Protein AF-A0A438N9A8-F1 (afdb_monomer_lite)

Sequence (874 aa):
MPNYNYQFINYSHPSEQTNSENRRKVASYIGIHFRNRSKPLYRSTINSTLNAENQHYHHPYFNWTWTRHLQLSGRDHPVQAVVTGPPPQNINLNTTISLPPHPTEISRDRHGLRTDPFYSYPVDYVRASIPRAVDYWIHIYGPTHLIRPNLLSPDQGTSILQSYFQYALHDPVLFEALVAVSQANLSVQSWENTIPNTGVGASTTRLDRDTLYHYGQTVQRLRGHLAKENGYQDDSVLLAIIALIAVNYLSNDMDSLEMHLKGVRRIVALRGGIDKVGWPLILKPYLISIESFWGYISRNADTNTNLNINTTSQTHHENQDPSNPPIRRVDDSLSQHDNDNTTHCPTPLSSKISFLPTGFSRLAVTHQLSPKIINLLYRIVVQQDHINAIFTAGSAGDVNGANLEEIETFQDSIIFGNILSTSESAAIWSDRTRTQCYLAFEGALAKSQARLGIIPQKAADHIIQFCLDIRNVDFDELRRQTELIGYPVLGVVQQLVKHVNDIESGLGEWAHWGATTQDVTDTATVIQLWDTLSLFERSLQEIISRLSKLADTHRTTPMAARSNLQHAVPMSFGFKMARLLASFLRHRQRLKDVETRLTVLEFSGAAGTLATLAPTSQHPDLGLRCQRELAKDLNLKVPDIAWHSERDRIADFGALCAMLTSTCAKFALDVKLMNQTEVGEVSEPWVPHRGSSSTMPQKRNPISCAYISAMASTVRQLSASLFEAMVEDHERSTGPWEIEWIVLPQISTLTHATLKHTADLVGGLEVHSDAMRRNLDLSKGGIVSEAVMMELGKTLGRQYAHGVVYDLCRKSQQENRQLVDLLCEHEEISKQLTRDQLERLCDPANYMGYSEAMVDKVLALANENPEERKKSVV

Radius of gyration: 37.44 Å; chains: 1; bounding box: 110×98×102 Å

Organism: Exophiala mesophila (NCBI:txid212818)

Secondary structure (DSSP, 8-state):
----------TT-HHHHT-HHHHHHHHHHHHHHHTTS-S-S-SSSSSS-------------------------------------------------PPP----S--B-TTSPBPPTTTTS---TT-THHHHHHHHIIIIIHHHHT--TTTS-HHHHHHHHHHHHHHHHH-HHHHHHHHHHHHHHHHHHT--------SS-S------HHHHHHHHHHHHHHHHHHTSTTGGG-HHHHHHHHHHHHHHHHTT-HHHHHHHHHHHHHHHHHTTSGGGSS-TTTHHHHHHHHHHHHHHHHTTSS---------S--------------------------------PPPPHHHHHHTS-HHHHHHHHHS---HHHHHHHHHHHHHHHHHHHHTTS----------------TTT-TTTHHHHS-HHHHHHTSHHHHHHHHHHHHHHHHHHHHHTTSS-HHHHHHHHHHHT-GGGS-HHHHHHHHHHHS-HHHHHHHHHHHHHHHHSTTSGGGTTTT--HHHHHHHHHHHHHHHHHHHHHHHHHHHHHHHHHHHHHTTT-EEEEEETTEEEEEEEHHHHHHHHHHHHHHHHHHHHHHHHHH-B-----TTSS-TTS---SS-TTHHHHHHHHHHHHTT-BPPSS--SS-THHHHHHHHHHHHHHHHHHHHHHHHHHHTSTTT-SEEPPP-TTTT--SS-TT----HHHHHHHHHHHHHHHHHHHHHHTT---TTS-SSHHHHHHHHHHHHHHHHHHHHHHHHHHHHT-EE-HHHHHHHHGGGTTGGGHHHHHHHHHHHHTHHHHHHHHHHHHHHHHHHT--HHHHHHH-HHHHTTS-HHHHHHHT-GGGG-TTHHHHHHHHHHHHHS-TTGGG----

Foldseek 3Di:
DDDDPPPDDDPPDPVVVPDPVVVVVVVVVVVVVPVVPPDDPPPDPPDPDPDDDDDDDDDDDDDDDDDDDDDDDDDDDDDDDDDDDDDDDDDDDDDPDDAPDDPPDQDAPPVRHRDDLCPVPVPPPPDPQLVVLVVQCLPPVLLVPQDDVVQDDPVRSVVRSVVLVVVCSNDPLLVLLSSLLSQLVVLLVVPPDDDPDDDDDDDWDDRDPSSVVSLVSNVVVLVVQVVDDCSLQDLSSLNSLLSNLSSCVSGVVVVVNVVSLVVNLVSQVVLPFLVSHHPCSGRSVSNVVSLVVCVVVCVVPDDDDDDDRDDPDDDDDDDDDDDDDDDDDDDDDDDDDDDDPDDDDPDDLLVLLVLAPPVSSCCVPPPPDDSVVSVVSSCVSVVVVVVVVVVPPPDDDDDDDDDDPDPDDLCRDPVNNVQQFNPQLCVLLDPLLLLLLLLLLQLLLLVLCCVVVNAPPLLSVLSNVCSVDSVLDDVVQLVVVCVVVVASNVSSLVSSLVSSCVVPNPSSVPTCQQFDRLLSNLSSVLVSVLSLLVLVLVLLLLLLVLLLVVLVVFLQLWFFDADPNDGAAIATPSLVSLVLSLLSLVLNVLSVVLNVVSQEGAGQGDQFPSVSQDADPVGNPRSLSSQVSSCVSSVGHYDPTHCQLVLVSVLSSLVSLLSLLVSLLVVLVVQQVCVPPLNVFKAFADDPPAQADPVHRPGRDSVLSVLSNVLSVVSNVLSVLSVVLSPADHRHRDPSVVSCSVRVSSSSRSSSSSSVSSSNRSNRMGGDSVSRQVNLCPLLLLSLLVLQLVVVCVPVNNVVSCVVSVVLSVVCVVVVHRSLVSLCVDPVSVVPDPSVRSVCSSRSSNTNPCSSVSSVVSSVVSPDDPVVVVDDDD

pLDDT: mean 74.21, std 27.24, range [20.69, 98.88]

InterPro domains:
  IPR000362 Fumarate lyase family [PR00149] (511-529)
  IPR000362 Fumarate lyase family [PR00149] (556-574)
  IPR000362 Fumarate lyase family [PR00149] (647-674)
  IPR000362 Fumarate lyase family [PR00149] (692-708)
  IPR008948 L-Aspartase-like [SSF48557] (421-861)
  IPR019468 Adenylosuccinate lyase C-terminal [PF10397] (782-858)
  IPR019468 Adenylosuccinate lyase C-terminal [SM00998] (780-859)
  IPR021858 Fungal transcription factor [PF11951] (154-274)
  IPR022761 Fumarate lyase, N-terminal [PF00206] (423-715)

Structure (mmCIF, N/CA/C/O backbone):
data_AF-A0A438N9A8-F1
#
_entry.id   AF-A0A438N9A8-F1
#
loop_
_atom_site.group_PDB
_atom_site.id
_atom_site.type_symbol
_atom_site.label_atom_id
_atom_site.label_alt_id
_atom_site.label_comp_id
_atom_site.label_asym_id
_atom_site.label_entity_id
_atom_site.label_seq_id
_atom_site.pdbx_PDB_ins_code
_atom_site.Cartn_x
_atom_site.Cartn_y
_atom_site.Cartn_z
_atom_site.occupancy
_atom_site.B_iso_or_equiv
_atom_site.auth_seq_id
_atom_site.auth_comp_id
_atom_site.auth_asym_id
_atom_site.auth_atom_id
_atom_site.pdbx_PDB_model_num
ATOM 1 N N . MET A 1 1 ? 23.124 73.602 11.678 1.00 42.41 1 MET A N 1
ATOM 2 C CA . MET A 1 1 ? 24.309 73.326 10.841 1.00 42.41 1 MET A CA 1
ATOM 3 C C . MET A 1 1 ? 25.571 73.576 11.661 1.00 42.41 1 MET A C 1
ATOM 5 O O . MET A 1 1 ? 25.893 74.736 11.889 1.00 42.41 1 MET A O 1
ATOM 9 N N . PRO A 1 2 ? 26.248 72.518 12.138 1.00 27.06 2 PRO A N 1
ATOM 10 C CA . PRO A 1 2 ? 27.693 72.547 12.344 1.00 27.06 2 PRO A CA 1
ATOM 11 C C . PRO A 1 2 ? 28.404 71.463 11.511 1.00 27.06 2 PRO A C 1
ATOM 13 O O . PRO A 1 2 ? 27.939 70.328 11.410 1.00 27.06 2 PRO A O 1
ATOM 16 N N . ASN A 1 3 ? 29.531 71.851 10.910 1.00 32.56 3 ASN A N 1
ATOM 17 C CA . ASN A 1 3 ? 30.430 71.027 10.101 1.00 32.56 3 ASN A CA 1
ATOM 18 C C . ASN A 1 3 ? 31.006 69.845 10.899 1.00 32.56 3 ASN A C 1
ATOM 20 O O . ASN A 1 3 ? 31.770 70.060 11.839 1.00 32.56 3 ASN A O 1
ATOM 24 N N . TYR A 1 4 ? 30.735 68.614 10.459 1.00 25.81 4 TYR A N 1
ATOM 25 C CA . TYR A 1 4 ? 31.557 67.451 10.795 1.00 25.81 4 TYR A CA 1
ATOM 26 C C . TYR A 1 4 ? 32.388 67.070 9.567 1.00 25.81 4 TYR A C 1
ATOM 28 O O . TYR A 1 4 ? 31.856 66.637 8.548 1.00 25.81 4 TYR A O 1
ATOM 36 N N . ASN A 1 5 ? 33.702 67.269 9.669 1.00 25.05 5 ASN A N 1
ATOM 37 C CA . ASN A 1 5 ? 34.689 66.789 8.706 1.00 25.05 5 ASN A CA 1
ATOM 38 C C . ASN A 1 5 ? 34.686 65.250 8.740 1.00 25.05 5 ASN A C 1
ATOM 40 O O . ASN A 1 5 ? 35.291 64.644 9.625 1.00 25.05 5 ASN A O 1
ATOM 44 N N . TYR A 1 6 ? 33.987 64.608 7.804 1.00 29.20 6 TYR A N 1
ATOM 45 C CA . TYR A 1 6 ? 34.104 63.167 7.599 1.00 29.20 6 TYR A CA 1
ATOM 46 C C . TYR A 1 6 ? 35.343 62.899 6.749 1.00 29.20 6 TYR A C 1
ATOM 48 O O . TYR A 1 6 ? 35.329 63.042 5.529 1.00 29.20 6 TYR A O 1
ATOM 56 N N . GLN A 1 7 ? 36.435 62.525 7.411 1.00 28.36 7 GLN A N 1
ATOM 57 C CA . GLN A 1 7 ? 37.601 61.968 6.740 1.00 28.36 7 GLN A CA 1
ATOM 58 C C . GLN A 1 7 ? 37.202 60.585 6.198 1.00 28.36 7 GLN A C 1
ATOM 60 O O . GLN A 1 7 ? 36.961 59.651 6.963 1.00 28.36 7 GLN A O 1
ATOM 65 N N . PHE A 1 8 ? 37.040 60.488 4.879 1.00 31.42 8 PHE A N 1
ATOM 66 C CA . PHE A 1 8 ? 36.723 59.243 4.182 1.00 31.42 8 PHE A CA 1
ATOM 67 C C . PHE A 1 8 ? 37.902 58.270 4.328 1.00 31.42 8 PHE A C 1
ATOM 69 O O . PHE A 1 8 ? 39.015 58.584 3.911 1.00 31.42 8 PHE A O 1
ATOM 76 N N . ILE A 1 9 ? 37.662 57.098 4.920 1.00 36.47 9 ILE A N 1
ATOM 77 C CA . ILE A 1 9 ? 38.637 56.001 4.987 1.00 36.47 9 ILE A CA 1
ATOM 78 C C . ILE A 1 9 ? 38.472 55.174 3.708 1.00 36.47 9 ILE A C 1
ATOM 80 O O . ILE A 1 9 ? 37.371 54.714 3.400 1.00 36.47 9 ILE A O 1
ATOM 84 N N . ASN A 1 10 ? 39.543 55.024 2.928 1.00 36.03 10 ASN A N 1
ATOM 85 C CA . ASN A 1 10 ? 39.525 54.291 1.663 1.00 36.03 10 ASN A CA 1
ATOM 86 C C . ASN A 1 10 ? 39.776 52.797 1.923 1.00 36.03 10 ASN A C 1
ATOM 88 O O . ASN A 1 10 ? 40.904 52.361 2.140 1.00 36.03 10 ASN A O 1
ATOM 92 N N . TYR A 1 11 ? 38.716 51.991 1.855 1.00 41.44 11 TYR A N 1
ATOM 93 C CA . TYR A 1 11 ? 38.720 50.575 2.252 1.00 41.44 11 TYR A CA 1
ATOM 94 C C . TYR A 1 11 ? 39.450 49.610 1.299 1.00 41.44 11 TYR A C 1
ATOM 96 O O . TYR A 1 11 ? 39.436 48.395 1.515 1.00 41.44 11 TYR A O 1
ATOM 104 N N . SER A 1 12 ? 40.128 50.136 0.283 1.00 34.62 12 SER A N 1
ATOM 105 C CA . SER A 1 12 ? 40.888 49.356 -0.702 1.00 34.62 12 SER A CA 1
ATOM 106 C C . SER A 1 12 ? 42.377 49.239 -0.358 1.00 34.62 12 SER A C 1
ATOM 108 O O . SER A 1 12 ? 43.087 48.476 -1.009 1.00 34.62 12 SER A O 1
ATOM 110 N N . HIS A 1 13 ? 42.875 49.996 0.630 1.00 37.31 13 HIS A N 1
ATOM 111 C CA . HIS A 1 13 ? 44.313 50.106 0.874 1.00 37.31 13 HIS A CA 1
ATOM 112 C C . HIS A 1 13 ? 44.817 49.092 1.930 1.00 37.31 13 HIS A C 1
ATOM 114 O O . HIS A 1 13 ? 44.324 49.091 3.064 1.00 37.31 13 HIS A O 1
ATOM 120 N N . PRO A 1 14 ? 45.821 48.245 1.620 1.00 42.59 14 PRO A N 1
ATOM 121 C CA . PRO A 1 14 ? 46.291 47.176 2.514 1.00 42.59 14 PRO A CA 1
ATOM 122 C C . PRO A 1 14 ? 46.805 47.654 3.882 1.00 42.59 14 PRO A C 1
ATOM 124 O O . PRO A 1 14 ? 46.645 46.957 4.883 1.00 42.59 14 PRO A O 1
ATOM 127 N N . SER A 1 15 ? 47.387 48.856 3.955 1.00 43.50 15 SER A N 1
ATOM 128 C CA . SER A 1 15 ? 47.953 49.402 5.200 1.00 43.50 15 SER A CA 1
ATOM 129 C C . SER A 1 15 ? 46.903 49.849 6.225 1.00 43.50 15 SER A C 1
ATOM 131 O O . SER A 1 15 ? 47.222 49.960 7.406 1.00 43.50 15 SER A O 1
ATOM 133 N N . GLU A 1 16 ? 45.651 50.085 5.818 1.00 48.03 16 GLU A N 1
ATOM 134 C CA . GLU A 1 16 ? 44.584 50.523 6.732 1.00 48.03 16 GLU A CA 1
ATOM 135 C C . GLU A 1 16 ? 43.759 49.353 7.300 1.00 48.03 16 GLU A C 1
ATOM 137 O O . GLU A 1 16 ? 43.103 49.504 8.334 1.00 48.03 16 GLU A O 1
ATOM 142 N N . GLN A 1 17 ? 43.847 48.162 6.691 1.00 43.34 17 GLN A N 1
ATOM 143 C CA . GLN A 1 17 ? 43.191 46.927 7.153 1.00 43.34 17 GLN A CA 1
ATOM 144 C C . GLN A 1 17 ? 43.848 46.335 8.414 1.00 43.34 17 GLN A C 1
ATOM 146 O O . GLN A 1 17 ? 43.200 45.656 9.220 1.00 43.34 17 GLN A O 1
ATOM 151 N N . THR A 1 18 ? 45.131 46.626 8.628 1.00 47.12 18 THR A N 1
ATOM 152 C CA . THR A 1 18 ? 45.902 46.147 9.782 1.00 47.12 18 THR A CA 1
ATOM 153 C C . THR A 1 18 ? 45.787 47.059 11.009 1.00 47.12 18 THR A C 1
ATOM 155 O O . THR A 1 18 ? 46.149 46.625 12.107 1.00 47.12 18 THR A O 1
ATOM 158 N N . ASN A 1 19 ? 45.160 48.237 10.894 1.00 51.56 19 ASN A N 1
ATOM 159 C CA . ASN A 1 19 ? 44.991 49.175 12.005 1.00 51.56 19 ASN A CA 1
ATOM 160 C C . ASN A 1 19 ? 43.894 48.723 13.000 1.00 51.56 19 ASN A C 1
ATOM 162 O O . ASN A 1 19 ? 42.711 48.600 12.666 1.00 51.56 19 ASN A O 1
ATOM 166 N N . SER A 1 20 ? 44.290 48.482 14.254 1.00 49.19 20 SER A N 1
ATOM 167 C CA . SER A 1 20 ? 43.413 47.988 15.327 1.00 49.19 20 SER A CA 1
ATOM 168 C C . SER A 1 20 ? 42.325 48.986 15.741 1.00 49.19 20 SER A C 1
ATOM 170 O O . SER A 1 20 ? 41.244 48.575 16.174 1.00 49.19 20 SER A O 1
ATOM 172 N N . GLU A 1 21 ? 42.565 50.285 15.565 1.00 47.56 21 GLU A N 1
ATOM 173 C CA . GLU A 1 21 ? 41.633 51.350 15.928 1.00 47.56 21 GLU A CA 1
ATOM 174 C C . GLU A 1 21 ? 40.461 51.428 14.938 1.00 47.56 21 GLU A C 1
ATOM 176 O O . GLU A 1 21 ? 39.304 51.574 15.341 1.00 47.56 21 GLU A O 1
ATOM 181 N N . ASN A 1 22 ? 40.732 51.183 13.652 1.00 50.12 22 ASN A N 1
ATOM 182 C CA . ASN A 1 22 ? 39.703 51.067 12.618 1.00 50.12 22 ASN A CA 1
ATOM 183 C C . ASN A 1 22 ? 38.874 49.785 12.789 1.00 50.12 22 ASN A C 1
ATOM 185 O O . ASN A 1 22 ? 37.646 49.835 12.697 1.00 50.12 22 ASN A O 1
ATOM 189 N N . ARG A 1 23 ? 39.504 48.658 13.160 1.00 53.28 23 ARG A N 1
ATOM 190 C CA . ARG A 1 23 ? 38.778 47.422 13.516 1.00 53.28 23 ARG A CA 1
ATOM 191 C C . ARG A 1 23 ? 37.853 47.614 14.725 1.00 53.28 23 ARG A C 1
ATOM 193 O O . ARG A 1 23 ? 36.724 47.126 14.712 1.00 53.28 23 ARG A O 1
ATOM 200 N N . ARG A 1 24 ? 38.279 48.374 15.744 1.00 48.09 24 ARG A N 1
ATOM 201 C CA . ARG A 1 24 ? 37.432 48.728 16.901 1.00 48.09 24 ARG A CA 1
ATOM 202 C C . ARG A 1 24 ? 36.280 49.663 16.537 1.00 48.09 24 ARG A C 1
ATOM 204 O O . ARG A 1 24 ? 35.181 49.465 17.049 1.00 48.09 24 ARG A O 1
ATOM 211 N N . LYS A 1 25 ? 36.490 50.642 15.651 1.00 47.16 25 LYS A N 1
ATOM 212 C CA . LYS A 1 25 ? 35.415 51.532 15.169 1.00 47.16 25 LYS A CA 1
ATOM 213 C C . LYS A 1 25 ? 34.342 50.763 14.388 1.00 47.16 25 LYS A C 1
ATOM 215 O O . LYS A 1 25 ? 33.158 50.987 14.623 1.00 47.16 25 LYS A O 1
ATOM 220 N N . VAL A 1 26 ? 34.734 49.789 13.563 1.00 44.59 26 VAL A N 1
ATOM 221 C CA . VAL A 1 26 ? 33.802 48.893 12.848 1.00 44.59 26 VAL A CA 1
ATOM 222 C C . VAL A 1 26 ? 33.043 47.968 13.815 1.00 44.59 26 VAL A C 1
ATOM 224 O O . VAL A 1 26 ? 31.820 47.870 13.738 1.00 44.59 26 VAL A O 1
ATOM 227 N N . ALA A 1 27 ? 33.726 47.351 14.788 1.00 42.59 27 ALA A N 1
ATOM 228 C CA . ALA A 1 27 ? 33.083 46.519 15.815 1.00 42.59 27 ALA A CA 1
ATOM 229 C C . ALA A 1 27 ? 32.112 47.315 16.715 1.00 42.59 27 ALA A C 1
ATOM 231 O O . ALA A 1 27 ? 31.057 46.809 17.100 1.00 42.59 27 ALA A O 1
ATOM 232 N N . SER A 1 28 ? 32.442 48.576 17.014 1.00 42.81 28 SER A N 1
ATOM 233 C CA . SER A 1 28 ? 31.584 49.519 17.744 1.00 42.81 28 SER A CA 1
ATOM 234 C C . SER A 1 28 ? 30.312 49.862 16.960 1.00 42.81 28 SER A C 1
ATOM 236 O O . SER A 1 28 ? 29.215 49.806 17.515 1.00 42.81 28 SER A O 1
ATOM 238 N N . TYR A 1 29 ? 30.432 50.123 15.654 1.00 39.59 29 TYR A N 1
ATOM 239 C CA . TYR A 1 29 ? 29.292 50.423 14.783 1.00 39.59 29 TYR A CA 1
ATOM 240 C C . TYR A 1 29 ? 28.299 49.246 14.701 1.00 39.59 29 TYR A C 1
ATOM 242 O O . TYR A 1 29 ? 27.090 49.434 14.839 1.00 39.59 29 TYR A O 1
ATOM 250 N N . ILE A 1 30 ? 28.812 48.012 14.607 1.00 39.59 30 ILE A N 1
ATOM 251 C CA . ILE A 1 30 ? 28.014 46.770 14.649 1.00 39.59 30 ILE A CA 1
ATOM 252 C C . ILE A 1 30 ? 27.353 46.571 16.030 1.00 39.59 30 ILE A C 1
ATOM 254 O O . ILE A 1 30 ? 26.200 46.145 16.123 1.00 39.59 30 ILE A O 1
ATOM 258 N N . GLY A 1 31 ? 28.053 46.908 17.119 1.00 35.38 31 GLY A N 1
ATOM 259 C CA . GLY A 1 31 ? 27.541 46.787 18.488 1.00 35.38 31 GLY A CA 1
ATOM 260 C C . GLY A 1 31 ? 26.434 47.787 18.845 1.00 35.38 31 GLY A C 1
ATOM 261 O O . GLY A 1 31 ? 25.503 47.436 19.575 1.00 35.38 31 GLY A O 1
ATOM 262 N N . ILE A 1 32 ? 26.502 49.017 18.326 1.00 34.97 32 ILE A N 1
ATOM 263 C CA . ILE A 1 32 ? 25.514 50.073 18.597 1.00 34.97 32 ILE A CA 1
ATOM 264 C C . ILE A 1 32 ? 24.177 49.770 17.904 1.00 34.97 32 ILE A C 1
ATOM 266 O O . ILE A 1 32 ? 23.126 49.957 18.520 1.00 34.97 32 ILE A O 1
ATOM 270 N N . HIS A 1 33 ? 24.189 49.216 16.687 1.00 31.38 33 HIS A N 1
ATOM 271 C CA . HIS A 1 33 ? 22.950 48.869 15.980 1.00 31.38 33 HIS A CA 1
ATOM 272 C C . HIS A 1 33 ? 22.234 47.617 16.529 1.00 31.38 33 HIS A C 1
ATOM 274 O O . HIS A 1 33 ? 21.010 47.544 16.444 1.00 31.38 33 HIS A O 1
ATOM 280 N N . PHE A 1 34 ? 22.939 46.683 17.185 1.00 39.84 34 PHE A N 1
ATOM 281 C CA . PHE A 1 34 ? 22.332 45.467 17.762 1.00 39.84 34 PHE A CA 1
ATOM 282 C C . PHE A 1 34 ? 21.873 45.591 19.229 1.00 39.84 34 PHE A C 1
ATOM 284 O O . PHE A 1 34 ? 21.022 44.815 19.674 1.00 39.84 34 PHE A O 1
ATOM 291 N N . ARG A 1 35 ? 22.365 46.577 19.997 1.00 34.81 35 ARG A N 1
ATOM 292 C CA . ARG A 1 35 ? 21.916 46.809 21.390 1.00 34.81 35 ARG A CA 1
ATOM 293 C C . ARG A 1 35 ? 20.457 47.265 21.507 1.00 34.81 35 ARG A C 1
ATOM 295 O O . ARG A 1 35 ? 19.870 47.120 22.576 1.00 34.81 35 ARG A O 1
ATOM 302 N N . ASN A 1 36 ? 19.860 47.787 20.434 1.00 33.06 36 ASN A N 1
ATOM 303 C CA . ASN A 1 36 ? 18.518 48.374 20.482 1.00 33.06 36 ASN A CA 1
ATOM 304 C C . ASN A 1 36 ? 17.366 47.420 20.116 1.00 33.06 36 ASN A C 1
ATOM 306 O O . ASN A 1 36 ? 16.215 47.815 20.267 1.00 33.06 36 ASN A O 1
ATOM 310 N N . ARG A 1 37 ? 17.627 46.163 19.718 1.00 34.47 37 ARG A N 1
ATOM 311 C CA . ARG A 1 37 ? 16.568 45.160 19.440 1.00 34.47 37 ARG A CA 1
ATOM 312 C C . ARG A 1 37 ? 16.470 44.017 20.462 1.00 34.47 37 ARG A C 1
ATOM 314 O O . ARG A 1 37 ? 15.593 43.174 20.349 1.00 34.47 37 ARG A O 1
ATOM 321 N N . SER A 1 38 ? 17.320 44.013 21.489 1.00 29.97 38 SER A N 1
ATOM 322 C CA . SER A 1 38 ? 17.369 42.983 22.546 1.00 29.97 38 SER A CA 1
ATOM 323 C C . SER A 1 38 ? 16.859 43.466 23.917 1.00 29.97 38 SER A C 1
ATOM 325 O O . SER A 1 38 ? 17.067 42.800 24.930 1.00 29.97 38 SER A O 1
ATOM 327 N N . LYS A 1 39 ? 16.150 44.605 23.978 1.00 30.08 39 LYS A N 1
ATOM 328 C CA . LYS A 1 39 ? 15.407 44.994 25.190 1.00 30.08 39 LYS A CA 1
ATOM 329 C C . LYS A 1 39 ? 14.064 44.244 25.256 1.00 30.08 39 LYS A C 1
ATOM 331 O O . LYS A 1 39 ? 13.353 44.222 24.254 1.00 30.08 39 LYS A O 1
ATOM 336 N N . PRO A 1 40 ? 13.677 43.673 26.413 1.00 31.86 40 PRO A N 1
ATOM 337 C CA . PRO A 1 40 ? 12.396 42.990 26.565 1.00 31.86 40 PRO A CA 1
ATOM 338 C C . PRO A 1 40 ? 11.231 43.970 26.379 1.00 31.86 40 PRO A C 1
ATOM 340 O O . PRO A 1 40 ? 11.130 44.956 27.110 1.00 31.86 40 PRO A O 1
ATOM 343 N N . LEU A 1 41 ? 10.302 43.665 25.470 1.00 28.89 41 LEU A N 1
ATOM 344 C CA . LEU A 1 41 ? 8.935 44.194 25.510 1.00 28.89 41 LEU A CA 1
ATOM 345 C C . LEU A 1 41 ? 8.196 43.530 26.684 1.00 28.89 41 LEU A C 1
ATOM 347 O O . LEU A 1 41 ? 7.374 42.639 26.506 1.00 28.89 41 LEU A O 1
ATOM 351 N N . TYR A 1 42 ? 8.552 43.915 27.909 1.00 30.52 42 TYR A N 1
ATOM 352 C CA . TYR A 1 42 ? 7.847 43.523 29.130 1.00 30.52 42 TYR A CA 1
ATOM 353 C C . TYR A 1 42 ? 7.827 44.700 30.107 1.00 30.52 42 TYR A C 1
ATOM 355 O O . TYR A 1 42 ? 8.407 44.641 31.188 1.00 30.52 42 TYR A O 1
ATOM 363 N N . ARG A 1 43 ? 7.238 45.827 29.680 1.00 29.62 43 ARG A N 1
ATOM 364 C CA . ARG A 1 43 ? 6.868 46.957 30.554 1.00 29.62 43 ARG A CA 1
ATOM 365 C C . ARG A 1 43 ? 6.008 48.000 29.820 1.00 29.62 43 ARG A C 1
ATOM 367 O O . ARG A 1 43 ? 6.417 49.143 29.689 1.00 29.62 43 ARG A O 1
ATOM 374 N N . SER A 1 44 ? 4.818 47.626 29.340 1.00 29.44 44 SER A N 1
ATOM 375 C CA . SER A 1 44 ? 3.774 48.622 29.012 1.00 29.44 44 SER A CA 1
ATOM 376 C C . SER A 1 44 ? 2.351 48.055 28.861 1.00 29.44 44 SER A C 1
ATOM 378 O O . SER A 1 44 ? 1.618 48.526 28.000 1.00 29.44 44 SER A O 1
ATOM 380 N N . THR A 1 45 ? 1.927 47.080 29.678 1.00 29.33 45 THR A N 1
ATOM 381 C CA . THR A 1 45 ? 0.481 46.756 29.784 1.00 29.33 45 THR A CA 1
ATOM 382 C C . THR A 1 45 ? 0.074 46.143 31.127 1.00 29.33 45 THR A C 1
ATOM 384 O O . THR A 1 45 ? -0.822 45.314 31.203 1.00 29.33 45 THR A O 1
ATOM 387 N N . ILE A 1 46 ? 0.721 46.550 32.221 1.00 27.97 46 ILE A N 1
ATOM 388 C CA . ILE A 1 46 ? 0.197 46.333 33.578 1.00 27.97 46 ILE A CA 1
ATOM 389 C C . ILE A 1 46 ? 0.255 47.690 34.273 1.00 27.97 46 ILE A C 1
ATOM 391 O O . ILE A 1 46 ? 1.234 47.998 34.942 1.00 27.97 46 ILE A O 1
ATOM 395 N N . ASN A 1 47 ? -0.722 48.552 33.973 1.00 28.25 47 ASN A N 1
ATOM 396 C CA . ASN A 1 47 ? -1.130 49.660 34.850 1.00 28.25 47 ASN A CA 1
ATOM 397 C C . ASN A 1 47 ? -2.479 50.303 34.480 1.00 28.25 47 ASN A C 1
ATOM 399 O O . ASN A 1 47 ? -2.784 51.400 34.935 1.00 28.25 47 ASN A O 1
ATOM 403 N N . SER A 1 48 ? -3.337 49.623 33.717 1.00 28.80 48 SER A N 1
ATOM 404 C CA . SER A 1 48 ? -4.687 50.123 33.447 1.00 28.80 48 SER A CA 1
ATOM 405 C C . SER A 1 48 ? -5.707 48.993 33.382 1.00 28.80 48 SER A C 1
ATOM 407 O O . SER A 1 48 ? -6.239 48.729 32.316 1.00 28.80 48 SER A O 1
ATOM 409 N N . THR A 1 49 ? -5.916 48.318 34.515 1.00 26.86 49 THR A N 1
ATOM 410 C CA . THR A 1 49 ? -7.222 47.813 34.994 1.00 26.86 49 THR A CA 1
ATOM 411 C C . THR A 1 49 ? -6.981 47.036 36.288 1.00 26.86 49 THR A C 1
ATOM 413 O O . THR A 1 49 ? -7.075 45.816 36.359 1.00 26.86 49 THR A O 1
ATOM 416 N N . LEU A 1 50 ? -6.636 47.777 37.342 1.00 28.62 50 LEU A N 1
ATOM 417 C CA . LEU A 1 50 ? -7.171 47.473 38.663 1.00 28.62 50 LEU A CA 1
ATOM 418 C C . LEU A 1 50 ? -8.639 47.910 38.615 1.00 28.62 50 LEU A C 1
ATOM 420 O O . LEU A 1 50 ? -8.894 49.111 38.591 1.00 28.62 50 LEU A O 1
ATOM 424 N N . ASN A 1 51 ? -9.557 46.953 38.456 1.00 27.02 51 ASN A N 1
ATOM 425 C CA . ASN A 1 51 ? -10.904 46.909 39.045 1.00 27.02 51 ASN A CA 1
ATOM 426 C C . ASN A 1 51 ? -11.734 45.794 38.382 1.00 27.02 51 ASN A C 1
ATOM 428 O O . ASN A 1 51 ? -11.695 45.644 37.165 1.00 27.02 51 ASN A O 1
ATOM 432 N N . ALA A 1 52 ? -12.519 45.101 39.215 1.00 25.89 52 ALA A N 1
ATOM 433 C CA . ALA A 1 52 ? -13.520 44.063 38.925 1.00 25.89 52 ALA A CA 1
ATOM 434 C C . ALA A 1 52 ? -13.056 42.584 38.967 1.00 25.89 52 ALA A C 1
ATOM 436 O O . ALA A 1 52 ? -12.724 41.965 37.965 1.00 25.89 52 ALA A O 1
ATOM 437 N N . GLU A 1 53 ? -13.058 42.066 40.202 1.00 25.41 53 GLU A N 1
ATOM 438 C CA . GLU A 1 53 ? -13.822 40.891 40.673 1.00 25.41 53 GLU A CA 1
ATOM 439 C C . GLU A 1 53 ? -13.618 39.483 40.065 1.00 25.41 53 GLU A C 1
ATOM 441 O O . GLU A 1 53 ? -13.990 39.185 38.939 1.00 25.41 53 GLU A O 1
ATOM 446 N N . ASN A 1 54 ? -13.124 38.594 40.943 1.00 26.61 54 ASN A N 1
ATOM 447 C CA . ASN A 1 54 ? -13.547 37.208 41.204 1.00 26.61 54 ASN A CA 1
ATOM 448 C C . ASN A 1 54 ? -14.071 36.342 40.042 1.00 26.61 54 ASN A C 1
ATOM 450 O O . ASN A 1 54 ? -15.213 36.498 39.630 1.00 26.61 54 ASN A O 1
ATOM 454 N N . GLN A 1 55 ? -13.356 35.246 39.747 1.00 24.66 55 GLN A N 1
ATOM 455 C CA . GLN A 1 55 ? -13.906 33.886 39.902 1.00 24.66 55 GLN A CA 1
ATOM 456 C C . GLN A 1 55 ? -12.817 32.803 39.784 1.00 24.66 55 GLN A C 1
ATOM 458 O O . GLN A 1 55 ? -11.977 32.811 38.889 1.00 24.66 55 GLN A O 1
ATOM 463 N N . HIS A 1 56 ? -12.831 31.877 40.744 1.00 23.16 56 HIS A N 1
ATOM 464 C CA . HIS A 1 56 ? -11.987 30.687 40.814 1.00 23.16 56 HIS A CA 1
ATOM 465 C C . HIS A 1 56 ? -12.353 29.655 39.743 1.00 23.16 56 HIS A C 1
ATOM 467 O O . HIS A 1 56 ? -13.527 29.334 39.596 1.00 23.16 56 HIS A O 1
ATOM 473 N N . TYR A 1 57 ? -11.345 29.018 39.139 1.00 22.03 57 TYR A N 1
ATOM 474 C CA . TYR A 1 57 ? -11.461 27.640 38.660 1.00 22.03 57 TYR A CA 1
ATOM 475 C C . TYR A 1 57 ? -10.208 26.841 39.033 1.00 22.03 57 TYR A C 1
ATOM 477 O O . TYR A 1 57 ? -9.105 27.092 38.553 1.00 22.03 57 TYR A O 1
ATOM 485 N N . HIS A 1 58 ? -10.415 25.878 39.929 1.00 23.16 58 HIS A N 1
ATOM 486 C CA . HIS A 1 58 ? -9.524 24.761 40.215 1.00 23.16 58 HIS A CA 1
ATOM 487 C C . HIS A 1 58 ? -9.797 23.629 39.213 1.00 23.16 58 HIS A C 1
ATOM 489 O O . HIS A 1 58 ? -10.958 23.306 38.972 1.00 23.16 58 HIS A O 1
ATOM 495 N N . HIS A 1 59 ? -8.753 22.942 38.738 1.00 22.80 59 HIS A N 1
ATOM 496 C CA . HIS A 1 59 ? -8.864 21.524 38.376 1.00 22.80 59 HIS A CA 1
ATOM 497 C C . HIS A 1 59 ? -7.550 20.777 38.698 1.00 22.80 59 HIS A C 1
ATOM 499 O O . HIS A 1 59 ? -6.481 21.365 38.518 1.00 22.80 59 HIS A O 1
ATOM 505 N N . PRO A 1 60 ? -7.591 19.535 39.230 1.00 26.92 60 PRO A N 1
ATOM 506 C CA . PRO A 1 60 ? -6.466 18.882 39.894 1.00 26.92 60 PRO A CA 1
ATOM 507 C C . PRO A 1 60 ? -5.757 17.847 39.001 1.00 26.92 60 PRO A C 1
ATOM 509 O O . PRO A 1 60 ? -6.195 17.571 37.888 1.00 26.92 60 PRO A O 1
ATOM 512 N N . TYR A 1 61 ? -4.709 17.245 39.582 1.00 21.36 61 TYR A N 1
ATOM 513 C CA . TYR A 1 61 ? -3.826 16.166 39.102 1.00 21.36 61 TYR A CA 1
ATOM 514 C C . TYR A 1 61 ? -2.511 16.617 38.450 1.00 21.36 61 TYR A C 1
ATOM 516 O O . TYR A 1 61 ? -2.347 16.568 37.243 1.00 21.36 61 TYR A O 1
ATOM 524 N N . PHE A 1 62 ? -1.541 17.021 39.277 1.00 25.41 62 PHE A N 1
ATOM 525 C CA . PHE A 1 62 ? -0.358 16.200 39.589 1.00 25.41 62 PHE A CA 1
ATOM 526 C C . PHE A 1 62 ? 0.386 16.832 40.779 1.00 25.41 62 PHE A C 1
ATOM 528 O O . PHE A 1 62 ? 1.081 17.836 40.658 1.00 25.41 62 PHE A O 1
ATOM 535 N N . ASN A 1 63 ? 0.189 16.234 41.956 1.00 22.02 63 ASN A N 1
ATOM 536 C CA . ASN A 1 63 ? 0.936 16.507 43.180 1.00 22.02 63 ASN A CA 1
ATOM 537 C C . ASN A 1 63 ? 2.169 15.600 43.204 1.00 22.02 63 ASN A C 1
ATOM 539 O O . ASN A 1 63 ? 2.005 14.401 43.397 1.00 22.02 63 ASN A O 1
ATOM 543 N N . TRP A 1 64 ? 3.372 16.163 43.094 1.00 23.41 64 TRP A N 1
ATOM 544 C CA . TRP A 1 64 ? 4.571 15.611 43.736 1.00 23.41 64 TRP A CA 1
ATOM 545 C C . TRP A 1 64 ? 5.433 16.771 44.236 1.00 23.41 64 TRP A C 1
ATOM 547 O O . TRP A 1 64 ? 6.076 17.486 43.474 1.00 23.41 64 TRP A O 1
ATOM 557 N N . THR A 1 65 ? 5.390 16.979 45.548 1.00 21.00 65 THR A N 1
ATOM 558 C CA . THR A 1 65 ? 6.185 17.955 46.290 1.00 21.00 65 THR A CA 1
ATOM 559 C C . THR A 1 65 ? 7.574 17.401 46.589 1.00 21.00 65 THR A C 1
ATOM 561 O O . THR A 1 65 ? 7.687 16.356 47.226 1.00 21.00 65 THR A O 1
ATOM 564 N N . TRP A 1 66 ? 8.617 18.160 46.254 1.00 21.56 66 TRP A N 1
ATOM 565 C CA . TRP A 1 66 ? 9.865 18.169 47.018 1.00 21.56 66 TRP A CA 1
ATOM 566 C C . TRP A 1 66 ? 10.187 19.611 47.399 1.00 21.56 66 TRP A C 1
ATOM 568 O O . TRP A 1 66 ? 10.500 20.446 46.555 1.00 21.56 66 TRP A O 1
ATOM 578 N N . THR A 1 67 ? 10.090 19.897 48.693 1.00 21.58 67 THR A N 1
ATOM 579 C CA . THR A 1 67 ? 10.454 21.179 49.296 1.00 21.58 67 THR A CA 1
ATOM 580 C C . THR A 1 67 ? 11.728 20.966 50.105 1.00 21.58 67 THR A C 1
ATOM 582 O O . THR A 1 67 ? 11.678 20.239 51.094 1.00 21.58 67 THR A O 1
ATOM 585 N N . ARG A 1 68 ? 12.837 21.642 49.769 1.00 22.23 68 ARG A N 1
ATOM 586 C CA . ARG A 1 68 ? 13.612 22.389 50.779 1.00 22.23 68 ARG A CA 1
ATOM 587 C C . ARG A 1 68 ? 14.714 23.290 50.213 1.00 22.23 68 ARG A C 1
ATOM 589 O O . ARG A 1 68 ? 15.541 22.890 49.408 1.00 22.23 68 ARG A O 1
ATOM 596 N N . HIS A 1 69 ? 14.675 24.500 50.763 1.00 21.86 69 HIS A N 1
ATOM 597 C CA . HIS A 1 69 ? 15.674 25.554 50.918 1.00 21.86 69 HIS A CA 1
ATOM 598 C C . HIS A 1 69 ? 17.151 25.145 51.064 1.00 21.86 69 HIS A C 1
ATOM 600 O O . HIS A 1 69 ? 17.445 24.182 51.762 1.00 21.86 69 HIS A O 1
ATOM 606 N N . LEU A 1 70 ? 18.053 25.992 50.546 1.00 21.58 70 LEU A N 1
ATOM 607 C CA . LEU A 1 70 ? 19.011 26.879 51.261 1.00 21.58 70 LEU A CA 1
ATOM 608 C C . LEU A 1 70 ? 20.173 27.208 50.286 1.00 21.58 70 LEU A C 1
ATOM 610 O O . LEU A 1 70 ? 20.739 26.307 49.688 1.00 21.58 70 LEU A O 1
ATOM 614 N N . GLN A 1 71 ? 20.409 28.462 49.889 1.00 21.73 71 GLN A N 1
ATOM 615 C CA . GLN A 1 71 ? 21.133 29.546 50.581 1.00 21.73 71 GLN A CA 1
ATOM 616 C C . GLN A 1 71 ? 22.648 29.602 50.236 1.00 21.73 71 GLN A C 1
ATOM 618 O O . GLN A 1 71 ? 23.425 28.710 50.540 1.00 21.73 71 GLN A O 1
ATOM 623 N N . LEU A 1 72 ? 22.983 30.711 49.566 1.00 23.83 72 LEU A N 1
ATOM 624 C CA . LEU A 1 72 ? 24.248 31.361 49.171 1.00 23.83 72 LEU A CA 1
ATOM 625 C C . LEU A 1 72 ? 25.585 31.010 49.873 1.00 23.83 72 LEU A C 1
ATOM 627 O O . LEU A 1 72 ? 25.659 30.987 51.098 1.00 23.83 72 LEU A O 1
ATOM 631 N N . SER A 1 73 ? 26.661 30.953 49.066 1.00 23.03 73 SER A N 1
ATOM 632 C CA . SER A 1 73 ? 28.064 31.449 49.244 1.00 23.03 73 SER A CA 1
ATOM 633 C C . SER A 1 73 ? 29.004 30.552 48.401 1.00 23.03 73 SER A C 1
ATOM 635 O O . SER A 1 73 ? 28.771 29.357 48.339 1.00 23.03 73 SER A O 1
ATOM 637 N N . GLY A 1 74 ? 30.023 30.950 47.630 1.00 22.39 74 GLY A N 1
ATOM 638 C CA . GLY A 1 74 ? 30.876 32.133 47.534 1.00 22.39 74 GLY A CA 1
ATOM 639 C C . GLY A 1 74 ? 32.341 31.700 47.743 1.00 22.39 74 GLY A C 1
ATOM 640 O O . GLY A 1 74 ? 32.653 31.350 48.876 1.00 22.39 74 GLY A O 1
ATOM 641 N N . ARG A 1 75 ? 33.205 31.719 46.700 1.00 24.14 75 ARG A N 1
ATOM 642 C CA . ARG A 1 75 ? 34.653 32.099 46.703 1.00 24.14 75 ARG A CA 1
ATOM 643 C C . ARG A 1 75 ? 35.479 31.562 45.513 1.00 24.14 75 ARG A C 1
ATOM 645 O O . ARG A 1 75 ? 35.364 30.404 45.129 1.00 24.14 75 ARG A O 1
ATOM 652 N N . ASP A 1 76 ? 36.341 32.455 45.021 1.00 23.55 76 ASP A N 1
ATOM 653 C CA . ASP A 1 76 ? 37.398 32.337 44.004 1.00 23.55 76 ASP A CA 1
ATOM 654 C C . ASP A 1 76 ? 38.632 31.510 44.437 1.00 23.55 76 ASP A C 1
ATOM 656 O O . ASP A 1 76 ? 38.952 31.480 45.625 1.00 23.55 76 ASP A O 1
ATOM 660 N N . HIS A 1 77 ? 39.381 30.928 43.477 1.00 23.62 77 HIS A N 1
ATOM 661 C CA . HIS A 1 77 ? 40.782 31.306 43.144 1.00 23.62 77 HIS A CA 1
ATOM 662 C C . HIS A 1 77 ? 41.430 30.436 42.016 1.00 23.62 77 HIS A C 1
ATOM 664 O O . HIS A 1 77 ? 41.029 29.288 41.836 1.00 23.62 77 HIS A O 1
ATOM 670 N N . PRO A 1 78 ? 42.433 30.962 41.260 1.00 27.97 78 PRO A N 1
ATOM 671 C CA . PRO A 1 78 ? 42.996 30.390 40.018 1.00 27.97 78 PRO A CA 1
ATOM 672 C C . PRO A 1 78 ? 44.430 29.817 40.163 1.00 27.97 78 PRO A C 1
ATOM 674 O O . PRO A 1 78 ? 45.131 30.172 41.108 1.00 27.97 78 PRO A O 1
ATOM 677 N N . VAL A 1 79 ? 44.925 29.028 39.188 1.00 22.28 79 VAL A N 1
ATOM 678 C CA . VAL A 1 79 ? 46.365 28.668 39.057 1.00 22.28 79 VAL A CA 1
ATOM 679 C C . VAL A 1 79 ? 46.818 28.582 37.580 1.00 22.28 79 VAL A C 1
ATOM 681 O O . VAL A 1 79 ? 46.147 27.968 36.756 1.00 22.28 79 VAL A O 1
ATOM 684 N N . GLN A 1 80 ? 47.972 29.202 37.277 1.00 22.70 80 GLN A N 1
ATOM 685 C CA . GLN A 1 80 ? 48.744 29.218 36.012 1.00 22.70 80 GLN A CA 1
ATOM 686 C C . GLN A 1 80 ? 49.932 28.220 36.023 1.00 22.70 80 GLN A C 1
ATOM 688 O O . GLN A 1 80 ? 50.490 27.982 37.090 1.00 22.70 80 GLN A O 1
ATOM 693 N N . ALA A 1 81 ? 50.405 27.770 34.843 1.00 20.69 81 ALA A N 1
ATOM 694 C CA . ALA A 1 81 ? 51.820 27.440 34.506 1.00 20.69 81 ALA A CA 1
ATOM 695 C C . ALA A 1 81 ? 51.931 27.180 32.972 1.00 20.69 81 ALA A C 1
ATOM 697 O O . ALA A 1 81 ? 51.154 26.382 32.463 1.00 20.69 81 ALA A O 1
ATOM 698 N N . VAL A 1 82 ? 52.597 27.996 32.132 1.00 21.89 82 VAL A N 1
ATOM 699 C CA . VAL A 1 82 ? 54.041 28.178 31.780 1.00 21.89 82 VAL A CA 1
ATOM 700 C C . VAL A 1 82 ? 54.645 27.092 30.851 1.00 21.89 82 VAL A C 1
ATOM 702 O O . VAL A 1 82 ? 54.525 25.900 31.097 1.00 21.89 82 VAL A O 1
ATOM 705 N N . VAL A 1 83 ? 55.288 27.582 29.775 1.00 30.08 83 VAL A N 1
ATOM 706 C CA . VAL A 1 83 ? 55.814 26.967 28.527 1.00 30.08 83 VAL A CA 1
ATOM 707 C C . VAL A 1 83 ? 57.326 26.683 28.604 1.00 30.08 83 VAL A C 1
ATOM 709 O O . VAL A 1 83 ? 58.009 27.527 29.173 1.00 30.08 83 VAL A O 1
ATOM 712 N N . THR A 1 84 ? 57.867 25.655 27.915 1.00 21.94 84 THR A N 1
ATOM 713 C CA . THR A 1 84 ? 59.270 25.624 27.394 1.00 21.94 84 THR A CA 1
ATOM 714 C C . THR A 1 84 ? 59.523 24.569 26.279 1.00 21.94 84 THR A C 1
ATOM 716 O O . THR A 1 84 ? 59.113 23.422 26.422 1.00 21.94 84 THR A O 1
ATOM 719 N N . GLY A 1 85 ? 60.269 24.924 25.205 1.00 22.03 85 GLY A N 1
ATOM 720 C CA . GLY A 1 85 ? 60.954 23.983 24.269 1.00 22.03 85 GLY A CA 1
ATOM 721 C C . GLY A 1 85 ? 61.154 24.460 22.793 1.00 22.03 85 GLY A C 1
ATOM 722 O O . GLY A 1 85 ? 60.162 24.889 22.218 1.00 22.03 85 GLY A O 1
ATOM 723 N N . PRO A 1 86 ? 62.366 24.412 22.163 1.00 24.89 86 PRO A N 1
ATOM 724 C CA . PRO A 1 86 ? 62.762 25.195 20.954 1.00 24.89 86 PRO A CA 1
ATOM 725 C C . PRO A 1 86 ? 62.706 24.461 19.568 1.00 24.89 86 PRO A C 1
ATOM 727 O O . PRO A 1 86 ? 62.529 23.245 19.547 1.00 24.89 86 PRO A O 1
ATOM 730 N N . PRO A 1 87 ? 62.875 25.166 18.408 1.00 34.81 87 PRO A N 1
ATOM 731 C CA . PRO A 1 87 ? 62.695 24.653 17.022 1.00 34.81 87 PRO A CA 1
ATOM 732 C C . PRO A 1 87 ? 64.012 24.129 16.389 1.00 34.81 87 PRO A C 1
ATOM 734 O O . PRO A 1 87 ? 65.068 24.569 16.855 1.00 34.81 87 PRO A O 1
ATOM 737 N N . PRO A 1 88 ? 64.029 23.239 15.349 1.00 29.56 88 PRO A N 1
ATOM 738 C CA . PRO A 1 88 ? 64.204 23.717 13.948 1.00 29.56 88 PRO A CA 1
ATOM 739 C C . PRO A 1 88 ? 63.840 22.773 12.737 1.00 29.56 88 PRO A C 1
ATOM 741 O O . PRO A 1 88 ? 63.910 21.555 12.814 1.00 29.56 88 PRO A O 1
ATOM 744 N N . GLN A 1 89 ? 63.580 23.422 11.583 1.00 22.52 89 GLN A N 1
ATOM 745 C CA . GLN A 1 89 ? 64.088 23.215 10.190 1.00 22.52 89 GLN A CA 1
ATOM 746 C C . GLN A 1 89 ? 63.734 22.023 9.239 1.00 22.52 89 GLN A C 1
ATOM 748 O O . GLN A 1 89 ? 64.153 20.890 9.423 1.00 22.52 89 GLN A O 1
ATOM 753 N N . ASN A 1 90 ? 63.189 22.449 8.076 1.00 22.89 90 ASN A N 1
ATOM 754 C CA . ASN A 1 90 ? 63.450 22.110 6.652 1.00 22.89 90 ASN A CA 1
ATOM 755 C C . ASN A 1 90 ? 62.860 20.874 5.902 1.00 22.89 90 ASN A C 1
ATOM 757 O O . ASN A 1 90 ? 63.375 19.769 5.984 1.00 22.89 90 ASN A O 1
ATOM 761 N N . ILE A 1 91 ? 61.935 21.217 4.975 1.00 24.20 91 ILE A N 1
ATOM 762 C CA . ILE A 1 91 ? 61.813 20.857 3.532 1.00 24.20 91 ILE A CA 1
ATOM 763 C C . ILE A 1 91 ? 61.362 19.426 3.142 1.00 24.20 91 ILE A C 1
ATOM 765 O O . ILE A 1 91 ? 62.146 18.491 3.219 1.00 24.20 91 ILE A O 1
ATOM 769 N N . ASN A 1 92 ? 60.174 19.289 2.517 1.00 22.53 92 ASN A N 1
ATOM 770 C CA . ASN A 1 92 ? 60.053 19.094 1.053 1.00 22.53 92 ASN A CA 1
ATOM 771 C C . ASN A 1 92 ? 58.603 19.136 0.523 1.00 22.53 92 ASN A C 1
ATOM 773 O O . ASN A 1 92 ? 57.671 18.634 1.145 1.00 22.53 92 ASN A O 1
ATOM 777 N N . LEU A 1 93 ? 58.449 19.745 -0.656 1.00 26.59 93 LEU A N 1
ATOM 778 C CA . LEU A 1 93 ? 57.217 19.883 -1.436 1.00 26.59 93 LEU A CA 1
ATOM 779 C C . LEU A 1 93 ? 56.954 18.603 -2.237 1.00 26.59 93 LEU A C 1
ATOM 781 O O . LEU A 1 93 ? 57.651 18.347 -3.210 1.00 26.59 93 LEU A O 1
ATOM 785 N N . ASN A 1 94 ? 55.943 17.835 -1.838 1.00 22.72 94 ASN A N 1
ATOM 786 C CA . ASN A 1 94 ? 55.180 16.913 -2.686 1.00 22.72 94 ASN A CA 1
ATOM 787 C C . ASN A 1 94 ? 53.869 16.617 -1.947 1.00 22.72 94 ASN A C 1
ATOM 789 O O . ASN A 1 94 ? 53.855 15.823 -1.012 1.00 22.72 94 ASN A O 1
ATOM 793 N N . THR A 1 95 ? 52.778 17.303 -2.294 1.00 24.88 95 THR A N 1
ATOM 794 C CA . THR A 1 95 ? 51.473 17.099 -1.643 1.00 24.88 95 THR A CA 1
ATOM 795 C C . THR A 1 95 ? 50.436 16.607 -2.640 1.00 24.88 95 THR A C 1
ATOM 797 O O . THR A 1 95 ? 49.743 17.376 -3.299 1.00 24.88 95 THR A O 1
ATOM 800 N N . THR A 1 96 ? 50.292 15.285 -2.674 1.00 24.42 96 THR A N 1
ATOM 801 C CA . THR A 1 96 ? 48.982 14.631 -2.707 1.00 24.42 96 THR A CA 1
ATOM 802 C C . THR A 1 96 ? 48.128 15.264 -1.604 1.00 24.42 96 THR A C 1
ATOM 804 O O . THR A 1 96 ? 48.581 15.370 -0.462 1.00 24.42 96 THR A O 1
ATOM 807 N N . ILE A 1 97 ? 46.936 15.758 -1.937 1.00 24.95 97 ILE A N 1
ATOM 808 C CA . ILE A 1 97 ? 46.053 16.441 -0.982 1.00 24.95 97 ILE A CA 1
ATOM 809 C C . ILE A 1 97 ? 45.509 15.393 0.000 1.00 24.95 97 ILE A C 1
ATOM 811 O O . ILE A 1 97 ? 44.508 14.733 -0.258 1.00 24.95 97 ILE A O 1
ATOM 815 N N . SER A 1 98 ? 46.217 15.219 1.116 1.00 25.20 98 SER A N 1
ATOM 816 C CA . SER A 1 98 ? 45.739 14.521 2.306 1.00 25.20 98 SER A CA 1
ATOM 817 C C . SER A 1 98 ? 44.709 15.399 3.010 1.00 25.20 98 SER A C 1
ATOM 819 O O . SER A 1 98 ? 44.936 16.598 3.196 1.00 25.20 98 SER A O 1
ATOM 821 N N . LEU A 1 99 ? 43.599 14.799 3.445 1.00 26.84 99 LEU A N 1
ATOM 822 C CA . LEU A 1 99 ? 42.724 15.389 4.461 1.00 26.84 99 LEU A CA 1
ATOM 823 C C . LEU A 1 99 ? 43.588 15.802 5.674 1.00 26.84 99 LEU A C 1
ATOM 825 O O . LEU A 1 99 ? 44.539 15.077 6.002 1.00 26.84 99 LEU A O 1
ATOM 829 N N . PRO A 1 100 ? 43.328 16.957 6.317 1.00 26.58 100 PRO A N 1
ATOM 830 C CA . PRO A 1 100 ? 44.089 17.366 7.492 1.00 26.58 100 PRO A CA 1
ATOM 831 C C . PRO A 1 100 ? 43.926 16.321 8.610 1.00 26.58 100 PRO A C 1
ATOM 833 O O . PRO A 1 100 ? 42.878 15.674 8.690 1.00 26.58 100 PRO A O 1
ATOM 836 N N . PRO A 1 101 ? 44.935 16.140 9.483 1.00 31.81 101 PRO A N 1
ATOM 837 C CA . PRO A 1 101 ? 44.833 15.212 10.597 1.00 31.81 101 PRO A CA 1
ATOM 838 C C . PRO A 1 101 ? 43.788 15.753 11.576 1.00 31.81 101 PRO A C 1
ATOM 840 O O . PRO A 1 101 ? 44.046 16.669 12.354 1.00 31.81 101 PRO A O 1
ATOM 843 N N . HIS A 1 102 ? 42.577 15.210 11.509 1.00 36.12 102 HIS A N 1
ATOM 844 C CA . HIS A 1 102 ? 41.584 15.378 12.560 1.00 36.12 102 HIS A CA 1
ATOM 845 C C . HIS A 1 102 ? 42.034 14.560 13.780 1.00 36.12 102 HIS A C 1
ATOM 847 O O . HIS A 1 102 ? 42.650 13.509 13.601 1.00 36.12 102 HIS A O 1
ATOM 853 N N . PRO A 1 103 ? 41.780 15.018 15.017 1.00 32.88 103 PRO A N 1
ATOM 854 C CA . PRO A 1 103 ? 42.233 14.317 16.210 1.00 32.88 103 PRO A CA 1
ATOM 855 C C . PRO A 1 103 ? 41.547 12.948 16.283 1.00 32.88 103 PRO A C 1
ATOM 857 O O . PRO A 1 103 ? 40.387 12.834 16.663 1.00 32.88 103 PRO A O 1
ATOM 860 N N . THR A 1 104 ? 42.270 11.900 15.897 1.00 36.09 104 THR A N 1
ATOM 861 C CA . THR A 1 104 ? 41.834 10.498 15.971 1.00 36.09 104 THR A CA 1
ATOM 862 C C . THR A 1 104 ? 41.930 9.929 17.388 1.00 36.09 104 THR A C 1
ATOM 864 O O . THR A 1 104 ? 41.543 8.786 17.619 1.00 36.09 104 THR A O 1
ATOM 867 N N . GLU A 1 105 ? 42.407 10.713 18.359 1.00 36.12 105 GLU A N 1
ATOM 868 C CA . GLU A 1 105 ? 42.511 10.307 19.757 1.00 36.12 105 GLU A CA 1
ATOM 869 C C . GLU A 1 105 ? 41.677 11.202 20.676 1.00 36.12 105 GLU A C 1
ATOM 871 O O . GLU A 1 105 ? 41.865 12.414 20.768 1.00 36.12 105 GLU A O 1
ATOM 876 N N . ILE A 1 106 ? 40.764 10.559 21.406 1.00 38.91 106 ILE A N 1
ATOM 877 C CA . ILE A 1 106 ? 40.028 11.149 22.525 1.00 38.91 106 ILE A CA 1
ATOM 878 C C . ILE A 1 106 ? 41.051 11.577 23.586 1.00 38.91 106 ILE A C 1
ATOM 880 O O . ILE A 1 106 ? 41.775 10.726 24.107 1.00 38.91 106 ILE A O 1
ATOM 884 N N . SER A 1 107 ? 41.092 12.873 23.921 1.00 38.12 107 SER A N 1
ATOM 885 C CA . SER A 1 107 ? 41.976 13.429 24.955 1.00 38.12 107 SER A CA 1
ATOM 886 C C . SER A 1 107 ? 41.877 12.620 26.251 1.00 38.12 107 SER A C 1
ATOM 888 O O . SER A 1 107 ? 40.782 12.374 26.771 1.00 38.12 107 SER A O 1
ATOM 890 N N . ARG A 1 108 ? 43.020 12.181 26.777 1.00 41.50 108 ARG A N 1
ATOM 891 C CA . ARG A 1 108 ? 43.108 11.446 28.040 1.00 41.50 108 ARG A CA 1
ATOM 892 C C . ARG A 1 108 ? 43.671 12.369 29.111 1.00 41.50 108 ARG A C 1
ATOM 894 O O . ARG A 1 108 ? 44.546 13.184 28.828 1.00 41.50 108 ARG A O 1
ATOM 901 N N . ASP A 1 109 ? 43.176 12.260 30.336 1.00 43.66 109 ASP A N 1
ATOM 902 C CA . ASP A 1 109 ? 43.775 12.985 31.452 1.00 43.66 109 ASP A CA 1
ATOM 903 C C . ASP A 1 109 ? 45.185 12.444 31.774 1.00 43.66 109 ASP A C 1
ATOM 905 O O . ASP A 1 109 ? 45.645 11.445 31.215 1.00 43.66 109 ASP A O 1
ATOM 909 N N . ARG A 1 110 ? 45.886 13.085 32.716 1.00 32.38 110 ARG A N 1
ATOM 910 C CA . ARG A 1 110 ? 47.234 12.678 33.169 1.00 32.38 110 ARG A CA 1
ATOM 911 C C . ARG A 1 110 ? 47.317 11.246 33.737 1.00 32.38 110 ARG A C 1
ATOM 913 O O . ARG A 1 110 ? 48.406 10.800 34.085 1.00 32.38 110 ARG A O 1
ATOM 920 N N . HIS A 1 111 ? 46.185 10.557 33.878 1.00 35.22 111 HIS A N 1
ATOM 921 C CA . HIS A 1 111 ? 46.065 9.184 34.357 1.00 35.22 111 HIS A CA 1
ATOM 922 C C . HIS A 1 111 ? 45.648 8.206 33.243 1.00 35.22 111 HIS A C 1
ATOM 924 O O . HIS A 1 111 ? 45.418 7.030 33.517 1.00 35.22 111 HIS A O 1
ATOM 930 N N . GLY A 1 112 ? 45.575 8.656 31.984 1.00 34.53 112 GLY A N 1
ATOM 931 C CA . GLY A 1 112 ? 45.267 7.809 30.832 1.00 34.53 112 GLY A CA 1
ATOM 932 C C . GLY A 1 112 ? 43.779 7.477 30.666 1.00 34.53 112 GLY A C 1
ATOM 933 O O . GLY A 1 112 ? 43.439 6.658 29.802 1.00 34.53 112 GLY A O 1
ATOM 934 N N . LEU A 1 113 ? 42.891 8.108 31.446 1.00 34.78 113 LEU A N 1
ATOM 935 C CA . LEU A 1 113 ? 41.439 7.965 31.330 1.00 34.78 113 LEU A CA 1
ATOM 936 C C . LEU A 1 113 ? 40.903 8.923 30.262 1.00 34.78 113 LEU A C 1
ATOM 938 O O . LEU A 1 113 ? 41.273 10.094 30.236 1.00 34.78 113 LEU A O 1
ATOM 942 N N . ARG A 1 114 ? 40.018 8.431 29.383 1.00 39.94 114 ARG A N 1
ATOM 943 C CA . ARG A 1 114 ? 39.319 9.261 28.383 1.00 39.94 114 ARG A CA 1
ATOM 944 C C . ARG A 1 114 ? 38.572 10.389 29.112 1.00 39.94 114 ARG A C 1
ATOM 946 O O . ARG A 1 114 ? 37.784 10.099 30.011 1.00 39.94 114 ARG A O 1
ATOM 953 N N . THR A 1 115 ? 38.820 11.645 28.744 1.00 38.44 115 THR A N 1
ATOM 954 C CA . THR A 1 115 ? 38.065 12.787 29.279 1.00 38.44 115 THR A CA 1
ATOM 955 C C . THR A 1 115 ? 36.601 12.694 28.839 1.00 38.44 115 THR A C 1
ATOM 957 O O . THR A 1 115 ? 36.300 12.277 27.721 1.00 38.44 115 THR A O 1
ATOM 960 N N . ASP A 1 116 ? 35.679 13.006 29.753 1.00 43.62 116 ASP A N 1
ATOM 961 C CA . ASP A 1 116 ? 34.244 13.064 29.466 1.00 43.62 116 ASP A CA 1
ATOM 962 C C . ASP A 1 116 ? 33.999 14.111 28.354 1.00 43.62 116 ASP A C 1
ATOM 964 O O . ASP A 1 116 ? 34.423 15.257 28.511 1.00 43.62 116 ASP A O 1
ATOM 968 N N . PRO A 1 117 ? 33.352 13.766 27.225 1.00 41.12 117 PRO A N 1
ATOM 969 C CA . PRO A 1 117 ? 33.082 14.723 26.150 1.00 41.12 117 PRO A CA 1
ATOM 970 C C . PRO A 1 117 ? 32.147 15.867 26.585 1.00 41.12 117 PRO A C 1
ATOM 972 O O . PRO A 1 117 ? 32.156 16.927 25.966 1.00 41.12 117 PRO A O 1
ATOM 975 N N . PHE A 1 118 ? 31.400 15.707 27.683 1.00 44.38 118 PHE A N 1
ATOM 976 C CA . PHE A 1 118 ? 30.618 16.773 28.317 1.00 44.38 118 PHE A CA 1
ATOM 977 C C . PHE A 1 118 ? 31.413 17.553 29.378 1.00 44.38 118 PHE A C 1
ATOM 979 O O . PHE A 1 118 ? 30.905 18.505 29.962 1.00 44.38 118 PHE A O 1
ATOM 986 N N . TYR A 1 119 ? 32.686 17.228 29.620 1.00 40.22 119 TYR A N 1
ATOM 987 C CA . TYR A 1 119 ? 33.528 17.960 30.574 1.00 40.22 119 TYR A CA 1
ATOM 988 C C . TYR A 1 119 ? 33.783 19.410 30.133 1.00 40.22 119 TYR A C 1
ATOM 990 O O . TYR A 1 119 ? 33.843 20.320 30.958 1.00 40.22 119 TYR A O 1
ATOM 998 N N . SER A 1 120 ? 33.872 19.639 28.819 1.00 39.69 120 SER A N 1
ATOM 999 C CA . SER A 1 120 ? 34.001 20.971 28.208 1.00 39.69 120 SER A CA 1
ATOM 1000 C C . SER A 1 120 ? 32.680 21.758 28.189 1.00 39.69 120 SER A C 1
ATOM 1002 O O . SER A 1 120 ? 32.686 22.962 27.927 1.00 39.69 120 SER A O 1
ATOM 1004 N N . TYR A 1 121 ? 31.558 21.082 28.463 1.00 47.09 121 TYR A N 1
ATOM 1005 C CA . TYR A 1 121 ? 30.192 21.607 28.467 1.00 47.09 121 TYR A CA 1
ATOM 1006 C C . TYR A 1 121 ? 29.405 20.999 29.631 1.00 47.09 121 TYR A C 1
ATOM 1008 O O . TYR A 1 121 ? 28.639 20.056 29.418 1.00 47.09 121 TYR A O 1
ATOM 1016 N N . PRO A 1 122 ? 29.555 21.514 30.865 1.00 45.28 122 PRO A N 1
ATOM 1017 C CA . PRO A 1 122 ? 28.673 21.112 31.948 1.00 45.28 122 PRO A CA 1
ATOM 1018 C C . PRO A 1 122 ? 27.245 21.467 31.530 1.00 45.28 122 PRO A C 1
ATOM 1020 O O . PRO A 1 122 ? 26.859 22.636 31.507 1.00 45.28 122 PRO A O 1
ATOM 1023 N N . VAL A 1 123 ? 26.486 20.456 31.107 1.00 44.81 123 VAL A N 1
ATOM 1024 C CA . VAL A 1 123 ? 25.078 20.597 30.758 1.00 44.81 123 VAL A CA 1
ATOM 1025 C C . VAL A 1 123 ? 24.388 21.015 32.044 1.00 44.81 123 VAL A C 1
ATOM 1027 O O . VAL A 1 123 ? 24.227 20.210 32.959 1.00 44.81 123 VAL A O 1
ATOM 1030 N N . ASP A 1 124 ? 24.044 22.295 32.153 1.00 43.94 124 ASP A N 1
ATOM 1031 C CA . ASP A 1 124 ? 23.262 22.790 33.275 1.00 43.94 124 ASP A CA 1
ATOM 1032 C C . ASP A 1 124 ? 21.908 22.067 33.197 1.00 43.94 124 ASP A C 1
ATOM 1034 O O . ASP A 1 124 ? 21.102 22.315 32.296 1.00 43.94 124 ASP A O 1
ATOM 1038 N N . TYR A 1 125 ? 21.700 21.101 34.099 1.00 40.12 125 TYR A N 1
ATOM 1039 C CA . TYR A 1 125 ? 20.652 20.060 34.106 1.00 40.12 125 TYR A CA 1
ATOM 1040 C C . TYR A 1 125 ? 19.203 20.588 34.160 1.00 40.12 125 TYR A C 1
ATOM 1042 O O . TYR A 1 125 ? 18.255 19.839 34.385 1.00 40.12 125 TYR A O 1
ATOM 1050 N N . VAL A 1 126 ? 19.007 21.888 33.955 1.00 44.44 126 VAL A N 1
ATOM 1051 C CA . VAL A 1 126 ? 17.726 22.581 34.068 1.00 44.44 126 VAL A CA 1
ATOM 1052 C C . VAL A 1 126 ? 16.940 22.568 32.744 1.00 44.44 126 VAL A C 1
ATOM 1054 O O . VAL A 1 126 ? 15.749 22.869 32.757 1.00 44.44 126 VAL A O 1
ATOM 1057 N N . ARG A 1 127 ? 17.536 22.194 31.595 1.00 53.69 127 ARG A N 1
ATOM 1058 C CA . ARG A 1 127 ? 16.830 22.195 30.292 1.00 53.69 127 ARG A CA 1
ATOM 1059 C C . ARG A 1 127 ? 16.773 20.821 29.622 1.00 53.69 127 ARG A C 1
ATOM 1061 O O . ARG A 1 127 ? 17.739 20.353 29.031 1.00 53.69 127 ARG A O 1
ATOM 1068 N N . ALA A 1 128 ? 15.589 20.210 29.651 1.00 57.16 128 ALA A N 1
ATOM 1069 C CA . ALA A 1 128 ? 15.282 18.916 29.029 1.00 57.16 128 ALA A CA 1
ATOM 1070 C C . ALA A 1 128 ? 15.364 18.899 27.481 1.00 57.16 128 ALA A C 1
ATOM 1072 O O . ALA A 1 128 ? 15.189 17.847 26.867 1.00 57.16 128 ALA A O 1
ATOM 1073 N N . SER A 1 129 ? 15.614 20.041 26.834 1.00 63.56 129 SER A N 1
ATOM 1074 C CA . SER A 1 129 ? 15.599 20.201 25.375 1.00 63.56 129 SER A CA 1
ATOM 1075 C C . SER A 1 129 ? 16.883 19.742 24.676 1.00 63.56 129 SER A C 1
ATOM 1077 O O . SER A 1 129 ? 16.815 19.334 23.519 1.00 63.56 129 SER A O 1
ATOM 1079 N N . ILE A 1 130 ? 18.040 19.721 25.347 1.00 70.69 130 ILE A N 1
ATOM 1080 C CA . ILE A 1 130 ? 19.320 19.360 24.704 1.00 70.69 130 ILE A CA 1
ATOM 1081 C C . ILE A 1 130 ? 19.375 17.876 24.291 1.00 70.69 130 ILE A C 1
ATOM 1083 O O . ILE A 1 130 ? 19.644 17.622 23.117 1.00 70.69 130 ILE A O 1
ATOM 1087 N N . PRO A 1 131 ? 19.065 16.886 25.160 1.00 68.25 131 PRO A N 1
ATOM 1088 C CA . PRO A 1 131 ? 19.064 15.479 24.749 1.00 68.25 131 PRO A CA 1
ATOM 1089 C C . PRO A 1 131 ? 18.100 15.211 23.591 1.00 68.25 131 PRO A C 1
ATOM 1091 O O . PRO A 1 131 ? 18.436 14.484 22.665 1.00 68.25 131 PRO A O 1
ATOM 1094 N N . ARG A 1 132 ? 16.934 15.869 23.604 1.00 72.06 132 ARG A N 1
ATOM 1095 C CA . ARG A 1 132 ? 15.935 15.782 22.532 1.00 72.06 132 ARG A CA 1
ATOM 1096 C C . ARG A 1 132 ? 16.425 16.410 21.223 1.00 72.06 132 ARG A C 1
ATOM 1098 O O . ARG A 1 132 ? 16.154 15.860 20.165 1.00 72.06 132 ARG A O 1
ATOM 1105 N N . ALA A 1 133 ? 17.143 17.534 21.282 1.00 78.00 133 ALA A N 1
ATOM 1106 C CA . ALA A 1 133 ? 17.735 18.169 20.102 1.00 78.00 133 ALA A CA 1
ATOM 1107 C C . ALA A 1 133 ? 18.794 17.273 19.455 1.00 78.00 133 ALA A C 1
ATOM 1109 O O . ALA A 1 133 ? 18.827 17.139 18.238 1.00 78.00 133 ALA A O 1
ATOM 1110 N N . VAL A 1 134 ? 19.646 16.659 20.279 1.00 76.00 134 VAL A N 1
ATOM 1111 C CA . VAL A 1 134 ? 20.712 15.760 19.825 1.00 76.00 134 VAL A CA 1
ATOM 1112 C C . VAL A 1 134 ? 20.129 14.481 19.224 1.00 76.00 134 VAL A C 1
ATOM 1114 O O . VAL A 1 134 ? 20.537 14.087 18.136 1.00 76.00 134 VAL A O 1
ATOM 1117 N N . ASP A 1 135 ? 19.142 13.877 19.888 1.00 71.00 135 ASP A N 1
ATOM 1118 C CA . ASP A 1 135 ? 18.423 12.697 19.391 1.00 71.00 135 ASP A CA 1
ATOM 1119 C C . ASP A 1 135 ? 17.757 12.977 18.034 1.00 71.00 135 ASP A C 1
ATOM 1121 O O . ASP A 1 135 ? 17.981 12.266 17.053 1.00 71.00 135 ASP A O 1
ATOM 1125 N N . TYR A 1 136 ? 17.037 14.099 17.942 1.00 79.69 136 TYR A N 1
ATOM 1126 C CA . TYR A 1 136 ? 16.437 14.567 16.696 1.00 79.69 136 TYR A CA 1
ATOM 1127 C C . TYR A 1 136 ? 17.481 14.819 15.601 1.00 79.69 136 TYR A C 1
ATOM 1129 O O . TYR A 1 136 ? 17.253 14.506 14.432 1.00 79.69 136 TYR A O 1
ATOM 1137 N N . TRP A 1 137 ? 18.645 15.363 15.957 1.00 85.19 137 TRP A N 1
ATOM 1138 C CA . TRP A 1 137 ? 19.694 15.623 14.982 1.00 85.19 137 TRP A CA 1
ATOM 1139 C C . TRP A 1 137 ? 20.280 14.339 14.398 1.00 85.19 137 TRP A C 1
ATOM 1141 O O . TRP A 1 137 ? 20.418 14.236 13.182 1.00 85.19 137 TRP A O 1
ATOM 1151 N N . ILE A 1 138 ? 20.585 13.352 15.243 1.00 75.50 138 ILE A N 1
ATOM 1152 C CA . ILE A 1 138 ? 21.193 12.083 14.819 1.00 75.50 138 ILE A CA 1
ATOM 1153 C C . ILE A 1 138 ? 20.231 11.287 13.936 1.00 75.50 138 ILE A C 1
ATOM 1155 O O . ILE A 1 138 ? 20.652 10.709 12.936 1.00 75.50 138 ILE A O 1
ATOM 1159 N N . HIS A 1 139 ? 18.949 11.257 14.300 1.00 69.06 139 HIS A N 1
ATOM 1160 C CA . HIS A 1 139 ? 17.973 10.396 13.639 1.00 69.06 139 HIS A CA 1
ATOM 1161 C C . HIS A 1 139 ? 17.231 11.057 12.479 1.00 69.06 139 HIS A C 1
ATOM 1163 O O . HIS A 1 139 ? 16.748 10.344 11.604 1.00 69.06 139 HIS A O 1
ATOM 1169 N N . ILE A 1 140 ? 17.117 12.389 12.463 1.00 74.50 140 ILE A N 1
ATOM 1170 C CA . ILE A 1 140 ? 16.249 13.098 11.514 1.00 74.50 140 ILE A CA 1
ATOM 1171 C C . ILE A 1 140 ? 17.007 14.218 10.800 1.00 74.50 140 ILE A C 1
ATOM 1173 O O . ILE A 1 140 ? 17.199 14.136 9.587 1.00 74.50 140 ILE A O 1
ATOM 1177 N N . TYR A 1 141 ? 17.474 15.251 11.509 1.00 82.69 141 TYR A N 1
ATOM 1178 C CA . TYR A 1 141 ? 18.025 16.447 10.850 1.00 82.69 141 TYR A CA 1
ATOM 1179 C C . TYR A 1 141 ? 19.315 16.157 10.061 1.00 82.69 141 TYR A C 1
ATOM 1181 O O . TYR A 1 141 ? 19.436 16.538 8.897 1.00 82.69 141 TYR A O 1
AT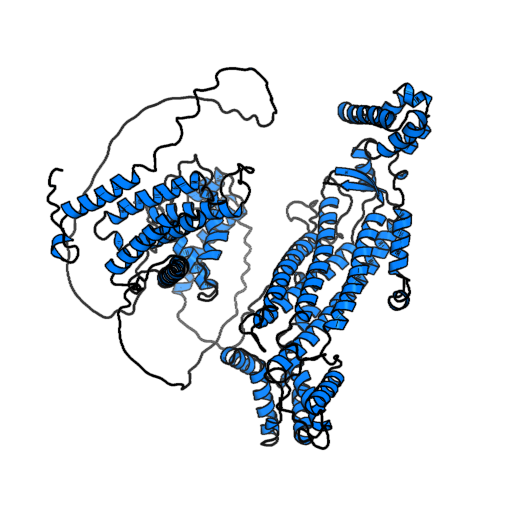OM 1189 N N . GLY A 1 142 ? 20.281 15.475 10.677 1.00 80.38 142 GLY A N 1
ATOM 1190 C CA . GLY A 1 142 ? 21.563 15.121 10.071 1.00 80.38 142 GLY A CA 1
ATOM 1191 C C . GLY A 1 142 ? 21.407 14.226 8.837 1.00 80.38 142 GLY A C 1
ATOM 1192 O O . GLY A 1 142 ? 21.873 14.626 7.770 1.00 80.38 142 GLY A O 1
ATOM 1193 N N . PRO A 1 143 ? 20.707 13.077 8.926 1.00 77.69 143 PRO A N 1
ATOM 1194 C CA . PRO A 1 143 ? 20.435 12.224 7.769 1.00 77.69 143 PRO A CA 1
ATOM 1195 C C . PRO A 1 143 ? 19.692 12.937 6.636 1.00 77.69 143 PRO A C 1
ATOM 1197 O O . PRO A 1 143 ? 20.018 12.728 5.476 1.00 77.69 143 PRO A O 1
ATOM 1200 N N . THR A 1 144 ? 18.735 13.813 6.955 1.00 75.50 144 THR A N 1
ATOM 1201 C CA . THR A 1 144 ? 17.926 14.507 5.937 1.00 75.50 144 THR A CA 1
ATOM 1202 C C . THR A 1 144 ? 18.712 15.589 5.205 1.00 75.50 144 THR A C 1
ATOM 1204 O O . THR A 1 144 ? 18.516 15.802 4.011 1.00 75.50 144 THR A O 1
ATOM 1207 N N . HIS A 1 145 ? 19.570 16.319 5.919 1.00 76.38 145 HIS A N 1
ATOM 1208 C CA . HIS A 1 145 ? 20.217 17.495 5.355 1.00 76.38 145 HIS A CA 1
ATOM 1209 C C . HIS A 1 145 ? 21.659 17.218 4.919 1.00 76.38 145 HIS A C 1
ATOM 1211 O O . HIS A 1 145 ? 22.025 17.637 3.823 1.00 76.38 145 HIS A O 1
ATOM 1217 N N . LEU A 1 146 ? 22.467 16.512 5.722 1.00 71.06 146 LEU A N 1
ATOM 1218 C CA . LEU A 1 146 ? 23.894 16.296 5.438 1.00 71.06 146 LEU A CA 1
ATOM 1219 C C . LEU A 1 146 ? 24.152 15.165 4.441 1.00 71.06 146 LEU A C 1
ATOM 1221 O O . LEU A 1 146 ? 25.107 15.254 3.668 1.00 71.06 146 LEU A O 1
ATOM 1225 N N . ILE A 1 147 ? 23.329 14.113 4.448 1.00 70.06 147 ILE A N 1
ATOM 1226 C CA . ILE A 1 147 ? 23.460 13.020 3.485 1.00 70.06 147 ILE A CA 1
ATOM 1227 C C . ILE A 1 147 ? 22.797 13.476 2.191 1.00 70.06 147 ILE A C 1
ATOM 1229 O O . ILE A 1 147 ? 21.597 13.723 2.145 1.00 70.06 147 ILE A O 1
ATOM 1233 N N . ARG A 1 148 ? 23.598 13.612 1.133 1.00 63.09 148 ARG A N 1
ATOM 1234 C CA . ARG A 1 148 ? 23.116 13.885 -0.221 1.00 63.09 148 ARG A CA 1
ATOM 1235 C C . ARG A 1 148 ? 23.162 12.575 -1.006 1.00 63.09 148 ARG A C 1
ATOM 1237 O O . ARG A 1 148 ? 24.248 12.228 -1.468 1.00 63.09 148 ARG A O 1
ATOM 1244 N N . PRO A 1 149 ? 22.031 11.865 -1.176 1.00 54.00 149 PRO A N 1
ATOM 1245 C CA . PRO A 1 149 ? 22.007 10.551 -1.830 1.00 54.00 149 PRO A CA 1
ATOM 1246 C C . PRO A 1 149 ? 22.580 10.591 -3.251 1.00 54.00 149 PRO A C 1
ATOM 1248 O O . PRO A 1 149 ? 23.194 9.640 -3.710 1.00 54.00 149 PRO A O 1
ATOM 1251 N N . ASN A 1 150 ? 22.454 11.745 -3.912 1.00 49.09 150 ASN A N 1
ATOM 1252 C CA . ASN A 1 150 ? 22.935 11.977 -5.274 1.00 49.09 150 ASN A CA 1
ATOM 1253 C C . ASN A 1 150 ? 24.458 12.207 -5.362 1.00 49.09 150 ASN A C 1
ATOM 1255 O O . ASN A 1 150 ? 24.988 12.343 -6.458 1.00 49.09 150 ASN A O 1
ATOM 1259 N N . LEU A 1 151 ? 25.156 12.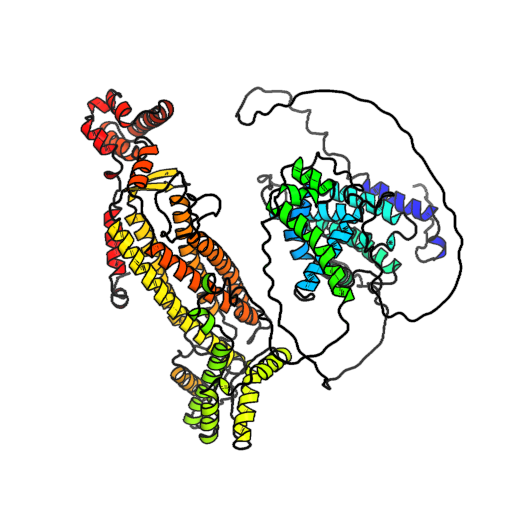343 -4.229 1.00 50.38 151 LEU A N 1
ATOM 1260 C CA . LEU A 1 151 ? 26.592 12.659 -4.173 1.00 50.38 151 LEU A CA 1
ATOM 1261 C C . LEU A 1 151 ? 27.394 11.701 -3.284 1.00 50.38 151 LEU A C 1
ATOM 1263 O O . LEU A 1 151 ? 28.620 11.698 -3.365 1.00 50.38 151 LEU A O 1
ATOM 1267 N N . LEU A 1 152 ? 26.734 10.936 -2.411 1.00 60.16 152 LEU A N 1
ATOM 1268 C CA . LEU A 1 152 ? 27.366 10.091 -1.403 1.00 60.16 152 LEU A CA 1
ATOM 1269 C C . LEU A 1 152 ? 26.702 8.715 -1.387 1.00 60.16 152 LEU A C 1
ATOM 1271 O O . LEU A 1 152 ? 25.479 8.621 -1.291 1.00 60.16 152 LEU A O 1
ATOM 1275 N N . SER A 1 153 ? 27.513 7.656 -1.401 1.00 59.22 153 SER A N 1
ATOM 1276 C CA . SER A 1 153 ? 27.034 6.301 -1.095 1.00 59.22 153 SER A CA 1
ATOM 1277 C C . SER A 1 153 ? 26.523 6.202 0.358 1.00 59.22 153 SER A C 1
ATOM 1279 O O . SER A 1 153 ? 26.920 7.019 1.199 1.00 59.22 153 SER A O 1
ATOM 1281 N N . PRO A 1 154 ? 25.678 5.209 0.701 1.00 53.84 154 PRO A N 1
ATOM 1282 C CA . PRO A 1 154 ? 25.149 5.038 2.061 1.00 53.84 154 PRO A CA 1
ATOM 1283 C C . PRO A 1 154 ? 26.228 4.976 3.158 1.00 53.84 154 PRO A C 1
ATOM 1285 O O . PRO A 1 154 ? 26.080 5.597 4.218 1.00 53.84 154 PRO A O 1
ATOM 1288 N N . ASP A 1 155 ? 27.353 4.312 2.884 1.00 59.09 155 ASP A N 1
ATOM 1289 C CA . ASP A 1 155 ? 28.476 4.196 3.822 1.00 59.09 155 ASP A CA 1
ATOM 1290 C C . ASP A 1 155 ? 29.228 5.520 3.986 1.00 59.09 155 ASP A C 1
ATOM 1292 O O . ASP A 1 155 ? 29.558 5.928 5.103 1.00 59.09 155 ASP A O 1
ATOM 1296 N N . GLN A 1 156 ? 29.430 6.256 2.888 1.00 60.12 156 GLN A N 1
ATOM 1297 C CA . GLN A 1 156 ? 30.030 7.591 2.925 1.00 60.12 156 GLN A CA 1
ATOM 1298 C C . GLN A 1 156 ? 29.135 8.591 3.662 1.00 60.12 156 GLN A C 1
ATOM 1300 O O . GLN A 1 156 ? 29.636 9.389 4.453 1.00 60.12 156 GLN A O 1
ATOM 1305 N N . GLY A 1 157 ? 27.817 8.527 3.453 1.00 64.50 157 GLY A N 1
ATOM 1306 C CA . GLY A 1 157 ? 26.838 9.343 4.170 1.00 64.50 157 GLY A CA 1
ATOM 1307 C C . GLY A 1 157 ? 26.864 9.080 5.675 1.00 64.50 157 GLY A C 1
ATOM 1308 O O . GLY A 1 157 ? 26.923 10.019 6.472 1.00 64.50 157 GLY A O 1
ATOM 1309 N N . THR A 1 158 ? 26.910 7.805 6.066 1.00 66.62 158 THR A N 1
ATOM 1310 C CA . THR A 1 158 ? 26.997 7.390 7.474 1.00 66.62 158 THR A CA 1
ATOM 1311 C C . THR A 1 158 ? 28.319 7.825 8.109 1.00 66.62 158 THR A C 1
ATOM 1313 O O . THR A 1 158 ? 28.318 8.391 9.205 1.00 66.62 158 THR A O 1
ATOM 1316 N N . SER A 1 159 ? 29.444 7.643 7.412 1.00 69.06 159 SER A N 1
ATOM 1317 C CA . SER A 1 159 ? 30.760 8.092 7.878 1.00 69.06 159 SER A CA 1
ATOM 1318 C C . SER A 1 159 ? 30.819 9.613 8.043 1.00 69.06 159 SER A C 1
ATOM 1320 O O . SER A 1 159 ? 31.325 10.099 9.051 1.00 69.06 159 SER A O 1
ATOM 1322 N N . ILE A 1 160 ? 30.276 10.378 7.091 1.00 73.19 160 ILE A N 1
ATOM 1323 C CA . ILE A 1 160 ? 30.235 11.845 7.150 1.00 73.19 160 ILE A CA 1
ATOM 1324 C C . ILE A 1 160 ? 29.393 12.327 8.331 1.00 73.19 160 ILE A C 1
ATOM 1326 O O . ILE A 1 160 ? 29.818 13.227 9.059 1.00 73.19 160 ILE A O 1
ATOM 1330 N N . LEU A 1 161 ? 28.226 11.717 8.548 1.00 71.88 161 LEU A N 1
ATOM 1331 C CA . LEU A 1 161 ? 27.353 12.044 9.671 1.00 71.88 161 LEU A CA 1
ATOM 1332 C C . LEU A 1 161 ? 28.064 11.809 11.013 1.00 71.88 161 LEU A C 1
ATOM 1334 O O . LEU A 1 161 ? 28.024 12.671 11.895 1.00 71.88 161 LEU A O 1
ATOM 1338 N N . GLN A 1 162 ? 28.763 10.676 11.149 1.00 70.12 162 GLN A N 1
ATOM 1339 C CA . GLN A 1 162 ? 29.542 10.339 12.343 1.00 70.12 162 GLN A CA 1
ATOM 1340 C C . GLN A 1 162 ? 30.689 11.326 12.575 1.00 70.12 162 GLN A C 1
ATOM 1342 O O . GLN A 1 162 ? 30.828 11.850 13.682 1.00 70.12 162 GLN A O 1
ATOM 1347 N N . SER A 1 163 ? 31.480 11.627 11.542 1.00 76.12 163 SER A N 1
ATOM 1348 C CA . SER A 1 163 ? 32.587 12.579 11.645 1.00 76.12 163 SER A CA 1
ATOM 1349 C C . SER A 1 163 ? 32.096 13.987 11.981 1.00 76.12 163 SER A C 1
ATOM 1351 O O . SER A 1 163 ? 32.696 14.653 12.823 1.00 76.12 163 SER A O 1
ATOM 1353 N N . TYR A 1 164 ? 31.002 14.451 11.365 1.00 83.19 164 TYR A N 1
ATOM 1354 C CA . TYR A 1 164 ? 30.436 15.774 11.641 1.00 83.19 164 TYR A CA 1
ATOM 1355 C C . TYR A 1 164 ? 29.986 15.879 13.095 1.00 83.19 164 TYR A C 1
ATOM 1357 O O . TYR A 1 164 ? 30.302 16.853 13.777 1.00 83.19 164 TYR A O 1
ATOM 1365 N N . PHE A 1 165 ? 29.258 14.873 13.585 1.00 78.88 165 PHE A N 1
ATOM 1366 C CA . PHE A 1 165 ? 28.766 14.875 14.957 1.00 78.88 165 PHE A CA 1
ATOM 1367 C C . PHE A 1 165 ? 29.911 14.849 15.969 1.00 78.88 165 PHE A C 1
ATOM 1369 O O . PHE A 1 165 ? 29.911 15.616 16.929 1.00 78.88 165 PHE A O 1
ATOM 1376 N N . GLN A 1 166 ? 30.928 14.016 15.726 1.00 74.38 166 GLN A N 1
ATOM 1377 C CA . GLN A 1 166 ? 32.134 13.994 16.549 1.00 74.38 166 GLN A CA 1
ATOM 1378 C C . GLN A 1 166 ? 32.841 15.349 16.536 1.00 74.38 166 GLN A C 1
ATOM 1380 O O . GLN A 1 166 ? 33.226 15.835 17.596 1.00 74.38 166 GLN A O 1
ATOM 1385 N N . TYR A 1 167 ? 32.964 15.994 15.377 1.00 78.88 167 TYR A N 1
ATOM 1386 C CA . TYR A 1 167 ? 33.562 17.322 15.277 1.00 78.88 167 TYR A CA 1
ATOM 1387 C C . TYR A 1 167 ? 32.752 18.378 16.045 1.00 78.88 167 TYR A C 1
ATOM 1389 O O . TYR A 1 167 ? 33.324 19.154 16.809 1.00 78.88 167 TYR A O 1
ATOM 1397 N N . ALA A 1 168 ? 31.421 18.340 15.943 1.00 80.44 168 ALA A N 1
ATOM 1398 C CA . ALA A 1 168 ? 30.530 19.210 16.704 1.00 80.44 168 ALA A CA 1
ATOM 1399 C C . ALA A 1 168 ? 30.679 19.023 18.220 1.00 80.44 168 ALA A C 1
ATOM 1401 O O . ALA A 1 168 ? 30.688 20.010 18.939 1.00 80.44 168 ALA A O 1
ATOM 1402 N N . LEU A 1 169 ? 30.865 17.796 18.718 1.00 71.88 169 LEU A N 1
ATOM 1403 C CA . LEU A 1 169 ? 31.084 17.547 20.151 1.00 71.88 169 LEU A CA 1
ATOM 1404 C C . LEU A 1 169 ? 32.385 18.163 20.690 1.00 71.88 169 LEU A C 1
ATOM 1406 O O . LEU A 1 169 ? 32.472 18.454 21.882 1.00 71.88 169 LEU A O 1
ATOM 1410 N N . HIS A 1 170 ? 33.390 18.362 19.834 1.00 73.44 170 HIS A N 1
ATOM 1411 C CA . HIS A 1 170 ? 34.681 18.931 20.228 1.00 73.44 170 HIS A CA 1
ATOM 1412 C C . HIS A 1 170 ? 34.751 20.454 20.028 1.00 73.44 170 HIS A C 1
ATOM 1414 O O . HIS A 1 170 ? 35.625 21.091 20.619 1.00 73.44 170 HIS A O 1
ATOM 1420 N N . ASP A 1 171 ? 33.835 21.049 19.251 1.00 80.06 171 ASP A N 1
ATOM 1421 C CA . ASP A 1 171 ? 33.760 22.497 19.045 1.00 80.06 171 ASP A CA 1
ATOM 1422 C C . ASP A 1 171 ? 32.512 23.128 19.715 1.00 80.06 171 ASP A C 1
ATOM 1424 O O . ASP A 1 171 ? 31.375 22.904 19.290 1.00 80.06 171 ASP A O 1
ATOM 1428 N N . PRO A 1 172 ? 32.710 24.001 20.723 1.00 77.56 172 PRO A N 1
ATOM 1429 C CA . PRO A 1 172 ? 31.640 24.698 21.438 1.00 77.56 172 PRO A CA 1
ATOM 1430 C C . PRO A 1 172 ? 30.643 25.447 20.554 1.00 77.56 172 PRO A C 1
ATOM 1432 O O . PRO A 1 172 ? 29.450 25.534 20.842 1.00 77.56 172 PRO A O 1
ATOM 1435 N N . VAL A 1 173 ? 31.154 26.081 19.505 1.00 84.25 173 VAL A N 1
ATOM 1436 C CA . VAL A 1 173 ? 30.377 26.963 18.645 1.00 84.25 173 VAL A CA 1
ATOM 1437 C C . VAL A 1 173 ? 29.465 26.129 17.758 1.00 84.25 173 VAL A C 1
ATOM 1439 O O . VAL A 1 173 ? 28.279 26.438 17.625 1.00 84.25 173 VAL A O 1
ATOM 1442 N N . LEU A 1 174 ? 30.019 25.057 17.197 1.00 86.69 174 LEU A N 1
ATOM 1443 C CA . LEU A 1 174 ? 29.321 24.134 16.322 1.00 86.69 174 LEU A CA 1
ATOM 1444 C C . LEU A 1 174 ? 28.264 23.321 17.076 1.00 86.69 174 LEU A C 1
ATOM 1446 O O . LEU A 1 174 ? 27.154 23.173 16.568 1.00 86.69 174 LEU A O 1
ATOM 1450 N N . PHE A 1 175 ? 28.551 22.871 18.302 1.00 85.25 175 PHE A N 1
ATOM 1451 C CA . PHE A 1 175 ? 27.566 22.163 19.125 1.00 85.25 175 PHE A CA 1
ATOM 1452 C C . PHE A 1 175 ? 26.327 23.018 19.424 1.00 85.25 175 PHE A C 1
ATOM 1454 O O . PHE A 1 175 ? 25.194 22.575 19.240 1.00 85.25 175 PHE A O 1
ATOM 1461 N N . GLU A 1 176 ? 26.525 24.274 19.835 1.00 85.00 176 GLU A N 1
ATOM 1462 C CA . GLU A 1 176 ? 25.424 25.208 20.113 1.00 85.00 176 GLU A CA 1
ATOM 1463 C C . GLU A 1 176 ? 24.597 25.486 18.851 1.00 85.00 176 GLU A C 1
ATOM 1465 O O . GLU A 1 176 ? 23.367 25.533 18.899 1.00 85.00 176 GLU A O 1
ATOM 1470 N N . ALA A 1 177 ? 25.268 25.614 17.700 1.00 89.25 177 ALA A N 1
ATOM 1471 C CA . ALA A 1 177 ? 24.608 25.823 16.415 1.00 89.25 177 ALA A CA 1
ATOM 1472 C C . ALA A 1 177 ? 23.760 24.608 15.999 1.00 89.25 177 ALA A C 1
ATOM 1474 O O . ALA A 1 177 ? 22.641 24.770 15.509 1.00 89.25 177 ALA A O 1
ATOM 1475 N N . LEU A 1 178 ? 24.272 23.396 16.241 1.00 91.94 178 LEU A N 1
ATOM 1476 C CA . LEU A 1 178 ? 23.583 22.130 15.995 1.00 91.94 178 LEU A CA 1
ATOM 1477 C C . LEU A 1 178 ? 22.310 22.024 16.839 1.00 91.94 178 LEU A C 1
ATOM 1479 O O . LEU A 1 178 ? 21.239 21.717 16.311 1.00 91.94 178 LEU A O 1
ATOM 1483 N N . VAL A 1 179 ? 22.396 22.324 18.136 1.00 87.81 179 VAL A N 1
ATOM 1484 C CA . VAL A 1 179 ? 21.227 22.311 19.026 1.00 87.81 179 VAL A CA 1
ATOM 1485 C C . VAL A 1 179 ? 20.199 23.353 18.580 1.00 87.81 179 VAL A C 1
ATOM 1487 O O . VAL A 1 179 ? 19.015 23.028 18.486 1.00 87.81 179 VAL A O 1
ATOM 1490 N N . ALA A 1 180 ? 20.639 24.571 18.244 1.00 88.19 180 ALA A N 1
ATOM 1491 C CA . ALA A 1 180 ? 19.757 25.642 17.785 1.00 88.19 180 ALA A CA 1
ATOM 1492 C C . ALA A 1 180 ? 18.982 25.258 16.515 1.00 88.19 180 ALA A C 1
ATOM 1494 O O . ALA A 1 180 ? 17.766 25.429 16.466 1.00 88.19 180 ALA A O 1
ATOM 1495 N N . VAL A 1 181 ? 19.657 24.706 15.500 1.00 91.94 181 VAL A N 1
ATOM 1496 C CA . VAL A 1 181 ? 19.001 24.341 14.235 1.00 91.94 181 VAL A CA 1
ATOM 1497 C C . VAL A 1 181 ? 18.079 23.132 14.375 1.00 91.94 181 VAL A C 1
ATOM 1499 O O . VAL A 1 181 ? 17.002 23.105 13.783 1.00 91.94 181 VAL A O 1
ATOM 1502 N N . SER A 1 182 ? 18.449 22.177 15.228 1.00 90.25 182 SER A N 1
ATOM 1503 C CA . SER A 1 182 ? 17.629 20.997 15.514 1.00 90.25 182 SER A CA 1
ATOM 1504 C C . SER A 1 182 ? 16.345 21.377 16.240 1.00 90.25 182 SER A C 1
ATOM 1506 O O . SER A 1 182 ? 15.273 20.916 15.861 1.00 90.25 182 SER A O 1
ATOM 1508 N N . GLN A 1 183 ? 16.435 22.263 17.239 1.00 86.25 183 GLN A N 1
ATOM 1509 C CA . GLN A 1 183 ? 15.264 22.784 17.945 1.00 86.25 183 GLN A CA 1
ATOM 1510 C C . GLN A 1 183 ? 14.393 23.653 17.035 1.00 86.25 183 GLN A C 1
ATOM 1512 O O . GLN A 1 183 ? 13.182 23.456 17.004 1.00 86.25 183 GLN A O 1
ATOM 1517 N N . ALA A 1 184 ? 14.987 24.527 16.215 1.00 85.50 184 ALA A N 1
ATOM 1518 C CA . ALA A 1 184 ? 14.236 25.334 15.254 1.00 85.50 184 ALA A CA 1
ATOM 1519 C C . ALA A 1 184 ? 13.425 24.454 14.290 1.00 85.50 184 ALA A C 1
ATOM 1521 O O . ALA A 1 184 ? 12.236 24.685 14.079 1.00 85.50 184 ALA A O 1
ATOM 1522 N N . ASN A 1 185 ? 14.058 23.422 13.729 1.00 86.38 185 ASN A N 1
ATOM 1523 C CA . ASN A 1 185 ? 13.424 22.521 12.773 1.00 86.38 185 ASN A CA 1
ATOM 1524 C C . ASN A 1 185 ? 12.342 21.652 13.436 1.00 86.38 185 ASN A C 1
ATOM 1526 O O . ASN A 1 185 ? 11.234 21.552 12.915 1.00 86.38 185 ASN A O 1
ATOM 1530 N N . LEU A 1 186 ? 12.617 21.115 14.627 1.00 80.81 186 LEU A N 1
ATOM 1531 C CA . LEU A 1 186 ? 11.648 20.362 15.425 1.00 80.81 186 LEU A CA 1
ATOM 1532 C C . LEU A 1 186 ? 10.427 21.216 15.819 1.00 80.81 186 LEU A C 1
ATOM 1534 O O . LEU A 1 186 ? 9.290 20.742 15.771 1.00 80.81 186 LEU A O 1
ATOM 1538 N N . SER A 1 187 ? 10.638 22.483 16.177 1.00 75.06 187 SER A N 1
ATOM 1539 C CA . SER A 1 187 ? 9.569 23.439 16.492 1.00 75.06 187 SER A CA 1
ATOM 1540 C C . SER A 1 187 ? 8.709 23.771 15.266 1.00 75.06 187 SER A C 1
ATOM 1542 O O . SER A 1 187 ? 7.493 23.890 15.393 1.00 75.06 187 SER A O 1
ATOM 1544 N N . VAL A 1 188 ? 9.304 23.861 14.071 1.00 70.88 188 VAL A N 1
ATOM 1545 C CA . VAL A 1 188 ? 8.555 24.032 12.812 1.00 70.88 188 VAL A CA 1
ATOM 1546 C C . VAL A 1 188 ? 7.733 22.783 12.480 1.00 70.88 188 VAL A C 1
ATOM 1548 O O . VAL A 1 188 ? 6.562 22.910 12.132 1.00 70.88 188 VAL A O 1
ATOM 1551 N N . GLN A 1 189 ? 8.308 21.585 12.624 1.00 67.25 189 GLN A N 1
ATOM 1552 C CA . GLN A 1 189 ? 7.627 20.326 12.294 1.00 67.25 189 GLN A CA 1
ATOM 1553 C C . GLN A 1 189 ? 6.520 19.933 13.280 1.00 67.25 189 GLN A C 1
ATOM 1555 O O . GLN A 1 189 ? 5.613 19.190 12.918 1.00 67.25 189 GLN A O 1
ATOM 1560 N N . SER A 1 190 ? 6.579 20.410 14.525 1.00 62.09 190 SER A N 1
ATOM 1561 C CA . SER A 1 190 ? 5.625 20.015 15.568 1.00 62.09 190 SER A CA 1
ATOM 1562 C C . SER A 1 190 ? 4.288 20.764 15.545 1.00 62.09 190 SER A C 1
ATOM 1564 O O . SER A 1 190 ? 3.424 20.382 16.319 1.00 62.09 190 SER A O 1
ATOM 1566 N N . TRP A 1 191 ? 4.094 21.780 14.686 1.00 53.19 191 TRP A N 1
ATOM 1567 C CA . TRP A 1 191 ? 2.808 22.432 14.324 1.00 53.19 191 TRP A CA 1
ATOM 1568 C C . TRP A 1 191 ? 1.712 22.595 15.416 1.00 53.19 191 TRP A C 1
ATOM 1570 O O . TRP A 1 191 ? 0.535 22.716 15.097 1.00 53.19 191 TRP A O 1
ATOM 1580 N N . GLU A 1 192 ? 2.070 22.693 16.701 1.00 40.12 192 GLU A N 1
ATOM 1581 C CA . GLU A 1 192 ? 1.112 22.815 17.820 1.00 40.12 192 GLU A CA 1
ATOM 1582 C C . GLU A 1 192 ? 1.101 24.198 18.503 1.00 40.12 192 GLU A C 1
ATOM 1584 O O . GLU A 1 192 ? 0.348 24.410 19.446 1.00 40.12 192 GLU A O 1
ATOM 1589 N N . ASN A 1 193 ? 1.867 25.187 18.023 1.00 39.06 193 ASN A N 1
ATOM 1590 C CA . ASN A 1 193 ? 1.937 26.522 18.647 1.00 39.06 193 ASN A CA 1
ATOM 1591 C C . ASN A 1 193 ? 1.535 27.684 17.721 1.00 39.06 193 ASN A C 1
ATOM 1593 O O . ASN A 1 193 ? 2.171 28.740 17.719 1.00 39.06 193 ASN A O 1
ATOM 1597 N N . THR A 1 194 ? 0.449 27.540 16.957 1.00 37.94 194 THR A N 1
ATOM 1598 C CA . THR A 1 194 ? -0.255 28.710 16.403 1.00 37.94 194 THR A CA 1
ATOM 1599 C C . THR A 1 194 ? -1.355 29.134 17.374 1.00 37.94 194 THR A C 1
ATOM 1601 O O . THR A 1 194 ? -2.380 28.475 17.523 1.00 37.94 194 THR A O 1
ATOM 1604 N N . ILE A 1 195 ? -1.122 30.250 18.065 1.00 37.56 195 ILE A N 1
ATOM 1605 C CA . ILE A 1 195 ? -2.148 30.977 18.821 1.00 37.56 195 ILE A CA 1
ATOM 1606 C C . ILE A 1 195 ? -3.332 31.267 17.873 1.00 37.56 195 ILE A C 1
ATOM 1608 O O . ILE A 1 195 ? -3.088 31.627 16.716 1.00 37.56 195 ILE A O 1
ATOM 1612 N N . PRO A 1 196 ? -4.600 31.146 18.315 1.00 33.94 196 PRO A N 1
ATOM 1613 C CA . PRO A 1 196 ? -5.747 31.439 17.467 1.00 33.94 196 PRO A CA 1
ATOM 1614 C C . PRO A 1 196 ? -5.729 32.902 17.016 1.00 33.94 196 PRO A C 1
ATOM 1616 O O . PRO A 1 196 ? -5.581 33.803 17.837 1.00 33.94 196 PRO A O 1
ATOM 1619 N N . ASN A 1 197 ? -5.906 33.102 15.709 1.00 40.19 197 ASN A N 1
ATOM 1620 C CA . ASN A 1 197 ? -6.370 34.314 15.029 1.00 40.19 197 ASN A CA 1
ATOM 1621 C C . ASN A 1 197 ? -6.551 35.568 15.912 1.00 40.19 197 ASN A C 1
ATOM 1623 O O . ASN A 1 197 ? -7.642 35.859 16.399 1.00 40.19 197 ASN A O 1
ATOM 1627 N N . THR A 1 198 ? -5.506 36.392 16.001 1.00 33.59 198 THR A N 1
ATOM 1628 C CA . THR A 1 198 ? -5.641 37.820 16.317 1.00 33.59 198 THR A CA 1
ATOM 1629 C C . THR A 1 198 ? -5.223 38.647 15.105 1.00 33.59 198 THR A C 1
ATOM 1631 O O . THR A 1 198 ? -4.143 39.219 15.094 1.00 33.59 198 THR A O 1
ATOM 1634 N N . GLY A 1 199 ? -6.062 38.650 14.064 1.00 35.22 199 GLY A N 1
ATOM 1635 C CA . GLY A 1 199 ? -6.333 39.785 13.162 1.00 35.22 199 GLY A CA 1
ATOM 1636 C C . GLY A 1 199 ? -5.205 40.676 12.614 1.00 35.22 199 GLY A C 1
ATOM 1637 O O . GLY A 1 199 ? -5.513 41.780 12.178 1.00 35.22 199 GLY A O 1
ATOM 1638 N N . VAL A 1 200 ? -3.936 40.265 12.606 1.00 30.53 200 VAL A N 1
ATOM 1639 C CA . VAL A 1 200 ? -2.822 41.045 12.048 1.00 30.53 200 VAL A CA 1
ATOM 1640 C C . VAL A 1 200 ? -1.853 40.091 11.349 1.00 30.53 200 VAL A C 1
ATOM 1642 O O . VAL A 1 200 ? -1.227 39.274 12.010 1.00 30.53 200 VAL A O 1
ATOM 1645 N N . GLY A 1 201 ? -1.767 40.197 10.018 1.00 30.02 201 GLY A N 1
ATOM 1646 C CA . GLY A 1 201 ? -0.689 39.707 9.143 1.00 30.02 201 GLY A CA 1
ATOM 1647 C C . GLY A 1 201 ? -0.061 38.341 9.454 1.00 30.02 201 GLY A C 1
ATOM 1648 O O . GLY A 1 201 ? 0.816 38.225 10.304 1.00 30.02 201 GLY A O 1
ATOM 1649 N N . ALA A 1 202 ? -0.407 37.323 8.665 1.00 40.16 202 ALA A N 1
ATOM 1650 C CA . ALA A 1 202 ? 0.353 36.080 8.584 1.00 40.16 202 ALA A CA 1
ATOM 1651 C C . ALA A 1 202 ? 1.784 36.355 8.079 1.00 40.16 202 ALA A C 1
ATOM 1653 O O . ALA A 1 202 ? 1.978 36.551 6.886 1.00 40.16 202 ALA A O 1
ATOM 1654 N N . SER A 1 203 ? 2.772 36.419 8.978 1.00 39.75 203 SER A N 1
ATOM 1655 C CA . SER A 1 203 ? 4.209 36.329 8.662 1.00 39.75 203 SER A CA 1
ATOM 1656 C C . SER A 1 203 ? 5.037 36.499 9.942 1.00 39.75 203 SER A C 1
ATOM 1658 O O . SER A 1 203 ? 5.382 37.621 10.304 1.00 39.75 203 SER A O 1
ATOM 1660 N N . THR A 1 204 ? 5.329 35.405 10.652 1.00 44.62 204 THR A N 1
ATOM 1661 C CA . THR A 1 204 ? 6.579 35.149 11.412 1.00 44.62 204 THR A CA 1
ATOM 1662 C C . THR A 1 204 ? 6.396 33.892 12.266 1.00 44.62 204 THR A C 1
ATOM 1664 O O . THR A 1 204 ? 5.656 33.894 13.249 1.00 44.62 204 THR A O 1
ATOM 1667 N N . THR A 1 205 ? 7.083 32.803 11.917 1.00 54.19 205 THR A N 1
ATOM 1668 C CA . THR A 1 205 ? 7.195 31.639 12.805 1.00 54.19 205 THR A CA 1
ATOM 1669 C C . THR A 1 205 ? 8.044 32.049 14.002 1.00 54.19 205 THR A C 1
ATOM 1671 O O . THR A 1 205 ? 9.239 32.316 13.873 1.00 54.19 205 THR A O 1
ATOM 1674 N N . ARG A 1 206 ? 7.430 32.173 15.179 1.00 57.88 206 ARG A N 1
ATOM 1675 C CA . ARG A 1 206 ? 8.136 32.632 16.377 1.00 57.88 206 ARG A CA 1
ATOM 1676 C C . ARG A 1 206 ? 8.976 31.484 16.940 1.00 57.88 206 ARG A C 1
ATOM 1678 O O . ARG A 1 206 ? 8.416 30.523 17.457 1.00 57.88 206 ARG A O 1
ATOM 1685 N N . LEU A 1 207 ? 10.304 31.596 16.841 1.00 70.62 207 LEU A N 1
ATOM 1686 C CA . LEU A 1 207 ? 11.238 30.632 17.434 1.00 70.62 207 LEU A CA 1
ATOM 1687 C C . LEU A 1 207 ? 10.994 30.501 18.942 1.00 70.62 207 LEU A C 1
ATOM 1689 O O . LEU A 1 207 ? 10.767 31.499 19.637 1.00 70.62 207 LEU A O 1
ATOM 1693 N N . ASP A 1 208 ? 11.055 29.272 19.450 1.00 73.94 208 ASP A N 1
ATOM 1694 C CA . ASP A 1 208 ? 10.912 29.003 20.874 1.00 73.94 208 ASP A CA 1
ATOM 1695 C C . ASP A 1 208 ? 12.112 29.544 21.678 1.0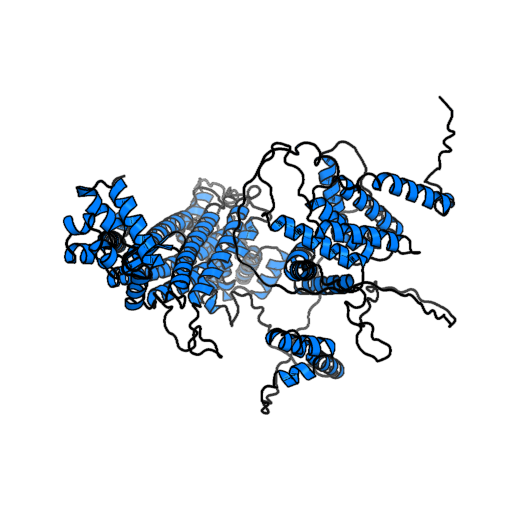0 73.94 208 ASP A C 1
ATOM 1697 O O . ASP A 1 208 ? 13.170 29.913 21.154 1.00 73.94 208 ASP A O 1
ATOM 1701 N N . ARG A 1 209 ? 11.929 29.621 22.999 1.00 73.19 209 ARG A N 1
ATOM 1702 C CA . ARG A 1 209 ? 12.906 30.217 23.917 1.00 73.19 209 ARG A CA 1
ATOM 1703 C C . ARG A 1 209 ? 14.245 29.472 23.932 1.00 73.19 209 ARG A C 1
ATOM 1705 O O . ARG A 1 209 ? 15.272 30.114 24.168 1.00 73.19 209 ARG A O 1
ATOM 1712 N N . ASP A 1 210 ? 14.243 28.160 23.727 1.00 75.25 210 ASP A N 1
ATOM 1713 C CA . ASP A 1 210 ? 15.462 27.356 23.749 1.00 75.25 210 ASP A CA 1
ATOM 1714 C C . ASP A 1 210 ? 16.231 27.520 22.441 1.00 75.25 210 ASP A C 1
ATOM 1716 O O . ASP A 1 210 ? 17.434 27.785 22.486 1.00 75.25 210 ASP A O 1
ATOM 1720 N N . THR A 1 211 ? 15.535 27.531 21.302 1.00 81.81 211 THR A N 1
ATOM 1721 C CA . THR A 1 211 ? 16.134 27.883 20.008 1.00 81.81 211 THR A CA 1
ATOM 1722 C C . THR A 1 211 ? 16.819 29.252 20.056 1.00 81.81 211 THR A C 1
ATOM 1724 O O . THR A 1 211 ? 17.992 29.372 19.702 1.00 81.81 211 THR A O 1
ATOM 1727 N N . LEU A 1 212 ? 16.135 30.290 20.555 1.00 75.62 212 LEU A N 1
ATOM 1728 C CA . LEU A 1 212 ? 16.703 31.644 20.653 1.00 75.62 212 LEU A CA 1
ATOM 1729 C C . LEU A 1 212 ? 17.901 31.727 21.610 1.00 75.62 212 LEU A C 1
ATOM 1731 O O . LEU A 1 212 ? 18.827 32.509 21.382 1.00 75.62 212 LEU A O 1
ATOM 1735 N N . TYR A 1 213 ? 17.892 30.935 22.685 1.00 80.00 213 TYR A N 1
ATOM 1736 C CA . TYR A 1 213 ? 19.004 30.873 23.628 1.00 80.00 213 TYR A CA 1
ATOM 1737 C C . TYR A 1 213 ? 20.255 30.287 22.969 1.00 80.00 213 TYR A C 1
ATOM 1739 O O . TYR A 1 213 ? 21.305 30.932 22.999 1.00 80.00 213 TYR A O 1
ATOM 1747 N N . HIS A 1 214 ? 20.132 29.116 22.340 1.00 83.31 214 HIS A N 1
ATOM 1748 C CA . HIS A 1 214 ? 21.251 28.448 21.677 1.00 83.31 214 HIS A CA 1
ATOM 1749 C C . HIS A 1 214 ? 21.749 29.256 20.471 1.00 83.31 214 HIS A C 1
ATOM 1751 O O . HIS A 1 214 ? 22.950 29.474 20.349 1.00 83.31 214 HIS A O 1
ATOM 1757 N N . TYR A 1 215 ? 20.850 29.856 19.681 1.00 84.19 215 TYR A N 1
ATOM 1758 C CA . TYR A 1 215 ? 21.210 30.811 18.624 1.00 84.19 215 TYR A CA 1
ATOM 1759 C C . TYR A 1 215 ? 22.065 31.975 19.163 1.00 84.19 215 TYR A C 1
ATOM 1761 O O . TYR A 1 215 ? 23.114 32.314 18.607 1.00 84.19 215 TYR A O 1
ATOM 1769 N N . GLY A 1 216 ? 21.652 32.582 20.282 1.00 74.31 216 GLY A N 1
ATOM 1770 C CA . GLY A 1 216 ? 22.398 33.661 20.934 1.00 74.31 216 GLY A CA 1
ATOM 1771 C C . GLY A 1 216 ? 23.771 33.221 21.454 1.00 74.31 216 GLY A C 1
ATOM 1772 O O . GLY A 1 216 ? 24.749 33.957 21.288 1.00 74.31 216 GLY A O 1
ATOM 1773 N N . GLN A 1 217 ? 23.863 32.017 22.033 1.00 81.56 217 GLN A N 1
ATOM 1774 C CA . GLN A 1 217 ? 25.131 31.425 22.473 1.00 81.56 217 GLN A CA 1
ATOM 1775 C C . GLN A 1 217 ? 26.073 31.174 21.293 1.00 81.56 217 GLN A C 1
ATOM 1777 O O . GLN A 1 217 ? 27.241 31.561 21.362 1.00 81.56 217 GLN A O 1
ATOM 1782 N N . THR A 1 218 ? 25.576 30.624 20.182 1.00 83.50 218 THR A N 1
ATOM 1783 C CA . THR A 1 218 ? 26.362 30.435 18.956 1.00 83.50 218 THR A CA 1
ATOM 1784 C C . THR A 1 218 ? 26.940 31.758 18.465 1.00 83.50 218 THR A C 1
ATOM 1786 O O . THR A 1 218 ? 28.146 31.855 18.252 1.00 83.50 218 THR A O 1
ATOM 1789 N N . VAL A 1 219 ? 26.129 32.819 18.353 1.00 81.38 219 VAL A N 1
ATOM 1790 C CA . VAL A 1 219 ? 26.604 34.143 17.904 1.00 81.38 219 VAL A CA 1
ATOM 1791 C C . VAL A 1 219 ? 27.642 34.733 18.864 1.00 81.38 219 VAL A C 1
ATOM 1793 O O . VAL A 1 219 ? 28.648 35.299 18.426 1.00 81.38 219 VAL A O 1
ATOM 1796 N N . GLN A 1 220 ? 27.432 34.608 20.177 1.00 80.69 220 GLN A N 1
ATOM 1797 C CA . GLN A 1 220 ? 28.385 35.084 21.181 1.00 80.69 220 GLN A CA 1
ATOM 1798 C C . GLN A 1 220 ? 29.731 34.356 21.069 1.00 80.69 220 GLN A C 1
ATOM 1800 O O . GLN A 1 220 ? 30.785 34.999 21.091 1.00 80.69 220 GLN A O 1
ATOM 1805 N N . ARG A 1 221 ? 29.705 33.029 20.921 1.00 83.44 221 ARG A N 1
ATOM 1806 C CA . ARG A 1 221 ? 30.912 32.202 20.832 1.00 83.44 221 ARG A CA 1
ATOM 1807 C C . ARG A 1 221 ? 31.620 32.360 19.488 1.00 83.44 221 ARG A C 1
ATOM 1809 O O . ARG A 1 221 ? 32.842 32.473 19.490 1.00 83.44 221 ARG A O 1
ATOM 1816 N N . LEU A 1 222 ? 30.886 32.506 18.380 1.00 83.81 222 LEU A N 1
ATOM 1817 C CA . LEU A 1 222 ? 31.435 32.856 17.062 1.00 83.81 222 LEU A CA 1
ATOM 1818 C C . LEU A 1 222 ? 32.264 34.141 17.121 1.00 83.81 222 LEU A C 1
ATOM 1820 O O . LEU A 1 222 ? 33.366 34.189 16.583 1.00 83.81 222 LEU A O 1
ATOM 1824 N N . ARG A 1 223 ? 31.777 35.177 17.817 1.00 80.38 223 ARG A N 1
ATOM 1825 C CA . ARG A 1 223 ? 32.529 36.432 18.000 1.00 80.38 223 ARG A CA 1
ATOM 1826 C C . ARG A 1 223 ? 33.832 36.214 18.760 1.00 80.38 223 ARG A C 1
ATOM 1828 O O . ARG A 1 223 ? 34.853 36.776 18.377 1.00 80.38 223 ARG A O 1
ATOM 1835 N N . GLY A 1 224 ? 33.797 35.410 19.821 1.00 78.94 224 GLY A N 1
ATOM 1836 C CA . GLY A 1 224 ? 34.996 35.043 20.574 1.00 78.94 224 GLY A CA 1
ATOM 1837 C C . GLY A 1 224 ? 35.984 34.229 19.737 1.00 78.94 224 GLY A C 1
ATOM 1838 O O . GLY A 1 224 ? 37.185 34.465 19.814 1.00 78.94 224 GLY A O 1
ATOM 1839 N N . HIS A 1 225 ? 35.478 33.318 18.904 1.00 79.31 225 HIS A N 1
ATOM 1840 C CA . HIS A 1 225 ? 36.284 32.487 18.015 1.00 79.31 225 HIS A CA 1
ATOM 1841 C C . HIS A 1 225 ? 36.967 33.338 16.930 1.00 79.31 225 HIS A C 1
ATOM 1843 O O . HIS A 1 225 ? 38.184 33.289 16.782 1.00 79.31 225 HIS A O 1
ATOM 1849 N N . LEU A 1 226 ? 36.214 34.207 16.251 1.00 81.62 226 LEU A N 1
ATOM 1850 C CA . LEU A 1 226 ? 36.720 35.113 15.213 1.00 81.62 226 LEU A CA 1
ATOM 1851 C C . LEU A 1 226 ? 37.649 36.218 15.744 1.00 81.62 226 LEU A C 1
ATOM 1853 O O . LEU A 1 226 ? 38.386 36.818 14.965 1.00 81.62 226 LEU A O 1
ATOM 1857 N N . ALA A 1 227 ? 37.621 36.506 17.048 1.00 79.94 227 ALA A N 1
ATOM 1858 C CA . ALA A 1 227 ? 38.531 37.462 17.678 1.00 79.94 227 ALA A CA 1
ATOM 1859 C C . ALA A 1 227 ? 39.949 36.902 17.899 1.00 79.94 227 ALA A C 1
ATOM 1861 O O . ALA A 1 227 ? 40.865 37.681 18.170 1.00 79.94 227 ALA A O 1
ATOM 1862 N N . LYS A 1 228 ? 40.140 35.577 17.799 1.00 81.94 228 LYS A N 1
ATOM 1863 C CA . LYS A 1 228 ? 41.457 34.932 17.896 1.00 81.94 228 LYS A CA 1
ATOM 1864 C C . LYS A 1 228 ? 42.257 35.137 16.609 1.00 81.94 228 LYS A C 1
ATOM 1866 O O . LYS A 1 228 ? 41.696 35.187 15.513 1.00 81.94 228 LYS A O 1
ATOM 1871 N N . GLU A 1 229 ? 43.579 35.209 16.736 1.00 71.00 229 GLU A N 1
ATOM 1872 C CA . GLU A 1 229 ? 44.483 35.245 15.585 1.00 71.00 229 GLU A CA 1
ATOM 1873 C C . GLU A 1 229 ? 44.287 33.973 14.741 1.00 71.00 229 GLU A C 1
ATOM 1875 O O . GLU A 1 229 ? 44.309 32.866 15.271 1.00 71.00 229 GLU A O 1
ATOM 1880 N N . ASN A 1 230 ? 43.994 34.138 13.447 1.00 76.81 230 ASN A N 1
ATOM 1881 C CA . ASN A 1 230 ? 43.608 33.068 12.512 1.00 76.81 230 ASN A CA 1
ATOM 1882 C C . ASN A 1 230 ? 42.328 32.276 12.846 1.00 76.81 230 ASN A C 1
ATOM 1884 O O . ASN A 1 230 ? 42.043 31.291 12.173 1.00 76.81 230 ASN A O 1
ATOM 1888 N N . GLY A 1 231 ? 41.483 32.732 13.779 1.00 76.06 231 GLY A N 1
ATOM 1889 C CA . GLY A 1 231 ? 40.232 32.038 14.127 1.00 76.06 231 GLY A CA 1
ATOM 1890 C C . GLY A 1 231 ? 39.236 31.892 12.965 1.00 76.06 231 GLY A C 1
ATOM 1891 O O . GLY A 1 231 ? 38.365 31.034 12.993 1.00 76.06 231 GLY A O 1
ATOM 1892 N N . TYR A 1 232 ? 39.376 32.688 11.902 1.00 81.06 232 TYR A N 1
ATOM 1893 C CA . TYR A 1 232 ? 38.582 32.543 10.679 1.00 81.06 232 TYR A CA 1
ATOM 1894 C C . TYR A 1 232 ? 38.962 31.310 9.843 1.00 81.06 232 TYR A C 1
ATOM 1896 O O . TYR A 1 232 ? 38.225 30.996 8.909 1.00 81.06 232 TYR A O 1
ATOM 1904 N N . GLN A 1 233 ? 40.085 30.636 10.123 1.00 83.12 233 GLN A N 1
ATOM 1905 C CA . GLN A 1 233 ? 40.543 29.445 9.396 1.00 83.12 233 GLN A CA 1
ATOM 1906 C C . GLN A 1 233 ? 39.892 28.142 9.890 1.00 83.12 233 GLN A C 1
ATOM 1908 O O . GLN A 1 233 ? 39.926 27.159 9.159 1.00 83.12 233 GLN A O 1
ATOM 1913 N N . ASP A 1 234 ? 39.248 28.135 11.062 1.00 85.25 234 ASP A N 1
ATOM 1914 C CA . ASP A 1 234 ? 38.600 26.941 11.626 1.00 85.25 234 ASP A CA 1
ATOM 1915 C C . ASP A 1 234 ? 37.264 26.624 10.929 1.00 85.25 234 ASP A C 1
ATOM 1917 O O . ASP A 1 234 ? 36.379 27.480 10.827 1.00 85.25 234 ASP A O 1
ATOM 1921 N N . ASP A 1 235 ? 37.101 25.413 10.395 1.00 86.19 235 ASP A N 1
ATOM 1922 C CA . ASP A 1 235 ? 35.897 24.993 9.663 1.00 86.19 235 ASP A CA 1
ATOM 1923 C C . ASP A 1 235 ? 34.628 25.021 10.524 1.00 86.19 235 ASP A C 1
ATOM 1925 O O . ASP A 1 235 ? 33.537 25.244 9.987 1.00 86.19 235 ASP A O 1
ATOM 1929 N N . SER A 1 236 ? 34.759 24.893 11.850 1.00 86.62 236 SER A N 1
ATOM 1930 C CA . SER A 1 236 ? 33.636 24.988 12.788 1.00 86.62 236 SER A CA 1
ATOM 1931 C C . SER A 1 236 ? 32.899 26.324 12.675 1.00 86.62 236 SER A C 1
ATOM 1933 O O . SER A 1 236 ? 31.675 26.372 12.795 1.00 86.62 236 SER A O 1
ATOM 1935 N N . VAL A 1 237 ? 33.615 27.401 12.333 1.00 87.75 237 VAL A N 1
ATOM 1936 C CA . VAL A 1 237 ? 33.045 28.735 12.112 1.00 87.75 237 VAL A CA 1
ATOM 1937 C C . VAL A 1 237 ? 32.113 28.744 10.901 1.00 87.75 237 VAL A C 1
ATOM 1939 O O . VAL A 1 237 ? 31.003 29.264 10.993 1.00 87.75 237 VAL A O 1
ATOM 1942 N N . LEU A 1 238 ? 32.529 28.166 9.768 1.00 88.94 238 LEU A N 1
ATOM 1943 C CA . LEU A 1 238 ? 31.697 28.122 8.560 1.00 88.94 238 LEU A CA 1
ATOM 1944 C C . LEU A 1 238 ? 30.480 27.214 8.761 1.00 88.94 238 LEU A C 1
ATOM 1946 O O . LEU A 1 238 ? 29.365 27.602 8.413 1.00 88.94 238 LEU A O 1
ATOM 1950 N N . LEU A 1 239 ? 30.676 26.047 9.377 1.00 90.50 239 LEU A N 1
ATOM 1951 C CA . LEU A 1 239 ? 29.597 25.107 9.678 1.00 90.50 239 LEU A CA 1
ATOM 1952 C C . LEU A 1 239 ? 28.566 25.696 10.652 1.00 90.50 239 LEU A C 1
ATOM 1954 O O . LEU A 1 239 ? 27.362 25.560 10.429 1.00 90.50 239 LEU A O 1
ATOM 1958 N N . ALA A 1 240 ? 29.016 26.411 11.685 1.00 90.81 240 ALA A N 1
ATOM 1959 C CA . ALA A 1 240 ? 28.127 27.076 12.630 1.00 90.81 240 ALA A CA 1
ATOM 1960 C C . ALA A 1 240 ? 27.334 28.216 11.971 1.00 90.81 240 ALA A C 1
ATOM 1962 O O . ALA A 1 240 ? 26.138 28.352 12.224 1.00 90.81 240 ALA A O 1
ATOM 1963 N N . ILE A 1 241 ? 27.953 29.014 11.092 1.00 89.06 241 ILE A N 1
ATOM 1964 C CA . ILE A 1 241 ? 27.237 30.078 10.372 1.00 89.06 241 ILE A CA 1
ATOM 1965 C C . ILE A 1 241 ? 26.207 29.488 9.393 1.00 89.06 241 ILE A C 1
ATOM 1967 O O . ILE A 1 241 ? 25.105 30.023 9.287 1.00 89.06 241 ILE A O 1
ATOM 1971 N N . ILE A 1 242 ? 26.503 28.360 8.735 1.00 90.75 242 ILE A N 1
ATOM 1972 C CA . ILE A 1 242 ? 25.532 27.641 7.887 1.00 90.75 242 ILE A CA 1
ATOM 1973 C C . ILE A 1 242 ? 24.321 27.171 8.704 1.00 90.75 242 ILE A C 1
ATOM 1975 O O . ILE A 1 242 ? 23.181 27.351 8.272 1.00 90.75 242 ILE A O 1
ATOM 1979 N N . ALA A 1 243 ? 24.539 26.629 9.903 1.00 91.69 243 ALA A N 1
ATOM 1980 C CA . ALA A 1 243 ? 23.442 26.261 10.796 1.00 91.69 243 ALA A CA 1
ATOM 1981 C C . ALA A 1 243 ? 22.602 27.486 11.216 1.00 91.69 243 ALA A C 1
ATOM 1983 O O . ALA A 1 243 ? 21.375 27.409 11.227 1.00 91.69 243 ALA A O 1
ATOM 1984 N N . LEU A 1 244 ? 23.226 28.645 11.473 1.00 90.62 244 LEU A N 1
ATOM 1985 C CA . LEU A 1 244 ? 22.495 29.891 11.750 1.00 90.62 244 LEU A CA 1
ATOM 1986 C C . LEU A 1 244 ? 21.690 30.388 10.542 1.00 90.62 244 LEU A C 1
ATOM 1988 O O . LEU A 1 244 ? 20.564 30.843 10.722 1.00 90.62 244 LEU A O 1
ATOM 1992 N N . ILE A 1 245 ? 22.227 30.278 9.322 1.00 88.12 245 ILE A N 1
ATOM 1993 C CA . ILE A 1 245 ? 21.502 30.581 8.075 1.00 88.12 245 ILE A CA 1
ATOM 1994 C C . ILE A 1 245 ? 20.229 29.733 7.980 1.00 88.12 245 ILE A C 1
ATOM 1996 O O . ILE A 1 245 ? 19.161 30.279 7.707 1.00 88.12 245 ILE A O 1
ATOM 2000 N N . ALA A 1 246 ? 20.315 28.434 8.281 1.00 88.81 246 ALA A N 1
ATOM 2001 C CA . ALA A 1 246 ? 19.152 27.549 8.305 1.00 88.81 246 ALA A CA 1
ATOM 2002 C C . ALA A 1 246 ? 18.123 27.961 9.376 1.00 88.81 246 ALA A C 1
ATOM 2004 O O . ALA A 1 246 ? 16.931 28.000 9.081 1.00 88.81 246 ALA A O 1
ATOM 2005 N N . VAL A 1 247 ? 18.556 28.348 10.584 1.00 86.44 247 VAL A N 1
ATOM 2006 C CA . VAL A 1 247 ? 17.639 28.870 11.620 1.00 86.44 247 VAL A CA 1
ATOM 2007 C C . VAL A 1 247 ? 16.925 30.140 11.152 1.00 86.44 247 VAL A C 1
ATOM 2009 O O . VAL A 1 247 ? 15.710 30.235 11.302 1.00 86.44 247 VAL A O 1
ATOM 2012 N N . ASN A 1 248 ? 17.651 31.090 10.553 1.00 85.62 248 ASN A N 1
ATOM 2013 C CA . ASN A 1 248 ? 17.065 32.345 10.067 1.00 85.62 248 ASN A CA 1
ATOM 2014 C C . ASN A 1 248 ? 16.058 32.106 8.941 1.00 85.62 248 ASN A C 1
ATOM 2016 O O . ASN A 1 248 ? 15.028 32.773 8.883 1.00 85.62 248 ASN A O 1
ATOM 2020 N N . TYR A 1 249 ? 16.335 31.136 8.068 1.00 83.19 249 TYR A N 1
ATOM 2021 C CA . TYR A 1 249 ? 15.394 30.725 7.035 1.00 83.19 249 TYR A CA 1
ATOM 2022 C C . TYR A 1 249 ? 14.109 30.152 7.649 1.00 83.19 249 TYR A C 1
ATOM 2024 O O . TYR A 1 249 ? 13.014 30.602 7.318 1.00 83.19 249 TYR A O 1
ATOM 2032 N N . LEU A 1 250 ? 14.234 29.234 8.615 1.00 80.75 250 LEU A N 1
ATOM 2033 C CA . LEU A 1 250 ? 13.094 28.632 9.320 1.00 80.75 250 LEU A CA 1
ATOM 2034 C C . LEU A 1 250 ? 12.257 29.663 10.101 1.00 80.75 250 LEU A C 1
ATOM 2036 O O . LEU A 1 250 ? 11.050 29.481 10.266 1.00 80.75 250 LEU A O 1
ATOM 2040 N N . SER A 1 251 ? 12.871 30.754 10.565 1.00 75.19 251 SER A N 1
ATOM 2041 C CA . SER A 1 251 ? 12.185 31.854 11.254 1.00 75.19 251 SER A CA 1
ATOM 2042 C C . SER A 1 251 ? 11.717 32.989 10.342 1.00 75.19 251 SER A C 1
ATOM 2044 O O . SER A 1 251 ? 11.149 33.960 10.843 1.00 75.19 251 SER A O 1
ATOM 2046 N N . ASN A 1 252 ? 11.958 32.896 9.030 1.00 73.56 252 ASN A N 1
ATOM 2047 C CA . ASN A 1 252 ? 11.708 33.960 8.055 1.00 73.56 252 ASN A CA 1
ATOM 2048 C C . ASN A 1 252 ? 12.436 35.294 8.374 1.00 73.56 252 ASN A C 1
ATOM 2050 O O . ASN A 1 252 ? 11.902 36.374 8.128 1.00 73.56 252 ASN A O 1
ATOM 2054 N N . ASP A 1 253 ? 13.648 35.238 8.944 1.00 76.88 253 ASP A N 1
ATOM 2055 C CA . ASP A 1 253 ? 14.512 36.404 9.214 1.00 76.88 253 ASP A CA 1
ATOM 2056 C C . ASP A 1 253 ? 15.547 36.582 8.089 1.00 76.88 253 ASP A C 1
ATOM 2058 O O . ASP A 1 253 ? 16.724 36.222 8.202 1.00 76.88 253 ASP A O 1
ATOM 2062 N N . MET A 1 254 ? 15.076 37.115 6.962 1.00 76.62 254 MET A N 1
ATOM 2063 C CA . MET A 1 254 ? 15.874 37.252 5.740 1.00 76.62 254 MET A CA 1
ATOM 2064 C C . MET A 1 254 ? 17.014 38.274 5.870 1.00 76.62 254 MET A C 1
ATOM 2066 O O . MET A 1 254 ? 18.075 38.071 5.279 1.00 76.62 254 MET A O 1
ATOM 2070 N N . ASP A 1 255 ? 16.842 39.311 6.697 1.00 75.31 255 ASP A N 1
ATOM 2071 C CA . ASP A 1 255 ? 17.875 40.320 6.971 1.00 75.31 255 ASP A CA 1
ATOM 2072 C C . ASP A 1 255 ? 19.085 39.686 7.677 1.00 75.31 255 ASP A C 1
ATOM 2074 O O . ASP A 1 255 ? 20.241 39.885 7.282 1.00 75.31 255 ASP A O 1
ATOM 2078 N N . SER A 1 256 ? 18.833 38.887 8.723 1.00 79.00 256 SER A N 1
ATOM 2079 C CA . SER A 1 256 ? 19.893 38.163 9.430 1.00 79.00 256 SER A CA 1
ATOM 2080 C C . SER A 1 256 ? 20.552 37.126 8.522 1.00 79.00 256 SER A C 1
ATOM 2082 O O . SER A 1 256 ? 21.778 36.984 8.545 1.00 79.00 256 SER A O 1
ATOM 2084 N N . LEU A 1 257 ? 19.769 36.430 7.691 1.00 84.38 257 LEU A N 1
ATOM 2085 C CA . LEU A 1 257 ? 20.282 35.460 6.725 1.00 84.38 257 LEU A CA 1
ATOM 2086 C C . LEU A 1 257 ? 21.278 36.104 5.749 1.00 84.38 257 LEU A C 1
ATOM 2088 O O . LEU A 1 257 ? 22.398 35.604 5.607 1.00 84.38 257 LEU A O 1
ATOM 2092 N N . GLU A 1 258 ? 20.916 37.237 5.139 1.00 83.19 258 GLU A N 1
ATOM 2093 C CA . GLU A 1 258 ? 21.802 37.988 4.240 1.00 83.19 258 GLU A CA 1
ATOM 2094 C C . GLU A 1 258 ? 23.108 38.385 4.939 1.00 83.19 258 GLU A C 1
ATOM 2096 O O . GLU A 1 258 ? 24.203 38.297 4.373 1.00 83.19 258 GLU A O 1
ATOM 2101 N N . MET A 1 259 ? 23.002 38.830 6.193 1.00 77.69 259 MET A N 1
ATOM 2102 C CA . MET A 1 259 ? 24.146 39.282 6.976 1.00 77.69 259 MET A CA 1
ATOM 2103 C C . MET A 1 259 ? 25.132 38.139 7.259 1.00 77.69 259 MET A C 1
ATOM 2105 O O . MET A 1 259 ? 26.346 38.324 7.120 1.00 77.69 259 MET A O 1
ATOM 2109 N N . HIS A 1 260 ? 24.628 36.949 7.595 1.00 84.25 260 HIS A N 1
ATOM 2110 C CA . HIS A 1 260 ? 25.454 35.751 7.767 1.00 84.25 260 HIS A CA 1
ATOM 2111 C C . HIS A 1 260 ? 26.090 35.302 6.450 1.00 84.25 260 HIS A C 1
ATOM 2113 O O . HIS A 1 260 ? 27.279 34.978 6.437 1.00 84.25 260 HIS A O 1
ATOM 2119 N N . LEU A 1 261 ? 25.363 35.377 5.330 1.00 82.44 261 LEU A N 1
ATOM 2120 C CA . LEU A 1 261 ? 25.901 35.058 4.004 1.00 82.44 261 LEU A CA 1
ATOM 2121 C C . LEU A 1 261 ? 27.052 35.996 3.602 1.00 82.44 261 LEU A C 1
ATOM 2123 O O . LEU A 1 261 ? 28.103 35.544 3.145 1.00 82.44 261 LEU A O 1
ATOM 2127 N N . LYS A 1 262 ? 26.919 37.305 3.853 1.00 81.75 262 LYS A N 1
ATOM 2128 C CA . LYS A 1 262 ? 28.017 38.277 3.669 1.00 81.75 262 LYS A CA 1
ATOM 2129 C C . LYS A 1 262 ? 29.243 37.922 4.522 1.00 81.75 262 LYS A C 1
ATOM 2131 O O . LYS A 1 262 ? 30.376 38.046 4.052 1.00 81.75 262 LYS A O 1
ATOM 2136 N N . GLY A 1 263 ? 29.028 37.456 5.754 1.00 79.19 263 GLY A N 1
ATOM 2137 C CA . GLY A 1 263 ? 30.088 36.970 6.642 1.00 79.19 263 GLY A CA 1
ATOM 2138 C C . GLY A 1 263 ? 30.817 35.748 6.079 1.00 79.19 263 GLY A C 1
ATOM 2139 O O . GLY A 1 263 ? 32.048 35.740 6.017 1.00 79.19 263 GLY A O 1
ATOM 2140 N N . VAL A 1 264 ? 30.065 34.759 5.594 1.00 86.62 264 VAL A N 1
ATOM 2141 C CA . VAL A 1 264 ? 30.593 33.558 4.931 1.00 86.62 264 VAL A CA 1
ATOM 2142 C C . VAL A 1 264 ? 31.454 33.922 3.722 1.00 86.62 264 VAL A C 1
ATOM 2144 O O . VAL A 1 264 ? 32.609 33.502 3.661 1.00 86.62 264 VAL A O 1
ATOM 2147 N N . ARG A 1 265 ? 30.956 34.773 2.812 1.00 84.06 265 ARG A N 1
ATOM 2148 C CA . ARG A 1 265 ? 31.716 35.253 1.640 1.00 84.06 265 ARG A CA 1
ATOM 2149 C C . ARG A 1 265 ? 33.063 35.850 2.040 1.00 84.06 265 ARG A C 1
ATOM 2151 O O . ARG A 1 265 ? 34.086 35.571 1.416 1.00 84.06 265 ARG A O 1
ATOM 2158 N N . ARG A 1 266 ? 33.085 36.652 3.111 1.00 80.62 266 ARG A N 1
ATOM 2159 C CA . ARG A 1 266 ? 34.316 37.277 3.606 1.00 80.62 266 ARG A CA 1
ATOM 2160 C C . ARG A 1 266 ? 35.295 36.256 4.184 1.00 80.62 266 ARG A C 1
ATOM 2162 O O . ARG A 1 266 ? 36.488 36.376 3.921 1.00 80.62 266 ARG A O 1
ATOM 2169 N N . ILE A 1 267 ? 34.816 35.269 4.939 1.00 84.94 267 ILE A N 1
ATOM 2170 C CA . ILE A 1 267 ? 35.662 34.209 5.510 1.00 84.94 267 ILE A CA 1
ATOM 2171 C C . ILE A 1 267 ? 36.253 33.336 4.399 1.00 84.94 267 ILE A C 1
ATOM 2173 O O . ILE A 1 267 ? 37.457 33.097 4.398 1.00 84.94 267 ILE A O 1
ATOM 2177 N N . VAL A 1 268 ? 35.447 32.932 3.413 1.00 83.94 268 VAL A N 1
ATOM 2178 C CA . VAL A 1 268 ? 35.911 32.158 2.249 1.00 83.94 268 VAL A CA 1
ATOM 2179 C C . VAL A 1 268 ? 36.970 32.933 1.458 1.00 83.94 268 VAL A C 1
ATOM 2181 O O . VAL A 1 268 ? 38.003 32.374 1.095 1.00 83.94 268 VAL A O 1
ATOM 2184 N N . ALA A 1 269 ? 36.777 34.241 1.258 1.00 82.25 269 ALA A N 1
ATOM 2185 C CA . ALA A 1 269 ? 37.775 35.093 0.614 1.00 82.25 269 ALA A CA 1
ATOM 2186 C C . ALA A 1 269 ? 39.086 35.183 1.419 1.00 82.25 269 ALA A C 1
ATOM 2188 O O . ALA A 1 269 ? 40.164 35.092 0.837 1.00 82.25 269 ALA A O 1
ATOM 2189 N N . LEU A 1 270 ? 39.012 35.311 2.751 1.00 80.44 270 LEU A N 1
ATOM 2190 C CA . LEU A 1 270 ? 40.191 35.329 3.630 1.00 80.44 270 LEU A CA 1
ATOM 2191 C C . LEU A 1 270 ? 40.959 33.998 3.634 1.00 80.44 270 LEU A C 1
ATOM 2193 O O . LEU A 1 270 ? 42.159 33.995 3.887 1.00 80.44 270 LEU A O 1
ATOM 2197 N N . ARG A 1 271 ? 40.288 32.881 3.332 1.00 84.75 271 ARG A N 1
ATOM 2198 C CA . ARG A 1 271 ? 40.915 31.559 3.166 1.00 84.75 271 ARG A CA 1
ATOM 2199 C C . ARG A 1 271 ? 41.508 31.325 1.775 1.00 84.75 271 ARG A C 1
ATOM 2201 O O . ARG A 1 271 ? 42.155 30.307 1.562 1.00 84.75 271 ARG A O 1
ATOM 2208 N N . GLY A 1 272 ? 41.319 32.257 0.839 1.00 79.81 272 GLY A N 1
ATOM 2209 C CA . GLY A 1 272 ? 41.846 32.153 -0.522 1.00 79.81 272 GLY A CA 1
ATOM 2210 C C . GLY A 1 272 ? 40.910 31.477 -1.528 1.00 79.81 272 GLY A C 1
ATOM 2211 O O . GLY A 1 272 ? 41.385 31.050 -2.575 1.00 79.81 272 GLY A O 1
ATOM 2212 N N . GLY A 1 273 ? 39.604 31.394 -1.244 1.00 78.94 273 GLY A N 1
ATOM 2213 C CA . GLY A 1 273 ? 38.585 30.900 -2.180 1.00 78.94 273 GLY A CA 1
ATOM 2214 C C . GLY A 1 273 ? 37.852 29.644 -1.704 1.00 78.94 273 GLY A C 1
ATOM 2215 O O . GLY A 1 273 ? 38.218 29.023 -0.706 1.00 78.94 273 GLY A O 1
ATOM 2216 N N . ILE A 1 274 ? 36.788 29.267 -2.422 1.00 79.88 274 ILE A N 1
ATOM 2217 C CA . ILE A 1 274 ? 35.918 28.137 -2.042 1.00 79.88 274 ILE A CA 1
ATOM 2218 C C . ILE A 1 274 ? 36.631 26.783 -2.107 1.00 79.88 274 ILE A C 1
ATOM 2220 O O . ILE A 1 274 ? 36.270 25.870 -1.379 1.00 79.88 274 ILE A O 1
ATOM 2224 N N . ASP A 1 275 ? 37.685 26.659 -2.913 1.00 79.56 275 ASP A N 1
ATOM 2225 C CA . ASP A 1 275 ? 38.499 25.439 -3.003 1.00 79.56 275 ASP A CA 1
ATOM 2226 C C . ASP A 1 275 ? 39.475 25.274 -1.826 1.00 79.56 275 ASP A C 1
ATOM 2228 O O . ASP A 1 275 ? 40.180 24.272 -1.734 1.00 79.56 275 ASP A O 1
ATOM 2232 N N . LYS A 1 276 ? 39.537 26.266 -0.927 1.00 79.31 276 LYS A N 1
ATOM 2233 C CA . LYS A 1 276 ? 40.401 26.282 0.262 1.00 79.31 276 LYS A CA 1
ATOM 2234 C C . LYS A 1 276 ? 39.632 26.083 1.573 1.00 79.31 276 LYS A C 1
ATOM 2236 O O . LYS A 1 276 ? 40.206 26.258 2.646 1.00 79.31 276 LYS A O 1
ATOM 2241 N N . VAL A 1 277 ? 38.344 25.740 1.511 1.00 81.62 277 VAL A N 1
ATOM 2242 C CA . VAL A 1 277 ? 37.558 25.342 2.693 1.00 81.62 277 VAL A CA 1
ATOM 2243 C C . VAL A 1 277 ? 37.737 23.844 2.954 1.00 81.62 277 VAL A C 1
ATOM 2245 O O . VAL A 1 277 ? 37.883 23.076 2.001 1.00 81.62 277 VAL A O 1
ATOM 2248 N N . GLY A 1 278 ? 37.743 23.412 4.219 1.00 78.50 278 GLY A N 1
ATOM 2249 C CA . GLY A 1 278 ? 37.753 21.981 4.526 1.00 78.50 278 GLY A CA 1
ATOM 2250 C C . GLY A 1 278 ? 36.392 21.335 4.273 1.00 78.50 278 GLY A C 1
ATOM 2251 O O . GLY A 1 278 ? 35.484 21.964 3.732 1.00 78.50 278 GLY A O 1
ATOM 2252 N N . TRP A 1 279 ? 36.241 20.057 4.627 1.00 81.81 279 TRP A N 1
ATOM 2253 C CA . TRP A 1 279 ? 35.015 19.280 4.381 1.00 81.81 279 TRP A CA 1
ATOM 2254 C C . TRP A 1 279 ? 34.474 19.428 2.943 1.00 81.81 279 TRP A C 1
ATOM 2256 O O . TRP A 1 279 ? 33.336 19.869 2.759 1.00 81.81 279 TRP A O 1
ATOM 2266 N N . PRO A 1 280 ? 35.250 19.071 1.901 1.00 74.06 280 PRO A N 1
ATOM 2267 C CA . PRO A 1 280 ? 34.904 19.370 0.507 1.00 74.06 280 PRO A CA 1
ATOM 2268 C C . PRO A 1 280 ? 33.583 18.737 0.045 1.00 74.06 280 PRO A C 1
ATOM 2270 O O . PRO A 1 280 ? 32.940 19.273 -0.851 1.00 74.06 280 PRO A O 1
ATOM 2273 N N . LEU A 1 281 ? 33.147 17.646 0.682 1.00 71.44 281 LEU A N 1
ATOM 2274 C CA . LEU A 1 281 ? 31.868 16.977 0.410 1.00 71.44 281 LEU A CA 1
ATOM 2275 C C . LEU A 1 281 ? 30.664 17.634 1.112 1.00 71.44 281 LEU A C 1
ATOM 2277 O O . LEU A 1 281 ? 29.525 17.329 0.777 1.00 71.44 281 LEU A O 1
ATOM 2281 N N . ILE A 1 282 ? 30.900 18.549 2.060 1.00 76.69 282 ILE A N 1
ATOM 2282 C CA . ILE A 1 282 ? 29.853 19.260 2.807 1.00 76.69 282 ILE A CA 1
ATOM 2283 C C . ILE A 1 282 ? 29.928 20.759 2.519 1.00 76.69 282 ILE A C 1
ATOM 2285 O O . ILE A 1 282 ? 29.035 21.313 1.887 1.00 76.69 282 ILE A O 1
ATOM 2289 N N . LEU A 1 283 ? 30.997 21.436 2.944 1.00 82.31 283 LEU A N 1
ATOM 2290 C CA . LEU A 1 283 ? 31.076 22.896 2.924 1.00 82.31 283 LEU A CA 1
ATOM 2291 C C . LEU A 1 283 ? 30.965 23.460 1.505 1.00 82.31 283 LEU A C 1
ATOM 2293 O O . LEU A 1 283 ? 30.133 24.329 1.267 1.00 82.31 283 LEU A O 1
ATOM 2297 N N . LYS A 1 284 ? 31.732 22.946 0.539 1.00 80.88 284 LYS A N 1
ATOM 2298 C CA . LYS A 1 284 ? 31.711 23.468 -0.838 1.00 80.88 284 LYS A CA 1
ATOM 2299 C C . LYS A 1 284 ? 30.324 23.327 -1.506 1.00 80.88 284 LYS A C 1
ATOM 2301 O O . LYS A 1 284 ? 29.795 24.354 -1.938 1.00 80.88 284 LYS A O 1
ATOM 2306 N N . PRO A 1 285 ? 29.674 22.145 -1.536 1.00 77.44 285 PRO A N 1
ATOM 2307 C CA . PRO A 1 285 ? 28.318 22.003 -2.071 1.00 77.44 285 PRO A CA 1
ATOM 2308 C C . PRO A 1 285 ? 27.280 22.875 -1.359 1.00 77.44 285 PRO A C 1
ATOM 2310 O O . PRO A 1 285 ? 26.421 23.469 -2.012 1.00 77.44 285 PRO A O 1
ATOM 2313 N N . TYR A 1 286 ? 27.351 22.984 -0.029 1.00 79.19 286 TYR A N 1
ATOM 2314 C CA . TYR A 1 286 ? 26.406 23.793 0.742 1.00 79.19 286 TYR A CA 1
ATOM 2315 C C . TYR A 1 286 ? 26.558 25.286 0.487 1.00 79.19 286 TYR A C 1
ATOM 2317 O O . TYR A 1 286 ? 25.555 25.971 0.310 1.00 79.19 286 TYR A O 1
ATOM 2325 N N . LEU A 1 287 ? 27.789 25.786 0.421 1.00 81.62 287 LEU A N 1
ATOM 2326 C CA . LEU A 1 287 ? 28.064 27.187 0.123 1.00 81.62 287 LEU A CA 1
ATOM 2327 C C . LEU A 1 287 ? 27.553 27.566 -1.273 1.00 81.62 287 LEU A C 1
ATOM 2329 O O . LEU A 1 287 ? 26.873 28.577 -1.410 1.00 81.62 287 LEU A O 1
ATOM 2333 N N . ILE A 1 288 ? 27.779 26.715 -2.281 1.00 75.56 288 ILE A N 1
ATOM 2334 C CA . ILE A 1 288 ? 27.229 26.909 -3.635 1.00 75.56 288 ILE A CA 1
ATOM 2335 C C . ILE A 1 288 ? 25.694 26.885 -3.616 1.00 75.56 288 ILE A C 1
ATOM 2337 O O . ILE A 1 288 ? 25.053 27.722 -4.254 1.00 75.56 288 ILE A O 1
ATOM 2341 N N . SER A 1 289 ? 25.099 25.952 -2.864 1.00 72.25 289 SER A N 1
ATOM 2342 C CA . SER A 1 289 ? 23.639 25.811 -2.762 1.00 72.25 289 SER A CA 1
ATOM 2343 C C . SER A 1 289 ? 23.000 27.047 -2.119 1.00 72.25 289 SER A C 1
ATOM 2345 O O . SER A 1 289 ? 22.033 27.580 -2.651 1.00 72.25 289 SER A O 1
ATOM 2347 N N . ILE A 1 290 ? 23.558 27.535 -1.005 1.00 75.88 290 ILE A N 1
ATOM 2348 C CA . ILE A 1 290 ? 23.057 28.712 -0.279 1.00 75.88 290 ILE A CA 1
ATOM 2349 C C . ILE A 1 290 ? 23.206 29.980 -1.128 1.00 75.88 290 ILE A C 1
ATOM 2351 O O . ILE A 1 290 ? 22.304 30.813 -1.142 1.00 75.88 290 ILE A O 1
ATOM 2355 N N . GLU A 1 291 ? 24.306 30.123 -1.864 1.00 74.75 291 GLU A N 1
ATOM 2356 C CA . GLU A 1 291 ? 24.522 31.253 -2.777 1.00 74.75 291 GLU A CA 1
ATOM 2357 C C . GLU A 1 291 ? 23.546 31.246 -3.954 1.00 74.75 291 GLU A C 1
ATOM 2359 O O . GLU A 1 291 ? 22.965 32.279 -4.285 1.00 74.75 291 GLU A O 1
ATOM 2364 N N . SER A 1 292 ? 23.316 30.074 -4.550 1.00 69.38 292 SER A N 1
ATOM 2365 C CA . SER A 1 292 ? 22.347 29.908 -5.639 1.00 69.38 292 SER A CA 1
ATOM 2366 C C . SER A 1 292 ? 20.925 30.195 -5.156 1.00 69.38 292 SER A C 1
ATOM 2368 O O . SER A 1 292 ? 20.173 30.910 -5.815 1.00 69.38 292 SER A O 1
ATOM 2370 N N . PHE A 1 293 ? 20.582 29.699 -3.967 1.00 71.00 293 PHE A N 1
ATOM 2371 C CA . PHE A 1 293 ? 19.303 29.941 -3.310 1.00 71.00 293 PHE A CA 1
ATOM 2372 C C . PHE A 1 293 ? 19.088 31.422 -2.976 1.00 71.00 293 PHE A C 1
ATOM 2374 O O . PHE A 1 293 ? 18.033 31.978 -3.276 1.00 71.00 293 PHE A O 1
ATOM 2381 N N . TRP A 1 294 ? 20.099 32.089 -2.415 1.00 75.62 294 TRP A N 1
ATOM 2382 C CA . TRP A 1 294 ? 20.037 33.524 -2.158 1.00 75.62 294 TRP A CA 1
ATOM 2383 C C . TRP A 1 294 ? 19.881 34.313 -3.454 1.00 75.62 294 TRP A C 1
ATOM 2385 O O . TRP A 1 294 ? 19.014 35.173 -3.526 1.00 75.62 294 TRP A O 1
ATOM 2395 N N . GLY A 1 295 ? 20.657 33.984 -4.492 1.00 64.19 295 GLY A N 1
ATOM 2396 C CA . GLY A 1 295 ? 20.544 34.612 -5.808 1.00 64.19 295 GLY A CA 1
ATOM 2397 C C . GLY A 1 295 ? 19.163 34.430 -6.442 1.00 64.19 295 GLY A C 1
ATOM 2398 O O . GLY A 1 295 ? 18.660 35.353 -7.079 1.00 64.19 295 GLY A O 1
ATOM 2399 N N . TYR A 1 296 ? 18.527 33.274 -6.242 1.00 65.19 296 TYR A N 1
ATOM 2400 C CA . TYR A 1 296 ? 17.153 33.025 -6.675 1.00 65.19 296 TYR A CA 1
ATOM 2401 C C . TYR A 1 296 ? 16.151 33.921 -5.934 1.00 65.19 296 TYR A C 1
ATOM 2403 O O . TYR A 1 296 ? 15.343 34.594 -6.569 1.00 65.19 296 TYR A O 1
ATOM 2411 N N . ILE A 1 297 ? 16.238 33.996 -4.603 1.00 62.03 297 ILE A N 1
ATOM 2412 C CA . ILE A 1 297 ? 15.299 34.788 -3.796 1.00 62.03 297 ILE A CA 1
ATOM 2413 C C . ILE A 1 297 ? 15.523 36.293 -3.974 1.00 62.03 297 ILE A C 1
ATOM 2415 O O . ILE A 1 297 ? 14.560 37.053 -4.063 1.00 62.03 297 ILE A O 1
ATOM 2419 N N . SER A 1 298 ? 16.777 36.736 -4.069 1.00 62.66 298 SER A N 1
ATOM 2420 C CA . SER A 1 298 ? 17.114 38.150 -4.211 1.00 62.66 298 SER A CA 1
ATOM 2421 C C . SER A 1 298 ? 16.817 38.695 -5.608 1.00 62.66 298 SER A C 1
ATOM 2423 O O . SER A 1 298 ? 16.652 39.895 -5.744 1.00 62.66 298 SER A O 1
ATOM 2425 N N . ARG A 1 299 ? 16.714 37.860 -6.655 1.00 51.62 299 ARG A N 1
ATOM 2426 C CA . ARG A 1 299 ? 16.326 38.308 -8.011 1.00 51.62 299 ARG A CA 1
ATOM 2427 C C . ARG A 1 299 ? 14.871 38.778 -8.116 1.00 51.62 299 ARG A C 1
ATOM 2429 O O . ARG A 1 299 ? 14.558 39.506 -9.050 1.00 51.62 299 ARG A O 1
ATOM 2436 N N . ASN A 1 300 ? 14.018 38.423 -7.155 1.00 45.44 300 ASN A N 1
ATOM 2437 C CA . ASN A 1 300 ? 12.650 38.941 -7.050 1.00 45.44 300 ASN A CA 1
ATOM 2438 C C . ASN A 1 300 ? 12.562 40.285 -6.293 1.00 45.44 300 ASN A C 1
ATOM 2440 O O . ASN A 1 300 ? 11.466 40.815 -6.123 1.00 45.44 300 ASN A O 1
ATOM 2444 N N . ALA A 1 301 ? 13.693 40.849 -5.853 1.00 43.41 301 ALA A N 1
ATOM 2445 C CA . ALA A 1 301 ? 13.794 42.182 -5.268 1.00 43.41 301 ALA A CA 1
ATOM 2446 C C . ALA A 1 301 ? 14.863 42.983 -6.033 1.00 43.41 301 ALA A C 1
ATOM 2448 O O . ALA A 1 301 ? 16.035 42.624 -6.031 1.00 43.41 301 ALA A O 1
ATOM 2449 N N . ASP A 1 302 ? 14.462 44.047 -6.727 1.00 36.56 302 ASP A N 1
ATOM 2450 C CA . ASP A 1 302 ? 15.323 44.863 -7.593 1.00 36.56 302 ASP A CA 1
ATOM 2451 C C . ASP A 1 302 ? 16.727 45.145 -7.015 1.00 36.56 302 ASP A C 1
ATOM 2453 O O . ASP A 1 302 ? 16.869 45.866 -6.029 1.00 36.56 302 ASP A O 1
ATOM 2457 N N . THR A 1 303 ? 17.781 44.605 -7.646 1.00 31.16 303 THR A N 1
ATOM 2458 C CA . THR A 1 303 ? 19.020 45.303 -8.066 1.00 31.16 303 THR A CA 1
ATOM 2459 C C . THR A 1 303 ? 20.087 44.321 -8.577 1.00 31.16 303 THR A C 1
ATOM 2461 O O . THR A 1 303 ? 20.462 43.346 -7.929 1.00 31.16 303 THR A O 1
ATOM 2464 N N . ASN A 1 304 ? 20.634 44.634 -9.756 1.00 37.72 304 ASN A N 1
ATOM 2465 C CA . ASN A 1 304 ? 21.822 44.020 -10.354 1.00 37.72 304 ASN A CA 1
ATOM 2466 C C . ASN A 1 304 ? 23.014 44.030 -9.373 1.00 37.72 304 ASN A C 1
ATOM 2468 O O . ASN A 1 304 ? 23.627 45.074 -9.153 1.00 37.72 304 ASN A O 1
ATOM 2472 N N . THR A 1 305 ? 23.399 42.870 -8.838 1.00 32.50 305 THR A N 1
ATOM 2473 C CA . THR A 1 305 ? 24.726 42.663 -8.239 1.00 32.50 305 THR A CA 1
ATOM 2474 C C . THR A 1 305 ? 25.346 41.387 -8.800 1.00 32.50 305 THR A C 1
ATOM 2476 O O . THR A 1 305 ? 24.810 40.291 -8.662 1.00 32.50 305 THR A O 1
ATOM 2479 N N . ASN A 1 306 ? 26.474 41.558 -9.494 1.00 33.03 306 ASN A N 1
ATOM 2480 C CA . ASN A 1 306 ? 27.256 40.477 -10.084 1.00 33.03 306 ASN A CA 1
ATOM 2481 C C . ASN A 1 306 ? 27.646 39.439 -9.021 1.00 33.03 306 ASN A C 1
ATOM 2483 O O . ASN A 1 306 ? 28.224 39.776 -7.986 1.00 33.03 306 ASN A O 1
ATOM 2487 N N . LEU A 1 307 ? 27.342 38.176 -9.322 1.00 35.50 307 LEU A N 1
ATOM 2488 C CA . LEU A 1 307 ? 27.803 36.987 -8.610 1.00 35.50 307 LEU A CA 1
ATOM 2489 C C . LEU A 1 307 ? 29.337 36.953 -8.627 1.00 35.50 307 LEU A C 1
ATOM 2491 O O . LEU A 1 307 ? 29.923 37.020 -9.702 1.00 35.50 307 LEU A O 1
ATOM 2495 N N . ASN A 1 308 ? 29.989 36.839 -7.468 1.00 37.84 308 ASN A N 1
ATOM 2496 C CA . ASN A 1 308 ? 31.398 36.443 -7.413 1.00 37.84 308 ASN A CA 1
ATOM 2497 C C . ASN A 1 308 ? 31.764 35.862 -6.041 1.00 37.84 308 ASN A C 1
ATOM 2499 O O . ASN A 1 308 ? 32.062 36.587 -5.091 1.00 37.84 308 ASN A O 1
ATOM 2503 N N . ILE A 1 309 ? 31.809 34.532 -5.964 1.00 40.62 309 ILE A N 1
ATOM 2504 C CA . ILE A 1 309 ? 32.820 33.857 -5.151 1.00 40.62 309 ILE A CA 1
ATOM 2505 C C . ILE A 1 309 ? 33.948 33.538 -6.130 1.00 40.62 309 ILE A C 1
ATOM 2507 O O . ILE A 1 309 ? 33.760 32.723 -7.026 1.00 40.62 309 ILE A O 1
ATOM 2511 N N . ASN A 1 310 ? 35.089 34.219 -6.003 1.00 33.03 310 ASN A N 1
ATOM 2512 C CA . ASN A 1 310 ? 36.230 34.017 -6.897 1.00 33.03 310 ASN A CA 1
ATOM 2513 C C . ASN A 1 310 ? 36.675 32.545 -6.868 1.00 33.03 310 ASN A C 1
ATOM 2515 O O . ASN A 1 310 ? 37.167 32.062 -5.845 1.00 33.03 310 ASN A O 1
ATOM 2519 N N . THR A 1 311 ? 36.533 31.854 -7.997 1.00 34.28 311 THR A N 1
ATOM 2520 C CA . THR A 1 311 ? 37.199 30.582 -8.284 1.00 34.28 311 THR A CA 1
ATOM 2521 C C . THR A 1 311 ? 38.617 30.870 -8.766 1.00 34.28 311 THR A C 1
ATOM 2523 O O . THR A 1 311 ? 38.831 31.678 -9.672 1.00 34.28 311 THR A O 1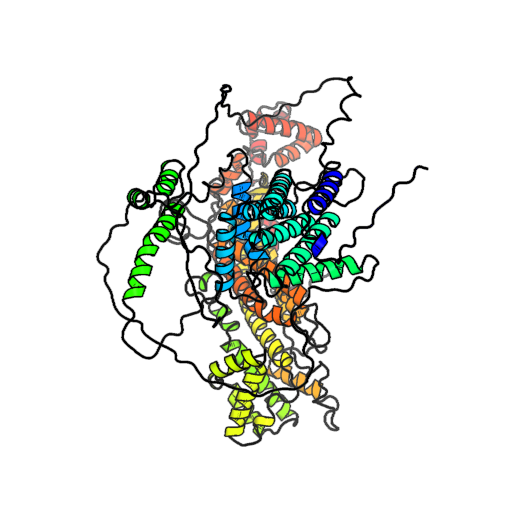
ATOM 2526 N N . THR A 1 312 ? 39.621 30.227 -8.174 1.00 31.45 312 THR A N 1
ATOM 2527 C CA . THR A 1 312 ? 41.008 30.319 -8.648 1.00 31.45 312 THR A CA 1
ATOM 2528 C C . THR A 1 312 ? 41.210 29.423 -9.864 1.00 31.45 312 THR A C 1
ATOM 2530 O O . THR A 1 312 ? 41.718 28.317 -9.724 1.00 31.45 312 THR A O 1
ATOM 2533 N N . SER A 1 313 ? 40.782 29.881 -11.043 1.00 28.41 313 SER A N 1
ATOM 2534 C CA . SER A 1 313 ? 41.450 29.682 -12.346 1.00 28.41 313 SER A CA 1
ATOM 2535 C C . SER A 1 313 ? 40.532 30.094 -13.504 1.00 28.41 313 SER A C 1
ATOM 2537 O O . SER A 1 313 ? 39.438 29.571 -13.681 1.00 28.41 313 SER A O 1
ATOM 2539 N N . GLN A 1 314 ? 41.009 31.048 -14.306 1.00 29.11 314 GLN A N 1
ATOM 2540 C CA . GLN A 1 314 ? 40.605 31.219 -15.699 1.00 29.11 314 GLN A CA 1
ATOM 2541 C C . GLN A 1 314 ? 41.448 30.266 -16.553 1.00 29.11 314 GLN A C 1
ATOM 2543 O O . GLN A 1 314 ? 42.673 30.270 -16.436 1.00 29.11 314 GLN A O 1
ATOM 2548 N N . THR A 1 315 ? 40.821 29.496 -17.439 1.00 24.03 315 THR A N 1
ATOM 2549 C CA . THR A 1 315 ? 41.407 29.081 -18.725 1.00 24.03 315 THR A CA 1
ATOM 2550 C C . THR A 1 315 ? 40.284 28.707 -19.699 1.00 24.03 315 THR A C 1
ATOM 2552 O O . THR A 1 315 ? 39.245 28.191 -19.304 1.00 24.03 315 THR A O 1
ATOM 2555 N N . HIS A 1 316 ? 40.484 29.102 -20.955 1.00 24.84 316 HIS A N 1
ATOM 2556 C CA . HIS A 1 316 ? 39.550 29.113 -22.083 1.00 24.84 316 HIS A CA 1
ATOM 2557 C C . HIS A 1 316 ? 39.476 27.773 -22.845 1.00 24.84 316 HIS A C 1
ATOM 2559 O O . HIS A 1 316 ? 40.519 27.147 -22.979 1.00 24.84 316 HIS A O 1
ATOM 2565 N N . HIS A 1 317 ? 38.296 27.502 -23.446 1.00 25.75 317 HIS A N 1
ATOM 2566 C CA . HIS A 1 317 ? 37.967 26.642 -24.622 1.00 25.75 317 HIS A CA 1
ATOM 2567 C C . HIS A 1 317 ? 38.387 25.143 -24.545 1.00 25.75 317 HIS A C 1
ATOM 2569 O O . HIS A 1 317 ? 39.358 24.811 -23.893 1.00 25.75 317 HIS A O 1
ATOM 2575 N N . GLU A 1 318 ? 37.693 24.129 -25.087 1.00 22.86 318 GLU A N 1
ATOM 2576 C CA . GLU A 1 318 ? 37.121 23.929 -26.430 1.00 22.86 318 GLU A CA 1
ATOM 2577 C C . GLU A 1 318 ? 36.327 22.582 -26.482 1.00 22.86 318 GLU A C 1
ATOM 2579 O O . GLU A 1 318 ? 36.318 21.824 -25.515 1.00 22.86 318 GLU A O 1
ATOM 2584 N N . ASN A 1 319 ? 35.645 22.307 -27.601 1.00 28.19 319 ASN A N 1
ATOM 2585 C CA . ASN A 1 319 ? 34.739 21.172 -27.880 1.00 28.19 319 ASN A CA 1
ATOM 2586 C C . ASN A 1 319 ? 35.400 19.769 -28.054 1.00 28.19 319 ASN A C 1
ATOM 2588 O O . ASN A 1 319 ? 36.566 19.687 -28.414 1.00 28.19 319 ASN A O 1
ATOM 2592 N N . GLN A 1 320 ? 34.539 18.725 -28.000 1.00 24.41 320 GLN A N 1
ATOM 2593 C CA . GLN A 1 320 ? 34.598 17.355 -28.596 1.00 24.41 320 GLN A CA 1
ATOM 2594 C C . GLN A 1 320 ? 35.267 16.168 -27.846 1.00 24.41 320 GLN A C 1
ATOM 2596 O O . GLN A 1 320 ? 36.484 16.071 -27.791 1.00 24.41 320 GLN A O 1
ATOM 2601 N N . ASP A 1 321 ? 34.408 15.256 -27.341 1.00 23.53 321 ASP A N 1
ATOM 2602 C CA . ASP A 1 321 ? 34.165 13.821 -27.698 1.00 23.53 321 ASP A CA 1
ATOM 2603 C C . ASP A 1 321 ? 35.341 12.787 -27.839 1.00 23.53 321 ASP A C 1
ATOM 2605 O O . ASP A 1 321 ? 36.506 13.150 -27.730 1.00 23.53 321 ASP A O 1
ATOM 2609 N N . PRO A 1 322 ? 35.105 11.461 -28.013 1.00 45.66 322 PRO A N 1
ATOM 2610 C CA . PRO A 1 322 ? 35.186 10.432 -26.970 1.00 45.66 322 PRO A CA 1
ATOM 2611 C C . PRO A 1 322 ? 36.164 9.279 -27.319 1.00 45.66 322 PRO A C 1
ATOM 2613 O O . PRO A 1 322 ? 36.156 8.727 -28.419 1.00 45.66 322 PRO A O 1
ATOM 2616 N N . SER A 1 323 ? 36.965 8.795 -26.367 1.00 21.86 323 SER A N 1
ATOM 2617 C CA . SER A 1 323 ? 37.690 7.524 -26.549 1.00 21.86 323 SER A CA 1
ATOM 2618 C C . SER A 1 323 ? 37.958 6.807 -25.224 1.00 21.86 323 SER A C 1
ATOM 2620 O O . SER A 1 323 ? 38.945 7.054 -24.535 1.00 21.86 323 SER A O 1
ATOM 2622 N N . ASN A 1 324 ? 37.014 5.922 -24.903 1.00 23.95 324 ASN A N 1
ATOM 2623 C CA . ASN A 1 324 ? 37.124 4.593 -24.279 1.00 23.95 324 ASN A CA 1
ATOM 2624 C C . ASN A 1 324 ? 38.526 3.902 -24.391 1.00 23.95 324 ASN A C 1
ATOM 2626 O O . ASN A 1 324 ? 39.264 4.209 -25.325 1.00 23.95 324 ASN A O 1
ATOM 2630 N N . PRO A 1 325 ? 38.808 2.754 -23.726 1.00 33.59 325 PRO A N 1
ATOM 2631 C CA . PRO A 1 325 ? 38.552 2.312 -22.346 1.00 33.59 325 PRO A CA 1
ATOM 2632 C C . PRO A 1 325 ? 39.812 1.568 -21.749 1.00 33.59 325 PRO A C 1
ATOM 2634 O O . PRO A 1 325 ? 40.903 2.118 -21.843 1.00 33.59 325 PRO A O 1
ATOM 2637 N N . PRO A 1 326 ? 39.763 0.359 -21.130 1.00 44.88 326 PRO A N 1
ATOM 2638 C CA . PRO A 1 326 ? 39.787 0.137 -19.669 1.00 44.88 326 PRO A CA 1
ATOM 2639 C C . PRO A 1 326 ? 40.749 -0.998 -19.220 1.00 44.88 326 PRO A C 1
ATOM 2641 O O . PRO A 1 326 ? 41.005 -1.900 -20.004 1.00 44.88 326 PRO A O 1
ATOM 2644 N N . ILE A 1 327 ? 41.174 -1.121 -17.951 1.00 21.59 327 ILE A N 1
ATOM 2645 C CA . ILE A 1 327 ? 41.683 -2.427 -17.444 1.00 21.59 327 ILE A CA 1
ATOM 2646 C C . ILE A 1 327 ? 41.352 -2.661 -15.952 1.00 21.59 327 ILE A C 1
ATOM 2648 O O . ILE A 1 327 ? 41.999 -2.106 -15.073 1.00 21.59 327 ILE A O 1
ATOM 2652 N N . ARG A 1 328 ? 40.335 -3.520 -15.737 1.00 21.55 328 ARG A N 1
ATOM 2653 C CA . ARG A 1 328 ? 40.259 -4.758 -14.905 1.00 21.55 328 ARG A CA 1
ATOM 2654 C C . ARG A 1 328 ? 40.876 -4.752 -13.490 1.00 21.55 328 ARG A C 1
ATOM 2656 O O . ARG A 1 328 ? 42.065 -4.519 -13.336 1.00 21.55 328 ARG A O 1
ATOM 2663 N N . ARG A 1 329 ? 40.088 -4.985 -12.425 1.00 30.16 329 ARG A N 1
ATOM 2664 C CA . ARG A 1 329 ? 39.582 -6.279 -11.869 1.00 30.16 329 ARG A CA 1
ATOM 2665 C C . ARG A 1 329 ? 40.663 -7.324 -11.566 1.00 30.16 329 ARG A C 1
ATOM 2667 O O . ARG A 1 329 ? 41.257 -7.837 -12.509 1.00 30.16 329 ARG A O 1
ATOM 2674 N N . VAL A 1 330 ? 40.735 -7.745 -10.298 1.00 21.00 330 VAL A N 1
ATOM 2675 C CA . VAL A 1 330 ? 40.804 -9.163 -9.896 1.00 21.00 330 VAL A CA 1
ATOM 2676 C C . VAL A 1 330 ? 39.948 -9.345 -8.631 1.00 21.00 330 VAL A C 1
ATOM 2678 O O . VAL A 1 330 ? 40.126 -8.610 -7.662 1.00 21.00 330 VAL A O 1
ATOM 2681 N N . ASP A 1 331 ? 39.003 -10.281 -8.733 1.00 25.52 331 ASP A N 1
ATOM 2682 C CA . ASP A 1 331 ? 38.113 -10.836 -7.703 1.00 25.52 331 ASP A CA 1
ATOM 2683 C C . ASP A 1 331 ? 38.824 -11.924 -6.859 1.00 25.52 331 ASP A C 1
ATOM 2685 O O . ASP A 1 331 ? 39.790 -12.514 -7.340 1.00 25.52 331 ASP A O 1
ATOM 2689 N N . ASP A 1 332 ? 38.245 -12.220 -5.681 1.00 27.28 332 ASP A N 1
ATOM 2690 C CA . ASP A 1 332 ? 38.112 -13.518 -4.970 1.00 27.28 332 ASP A CA 1
ATOM 2691 C C . ASP A 1 332 ? 39.376 -14.343 -4.611 1.00 27.28 332 ASP A C 1
ATOM 2693 O O . ASP A 1 332 ? 40.240 -14.575 -5.442 1.00 27.28 332 ASP A O 1
ATOM 2697 N N . SER A 1 333 ? 39.550 -14.950 -3.425 1.00 23.78 333 SER A N 1
ATOM 2698 C CA . SER A 1 333 ? 38.617 -15.509 -2.426 1.00 23.78 333 SER A CA 1
ATOM 2699 C C . SER A 1 333 ? 39.336 -15.790 -1.081 1.00 23.78 333 SER A C 1
ATOM 2701 O O . SER A 1 333 ? 40.560 -15.732 -1.008 1.00 23.78 333 SER A O 1
ATOM 2703 N N . LEU A 1 334 ? 38.635 -16.061 0.029 1.00 21.95 334 LEU A N 1
ATOM 2704 C CA . LEU A 1 334 ? 38.353 -17.429 0.501 1.00 21.95 334 LEU A CA 1
ATOM 2705 C C . LEU A 1 334 ? 37.374 -17.439 1.682 1.00 21.95 334 LEU A C 1
ATOM 2707 O O . LEU A 1 334 ? 37.614 -16.792 2.700 1.00 21.95 334 LEU A O 1
ATOM 2711 N N . SER A 1 335 ? 36.374 -18.317 1.612 1.00 28.92 335 SER A N 1
ATOM 2712 C CA . SER A 1 335 ? 35.765 -18.945 2.788 1.00 28.92 335 SER A CA 1
ATOM 2713 C C . SER A 1 335 ? 36.325 -20.364 2.954 1.00 28.92 335 SER A C 1
ATOM 2715 O O . SER A 1 335 ? 36.234 -21.132 1.999 1.00 28.92 335 SER A O 1
ATOM 2717 N N . GLN A 1 336 ? 36.831 -20.732 4.140 1.00 27.22 336 GLN A N 1
ATOM 2718 C CA . GLN A 1 336 ? 36.364 -21.875 4.959 1.00 27.22 336 GLN A CA 1
ATOM 2719 C C . GLN A 1 336 ? 37.350 -22.278 6.080 1.00 27.22 336 GLN A C 1
ATOM 2721 O O . GLN A 1 336 ? 38.561 -22.232 5.900 1.00 27.22 336 GLN A O 1
ATOM 2726 N N . HIS A 1 337 ? 36.748 -22.772 7.175 1.00 23.94 337 HIS A N 1
ATOM 2727 C CA . HIS A 1 337 ? 37.297 -23.329 8.429 1.00 23.94 337 HIS A CA 1
ATOM 2728 C C . HIS A 1 337 ? 37.778 -22.275 9.450 1.00 23.94 337 HIS A C 1
ATOM 2730 O O . HIS A 1 337 ? 38.588 -21.421 9.136 1.00 23.94 337 HIS A O 1
ATOM 2736 N N . ASP A 1 338 ? 37.213 -22.182 10.661 1.00 22.58 338 ASP A N 1
ATOM 2737 C CA . ASP A 1 338 ? 37.016 -23.272 11.622 1.00 22.58 338 ASP A CA 1
ATOM 2738 C C . ASP A 1 338 ? 35.671 -23.279 12.376 1.00 22.58 338 ASP A C 1
ATOM 2740 O O . ASP A 1 338 ? 35.117 -22.256 12.781 1.00 22.58 338 ASP A O 1
ATOM 2744 N N . ASN A 1 339 ? 35.205 -24.505 12.629 1.00 28.50 339 ASN A N 1
ATOM 2745 C CA . ASN A 1 339 ? 34.392 -24.852 13.787 1.00 28.50 339 ASN A CA 1
ATOM 2746 C C . ASN A 1 339 ? 35.259 -24.717 15.045 1.00 28.50 339 ASN A C 1
ATOM 2748 O O . ASN A 1 339 ? 36.250 -25.429 15.148 1.00 28.50 339 ASN A O 1
ATOM 2752 N N . ASP A 1 340 ? 34.820 -23.944 16.039 1.00 22.50 340 ASP A N 1
ATOM 2753 C CA . ASP A 1 340 ? 35.013 -24.348 17.435 1.00 22.50 340 ASP A CA 1
ATOM 2754 C C . ASP A 1 340 ? 33.973 -23.692 18.353 1.00 22.50 340 ASP A C 1
ATOM 2756 O O . ASP A 1 340 ? 34.098 -22.565 18.829 1.00 22.50 340 ASP A O 1
ATOM 2760 N N . ASN A 1 341 ? 32.901 -24.443 18.607 1.00 25.17 341 ASN A N 1
ATOM 2761 C CA . ASN A 1 341 ? 31.995 -24.213 19.722 1.00 25.17 341 ASN A CA 1
ATOM 2762 C C . ASN A 1 341 ? 32.589 -24.951 20.932 1.00 25.17 341 ASN A C 1
ATOM 2764 O O . ASN A 1 341 ? 32.214 -26.085 21.232 1.00 25.17 341 ASN A O 1
ATOM 2768 N N . THR A 1 342 ? 33.513 -24.305 21.645 1.00 24.14 342 THR A N 1
ATOM 2769 C CA . THR A 1 342 ? 33.686 -24.589 23.071 1.00 24.14 342 THR A CA 1
ATOM 2770 C C . THR A 1 342 ? 32.647 -23.780 23.844 1.00 24.14 342 THR A C 1
ATOM 2772 O O . THR A 1 342 ? 32.493 -22.570 23.701 1.00 24.14 342 THR A O 1
ATOM 2775 N N . THR A 1 343 ? 31.868 -24.501 24.640 1.00 38.28 343 THR A N 1
ATOM 2776 C CA . THR A 1 343 ? 30.870 -24.022 25.598 1.00 38.28 343 THR A CA 1
ATOM 2777 C C . THR A 1 343 ? 31.280 -22.740 26.334 1.00 38.28 343 THR A C 1
ATOM 2779 O O . THR A 1 343 ? 32.130 -22.799 27.221 1.00 38.28 343 THR A O 1
ATOM 2782 N N . HIS A 1 344 ? 30.589 -21.620 26.095 1.00 27.67 344 HIS A N 1
ATOM 2783 C CA . HIS A 1 344 ? 30.598 -20.493 27.031 1.00 27.67 344 HIS A CA 1
ATOM 2784 C C . HIS A 1 344 ? 29.183 -20.020 27.385 1.00 27.67 344 HIS A C 1
ATOM 2786 O O . HIS A 1 344 ? 28.416 -19.509 26.574 1.00 27.67 344 HIS A O 1
ATOM 2792 N N . CYS A 1 345 ? 28.857 -20.220 28.662 1.00 26.38 345 CYS A N 1
ATOM 2793 C CA . CYS A 1 345 ? 27.698 -19.687 29.366 1.00 26.38 345 CYS A CA 1
ATOM 2794 C C . CYS A 1 345 ? 27.575 -18.159 29.143 1.00 26.38 345 CYS A C 1
ATOM 2796 O O . CYS A 1 345 ? 28.600 -17.471 29.185 1.00 26.38 345 CYS A O 1
ATOM 2798 N N . PRO A 1 346 ? 26.371 -17.588 28.924 1.00 41.28 346 PRO A N 1
ATOM 2799 C CA . PRO A 1 346 ? 26.226 -16.158 28.662 1.00 41.28 346 PRO A CA 1
ATOM 2800 C C . PRO A 1 346 ? 26.687 -15.329 29.867 1.00 41.28 346 PRO A C 1
ATOM 2802 O O . PRO A 1 346 ? 26.183 -15.484 30.979 1.00 41.28 346 PRO A O 1
ATOM 2805 N N . THR A 1 347 ? 27.633 -14.415 29.636 1.00 47.16 347 THR A N 1
ATOM 2806 C CA . THR A 1 347 ? 28.213 -13.560 30.677 1.00 47.16 347 THR A CA 1
ATOM 2807 C C . THR A 1 347 ? 27.116 -12.722 31.355 1.00 47.16 347 THR A C 1
ATOM 2809 O O . THR A 1 347 ? 26.397 -11.992 30.654 1.00 47.16 347 THR A O 1
ATOM 2812 N N . PRO A 1 348 ? 26.972 -12.784 32.694 1.00 53.78 348 PRO A N 1
ATOM 2813 C CA . PRO A 1 348 ? 25.956 -12.035 33.433 1.00 53.78 348 PRO A CA 1
ATOM 2814 C C . PRO A 1 348 ? 26.029 -10.523 33.176 1.00 53.78 348 PRO A C 1
ATOM 2816 O O . PRO A 1 348 ? 27.106 -9.964 32.964 1.00 53.78 348 PRO A O 1
ATOM 2819 N N . LEU A 1 349 ? 24.882 -9.830 33.225 1.00 51.28 349 LEU A N 1
ATOM 2820 C CA . LEU A 1 349 ? 24.796 -8.381 32.974 1.00 51.28 349 LEU A CA 1
ATOM 2821 C C . LEU A 1 349 ? 25.706 -7.571 33.919 1.00 51.28 349 LEU A C 1
ATOM 2823 O O . LEU A 1 349 ? 26.304 -6.587 33.496 1.00 51.28 349 LEU A O 1
ATOM 2827 N N . SER A 1 350 ? 25.875 -8.026 35.163 1.00 51.38 350 SER A N 1
ATOM 2828 C CA . SER A 1 350 ? 26.801 -7.449 36.146 1.00 51.38 350 SER A CA 1
ATOM 2829 C C . SER A 1 350 ? 28.265 -7.512 35.697 1.00 51.38 350 SER A C 1
ATOM 2831 O O . SER A 1 350 ? 28.992 -6.535 35.857 1.00 51.38 350 SER A O 1
ATOM 2833 N N . SER A 1 351 ? 28.683 -8.611 35.063 1.00 57.56 351 SER A N 1
ATOM 2834 C CA . SER A 1 351 ? 30.026 -8.754 34.493 1.00 57.56 351 SER A CA 1
ATOM 2835 C C . SER A 1 351 ? 30.226 -7.828 33.290 1.00 57.56 351 SER A C 1
ATOM 2837 O O . SER A 1 351 ? 31.269 -7.196 33.164 1.00 57.56 351 SER A O 1
ATOM 2839 N N . LYS A 1 352 ? 29.210 -7.662 32.433 1.00 65.56 352 LYS A N 1
ATOM 2840 C CA . LYS A 1 352 ? 29.272 -6.727 31.293 1.00 65.56 352 LYS A CA 1
ATOM 2841 C C . LYS A 1 352 ? 29.410 -5.276 31.746 1.00 65.56 352 LYS A C 1
ATOM 2843 O O . LYS A 1 352 ? 30.192 -4.539 31.162 1.00 65.56 352 LYS A O 1
ATOM 2848 N N . ILE A 1 353 ? 28.714 -4.893 32.818 1.00 62.16 353 ILE A N 1
ATOM 2849 C CA . ILE A 1 353 ? 28.822 -3.565 33.438 1.00 62.16 353 ILE A CA 1
ATOM 2850 C C . ILE A 1 353 ? 30.233 -3.319 33.993 1.00 62.16 353 ILE A C 1
ATOM 2852 O O . ILE A 1 353 ? 30.739 -2.210 33.858 1.00 62.16 353 ILE A O 1
ATOM 2856 N N . SER A 1 354 ? 30.898 -4.335 34.561 1.00 55.88 354 SER A N 1
ATOM 2857 C CA . SER A 1 354 ? 32.277 -4.189 35.059 1.00 55.88 354 SER A CA 1
ATOM 2858 C C . SER A 1 354 ? 33.337 -4.024 33.963 1.00 55.88 354 SER A C 1
ATOM 2860 O O . SER A 1 354 ? 34.396 -3.476 34.244 1.00 55.88 354 SER A O 1
ATOM 2862 N N . PHE A 1 355 ? 33.051 -4.447 32.725 1.00 55.34 355 PHE A N 1
ATOM 2863 C CA . PHE A 1 355 ? 33.909 -4.197 31.557 1.00 55.34 355 PHE A CA 1
ATOM 2864 C C . PHE A 1 355 ? 33.657 -2.826 30.907 1.00 55.34 355 PHE A C 1
ATOM 2866 O O . PHE A 1 355 ? 34.415 -2.412 30.032 1.00 55.34 355 PHE A O 1
ATOM 2873 N N . LEU A 1 356 ? 32.604 -2.109 31.316 1.00 54.16 356 LEU A N 1
ATOM 2874 C CA . LEU A 1 356 ? 32.367 -0.746 30.857 1.00 54.16 356 LEU A CA 1
ATOM 2875 C C . LEU A 1 356 ? 33.286 0.228 31.613 1.00 54.16 356 LEU A C 1
ATOM 2877 O O . LEU A 1 356 ? 33.443 0.099 32.830 1.00 54.16 356 LEU A O 1
ATOM 2881 N N . PRO A 1 357 ? 33.834 1.259 30.945 1.00 49.72 357 PRO A N 1
ATOM 2882 C CA . PRO A 1 357 ? 34.587 2.315 31.616 1.00 49.72 357 PRO A CA 1
ATOM 2883 C C . PRO A 1 357 ? 33.786 2.946 32.765 1.00 49.72 357 PRO A C 1
ATOM 2885 O O . PRO A 1 357 ? 32.557 3.037 32.695 1.00 49.72 357 PRO A O 1
ATOM 2888 N N . THR A 1 358 ? 34.472 3.431 33.804 1.00 45.91 358 THR A N 1
ATOM 2889 C CA . THR A 1 358 ? 33.886 3.823 35.103 1.00 45.91 358 THR A CA 1
ATOM 2890 C C . THR A 1 358 ? 32.660 4.743 34.997 1.00 45.91 358 THR A C 1
ATOM 2892 O O . THR A 1 358 ? 31.719 4.590 35.771 1.00 45.91 358 THR A O 1
ATOM 2895 N N . GLY A 1 359 ? 32.613 5.656 34.018 1.00 48.00 359 GLY A N 1
ATOM 2896 C CA . GLY A 1 359 ? 31.454 6.529 33.767 1.00 48.00 359 GLY A CA 1
ATOM 2897 C C . GLY A 1 359 ? 30.217 5.799 33.222 1.00 48.00 359 GLY A C 1
ATOM 2898 O O . GLY A 1 359 ? 29.114 5.991 33.730 1.00 48.00 359 GLY A O 1
ATOM 2899 N N . PHE A 1 360 ? 30.395 4.904 32.247 1.00 46.88 360 PHE A N 1
ATOM 2900 C CA . PHE A 1 360 ? 29.314 4.089 31.677 1.00 46.88 360 PHE A CA 1
ATOM 2901 C C . PHE A 1 360 ? 28.833 3.013 32.654 1.00 46.88 360 PHE A C 1
ATOM 2903 O O . PHE A 1 360 ? 27.636 2.746 32.737 1.00 46.88 360 PHE A O 1
ATOM 2910 N N . SER A 1 361 ? 29.751 2.456 33.449 1.00 47.75 361 SER A N 1
ATOM 2911 C CA . SER A 1 361 ? 29.438 1.579 34.579 1.00 47.75 361 SER A CA 1
ATOM 2912 C C . SER A 1 361 ? 28.580 2.304 35.628 1.00 47.75 361 SER A C 1
ATOM 2914 O O . SER A 1 361 ? 27.530 1.803 36.030 1.00 47.75 361 SER A O 1
ATOM 2916 N N . ARG A 1 362 ? 28.935 3.546 35.991 1.00 46.19 362 ARG A N 1
ATOM 2917 C CA . ARG A 1 362 ? 28.155 4.368 36.930 1.00 46.19 362 ARG A CA 1
ATOM 2918 C C . ARG A 1 362 ? 26.784 4.748 36.361 1.00 46.19 362 ARG A C 1
ATOM 2920 O O . ARG A 1 362 ? 25.795 4.648 37.077 1.00 46.19 362 ARG A O 1
ATOM 2927 N N . LEU A 1 363 ? 26.669 5.097 35.080 1.00 46.47 363 LEU A N 1
ATOM 2928 C CA . LEU A 1 363 ? 25.369 5.313 34.425 1.00 46.47 363 LEU A CA 1
ATOM 2929 C C . LEU A 1 363 ? 24.499 4.044 34.422 1.00 46.47 363 LEU A C 1
ATOM 2931 O O . LEU A 1 363 ? 23.310 4.113 34.736 1.00 46.47 363 LEU A O 1
ATOM 2935 N N . ALA A 1 364 ? 25.092 2.882 34.142 1.00 54.84 364 ALA A N 1
ATOM 2936 C CA . ALA A 1 364 ? 24.392 1.601 34.145 1.00 54.84 364 ALA A CA 1
ATOM 2937 C C . ALA A 1 364 ? 23.892 1.190 35.542 1.00 54.84 364 ALA A C 1
ATOM 2939 O O . ALA A 1 364 ? 22.777 0.687 35.657 1.00 54.84 364 ALA A O 1
ATOM 2940 N N . VAL A 1 365 ? 24.680 1.435 36.598 1.00 45.50 365 VAL A N 1
ATOM 2941 C CA . VAL A 1 365 ? 24.350 1.051 37.986 1.00 45.50 365 VAL A CA 1
ATOM 2942 C C . VAL A 1 365 ? 23.443 2.070 38.687 1.00 45.50 365 VAL A C 1
ATOM 2944 O O . VAL A 1 365 ? 22.560 1.674 39.442 1.00 45.50 365 VAL A O 1
ATOM 2947 N N . THR A 1 366 ? 23.627 3.374 38.446 1.00 39.56 366 THR A N 1
ATOM 2948 C CA . THR A 1 366 ? 22.960 4.442 39.224 1.00 39.56 366 THR A CA 1
ATOM 2949 C C . THR A 1 366 ? 21.722 5.034 38.538 1.00 39.56 366 THR A C 1
ATOM 2951 O O . THR A 1 366 ? 20.885 5.622 39.217 1.00 39.56 366 THR A O 1
ATOM 2954 N N . HIS A 1 367 ? 21.574 4.876 37.214 1.00 45.53 367 HIS A N 1
ATOM 2955 C CA . HIS A 1 367 ? 20.541 5.570 36.426 1.00 45.53 367 HIS A CA 1
ATOM 2956 C C . HIS A 1 367 ? 19.741 4.652 35.478 1.00 45.53 367 HIS A C 1
ATOM 2958 O O . HIS A 1 367 ? 19.135 5.128 34.524 1.00 45.53 367 HIS A O 1
ATOM 2964 N N . GLN A 1 368 ? 19.710 3.342 35.766 1.00 46.03 368 GLN A N 1
ATOM 2965 C CA . GLN A 1 368 ? 18.876 2.320 35.106 1.00 46.03 368 GLN A CA 1
ATOM 2966 C C . GLN A 1 368 ? 18.926 2.335 33.566 1.00 46.03 368 GLN A C 1
ATOM 2968 O O . GLN A 1 368 ? 17.894 2.303 32.891 1.00 46.03 368 GLN A O 1
ATOM 2973 N N . LEU A 1 369 ? 20.131 2.335 32.987 1.00 47.41 369 LEU A N 1
ATOM 2974 C CA . LEU A 1 369 ? 20.270 2.083 31.551 1.00 47.41 369 LEU A CA 1
ATOM 2975 C C . LEU A 1 369 ? 19.649 0.731 31.182 1.00 47.41 369 LEU A C 1
ATOM 2977 O O . LEU A 1 369 ? 19.832 -0.272 31.877 1.00 47.41 369 LEU A O 1
ATOM 2981 N N . SER A 1 370 ? 18.934 0.688 30.056 1.00 45.81 370 SER A N 1
ATOM 2982 C CA . SER A 1 370 ? 18.292 -0.553 29.625 1.00 45.81 370 SER A CA 1
ATOM 2983 C C . SER A 1 370 ? 19.339 -1.638 29.302 1.00 45.81 370 SER A C 1
ATOM 2985 O O . SER A 1 370 ? 20.410 -1.328 28.765 1.00 45.81 370 SER A O 1
ATOM 2987 N N . PRO A 1 371 ? 19.040 -2.934 29.528 1.00 49.12 371 PRO A N 1
ATOM 2988 C CA . PRO A 1 371 ? 19.964 -4.029 29.214 1.00 49.12 371 PRO A CA 1
ATOM 2989 C C . PRO A 1 371 ? 20.420 -4.065 27.746 1.00 49.12 371 PRO A C 1
ATOM 2991 O O . PRO A 1 371 ? 21.490 -4.591 27.445 1.00 49.12 371 PRO A O 1
ATOM 2994 N N . LYS A 1 372 ? 19.637 -3.497 26.818 1.00 44.59 372 LYS A N 1
ATOM 2995 C CA . LYS A 1 372 ? 20.011 -3.366 25.401 1.00 44.59 372 LYS A CA 1
ATOM 2996 C C . LYS A 1 372 ? 21.139 -2.352 25.196 1.00 44.59 372 LYS A C 1
ATOM 2998 O O . LYS A 1 372 ? 22.078 -2.648 24.468 1.00 44.59 372 LYS A O 1
ATOM 3003 N N . ILE A 1 373 ? 21.085 -1.214 25.890 1.00 45.78 373 ILE A N 1
ATOM 3004 C CA . ILE A 1 373 ? 22.135 -0.185 25.855 1.00 45.78 373 ILE A CA 1
ATOM 3005 C C . ILE A 1 373 ? 23.415 -0.708 26.511 1.00 45.78 373 ILE A C 1
ATOM 3007 O O . ILE A 1 373 ? 24.492 -0.555 25.948 1.00 45.78 373 ILE A O 1
ATOM 3011 N N . ILE A 1 374 ? 23.307 -1.412 27.643 1.00 58.62 374 ILE A N 1
ATOM 3012 C CA . ILE A 1 374 ? 24.466 -2.027 28.314 1.00 58.62 374 ILE A CA 1
ATOM 3013 C C . ILE A 1 374 ? 25.139 -3.071 27.404 1.00 58.62 374 ILE A C 1
ATOM 3015 O O . ILE A 1 374 ? 26.363 -3.109 27.319 1.00 58.62 374 ILE A O 1
ATOM 3019 N N . ASN A 1 375 ? 24.362 -3.884 26.674 1.00 51.41 375 ASN A N 1
ATOM 3020 C CA . ASN A 1 375 ? 24.909 -4.851 25.713 1.00 51.41 375 ASN A CA 1
ATOM 3021 C C . ASN A 1 375 ? 25.550 -4.184 24.488 1.00 51.41 375 ASN A C 1
ATOM 3023 O O . ASN A 1 375 ? 26.566 -4.677 24.005 1.00 51.41 375 ASN A O 1
ATOM 3027 N N . LEU A 1 376 ? 24.976 -3.088 23.989 1.00 47.19 376 LEU A N 1
ATOM 3028 C CA . LEU A 1 376 ? 25.528 -2.335 22.864 1.00 47.19 376 LEU A CA 1
ATOM 3029 C C . LEU A 1 376 ? 26.848 -1.657 23.253 1.00 47.19 376 LEU A C 1
ATOM 3031 O O . LEU A 1 376 ? 27.847 -1.837 22.568 1.00 47.19 376 LEU A O 1
ATOM 3035 N N . LEU A 1 377 ? 26.878 -0.968 24.398 1.00 49.69 377 LEU A N 1
ATOM 3036 C CA . LEU A 1 377 ? 28.090 -0.350 24.940 1.00 49.69 377 LEU A CA 1
ATOM 3037 C C . LEU A 1 377 ? 29.183 -1.394 25.201 1.00 49.69 377 LEU A C 1
ATOM 3039 O O . LEU A 1 377 ? 30.338 -1.165 24.866 1.00 49.69 377 LEU A O 1
ATOM 3043 N N . TYR A 1 378 ? 28.818 -2.563 25.736 1.00 57.69 378 TYR A N 1
ATOM 3044 C CA . TYR A 1 378 ? 29.758 -3.663 25.953 1.00 57.69 378 TYR A CA 1
ATOM 3045 C C . TYR A 1 378 ? 30.336 -4.196 24.632 1.00 57.69 378 TYR A C 1
ATOM 3047 O O . TYR A 1 378 ? 31.545 -4.374 24.533 1.00 57.69 378 TYR A O 1
ATOM 3055 N N . ARG A 1 379 ? 29.509 -4.395 23.594 1.00 51.44 379 ARG A N 1
ATOM 3056 C CA . ARG A 1 379 ? 29.978 -4.832 22.264 1.00 51.44 379 ARG A CA 1
ATOM 3057 C C . ARG A 1 379 ? 30.917 -3.816 21.622 1.00 51.44 379 ARG A C 1
ATOM 3059 O O . ARG A 1 379 ? 31.951 -4.214 21.109 1.00 51.44 379 ARG A O 1
ATOM 3066 N N . ILE A 1 380 ? 30.593 -2.529 21.718 1.00 49.16 380 ILE A N 1
ATOM 3067 C CA . ILE A 1 380 ? 31.412 -1.434 21.181 1.00 49.16 380 ILE A CA 1
ATOM 3068 C C . ILE A 1 380 ? 32.777 -1.365 21.878 1.00 49.16 380 ILE A C 1
ATOM 3070 O O . ILE A 1 380 ? 33.793 -1.156 21.223 1.00 49.16 380 ILE A O 1
ATOM 3074 N N . VAL A 1 381 ? 32.812 -1.558 23.200 1.00 52.72 381 VAL A N 1
ATOM 3075 C CA . VAL A 1 381 ? 34.057 -1.510 23.981 1.00 52.72 381 VAL A CA 1
ATOM 3076 C C . VAL A 1 381 ? 34.919 -2.755 23.746 1.00 52.72 381 VAL A C 1
ATOM 3078 O O . VAL A 1 381 ? 36.131 -2.627 23.627 1.00 52.72 381 VAL A O 1
ATOM 3081 N N . VAL A 1 382 ? 34.316 -3.943 23.635 1.00 50.97 382 VAL A N 1
ATOM 3082 C CA . VAL A 1 382 ? 35.049 -5.216 23.489 1.00 50.97 382 VAL A CA 1
ATOM 3083 C C . VAL A 1 382 ? 35.457 -5.512 22.037 1.00 50.97 382 VAL A C 1
ATOM 3085 O O . VAL A 1 382 ? 36.528 -6.070 21.812 1.00 50.97 382 VAL A O 1
ATOM 3088 N N . GLN A 1 383 ? 34.677 -5.108 21.024 1.00 45.44 383 GLN A N 1
ATOM 3089 C CA . GLN A 1 383 ? 35.060 -5.291 19.609 1.00 45.44 383 GLN A CA 1
ATOM 3090 C C . GLN A 1 383 ? 36.250 -4.419 19.180 1.00 45.44 383 GLN A C 1
ATOM 3092 O O . GLN A 1 383 ? 36.869 -4.705 18.158 1.00 45.44 383 GLN A O 1
ATOM 3097 N N . GLN A 1 384 ? 36.620 -3.403 19.967 1.00 39.41 384 GLN A N 1
ATOM 3098 C CA . GLN A 1 384 ? 37.778 -2.553 19.687 1.00 39.41 384 GLN A CA 1
ATOM 3099 C C . GLN A 1 384 ? 39.118 -3.310 19.848 1.00 39.41 384 GLN A C 1
ATOM 3101 O O . GLN A 1 384 ? 40.083 -2.977 19.162 1.00 39.41 384 GLN A O 1
ATOM 3106 N N . ASP A 1 385 ? 39.161 -4.377 20.659 1.00 36.88 385 ASP A N 1
ATOM 3107 C CA . ASP A 1 385 ? 40.357 -5.221 20.832 1.00 36.88 385 ASP A CA 1
ATOM 3108 C C . ASP A 1 385 ? 40.484 -6.314 19.753 1.00 36.88 385 ASP A C 1
ATOM 3110 O O . ASP A 1 385 ? 41.593 -6.683 19.372 1.00 36.88 385 ASP A O 1
ATOM 3114 N N . HIS A 1 386 ? 39.364 -6.802 19.202 1.00 33.38 386 HIS A N 1
ATOM 3115 C CA . HIS A 1 386 ? 39.375 -7.805 18.126 1.00 33.38 386 HIS A CA 1
ATOM 3116 C C . HIS A 1 386 ? 39.814 -7.222 16.778 1.00 33.38 386 HIS A C 1
ATOM 3118 O O . HIS A 1 386 ? 40.508 -7.886 16.015 1.00 33.38 386 HIS A O 1
ATOM 3124 N N . ILE A 1 387 ? 39.476 -5.959 16.509 1.00 33.34 387 ILE A N 1
ATOM 3125 C CA . ILE A 1 387 ? 39.854 -5.282 15.263 1.00 33.34 387 ILE A CA 1
ATOM 3126 C C . ILE A 1 387 ? 41.372 -5.038 15.208 1.00 33.34 387 ILE A C 1
ATOM 3128 O O . ILE A 1 387 ? 41.978 -5.226 14.159 1.00 33.34 387 ILE A O 1
ATOM 3132 N N . ASN A 1 388 ? 42.026 -4.737 16.335 1.00 32.91 388 ASN A N 1
ATOM 3133 C CA . ASN A 1 388 ? 43.478 -4.512 16.370 1.00 32.91 388 ASN A CA 1
ATOM 3134 C C . ASN A 1 388 ? 44.318 -5.793 16.195 1.00 32.91 388 ASN A C 1
ATOM 3136 O O . ASN A 1 388 ? 45.469 -5.701 15.775 1.00 32.91 388 ASN A O 1
ATOM 3140 N N . ALA A 1 389 ? 43.761 -6.975 16.480 1.00 31.58 389 ALA A N 1
ATOM 3141 C CA . ALA A 1 389 ? 44.443 -8.260 16.286 1.00 31.58 389 ALA A CA 1
ATOM 3142 C C . ALA A 1 389 ? 44.368 -8.775 14.834 1.00 31.58 389 ALA A C 1
ATOM 3144 O O . ALA A 1 389 ? 45.225 -9.543 14.407 1.00 31.58 389 ALA A O 1
ATOM 3145 N N . ILE A 1 390 ? 43.372 -8.329 14.061 1.00 31.86 390 ILE A N 1
ATOM 3146 C CA . ILE A 1 390 ? 43.192 -8.708 12.649 1.00 31.86 390 ILE A CA 1
ATOM 3147 C C . ILE A 1 390 ? 44.196 -7.967 11.745 1.00 31.86 390 ILE A C 1
ATOM 3149 O O . ILE A 1 390 ? 44.660 -8.518 10.748 1.00 31.86 390 ILE A O 1
ATOM 3153 N N . PHE A 1 391 ? 44.626 -6.758 12.125 1.00 29.59 391 PHE A N 1
ATOM 3154 C CA . PHE A 1 391 ? 45.572 -5.955 11.337 1.00 29.59 391 PHE A CA 1
ATOM 3155 C C . PHE A 1 391 ? 47.039 -6.420 11.399 1.00 29.59 391 PHE A C 1
ATOM 3157 O O . PHE A 1 391 ? 47.853 -5.942 10.612 1.00 29.59 391 PHE A O 1
ATOM 3164 N N . THR A 1 392 ? 47.400 -7.354 12.283 1.00 30.64 392 THR A N 1
ATOM 3165 C CA . THR A 1 392 ? 48.780 -7.862 12.413 1.00 30.64 392 THR A CA 1
ATOM 3166 C C . THR A 1 392 ? 49.035 -9.207 11.726 1.00 30.64 392 THR A C 1
ATOM 3168 O O . THR A 1 392 ? 50.195 -9.600 11.627 1.00 30.64 392 THR A O 1
ATOM 3171 N N . ALA A 1 393 ? 48.008 -9.899 11.216 1.00 28.94 393 ALA A N 1
ATOM 3172 C CA . ALA A 1 393 ? 48.138 -11.261 10.670 1.00 28.94 393 ALA A CA 1
ATOM 3173 C C . ALA A 1 393 ? 47.958 -11.382 9.139 1.00 28.94 393 ALA A C 1
ATOM 3175 O O . ALA A 1 393 ? 48.094 -12.472 8.588 1.00 28.94 393 ALA A O 1
ATOM 3176 N N . GLY A 1 394 ? 47.680 -10.284 8.430 1.00 26.78 394 GLY A N 1
ATOM 3177 C CA . GLY A 1 394 ? 47.473 -10.272 6.977 1.00 26.78 394 GLY A CA 1
ATOM 3178 C C . GLY A 1 394 ? 48.770 -10.227 6.163 1.00 26.78 394 GLY A C 1
ATOM 3179 O O . GLY A 1 394 ? 49.022 -9.248 5.467 1.00 26.78 394 GLY A O 1
ATOM 3180 N N . SER A 1 395 ? 49.604 -11.265 6.244 1.00 27.91 395 SER A N 1
ATOM 3181 C CA . SER A 1 395 ? 50.756 -11.446 5.350 1.00 27.91 395 SER A CA 1
ATOM 3182 C C . SER A 1 395 ? 50.989 -12.917 4.992 1.00 27.91 395 SER A C 1
ATOM 3184 O O . SER A 1 395 ? 51.968 -13.506 5.437 1.00 27.91 395 SER A O 1
ATOM 3186 N N . ALA A 1 396 ? 50.091 -13.497 4.180 1.00 29.89 396 ALA A N 1
ATOM 3187 C CA . ALA A 1 396 ? 50.374 -14.488 3.121 1.00 29.89 396 ALA A CA 1
ATOM 3188 C C . ALA A 1 396 ? 49.099 -15.245 2.680 1.00 29.89 396 ALA A C 1
ATOM 3190 O O . ALA A 1 396 ? 48.428 -15.828 3.525 1.00 29.89 396 ALA A O 1
ATOM 3191 N N . GLY A 1 397 ? 48.864 -15.345 1.362 1.00 26.83 397 GLY A N 1
ATOM 3192 C CA . GLY A 1 397 ? 48.217 -16.516 0.738 1.00 26.83 397 GLY A CA 1
ATOM 3193 C C . GLY A 1 397 ? 46.949 -16.279 -0.099 1.00 26.83 397 GLY A C 1
ATOM 3194 O O . GLY A 1 397 ? 45.891 -16.022 0.460 1.00 26.83 397 GLY A O 1
ATOM 3195 N N . ASP A 1 398 ? 47.078 -16.458 -1.422 1.00 35.16 398 ASP A N 1
ATOM 3196 C CA . ASP A 1 398 ? 46.027 -16.619 -2.455 1.00 35.16 398 ASP A CA 1
ATOM 3197 C C . ASP A 1 398 ? 45.079 -17.806 -2.212 1.00 35.16 398 ASP A C 1
ATOM 3199 O O . ASP A 1 398 ? 45.602 -18.847 -1.822 1.00 35.16 398 ASP A O 1
ATOM 3203 N N . VAL A 1 399 ? 43.795 -17.729 -2.637 1.00 27.62 399 VAL A N 1
ATOM 3204 C CA . VAL A 1 399 ? 43.064 -18.778 -3.416 1.00 27.62 399 VAL A CA 1
ATOM 3205 C C . VAL A 1 399 ? 41.913 -18.140 -4.247 1.00 27.62 399 VAL A C 1
ATOM 3207 O O . VAL A 1 399 ? 41.496 -17.020 -3.978 1.00 27.62 399 VAL A O 1
ATOM 3210 N N . ASN A 1 400 ? 41.420 -18.867 -5.262 1.00 30.06 400 ASN A N 1
ATOM 3211 C CA . ASN A 1 400 ? 40.395 -18.564 -6.279 1.00 30.06 400 ASN A CA 1
ATOM 3212 C C . ASN A 1 400 ? 38.931 -18.897 -5.876 1.00 30.06 400 ASN A C 1
ATOM 3214 O O . ASN A 1 400 ? 38.704 -19.960 -5.307 1.00 30.06 400 ASN A O 1
ATOM 3218 N N . GLY A 1 401 ? 37.961 -18.118 -6.389 1.00 37.19 401 GLY A N 1
ATOM 3219 C CA . GLY A 1 401 ? 36.657 -18.587 -6.910 1.00 37.19 401 GLY A CA 1
ATOM 3220 C C . GLY A 1 401 ? 35.519 -18.949 -5.933 1.00 37.19 401 GLY A C 1
ATOM 3221 O O . GLY A 1 401 ? 35.602 -19.950 -5.230 1.00 37.19 401 GLY A O 1
ATOM 3222 N N . ALA A 1 402 ? 34.393 -18.229 -6.078 1.00 32.41 402 ALA A N 1
ATOM 3223 C CA . ALA A 1 402 ? 33.043 -18.440 -5.517 1.00 32.41 402 ALA A CA 1
ATOM 3224 C C . ALA A 1 402 ? 32.727 -17.732 -4.184 1.00 32.41 402 ALA A C 1
ATOM 3226 O O . ALA A 1 402 ? 32.964 -18.275 -3.109 1.00 32.41 402 ALA A O 1
ATOM 3227 N N . ASN A 1 403 ? 32.116 -16.543 -4.275 1.00 29.67 403 ASN A N 1
ATOM 3228 C CA . ASN A 1 403 ? 30.850 -16.153 -3.627 1.00 29.67 403 ASN A CA 1
ATOM 3229 C C . ASN A 1 403 ? 30.620 -14.652 -3.869 1.00 29.67 403 ASN A C 1
ATOM 3231 O O . ASN A 1 403 ? 31.210 -13.819 -3.191 1.00 29.67 403 ASN A O 1
ATOM 3235 N N . LEU A 1 404 ? 29.743 -14.298 -4.813 1.00 34.25 404 LEU A N 1
ATOM 3236 C CA . LEU A 1 404 ? 29.182 -12.945 -4.840 1.00 34.25 404 LEU A CA 1
ATOM 3237 C C . LEU A 1 404 ? 28.262 -12.820 -3.619 1.00 34.25 404 LEU A C 1
ATOM 3239 O O . LEU A 1 404 ? 27.222 -13.473 -3.566 1.00 34.25 404 LEU A O 1
ATOM 3243 N N . GLU A 1 405 ? 28.693 -12.045 -2.626 1.00 38.06 405 GLU A N 1
ATOM 3244 C CA . GLU A 1 405 ? 27.934 -11.729 -1.416 1.00 38.06 405 GLU A CA 1
ATOM 3245 C C . GLU A 1 405 ? 26.537 -11.184 -1.778 1.00 38.06 405 GLU A C 1
ATOM 3247 O O . GLU A 1 405 ? 26.402 -10.250 -2.570 1.00 38.06 405 GLU A O 1
ATOM 3252 N N . GLU A 1 406 ? 25.487 -11.798 -1.222 1.00 40.72 406 GLU A N 1
ATOM 3253 C CA . GLU A 1 406 ? 24.084 -11.430 -1.442 1.00 40.72 406 GLU A CA 1
ATOM 3254 C C . GLU A 1 406 ? 23.812 -10.013 -0.916 1.00 40.72 406 GLU A C 1
ATOM 3256 O O . GLU A 1 406 ? 23.751 -9.766 0.290 1.00 40.72 406 GLU A O 1
ATOM 3261 N N . ILE A 1 407 ? 23.629 -9.058 -1.828 1.00 40.16 407 ILE A N 1
ATOM 3262 C CA . ILE A 1 407 ? 23.146 -7.720 -1.483 1.00 40.16 407 ILE A CA 1
ATOM 3263 C C . ILE A 1 407 ? 21.629 -7.820 -1.276 1.00 40.16 407 ILE A C 1
ATOM 3265 O O . ILE A 1 407 ? 20.851 -7.765 -2.225 1.00 40.16 407 ILE A O 1
ATOM 3269 N N . GLU A 1 408 ? 21.205 -8.002 -0.026 1.00 50.53 408 GLU A N 1
ATOM 3270 C CA . GLU A 1 408 ? 19.790 -8.127 0.331 1.00 50.53 408 GLU A CA 1
ATOM 3271 C C . GLU A 1 408 ? 19.102 -6.750 0.419 1.00 50.53 408 GLU A C 1
ATOM 3273 O O . GLU A 1 408 ? 19.295 -5.995 1.378 1.00 50.53 408 GLU A O 1
ATOM 3278 N N . THR A 1 409 ? 18.214 -6.426 -0.527 1.00 63.50 409 THR A N 1
ATOM 3279 C CA . THR A 1 409 ? 17.114 -5.492 -0.225 1.00 63.50 409 THR A CA 1
ATOM 3280 C C . THR A 1 409 ? 16.099 -6.195 0.685 1.00 63.50 409 THR A C 1
ATOM 3282 O O . THR A 1 409 ? 16.089 -7.419 0.793 1.00 63.50 409 THR A O 1
ATOM 3285 N N . PHE A 1 410 ? 15.187 -5.473 1.346 1.00 66.56 410 PHE A N 1
ATOM 3286 C CA . PHE A 1 410 ? 14.177 -6.140 2.187 1.00 66.56 410 PHE A CA 1
ATOM 3287 C C . PHE A 1 410 ? 13.265 -7.104 1.397 1.00 66.56 410 PHE A C 1
ATOM 3289 O O . PHE A 1 410 ? 12.672 -7.997 2.002 1.00 66.56 410 PHE A O 1
ATOM 3296 N N . GLN A 1 411 ? 13.129 -6.912 0.078 1.00 65.31 411 GLN A N 1
ATOM 3297 C CA . GLN A 1 411 ? 12.343 -7.784 -0.802 1.00 65.31 411 GLN A CA 1
ATOM 3298 C C . GLN A 1 411 ? 13.083 -9.086 -1.119 1.00 65.31 411 GLN A C 1
ATOM 3300 O O . GLN A 1 411 ? 12.432 -10.128 -1.207 1.00 65.31 411 GLN A O 1
ATOM 3305 N N . ASP A 1 412 ? 14.413 -9.008 -1.205 1.00 70.38 412 ASP A N 1
ATOM 3306 C CA . ASP A 1 412 ? 15.323 -10.117 -1.512 1.00 70.38 412 ASP A CA 1
ATOM 3307 C C . ASP A 1 412 ? 15.942 -10.739 -0.253 1.00 70.38 412 ASP A C 1
ATOM 3309 O O . ASP A 1 412 ? 16.707 -11.694 -0.333 1.00 70.38 412 ASP A O 1
ATOM 3313 N N . SER A 1 413 ? 15.604 -10.209 0.926 1.00 80.06 413 SER A N 1
ATOM 3314 C CA . SER A 1 413 ? 16.167 -10.680 2.182 1.00 80.06 413 SER A CA 1
ATOM 3315 C C . SER A 1 413 ? 15.758 -12.117 2.469 1.00 80.06 413 SER A C 1
ATOM 3317 O O . SER A 1 413 ? 14.566 -12.432 2.524 1.00 80.06 413 SER A O 1
ATOM 3319 N N . ILE A 1 414 ? 16.726 -12.976 2.786 1.00 79.19 414 ILE A N 1
ATOM 3320 C CA . ILE A 1 414 ? 16.453 -14.364 3.181 1.00 79.19 414 ILE A CA 1
ATOM 3321 C C . ILE A 1 414 ? 15.642 -14.409 4.484 1.00 79.19 414 ILE A C 1
ATOM 3323 O O . ILE A 1 414 ? 14.834 -15.314 4.709 1.00 79.19 414 ILE A O 1
ATOM 3327 N N . ILE A 1 415 ? 15.820 -13.402 5.343 1.00 82.75 415 ILE A N 1
ATOM 3328 C CA . ILE A 1 415 ? 15.170 -13.318 6.652 1.00 82.75 415 ILE A CA 1
ATOM 3329 C C . ILE A 1 415 ? 13.763 -12.721 6.534 1.00 82.75 415 ILE A C 1
ATOM 3331 O O . ILE A 1 415 ? 12.814 -13.250 7.119 1.00 82.75 415 ILE A O 1
ATOM 3335 N N . PHE A 1 416 ? 13.619 -11.603 5.815 1.00 83.31 416 PHE A N 1
ATOM 3336 C CA . PHE A 1 416 ? 12.370 -10.830 5.780 1.00 83.31 416 PHE A CA 1
ATOM 3337 C C . PHE A 1 416 ? 11.541 -11.013 4.509 1.00 83.31 416 PHE A C 1
ATOM 3339 O O . PHE A 1 416 ? 10.358 -10.664 4.525 1.00 83.31 416 PHE A O 1
ATOM 3346 N N . GLY A 1 417 ? 12.113 -11.582 3.447 1.00 76.31 417 GLY A N 1
ATOM 3347 C CA . GLY A 1 417 ? 11.492 -11.700 2.129 1.00 76.31 417 GLY A CA 1
ATOM 3348 C C . GLY A 1 417 ? 10.121 -12.357 2.209 1.00 76.31 417 GLY A C 1
ATOM 3349 O O . GLY A 1 417 ? 9.130 -11.737 1.870 1.00 76.31 417 GLY A O 1
ATOM 3350 N N . ASN A 1 418 ? 9.994 -13.528 2.835 1.00 80.81 418 ASN A N 1
ATOM 3351 C CA . ASN A 1 418 ? 8.697 -14.219 2.955 1.00 80.81 418 ASN A CA 1
ATOM 3352 C C . ASN A 1 418 ? 7.689 -13.560 3.923 1.00 80.81 418 ASN A C 1
ATOM 3354 O O . ASN A 1 418 ? 6.579 -14.062 4.102 1.00 80.81 418 ASN A O 1
ATOM 3358 N N . ILE A 1 419 ? 8.073 -12.467 4.588 1.00 88.62 419 ILE A N 1
ATOM 3359 C CA . ILE A 1 419 ? 7.188 -11.669 5.443 1.00 88.62 419 ILE A CA 1
ATOM 3360 C C . ILE A 1 419 ? 6.705 -10.422 4.698 1.00 88.62 419 ILE A C 1
ATOM 3362 O O . ILE A 1 419 ? 5.527 -10.080 4.807 1.00 88.62 419 ILE A O 1
ATOM 3366 N N . LEU A 1 420 ? 7.605 -9.737 3.985 1.00 90.88 420 LEU A N 1
ATOM 3367 C CA . LEU A 1 420 ? 7.354 -8.457 3.304 1.00 90.88 420 LEU A CA 1
ATOM 3368 C C . LEU A 1 420 ? 7.105 -8.611 1.793 1.00 90.88 420 LEU A C 1
ATOM 3370 O O . LEU A 1 420 ? 6.716 -7.660 1.115 1.00 90.88 420 LEU A O 1
ATOM 3374 N N . SER A 1 421 ? 7.307 -9.812 1.271 1.00 89.81 421 SER A N 1
ATOM 3375 C CA . SER A 1 421 ? 7.047 -10.249 -0.092 1.00 89.81 421 SER A CA 1
ATOM 3376 C C . SER A 1 421 ? 6.586 -11.719 -0.069 1.00 89.81 421 SER A C 1
ATOM 3378 O O . SER A 1 421 ? 6.360 -12.326 0.980 1.00 89.81 421 SER A O 1
ATOM 3380 N N . THR A 1 422 ? 6.372 -12.286 -1.250 1.00 89.25 422 THR A N 1
ATOM 3381 C CA . THR A 1 422 ? 6.115 -13.716 -1.458 1.00 89.25 422 THR A CA 1
ATOM 3382 C C . THR A 1 422 ? 6.968 -14.176 -2.630 1.00 89.25 422 THR A C 1
ATOM 3384 O O . THR A 1 422 ? 7.258 -13.361 -3.508 1.00 89.25 422 THR A O 1
ATOM 3387 N N . SER A 1 423 ? 7.300 -15.465 -2.704 1.00 88.31 423 SER A N 1
ATOM 3388 C CA . SER A 1 423 ? 8.034 -16.016 -3.852 1.00 88.31 423 SER A CA 1
ATOM 3389 C C . SER A 1 423 ? 7.331 -15.733 -5.185 1.00 88.31 423 SER A C 1
ATOM 3391 O O . SER A 1 423 ? 7.987 -15.356 -6.148 1.00 88.31 423 SER A O 1
ATOM 3393 N N . GLU A 1 424 ? 5.998 -15.829 -5.227 1.00 90.38 424 GLU A N 1
ATOM 3394 C CA . GLU A 1 424 ? 5.193 -15.528 -6.419 1.00 90.38 424 GLU A CA 1
ATOM 3395 C C . GLU A 1 424 ? 5.336 -14.060 -6.851 1.00 90.38 424 GLU A C 1
ATOM 3397 O O . GLU A 1 424 ? 5.635 -13.780 -8.008 1.00 90.38 424 GLU A O 1
ATOM 3402 N N . SER A 1 425 ? 5.169 -13.108 -5.924 1.00 91.56 425 SER A N 1
ATOM 3403 C CA . SER A 1 425 ? 5.299 -11.682 -6.252 1.00 91.56 425 SER A CA 1
ATOM 3404 C C . SER A 1 425 ? 6.741 -11.283 -6.573 1.00 91.56 425 SER A C 1
ATOM 3406 O O . SER A 1 425 ? 6.956 -10.469 -7.460 1.00 91.56 425 SER A O 1
ATOM 3408 N N . ALA A 1 426 ? 7.727 -11.841 -5.867 1.00 90.06 426 ALA A N 1
ATOM 3409 C CA . ALA A 1 426 ? 9.138 -11.567 -6.129 1.00 90.06 426 ALA A CA 1
ATOM 3410 C C . ALA A 1 426 ? 9.559 -12.108 -7.505 1.00 90.06 426 ALA A C 1
ATOM 3412 O O . ALA A 1 426 ? 10.252 -11.424 -8.251 1.00 90.06 426 ALA A O 1
ATOM 3413 N N . ALA A 1 427 ? 9.067 -13.291 -7.891 1.00 89.62 427 ALA A N 1
ATOM 3414 C CA . ALA A 1 427 ? 9.327 -13.863 -9.208 1.00 89.62 427 ALA A CA 1
ATOM 3415 C C . ALA A 1 427 ? 8.805 -12.970 -10.344 1.00 89.62 427 ALA A C 1
ATOM 3417 O O . ALA A 1 427 ? 9.534 -12.760 -11.315 1.00 89.62 427 ALA A O 1
ATOM 3418 N N . ILE A 1 428 ? 7.595 -12.403 -10.216 1.00 92.75 428 ILE A N 1
ATOM 3419 C CA . ILE A 1 428 ? 7.027 -11.475 -11.213 1.00 92.75 428 ILE A CA 1
ATOM 3420 C C . ILE A 1 428 ? 7.950 -10.273 -11.431 1.00 92.75 428 ILE A C 1
ATOM 3422 O O . ILE A 1 428 ? 8.229 -9.920 -12.573 1.00 92.75 428 ILE A O 1
ATOM 3426 N N . TRP A 1 429 ? 8.451 -9.671 -10.351 1.00 92.38 429 TRP A N 1
ATOM 3427 C CA . TRP A 1 429 ? 9.244 -8.437 -10.397 1.00 92.38 429 TRP A CA 1
ATOM 3428 C C . TRP A 1 429 ? 10.760 -8.658 -10.492 1.00 92.38 429 TRP A C 1
ATOM 3430 O O . TRP A 1 429 ? 11.519 -7.700 -10.389 1.00 92.38 429 TRP A O 1
ATOM 3440 N N . SER A 1 430 ? 11.204 -9.894 -10.727 1.00 91.31 430 SER A N 1
ATOM 3441 C CA . SER A 1 430 ? 12.621 -10.216 -10.915 1.00 91.31 430 SER A CA 1
ATOM 3442 C C . SER A 1 430 ? 13.159 -9.733 -12.266 1.00 91.31 430 SER A C 1
ATOM 3444 O O . SER A 1 430 ? 12.431 -9.697 -13.265 1.00 91.31 430 SER A O 1
ATOM 3446 N N . ASP A 1 431 ? 14.467 -9.470 -12.335 1.00 93.06 431 ASP A N 1
ATOM 3447 C CA . ASP A 1 431 ? 15.153 -9.098 -13.582 1.00 93.06 431 ASP A CA 1
ATOM 3448 C C . ASP A 1 431 ? 14.972 -10.142 -14.687 1.00 93.06 431 ASP A C 1
ATOM 3450 O O . ASP A 1 431 ? 14.840 -9.800 -15.864 1.00 93.06 431 ASP A O 1
ATOM 3454 N N . ARG A 1 432 ? 14.917 -11.428 -14.315 1.00 94.12 432 ARG A N 1
ATOM 3455 C CA . ARG A 1 432 ? 14.685 -12.531 -15.256 1.00 94.12 432 ARG A CA 1
ATOM 3456 C C . ARG A 1 432 ? 13.313 -12.433 -15.908 1.00 94.12 432 ARG A C 1
ATOM 3458 O O . ARG A 1 432 ? 13.227 -12.509 -17.130 1.00 94.12 432 ARG A O 1
ATOM 3465 N N . THR A 1 433 ? 12.261 -12.238 -15.117 1.00 93.69 433 THR A N 1
ATOM 3466 C CA . THR A 1 433 ? 10.896 -12.114 -15.644 1.00 93.69 433 THR A CA 1
ATOM 3467 C C . THR A 1 433 ? 10.727 -10.829 -16.443 1.00 93.69 433 THR A C 1
ATOM 3469 O O . THR A 1 433 ? 10.170 -10.870 -17.538 1.00 93.69 433 THR A O 1
ATOM 3472 N N . ARG A 1 434 ? 11.270 -9.703 -15.964 1.00 95.50 434 ARG A N 1
ATOM 3473 C CA . ARG A 1 434 ? 11.250 -8.433 -16.702 1.00 95.50 434 ARG A CA 1
ATOM 3474 C C . ARG A 1 434 ? 11.924 -8.556 -18.066 1.00 95.50 434 ARG A C 1
ATOM 3476 O O . ARG A 1 434 ? 11.331 -8.207 -19.082 1.00 95.50 434 ARG A O 1
ATOM 3483 N N . THR A 1 435 ? 13.124 -9.127 -18.102 1.00 97.62 435 THR A N 1
ATOM 3484 C CA . THR A 1 435 ? 13.861 -9.349 -19.353 1.00 97.62 435 THR A CA 1
ATOM 3485 C C . THR A 1 435 ? 13.130 -10.342 -20.260 1.00 97.62 435 THR A C 1
ATOM 3487 O O . THR A 1 435 ? 13.063 -10.132 -21.466 1.00 97.62 435 THR A O 1
ATOM 3490 N N . GLN A 1 436 ? 12.496 -11.382 -19.708 1.00 97.25 436 GLN A N 1
ATOM 3491 C CA . GLN A 1 436 ? 11.660 -12.293 -20.494 1.00 97.25 436 GLN A CA 1
ATOM 3492 C C . GLN A 1 436 ? 10.430 -11.590 -21.093 1.00 97.25 436 GLN A C 1
ATOM 3494 O O . GLN A 1 436 ? 10.025 -11.934 -22.203 1.00 97.25 436 GLN A O 1
ATOM 3499 N N . CYS A 1 437 ? 9.860 -10.591 -20.414 1.00 97.19 437 CYS A N 1
ATOM 3500 C CA . CYS A 1 437 ? 8.796 -9.758 -20.977 1.00 97.19 437 CYS A CA 1
ATOM 3501 C C . CYS A 1 437 ? 9.311 -8.886 -22.135 1.00 97.19 437 CYS A C 1
ATOM 3503 O O . CYS A 1 437 ? 8.618 -8.761 -23.142 1.00 97.19 437 CYS A O 1
ATOM 3505 N N . TYR A 1 438 ? 10.541 -8.358 -22.049 1.00 98.44 438 TYR A N 1
ATOM 3506 C CA . TYR A 1 438 ? 11.178 -7.663 -23.179 1.00 98.44 438 TYR A CA 1
ATOM 3507 C C . TYR A 1 438 ? 11.330 -8.593 -24.386 1.00 98.44 438 TYR A C 1
ATOM 3509 O O . TYR A 1 438 ? 10.936 -8.245 -25.496 1.00 98.44 438 TYR A O 1
ATOM 3517 N N . LEU A 1 439 ? 11.821 -9.816 -24.166 1.00 98.38 439 LEU A N 1
ATOM 3518 C CA . LEU A 1 439 ? 11.934 -10.822 -25.224 1.00 98.38 439 LEU A CA 1
ATOM 3519 C C . LEU A 1 439 ? 10.566 -11.200 -25.810 1.00 98.38 439 LEU A C 1
ATOM 3521 O O . LEU A 1 439 ? 10.439 -11.337 -27.026 1.00 98.38 439 LEU A O 1
ATOM 3525 N N . ALA A 1 440 ? 9.533 -11.340 -24.973 1.00 97.88 440 ALA A N 1
ATOM 3526 C CA . ALA A 1 440 ? 8.177 -11.633 -25.429 1.00 97.88 440 ALA A CA 1
ATOM 3527 C C . ALA A 1 440 ? 7.641 -10.530 -26.355 1.00 97.88 440 ALA A C 1
ATOM 3529 O O . ALA A 1 440 ? 7.073 -10.846 -27.402 1.00 97.88 440 ALA A O 1
ATOM 3530 N N . PHE A 1 441 ? 7.878 -9.259 -26.013 1.00 98.69 441 PHE A N 1
ATOM 3531 C CA . PHE A 1 441 ? 7.560 -8.126 -26.878 1.00 98.69 441 PHE A CA 1
ATOM 3532 C C . PHE A 1 441 ? 8.311 -8.206 -28.213 1.00 98.69 441 PHE A C 1
ATOM 3534 O O . PHE A 1 441 ? 7.672 -8.183 -29.261 1.00 98.69 441 PHE A O 1
ATOM 3541 N N . GLU A 1 442 ? 9.638 -8.370 -28.196 1.00 98.75 442 GLU A N 1
ATOM 3542 C CA . GLU A 1 442 ? 10.457 -8.422 -29.420 1.00 98.75 442 GLU A CA 1
ATOM 3543 C C . GLU A 1 442 ? 10.055 -9.577 -30.346 1.00 98.75 442 GLU A C 1
ATOM 3545 O O . GLU A 1 442 ? 9.898 -9.405 -31.557 1.00 98.75 442 GLU A O 1
ATOM 3550 N N . GLY A 1 443 ? 9.817 -10.761 -29.775 1.00 98.50 443 GLY A N 1
ATOM 3551 C CA . GLY A 1 443 ? 9.365 -11.926 -30.531 1.00 98.50 443 GLY A CA 1
ATOM 3552 C C . GLY A 1 443 ? 7.977 -11.712 -31.140 1.00 98.50 443 GLY A C 1
ATOM 3553 O O . GLY A 1 443 ? 7.752 -12.042 -32.307 1.00 98.50 443 GLY A O 1
ATOM 3554 N N . ALA A 1 444 ? 7.045 -11.124 -30.385 1.00 98.50 444 ALA A N 1
ATOM 3555 C CA . ALA A 1 444 ? 5.705 -10.806 -30.874 1.00 98.50 444 ALA A CA 1
ATOM 3556 C C . ALA A 1 444 ? 5.716 -9.692 -31.936 1.00 98.50 444 ALA A C 1
ATOM 3558 O O . ALA A 1 444 ? 4.959 -9.767 -32.911 1.00 98.50 444 ALA A O 1
ATOM 3559 N N . LEU A 1 445 ? 6.597 -8.697 -31.797 1.00 98.75 445 LEU A N 1
ATOM 3560 C CA . LEU A 1 445 ? 6.789 -7.627 -32.772 1.00 98.75 445 LEU A CA 1
ATOM 3561 C C . LEU A 1 445 ? 7.306 -8.201 -34.091 1.00 98.75 445 LEU A C 1
ATOM 3563 O O . LEU A 1 445 ? 6.669 -8.002 -35.125 1.00 98.75 445 LEU A O 1
ATOM 3567 N N . ALA A 1 446 ? 8.380 -8.995 -34.052 1.00 98.69 446 ALA A N 1
ATOM 3568 C CA . ALA A 1 446 ? 8.936 -9.643 -35.237 1.00 98.69 446 ALA A CA 1
ATOM 3569 C C . ALA A 1 446 ? 7.900 -10.542 -35.935 1.00 98.69 446 ALA A C 1
ATOM 3571 O O . ALA A 1 446 ? 7.728 -10.490 -37.156 1.00 98.69 446 ALA A O 1
ATOM 3572 N N . LYS A 1 447 ? 7.135 -11.316 -35.154 1.00 98.44 447 LYS A N 1
ATOM 3573 C CA . LYS A 1 447 ? 6.041 -12.156 -35.660 1.00 98.44 447 LYS A CA 1
ATOM 3574 C C . LYS A 1 447 ? 4.951 -11.335 -36.352 1.00 98.44 447 LYS A C 1
ATOM 3576 O O . LYS A 1 447 ? 4.500 -11.707 -37.437 1.00 98.44 447 LYS A O 1
ATOM 3581 N N . SER A 1 448 ? 4.525 -10.232 -35.742 1.00 97.56 448 SER A N 1
ATOM 3582 C CA . SER A 1 448 ? 3.496 -9.338 -36.289 1.00 97.56 448 SER A CA 1
ATOM 3583 C C . SER A 1 448 ? 3.974 -8.652 -37.568 1.00 97.56 448 SER A C 1
ATOM 3585 O O . SER A 1 448 ? 3.256 -8.611 -38.568 1.00 97.56 448 SER A O 1
ATOM 3587 N N . GLN A 1 449 ? 5.217 -8.179 -37.572 1.00 98.00 449 GLN A N 1
ATOM 3588 C CA . GLN A 1 449 ? 5.827 -7.501 -38.708 1.00 98.00 449 GLN A CA 1
ATOM 3589 C C . GLN A 1 449 ? 6.060 -8.431 -39.899 1.00 98.00 449 GLN A C 1
ATOM 3591 O O . GLN A 1 449 ? 5.800 -8.028 -41.033 1.00 98.00 449 GLN A O 1
ATOM 3596 N N . ALA A 1 450 ? 6.463 -9.683 -39.669 1.00 98.12 450 ALA A N 1
ATOM 3597 C CA . ALA A 1 450 ? 6.609 -10.674 -40.734 1.00 98.12 450 ALA A CA 1
ATOM 3598 C C . ALA A 1 450 ? 5.275 -10.999 -41.418 1.00 98.12 450 ALA A C 1
ATOM 3600 O O . ALA A 1 450 ? 5.204 -11.024 -42.647 1.00 98.12 450 ALA A O 1
ATOM 3601 N N . ARG A 1 451 ? 4.184 -11.155 -40.648 1.00 96.00 451 ARG A N 1
ATOM 3602 C CA . ARG A 1 451 ? 2.833 -11.353 -41.217 1.00 96.00 451 ARG A CA 1
ATOM 3603 C C . ARG A 1 451 ? 2.390 -10.200 -42.112 1.00 96.00 451 ARG A C 1
ATOM 3605 O O . ARG A 1 451 ? 1.633 -10.419 -43.054 1.00 96.00 451 ARG A O 1
ATOM 3612 N N . LEU A 1 452 ? 2.822 -8.984 -41.789 1.00 95.81 452 LEU A N 1
ATOM 3613 C CA . LEU A 1 452 ? 2.511 -7.769 -42.541 1.00 95.81 452 LEU A CA 1
ATOM 3614 C C . LEU A 1 452 ? 3.531 -7.476 -43.652 1.00 95.81 452 LEU A C 1
ATOM 3616 O O . LEU A 1 452 ? 3.395 -6.470 -44.343 1.00 95.81 452 LEU A O 1
ATOM 3620 N N . GLY A 1 453 ? 4.546 -8.331 -43.826 1.00 95.50 453 GLY A N 1
ATOM 3621 C CA . GLY A 1 453 ? 5.604 -8.150 -44.818 1.00 95.50 453 GLY A CA 1
ATOM 3622 C C . GLY A 1 453 ? 6.534 -6.962 -44.545 1.00 95.50 453 GLY A C 1
ATOM 3623 O O . GLY A 1 453 ? 7.199 -6.505 -45.469 1.00 95.50 453 GLY A O 1
ATOM 3624 N N . ILE A 1 454 ? 6.572 -6.450 -43.308 1.00 96.38 454 ILE A N 1
ATOM 3625 C CA . ILE A 1 454 ? 7.446 -5.337 -42.893 1.00 96.38 454 ILE A CA 1
ATOM 3626 C C . ILE A 1 454 ? 8.898 -5.813 -42.796 1.00 96.38 454 ILE A C 1
ATOM 3628 O O . ILE A 1 454 ? 9.803 -5.112 -43.241 1.00 96.38 454 ILE A O 1
ATOM 3632 N N . ILE A 1 455 ? 9.107 -7.012 -42.244 1.00 97.62 455 ILE A N 1
ATOM 3633 C CA . ILE A 1 455 ? 10.423 -7.651 -42.138 1.00 97.62 455 ILE A CA 1
ATOM 3634 C C . ILE A 1 455 ? 10.411 -9.024 -42.833 1.00 97.62 455 ILE A C 1
ATOM 3636 O O . ILE A 1 455 ? 9.348 -9.648 -42.935 1.00 97.62 455 ILE A O 1
ATOM 3640 N N . PRO A 1 456 ? 11.561 -9.540 -43.305 1.00 98.19 456 PRO A N 1
ATOM 3641 C CA . PRO A 1 456 ? 11.638 -10.868 -43.909 1.00 98.19 456 PRO A CA 1
ATOM 3642 C C . PRO A 1 456 ? 11.257 -11.979 -42.918 1.00 98.19 456 PRO A C 1
ATOM 3644 O O . PRO A 1 456 ? 11.765 -12.007 -41.797 1.00 98.19 456 PRO A O 1
ATOM 3647 N N . GLN A 1 457 ? 10.452 -12.957 -43.357 1.00 98.31 457 GLN A N 1
ATOM 3648 C CA . GLN A 1 457 ? 10.019 -14.089 -42.515 1.00 98.31 457 GLN A CA 1
ATOM 3649 C C . GLN A 1 457 ? 11.200 -14.818 -41.859 1.00 98.31 457 GLN A C 1
ATOM 3651 O O . GLN A 1 457 ? 11.161 -15.117 -40.673 1.00 98.31 457 GLN A O 1
ATOM 3656 N N . LYS A 1 458 ? 12.286 -15.030 -42.610 1.00 98.19 458 LYS A N 1
ATOM 3657 C CA . LYS A 1 458 ? 13.493 -15.694 -42.107 1.00 98.19 458 LYS A CA 1
ATOM 3658 C C . LYS A 1 458 ? 14.147 -14.939 -40.942 1.00 98.19 458 LYS A C 1
ATOM 3660 O O . LYS A 1 458 ? 14.586 -15.569 -39.988 1.00 98.19 458 LYS A O 1
ATOM 3665 N N . ALA A 1 459 ? 14.204 -13.605 -41.008 1.00 98.31 459 ALA A N 1
ATOM 3666 C CA . ALA A 1 459 ? 14.731 -12.795 -39.910 1.00 98.31 459 ALA A CA 1
ATOM 3667 C C . ALA A 1 459 ? 13.833 -12.929 -38.671 1.00 98.31 459 ALA A C 1
ATOM 3669 O O . ALA A 1 459 ? 14.325 -13.184 -37.574 1.00 98.31 459 ALA A O 1
ATOM 3670 N N . ALA A 1 460 ? 12.513 -12.855 -38.868 1.00 98.62 460 ALA A N 1
ATOM 3671 C CA . ALA A 1 460 ? 11.544 -13.023 -37.793 1.00 98.62 460 ALA A CA 1
ATOM 3672 C C . ALA A 1 460 ? 11.639 -14.394 -37.114 1.00 98.62 460 ALA A C 1
ATOM 3674 O O . ALA A 1 460 ? 11.620 -14.451 -35.891 1.00 98.62 460 ALA A O 1
ATOM 3675 N N . ASP A 1 461 ? 11.796 -15.482 -37.872 1.00 98.50 461 ASP A N 1
ATOM 3676 C CA . ASP A 1 461 ? 11.910 -16.836 -37.318 1.00 98.50 461 ASP A CA 1
ATOM 3677 C C . ASP A 1 461 ? 13.115 -16.963 -36.366 1.00 98.50 461 ASP A C 1
ATOM 3679 O O . ASP A 1 461 ? 12.990 -17.522 -35.275 1.00 98.50 461 ASP A O 1
ATOM 3683 N N . HIS A 1 462 ? 14.269 -16.393 -36.734 1.00 98.31 462 HIS A N 1
ATOM 3684 C CA . HIS A 1 462 ? 15.462 -16.400 -35.881 1.00 98.31 462 HIS A CA 1
ATOM 3685 C C . HIS A 1 462 ? 15.336 -15.469 -34.666 1.00 98.31 462 HIS A C 1
ATOM 3687 O O . HIS A 1 462 ? 15.764 -15.847 -33.575 1.00 98.31 462 HIS A O 1
ATOM 3693 N N . ILE A 1 463 ? 14.710 -14.296 -34.823 1.00 98.62 463 ILE A N 1
ATOM 3694 C CA . ILE A 1 463 ? 14.424 -13.386 -33.701 1.00 98.62 463 ILE A CA 1
ATOM 3695 C C . ILE A 1 463 ? 13.487 -14.058 -32.692 1.00 98.62 463 ILE A C 1
ATOM 3697 O O . ILE A 1 463 ? 13.784 -14.103 -31.500 1.00 98.62 463 ILE A O 1
ATOM 3701 N N . ILE A 1 464 ? 12.387 -14.646 -33.171 1.00 98.50 464 ILE A N 1
ATOM 3702 C CA . ILE A 1 464 ? 11.429 -15.376 -32.335 1.00 98.50 464 ILE A CA 1
ATOM 3703 C C . ILE A 1 464 ? 12.146 -16.495 -31.582 1.00 98.50 464 ILE A C 1
ATOM 3705 O O . ILE A 1 464 ? 11.963 -16.615 -30.374 1.00 98.50 464 ILE A O 1
ATOM 3709 N N . GLN A 1 465 ? 12.991 -17.275 -32.262 1.00 98.00 465 GLN A N 1
ATOM 3710 C CA . GLN A 1 465 ? 13.718 -18.378 -31.638 1.00 98.00 465 GLN A CA 1
ATOM 3711 C C . GLN A 1 465 ? 14.628 -17.918 -30.489 1.00 98.00 465 GLN A C 1
ATOM 3713 O O . GLN A 1 465 ? 14.685 -18.597 -29.463 1.00 98.00 465 GLN A O 1
ATOM 3718 N N . PHE A 1 466 ? 15.308 -16.775 -30.626 1.00 97.88 466 PHE A N 1
ATOM 3719 C CA . PHE A 1 466 ? 16.100 -16.191 -29.538 1.00 97.88 466 PHE A CA 1
ATOM 3720 C C . PHE A 1 466 ? 15.215 -15.789 -28.350 1.00 97.88 466 PHE A C 1
ATOM 3722 O O . PHE A 1 466 ? 15.538 -16.088 -27.200 1.00 97.88 466 PHE A O 1
ATOM 3729 N N . CYS A 1 467 ? 14.072 -15.160 -28.626 1.00 97.75 467 CYS A N 1
ATOM 3730 C CA . CYS A 1 467 ? 13.170 -14.630 -27.608 1.00 97.75 467 CYS A CA 1
ATOM 3731 C C . CYS A 1 467 ? 12.443 -15.691 -26.757 1.00 97.75 467 CYS A C 1
ATOM 3733 O O . CYS A 1 467 ? 11.883 -15.356 -25.710 1.00 97.75 467 CYS A O 1
ATOM 3735 N N . LEU A 1 468 ? 12.442 -16.962 -27.174 1.00 94.75 468 LEU A N 1
ATOM 3736 C CA . LEU A 1 468 ? 11.784 -18.056 -26.447 1.00 94.75 468 LEU A CA 1
ATOM 3737 C C . LEU A 1 468 ? 12.493 -18.464 -25.148 1.00 94.75 468 LEU A C 1
ATOM 3739 O O . LEU A 1 468 ? 11.876 -19.134 -24.320 1.00 94.75 468 LEU A O 1
ATOM 3743 N N . ASP A 1 469 ? 13.770 -18.117 -24.973 1.00 91.81 469 ASP A N 1
ATOM 3744 C CA . ASP A 1 469 ? 14.568 -18.593 -23.844 1.00 91.81 469 ASP A CA 1
ATOM 3745 C C . ASP A 1 469 ? 15.451 -17.495 -23.252 1.00 91.81 469 ASP A C 1
ATOM 3747 O O . ASP A 1 469 ? 16.438 -17.063 -23.847 1.00 91.81 469 ASP A O 1
ATOM 3751 N N . ILE A 1 470 ? 15.138 -17.105 -22.016 1.00 93.44 470 ILE A N 1
ATOM 3752 C CA . ILE A 1 470 ? 15.900 -16.119 -21.249 1.00 93.44 470 ILE A CA 1
ATOM 3753 C C . ILE A 1 470 ? 17.386 -16.466 -21.079 1.00 93.44 470 ILE A C 1
ATOM 3755 O O . ILE A 1 470 ? 18.202 -15.578 -20.848 1.00 93.44 470 ILE A O 1
ATOM 3759 N N . ARG A 1 471 ? 17.767 -17.747 -21.189 1.00 95.38 471 ARG A N 1
ATOM 3760 C CA . ARG A 1 471 ? 19.171 -18.187 -21.096 1.00 95.38 471 ARG A CA 1
ATOM 3761 C C . ARG A 1 471 ? 20.024 -17.708 -22.268 1.00 95.38 471 ARG A C 1
ATOM 3763 O O . ARG A 1 471 ? 21.245 -17.764 -22.170 1.00 95.38 471 ARG A O 1
ATOM 3770 N N . ASN A 1 472 ? 19.398 -17.232 -23.343 1.00 95.00 472 ASN A N 1
ATOM 3771 C CA . ASN A 1 472 ? 20.099 -16.623 -24.466 1.00 95.00 472 ASN A CA 1
ATOM 3772 C C . ASN A 1 472 ? 20.642 -15.221 -24.138 1.00 95.00 472 ASN A C 1
ATOM 3774 O O . ASN A 1 472 ? 21.471 -14.708 -24.887 1.00 95.00 472 ASN A O 1
ATOM 3778 N N . VAL A 1 473 ? 20.194 -14.609 -23.035 1.00 97.31 473 VAL A N 1
ATOM 3779 C CA . VAL A 1 473 ? 20.657 -13.296 -22.576 1.00 97.31 473 VAL A CA 1
ATOM 3780 C C . VAL A 1 473 ? 21.765 -13.457 -21.535 1.00 97.31 473 VAL A C 1
ATOM 3782 O O . VAL A 1 473 ? 21.587 -14.100 -20.499 1.00 97.31 473 VAL A O 1
ATOM 3785 N N . ASP A 1 474 ? 22.902 -12.817 -21.791 1.00 97.56 474 ASP A N 1
ATOM 3786 C CA . ASP A 1 474 ? 23.987 -12.619 -20.837 1.00 97.56 474 ASP A CA 1
ATOM 3787 C C . ASP A 1 474 ? 23.634 -11.449 -19.903 1.00 97.56 474 ASP A C 1
ATOM 3789 O O . ASP A 1 474 ? 23.636 -10.277 -20.299 1.00 97.56 474 ASP A O 1
ATOM 3793 N N . PHE A 1 475 ? 23.314 -11.778 -18.649 1.00 96.31 475 PHE A N 1
ATOM 3794 C CA . PHE A 1 475 ? 22.928 -10.804 -17.625 1.00 96.31 475 PHE A CA 1
ATOM 3795 C C . PHE A 1 475 ? 24.102 -9.953 -17.121 1.00 96.31 475 PHE A C 1
ATOM 3797 O O . PHE A 1 475 ? 23.883 -8.818 -16.699 1.00 96.31 475 PHE A O 1
ATOM 3804 N N . ASP A 1 476 ? 25.340 -10.450 -17.184 1.00 96.50 476 ASP A N 1
ATOM 3805 C CA . ASP A 1 476 ? 26.512 -9.672 -16.779 1.00 96.50 476 ASP A CA 1
ATOM 3806 C C . ASP A 1 476 ? 26.851 -8.605 -17.824 1.00 96.50 476 ASP A C 1
ATOM 3808 O O . ASP A 1 476 ? 27.216 -7.479 -17.469 1.00 96.50 476 ASP A O 1
ATOM 3812 N N . GLU A 1 477 ? 26.721 -8.942 -19.110 1.00 96.00 477 GLU A N 1
ATOM 3813 C CA . GLU A 1 477 ? 26.769 -7.962 -20.198 1.00 96.00 477 GLU A CA 1
ATOM 3814 C C . GLU A 1 477 ? 25.596 -6.985 -20.102 1.00 96.00 477 GLU A C 1
ATOM 3816 O O . GLU A 1 477 ? 25.817 -5.776 -20.141 1.00 96.00 477 GLU A O 1
ATOM 3821 N N . LEU A 1 478 ? 24.370 -7.483 -19.903 1.00 96.25 478 LEU A N 1
ATOM 3822 C CA . LEU A 1 478 ? 23.179 -6.639 -19.798 1.00 96.25 478 LEU A CA 1
ATOM 3823 C C . LEU A 1 478 ? 23.297 -5.620 -18.659 1.00 96.25 478 LEU A C 1
ATOM 3825 O O . LEU A 1 478 ? 23.003 -4.445 -18.876 1.00 96.25 478 LEU A O 1
ATOM 3829 N N . ARG A 1 479 ? 23.774 -6.029 -17.475 1.00 94.69 479 ARG A N 1
ATOM 3830 C CA . ARG A 1 479 ? 24.018 -5.120 -16.343 1.00 94.69 479 ARG A CA 1
ATOM 3831 C C . ARG A 1 479 ? 24.980 -3.997 -16.732 1.00 94.69 479 ARG A C 1
ATOM 3833 O O . ARG A 1 479 ? 24.638 -2.829 -16.581 1.00 94.69 479 ARG A O 1
ATOM 3840 N N . ARG A 1 480 ? 26.149 -4.340 -17.289 1.00 95.94 480 ARG A N 1
ATOM 3841 C CA . ARG A 1 480 ? 27.165 -3.350 -17.698 1.00 95.94 480 ARG A CA 1
ATOM 3842 C C . ARG A 1 480 ? 26.643 -2.381 -18.758 1.00 95.94 480 ARG A C 1
ATOM 3844 O O . ARG A 1 480 ? 26.920 -1.189 -18.680 1.00 95.94 480 ARG A O 1
ATOM 3851 N N . GLN A 1 481 ? 25.899 -2.883 -19.742 1.00 95.19 481 GLN A N 1
ATOM 3852 C CA . GLN A 1 481 ? 25.289 -2.038 -20.769 1.00 95.19 481 GLN A CA 1
ATOM 3853 C C . GLN A 1 481 ? 24.215 -1.128 -20.176 1.00 95.19 481 GLN A C 1
ATOM 3855 O O . GLN A 1 481 ? 24.166 0.049 -20.510 1.00 95.19 481 GLN A O 1
ATOM 3860 N N . THR A 1 482 ? 23.398 -1.641 -19.257 1.00 94.00 482 THR A N 1
ATOM 3861 C CA . THR A 1 482 ? 22.361 -0.851 -18.583 1.00 94.00 482 THR A CA 1
ATOM 3862 C C . THR A 1 482 ? 22.972 0.308 -17.797 1.00 94.00 482 THR A C 1
ATOM 3864 O O . THR A 1 482 ? 22.498 1.430 -17.928 1.00 94.00 482 THR A O 1
ATOM 3867 N N . GLU A 1 483 ? 24.053 0.075 -17.047 1.00 93.12 483 GLU A N 1
ATOM 3868 C CA . GLU A 1 483 ? 24.777 1.130 -16.314 1.00 93.12 483 GLU A CA 1
ATOM 3869 C C . GLU A 1 483 ? 25.352 2.209 -17.244 1.00 93.12 483 GLU A C 1
ATOM 3871 O O . GLU A 1 483 ? 25.363 3.388 -16.896 1.00 93.12 483 GLU A O 1
ATOM 3876 N N . LEU A 1 484 ? 25.820 1.815 -18.431 1.00 93.38 484 LEU A N 1
ATOM 3877 C CA . LEU A 1 484 ? 26.390 2.731 -19.418 1.00 93.38 484 LEU A CA 1
ATOM 3878 C C . LEU A 1 484 ? 25.318 3.538 -20.170 1.00 93.38 484 LEU A C 1
ATOM 3880 O O . LEU A 1 484 ? 25.499 4.729 -20.408 1.00 93.38 484 LEU A O 1
ATOM 3884 N N . ILE A 1 485 ? 24.238 2.876 -20.592 1.00 92.38 485 ILE A N 1
ATOM 3885 C CA . ILE A 1 485 ? 23.197 3.426 -21.476 1.00 92.38 485 ILE A CA 1
ATOM 3886 C C . ILE A 1 485 ? 22.115 4.164 -20.676 1.00 92.38 485 ILE A C 1
ATOM 3888 O O . ILE A 1 485 ? 21.483 5.080 -21.195 1.00 92.38 485 ILE A O 1
ATOM 3892 N N . GLY A 1 486 ? 21.874 3.743 -19.433 1.00 89.81 486 GLY A N 1
ATOM 3893 C CA . GLY A 1 486 ? 20.764 4.190 -18.589 1.00 89.81 486 GLY A CA 1
ATOM 3894 C C . GLY A 1 486 ? 19.486 3.355 -18.737 1.00 89.81 486 GLY A C 1
ATOM 3895 O O . GLY A 1 486 ? 18.581 3.489 -17.920 1.00 89.81 486 GLY A O 1
ATOM 3896 N N . TYR A 1 487 ? 19.414 2.460 -19.733 1.00 91.25 487 TYR A N 1
ATOM 3897 C CA . TYR A 1 487 ? 18.230 1.641 -20.021 1.00 91.25 487 TYR A CA 1
ATOM 3898 C C . TYR A 1 487 ? 18.614 0.206 -20.424 1.00 91.25 487 TYR A C 1
ATOM 3900 O O . TYR A 1 487 ? 19.567 0.024 -21.187 1.00 91.25 487 TYR A O 1
ATOM 3908 N N . PRO A 1 488 ? 17.853 -0.825 -20.002 1.00 92.12 488 PRO A N 1
ATOM 3909 C CA . PRO A 1 488 ? 18.205 -2.221 -20.278 1.00 92.12 488 PRO A CA 1
ATOM 3910 C C . PRO A 1 488 ? 17.842 -2.693 -21.695 1.00 92.12 488 PRO A C 1
ATOM 3912 O O . PRO A 1 488 ? 18.451 -3.630 -22.207 1.00 92.12 488 PRO A O 1
ATOM 3915 N N . VAL A 1 489 ? 16.869 -2.056 -22.358 1.00 97.00 489 VAL A N 1
ATOM 3916 C CA . VAL A 1 489 ? 16.312 -2.546 -23.635 1.00 97.00 489 VAL A CA 1
ATOM 3917 C C . VAL A 1 489 ? 17.367 -2.605 -24.737 1.00 97.00 489 VAL A C 1
ATOM 3919 O O . VAL A 1 489 ? 17.484 -3.624 -25.412 1.00 97.00 489 VAL A O 1
ATOM 3922 N N . LEU A 1 490 ? 18.188 -1.561 -24.891 1.00 96.50 490 LEU A N 1
ATOM 3923 C CA . LEU A 1 490 ? 19.218 -1.541 -25.933 1.00 96.50 490 LEU A CA 1
ATOM 3924 C C . LEU A 1 490 ? 20.253 -2.660 -25.736 1.00 96.50 490 LEU A C 1
ATOM 3926 O O . LEU A 1 490 ? 20.662 -3.285 -26.712 1.00 96.50 490 LEU A O 1
ATOM 3930 N N . GLY A 1 491 ? 20.624 -2.966 -24.488 1.00 96.81 491 GLY A N 1
ATOM 3931 C CA . GLY A 1 491 ? 21.508 -4.091 -24.180 1.00 96.81 491 GLY A CA 1
ATOM 3932 C C . GLY A 1 491 ? 20.912 -5.438 -24.604 1.00 96.81 491 GLY A C 1
ATOM 3933 O O . GLY A 1 491 ? 21.616 -6.264 -25.181 1.00 96.81 491 GLY A O 1
ATOM 3934 N N . VAL A 1 492 ? 19.606 -5.646 -24.393 1.00 97.75 492 VAL A N 1
ATOM 3935 C CA . VAL A 1 492 ? 18.893 -6.848 -24.868 1.00 97.75 492 VAL A CA 1
ATOM 3936 C C . VAL A 1 492 ? 18.870 -6.908 -26.396 1.00 97.75 492 VAL A C 1
ATOM 3938 O O . VAL A 1 492 ? 19.214 -7.939 -26.973 1.00 97.75 492 VAL A O 1
ATOM 3941 N N . VAL A 1 493 ? 18.521 -5.802 -27.061 1.00 98.12 493 VAL A N 1
ATOM 3942 C CA . VAL A 1 493 ? 18.449 -5.728 -28.530 1.00 98.12 493 VAL A CA 1
ATOM 3943 C C . VAL A 1 493 ? 19.816 -5.991 -29.163 1.00 98.12 493 VAL A C 1
ATOM 3945 O O . VAL A 1 493 ? 19.907 -6.767 -30.107 1.00 98.12 493 VAL A O 1
ATOM 3948 N N . GLN A 1 494 ? 20.903 -5.429 -28.627 1.00 97.81 494 GLN A N 1
ATOM 3949 C CA . GLN A 1 494 ? 22.257 -5.679 -29.137 1.00 97.81 494 GLN A CA 1
ATOM 3950 C C . GLN A 1 494 ? 22.659 -7.155 -29.037 1.00 97.81 494 GLN A C 1
ATOM 3952 O O . GLN A 1 494 ? 23.270 -7.691 -29.965 1.00 97.81 494 GLN A O 1
ATOM 3957 N N . GLN A 1 495 ? 22.305 -7.827 -27.938 1.00 98.12 495 GLN A N 1
ATOM 3958 C CA . GLN A 1 495 ? 22.562 -9.260 -27.784 1.00 98.12 495 GLN A CA 1
ATOM 3959 C C . GLN A 1 495 ? 21.736 -10.096 -28.770 1.00 98.12 495 GLN A C 1
ATOM 3961 O O . GLN A 1 495 ? 22.285 -11.002 -29.399 1.00 98.12 495 GLN A O 1
ATOM 3966 N N . LEU A 1 496 ? 20.460 -9.750 -28.964 1.00 98.12 496 LEU A N 1
ATOM 3967 C CA . LEU A 1 496 ? 19.580 -10.365 -29.959 1.00 98.12 496 LEU A CA 1
ATOM 3968 C C . LEU A 1 496 ? 20.137 -10.204 -31.385 1.00 98.12 496 LEU A C 1
ATOM 3970 O O . LEU A 1 496 ? 20.301 -11.194 -32.097 1.00 98.12 496 LEU A O 1
ATOM 3974 N N . VAL A 1 497 ? 20.485 -8.976 -31.788 1.00 98.38 497 VAL A N 1
ATOM 3975 C CA . VAL A 1 497 ? 21.061 -8.663 -33.110 1.00 98.38 497 VAL A CA 1
ATOM 3976 C C . VAL A 1 497 ? 22.330 -9.474 -33.343 1.00 98.38 497 VAL A C 1
ATOM 3978 O O . VAL A 1 497 ? 22.463 -10.128 -34.377 1.00 98.38 497 VAL A O 1
ATOM 3981 N N . LYS A 1 498 ? 23.252 -9.467 -32.371 1.00 97.88 498 LYS A N 1
ATOM 3982 C CA . LYS A 1 498 ? 24.507 -10.221 -32.445 1.00 97.88 498 LYS A CA 1
ATOM 3983 C C . LYS A 1 498 ? 24.245 -11.713 -32.640 1.00 97.88 498 LYS A C 1
ATOM 3985 O O . LYS A 1 498 ? 24.780 -12.297 -33.574 1.00 97.88 498 LYS A O 1
ATOM 3990 N N . HIS A 1 499 ? 23.389 -12.306 -31.809 1.00 97.06 499 HIS A N 1
ATOM 3991 C CA . HIS A 1 499 ? 23.091 -13.734 -31.877 1.00 97.06 499 HIS A CA 1
ATOM 3992 C C . HIS A 1 499 ? 22.482 -14.138 -33.226 1.00 97.06 499 HIS A C 1
ATOM 3994 O O . HIS A 1 499 ? 22.869 -15.148 -33.808 1.00 97.06 499 HIS A O 1
ATOM 4000 N N . VAL A 1 500 ? 21.544 -13.346 -33.749 1.00 97.69 500 VAL A N 1
ATOM 4001 C CA . VAL A 1 500 ? 20.908 -13.632 -35.042 1.00 97.69 500 VAL A CA 1
ATOM 4002 C C . VAL A 1 500 ? 21.898 -13.441 -36.201 1.00 97.69 500 VAL A C 1
ATOM 4004 O O . VAL A 1 500 ? 21.917 -14.252 -37.127 1.00 97.69 500 VAL A O 1
ATOM 4007 N N . ASN A 1 501 ? 22.766 -12.428 -36.138 1.00 97.88 501 ASN A N 1
ATOM 4008 C CA . ASN A 1 501 ? 23.807 -12.200 -37.143 1.00 97.88 501 ASN A CA 1
ATOM 4009 C C . ASN A 1 501 ? 24.910 -13.276 -37.138 1.00 97.88 501 ASN A C 1
ATOM 4011 O O . ASN A 1 501 ? 25.480 -13.545 -38.196 1.00 97.88 501 ASN A O 1
ATOM 4015 N N . ASP A 1 502 ? 25.186 -13.909 -35.993 1.00 97.06 502 ASP A N 1
ATOM 4016 C CA . ASP A 1 502 ? 26.112 -15.048 -35.894 1.00 97.06 502 ASP A CA 1
ATOM 4017 C C . ASP A 1 502 ? 25.578 -16.294 -36.635 1.00 97.06 502 ASP A C 1
ATOM 4019 O O . ASP A 1 502 ? 26.361 -17.144 -37.063 1.00 97.06 502 ASP A O 1
ATOM 4023 N N . ILE A 1 503 ? 24.254 -16.399 -36.828 1.00 95.19 503 ILE A N 1
ATOM 4024 C CA . ILE A 1 503 ? 23.623 -17.441 -37.654 1.00 95.19 503 ILE A CA 1
ATOM 4025 C C . ILE A 1 503 ? 23.730 -17.075 -39.139 1.00 95.19 503 ILE A C 1
ATOM 4027 O O . ILE A 1 503 ? 24.201 -17.875 -39.948 1.00 95.19 503 ILE A O 1
ATOM 4031 N N . GLU A 1 504 ? 23.288 -15.869 -39.503 1.00 95.44 504 GLU A N 1
ATOM 4032 C CA . GLU A 1 504 ? 23.423 -15.324 -40.854 1.00 95.44 504 GLU A CA 1
ATOM 4033 C C . GLU A 1 504 ? 23.496 -13.796 -40.815 1.00 95.44 504 GLU A C 1
ATOM 4035 O O . GLU A 1 504 ? 22.588 -13.113 -40.335 1.00 95.44 504 GLU A O 1
ATOM 4040 N N . SER A 1 505 ? 24.586 -13.261 -41.364 1.00 96.38 505 SER A N 1
ATOM 4041 C CA . SER A 1 505 ? 24.876 -11.830 -41.338 1.00 96.38 505 SER A CA 1
ATOM 4042 C C . SER A 1 505 ? 23.768 -11.007 -42.003 1.00 96.38 505 SER A C 1
ATOM 4044 O O . SER A 1 505 ? 23.351 -11.293 -43.126 1.00 96.38 505 SER A O 1
ATOM 4046 N N . GLY A 1 506 ? 23.313 -9.963 -41.310 1.00 95.06 506 GLY A N 1
ATOM 4047 C CA . GLY A 1 506 ? 22.294 -9.028 -41.781 1.00 95.06 506 GLY A CA 1
ATOM 4048 C C . GLY A 1 506 ? 20.865 -9.388 -41.365 1.00 95.06 506 GLY A C 1
ATOM 4049 O O . GLY A 1 506 ? 19.976 -8.550 -41.499 1.00 95.06 506 GLY A O 1
ATOM 4050 N N . LEU A 1 507 ? 20.612 -10.597 -40.843 1.00 96.25 507 LEU A N 1
ATOM 4051 C CA . LEU A 1 507 ? 19.277 -10.962 -40.353 1.00 96.25 507 LEU A CA 1
ATOM 4052 C C . LEU A 1 507 ? 18.931 -10.284 -39.021 1.00 96.25 507 LEU A C 1
ATOM 4054 O O . LEU A 1 507 ? 17.761 -9.990 -38.784 1.00 96.25 507 LEU A O 1
ATOM 4058 N N . GLY A 1 508 ? 19.926 -10.016 -38.172 1.00 96.06 508 GLY A N 1
ATOM 4059 C CA . GLY A 1 508 ? 19.729 -9.365 -36.876 1.00 96.06 508 GLY A CA 1
ATOM 4060 C C . GLY A 1 508 ? 19.285 -7.908 -36.996 1.00 96.06 508 GLY A C 1
ATOM 4061 O O . GLY A 1 508 ? 18.576 -7.423 -36.125 1.00 96.06 508 GLY A O 1
ATOM 4062 N N . GLU A 1 509 ? 19.610 -7.239 -38.106 1.00 96.62 509 GLU A N 1
ATOM 4063 C CA . GLU A 1 509 ? 19.300 -5.819 -38.361 1.00 96.62 509 GLU A CA 1
ATOM 4064 C C . GLU A 1 509 ? 17.790 -5.504 -38.412 1.00 96.62 509 GLU A C 1
ATOM 4066 O O . GLU A 1 509 ? 17.396 -4.341 -38.436 1.00 96.62 509 GLU A O 1
ATOM 4071 N N . TRP A 1 510 ? 16.938 -6.534 -38.434 1.00 97.88 510 TRP A N 1
ATOM 4072 C CA . TRP A 1 510 ? 15.477 -6.415 -38.409 1.00 97.88 510 TRP A CA 1
ATOM 4073 C C . TRP A 1 510 ? 14.870 -6.477 -36.997 1.00 97.88 510 TRP A C 1
ATOM 4075 O O . TRP A 1 510 ? 13.658 -6.320 -36.852 1.00 97.88 510 TRP A O 1
ATOM 4085 N N . ALA A 1 511 ? 15.673 -6.729 -35.959 1.00 97.38 511 ALA A N 1
ATOM 4086 C CA . ALA A 1 511 ? 15.211 -6.714 -34.572 1.00 97.38 511 ALA A CA 1
ATOM 4087 C C . ALA A 1 511 ? 14.800 -5.298 -34.132 1.00 97.38 511 ALA A C 1
ATOM 4089 O O . ALA A 1 511 ? 15.372 -4.313 -34.597 1.00 97.38 511 ALA A O 1
ATOM 4090 N N . HIS A 1 512 ? 13.822 -5.192 -33.221 1.00 98.06 512 HIS A N 1
ATOM 4091 C CA . HIS A 1 512 ? 13.348 -3.914 -32.671 1.00 98.06 512 HIS A CA 1
ATOM 4092 C C . HIS A 1 512 ? 12.850 -2.897 -33.725 1.00 98.06 512 HIS A C 1
ATOM 4094 O O . HIS A 1 512 ? 12.804 -1.688 -33.485 1.00 98.06 512 HIS A O 1
ATOM 4100 N N . TRP A 1 513 ? 12.480 -3.356 -34.928 1.00 97.62 513 TRP A N 1
ATOM 4101 C CA . TRP A 1 513 ? 12.186 -2.467 -36.050 1.00 97.62 513 TRP A CA 1
ATOM 4102 C C . TRP A 1 513 ? 11.002 -1.537 -35.755 1.00 97.62 513 TRP A C 1
ATOM 4104 O O . TRP A 1 513 ? 9.872 -1.974 -35.551 1.00 97.62 513 TRP A O 1
ATOM 4114 N N . GLY A 1 514 ? 11.248 -0.227 -35.767 1.00 95.44 514 GLY A N 1
ATOM 4115 C CA . GLY A 1 514 ? 10.219 0.801 -35.591 1.00 95.44 514 GLY A CA 1
ATOM 4116 C C . GLY A 1 514 ? 9.692 0.987 -34.162 1.00 95.44 514 GLY A C 1
ATOM 4117 O O . GLY A 1 514 ? 8.889 1.898 -33.961 1.00 95.44 514 GLY A O 1
ATOM 4118 N N . ALA A 1 515 ? 10.155 0.190 -33.196 1.00 97.88 515 ALA A N 1
ATOM 4119 C CA . ALA A 1 515 ? 9.871 0.371 -31.776 1.00 97.88 515 ALA A CA 1
ATOM 4120 C C . ALA A 1 515 ? 10.830 1.388 -31.134 1.00 97.88 515 ALA A C 1
ATOM 4122 O O . ALA A 1 515 ? 11.820 1.822 -31.728 1.00 97.88 515 ALA A O 1
ATOM 4123 N N . THR A 1 516 ? 10.520 1.787 -29.904 1.00 97.81 516 THR A N 1
ATOM 4124 C CA . THR A 1 516 ? 11.424 2.543 -29.033 1.00 97.81 516 THR A CA 1
ATOM 4125 C C . THR A 1 516 ? 11.563 1.866 -27.669 1.00 97.81 516 THR A C 1
ATOM 4127 O O . THR A 1 516 ? 10.724 1.053 -27.292 1.00 97.81 516 THR A O 1
ATOM 4130 N N . THR A 1 517 ? 12.597 2.223 -26.897 1.00 97.12 517 THR A N 1
ATOM 4131 C CA . THR A 1 517 ? 12.862 1.694 -25.544 1.00 97.12 517 THR A CA 1
ATOM 4132 C C . THR A 1 517 ? 11.605 1.630 -24.676 1.00 97.12 517 THR A C 1
ATOM 4134 O O . THR A 1 517 ? 11.345 0.617 -24.035 1.00 97.12 517 THR A O 1
ATOM 4137 N N . GLN A 1 518 ? 10.811 2.701 -24.674 1.00 97.38 518 GLN A N 1
ATOM 4138 C CA . GLN A 1 518 ? 9.631 2.805 -23.824 1.00 97.38 518 GLN A CA 1
ATOM 4139 C C . GLN A 1 518 ? 8.486 1.873 -24.246 1.00 97.38 518 GLN A C 1
ATOM 4141 O O . GLN A 1 518 ? 7.819 1.341 -23.367 1.00 97.38 518 GLN A O 1
ATOM 4146 N N . ASP A 1 519 ? 8.330 1.573 -25.545 1.00 98.56 519 ASP A N 1
ATOM 4147 C CA . ASP A 1 519 ? 7.338 0.592 -26.023 1.00 98.56 519 ASP A CA 1
ATOM 4148 C C . ASP A 1 519 ? 7.542 -0.771 -25.345 1.00 98.56 519 ASP A C 1
ATOM 4150 O O . ASP A 1 519 ? 6.604 -1.402 -24.851 1.00 98.56 519 ASP A O 1
ATOM 4154 N N . VAL A 1 520 ? 8.805 -1.194 -25.262 1.00 98.38 520 VAL A N 1
ATOM 4155 C CA . VAL A 1 520 ? 9.205 -2.468 -24.658 1.00 98.38 520 VAL A CA 1
ATOM 4156 C C . VAL A 1 520 ? 9.048 -2.421 -23.139 1.00 98.38 520 VAL A C 1
ATOM 4158 O O . VAL A 1 520 ? 8.463 -3.331 -22.547 1.00 98.38 520 VAL A O 1
ATOM 4161 N N . THR A 1 521 ? 9.562 -1.366 -22.500 1.00 97.56 521 THR A N 1
ATOM 4162 C CA . THR A 1 521 ? 9.562 -1.226 -21.037 1.00 97.56 521 THR A CA 1
ATOM 4163 C C . THR A 1 521 ? 8.150 -1.126 -20.465 1.00 97.56 521 THR A C 1
ATOM 4165 O O . THR A 1 521 ? 7.832 -1.822 -19.495 1.00 97.56 521 THR A O 1
ATOM 4168 N N . ASP A 1 522 ? 7.286 -0.304 -21.061 1.00 98.25 522 ASP A N 1
ATOM 4169 C CA . ASP A 1 522 ? 5.927 -0.093 -20.562 1.00 98.25 522 ASP A CA 1
ATOM 4170 C C . ASP A 1 522 ? 5.042 -1.310 -20.843 1.00 98.25 522 ASP A C 1
ATOM 4172 O O . ASP A 1 522 ? 4.317 -1.755 -19.952 1.00 98.25 522 ASP A O 1
ATOM 4176 N N . THR A 1 523 ? 5.174 -1.947 -22.013 1.00 98.56 523 THR A N 1
ATOM 4177 C CA . THR A 1 523 ? 4.455 -3.200 -22.291 1.00 98.56 523 THR A CA 1
ATOM 4178 C C . THR A 1 523 ? 4.864 -4.317 -21.329 1.00 98.56 523 THR A C 1
ATOM 4180 O O . THR A 1 523 ? 4.006 -5.027 -20.799 1.00 98.56 523 THR A O 1
ATOM 4183 N N . ALA A 1 524 ? 6.159 -4.464 -21.039 1.00 97.94 524 ALA A N 1
ATOM 4184 C CA . ALA A 1 524 ? 6.626 -5.424 -20.042 1.00 97.94 524 ALA A CA 1
ATOM 4185 C C . ALA A 1 524 ? 6.099 -5.106 -18.637 1.00 97.94 524 ALA A C 1
ATOM 4187 O O . ALA A 1 524 ? 5.681 -6.012 -17.915 1.00 97.94 524 ALA A O 1
ATOM 4188 N N . THR A 1 525 ? 6.062 -3.825 -18.267 1.00 98.25 525 THR A N 1
ATOM 4189 C CA . THR A 1 525 ? 5.498 -3.375 -16.990 1.00 98.25 525 THR A CA 1
ATOM 4190 C C . THR A 1 525 ? 4.009 -3.707 -16.894 1.00 98.25 525 THR A C 1
ATOM 4192 O O . THR A 1 525 ? 3.574 -4.238 -15.873 1.00 98.25 525 THR A O 1
ATOM 4195 N N . VAL A 1 526 ? 3.227 -3.495 -17.958 1.00 98.44 526 VAL A N 1
ATOM 4196 C CA . VAL A 1 526 ? 1.805 -3.875 -18.012 1.00 98.44 526 VAL A CA 1
ATOM 4197 C C . VAL A 1 526 ? 1.614 -5.381 -17.829 1.00 98.44 526 VAL A C 1
ATOM 4199 O O . VAL A 1 526 ? 0.738 -5.784 -17.065 1.00 98.44 526 VAL A O 1
ATOM 4202 N N . ILE A 1 527 ? 2.444 -6.218 -18.459 1.00 97.38 527 ILE A N 1
ATOM 4203 C CA . ILE A 1 527 ? 2.393 -7.680 -18.283 1.00 97.38 527 ILE A CA 1
ATOM 4204 C C . ILE A 1 527 ? 2.667 -8.056 -16.815 1.00 97.38 527 ILE A C 1
ATOM 4206 O O . ILE A 1 527 ? 1.872 -8.770 -16.204 1.00 97.38 527 ILE A O 1
ATOM 4210 N N . GLN A 1 528 ? 3.728 -7.509 -16.207 1.00 97.75 528 GLN A N 1
ATOM 4211 C CA . GLN A 1 528 ? 4.050 -7.749 -14.791 1.00 97.75 528 GLN A CA 1
ATOM 4212 C C . GLN A 1 528 ? 2.928 -7.277 -13.849 1.00 97.75 528 GLN A C 1
ATOM 4214 O O . GLN A 1 528 ? 2.603 -7.937 -12.854 1.00 97.75 528 GLN A O 1
ATOM 4219 N N . LEU A 1 529 ? 2.307 -6.135 -14.152 1.00 98.25 529 LEU A N 1
ATOM 4220 C CA . LEU A 1 529 ? 1.180 -5.616 -13.383 1.00 98.25 529 LEU A CA 1
ATOM 4221 C C . LEU A 1 529 ? -0.071 -6.481 -13.549 1.00 98.25 529 LEU A C 1
ATOM 4223 O O . LEU A 1 529 ? -0.800 -6.674 -12.577 1.00 98.25 529 LEU A O 1
ATOM 4227 N N . TRP A 1 530 ? -0.312 -7.046 -14.729 1.00 96.94 530 TRP A N 1
ATOM 4228 C CA . TRP A 1 530 ? -1.438 -7.947 -14.956 1.00 96.94 530 TRP A CA 1
ATOM 4229 C C . TRP A 1 530 ? -1.305 -9.252 -14.158 1.00 96.94 530 TRP A C 1
ATOM 4231 O O . TRP A 1 530 ? -2.248 -9.656 -13.465 1.00 96.94 530 TRP A O 1
ATOM 4241 N N . ASP A 1 531 ? -0.111 -9.847 -14.139 1.00 94.94 531 ASP A N 1
ATOM 4242 C CA . ASP A 1 531 ? 0.192 -10.995 -13.276 1.00 94.94 531 ASP A CA 1
ATOM 4243 C C . ASP A 1 531 ? 0.031 -10.629 -11.791 1.00 94.94 531 ASP A C 1
ATOM 4245 O O . ASP A 1 531 ? -0.547 -11.381 -10.999 1.00 94.94 531 ASP A O 1
ATOM 4249 N N . THR A 1 532 ? 0.463 -9.425 -11.407 1.00 97.75 532 THR A N 1
ATOM 4250 C CA . THR A 1 532 ? 0.306 -8.903 -10.042 1.00 97.75 532 THR A CA 1
ATOM 4251 C C . THR A 1 532 ? -1.169 -8.742 -9.654 1.00 97.75 532 THR A C 1
ATOM 4253 O O . THR A 1 532 ? -1.571 -9.158 -8.563 1.00 97.75 532 THR A O 1
ATOM 4256 N N . LEU A 1 533 ? -2.010 -8.192 -10.536 1.00 97.81 533 LEU A N 1
ATOM 4257 C CA . LEU A 1 533 ? -3.454 -8.071 -10.307 1.00 97.81 533 LEU A CA 1
ATOM 4258 C C . LEU A 1 533 ? -4.114 -9.446 -10.143 1.00 97.81 533 LEU A C 1
ATOM 4260 O O . LEU A 1 533 ? -4.989 -9.600 -9.289 1.00 97.81 533 LEU A O 1
ATOM 4264 N N . SER A 1 534 ? -3.638 -10.460 -10.866 1.00 95.94 534 SER A N 1
ATOM 4265 C CA . SER A 1 534 ? -4.090 -11.847 -10.700 1.00 95.94 534 SER A CA 1
ATOM 4266 C C . SER A 1 534 ? -3.745 -12.407 -9.310 1.00 95.94 534 SER A C 1
ATOM 4268 O O . SER A 1 534 ? -4.558 -13.102 -8.690 1.00 95.94 534 SER A O 1
ATOM 4270 N N . LEU A 1 535 ? -2.573 -12.071 -8.747 1.00 96.00 535 LEU A N 1
ATOM 4271 C CA . LEU A 1 535 ? -2.234 -12.402 -7.352 1.00 96.00 535 LEU A CA 1
ATOM 4272 C C . LEU A 1 535 ? -3.174 -11.714 -6.351 1.00 96.00 535 LEU A C 1
ATOM 4274 O O . LEU A 1 535 ? -3.635 -12.334 -5.382 1.00 96.00 535 LEU A O 1
ATOM 4278 N N . PHE A 1 536 ? -3.474 -10.434 -6.585 1.00 98.38 536 PHE A N 1
ATOM 4279 C CA . PHE A 1 536 ? -4.379 -9.667 -5.732 1.00 98.38 536 PHE A CA 1
ATOM 4280 C C . PHE A 1 536 ? -5.798 -10.226 -5.779 1.00 98.38 536 PHE A C 1
ATOM 4282 O O . PHE A 1 536 ? -6.421 -10.363 -4.727 1.00 98.38 536 PHE A O 1
ATOM 4289 N N . GLU A 1 537 ? -6.296 -10.600 -6.958 1.00 97.62 537 GLU A N 1
ATOM 4290 C CA . GLU A 1 537 ? -7.621 -11.197 -7.122 1.00 97.62 537 GLU A CA 1
ATOM 4291 C C . GLU A 1 537 ? -7.757 -12.500 -6.327 1.00 97.62 537 GLU A C 1
ATOM 4293 O O . GLU A 1 537 ? -8.715 -12.650 -5.564 1.00 97.62 537 GLU A O 1
ATOM 4298 N N . ARG A 1 538 ? -6.774 -13.409 -6.422 1.00 97.06 538 ARG A N 1
ATOM 4299 C CA . ARG A 1 538 ? -6.774 -14.658 -5.637 1.00 97.06 538 ARG A CA 1
ATOM 4300 C C . ARG A 1 538 ? -6.812 -14.381 -4.133 1.00 97.06 538 ARG A C 1
ATOM 4302 O O . ARG A 1 538 ? -7.620 -14.972 -3.416 1.00 97.06 538 ARG A O 1
ATOM 4309 N N . SER A 1 539 ? -5.986 -13.449 -3.662 1.00 98.00 539 SER A N 1
ATOM 4310 C CA . SER A 1 539 ? -5.930 -13.086 -2.240 1.00 98.00 539 SER A CA 1
ATOM 4311 C C . SER A 1 539 ? -7.218 -12.401 -1.762 1.00 98.00 539 SER A C 1
ATOM 4313 O O . SER A 1 539 ? -7.706 -12.674 -0.666 1.00 98.00 539 SER A O 1
ATOM 4315 N N . LEU A 1 540 ? -7.822 -11.547 -2.592 1.00 97.38 540 LEU A N 1
ATOM 4316 C CA . LEU A 1 540 ? -9.113 -10.920 -2.309 1.00 97.38 540 LEU A CA 1
ATOM 4317 C C . LEU A 1 540 ? -10.238 -11.943 -2.217 1.00 97.38 540 LEU A C 1
ATOM 4319 O O . LEU A 1 540 ? -11.049 -11.864 -1.296 1.00 97.38 540 LEU A O 1
ATOM 4323 N N . GLN A 1 541 ? -10.286 -12.903 -3.140 1.00 97.25 541 GLN A N 1
ATOM 4324 C CA . GLN A 1 541 ? -11.288 -13.962 -3.121 1.00 97.25 541 GLN A CA 1
ATOM 4325 C C . GLN A 1 541 ? -11.182 -14.801 -1.841 1.00 97.25 541 GLN A C 1
ATOM 4327 O O . GLN A 1 541 ? -12.199 -15.125 -1.222 1.00 97.25 541 GLN A O 1
ATOM 4332 N N . GLU A 1 542 ? -9.960 -15.089 -1.395 1.00 97.88 542 GLU A N 1
ATOM 4333 C CA . GLU A 1 542 ? -9.710 -15.779 -0.134 1.00 97.88 542 GLU A CA 1
ATOM 4334 C C . GLU A 1 542 ? -10.205 -14.971 1.080 1.00 97.88 542 GLU A C 1
ATOM 4336 O O . GLU A 1 542 ? -10.946 -15.502 1.914 1.00 97.88 542 GLU A O 1
ATOM 4341 N N . ILE A 1 543 ? -9.871 -13.677 1.157 1.00 98.56 543 ILE A N 1
ATOM 4342 C CA . ILE A 1 543 ? -10.349 -12.775 2.220 1.00 98.56 543 ILE A CA 1
ATOM 4343 C C . ILE A 1 543 ? -11.880 -12.704 2.228 1.00 98.56 543 ILE A C 1
ATOM 4345 O O . ILE A 1 543 ? -12.493 -12.832 3.287 1.00 98.56 543 ILE A O 1
ATOM 4349 N N . ILE A 1 544 ? -12.507 -12.515 1.063 1.00 98.44 544 ILE A N 1
ATOM 4350 C CA . ILE A 1 544 ? -13.966 -12.422 0.905 1.00 98.44 544 ILE A CA 1
ATOM 4351 C C . ILE A 1 544 ? -14.636 -13.703 1.403 1.00 98.44 544 ILE A C 1
ATOM 4353 O O . ILE A 1 544 ? -15.583 -13.629 2.187 1.00 98.44 544 ILE A O 1
ATOM 4357 N N . SER A 1 545 ? -14.129 -14.869 1.002 1.00 97.94 545 SER A N 1
ATOM 4358 C CA . SER A 1 545 ? -14.658 -16.163 1.437 1.00 97.94 545 SER A CA 1
ATOM 4359 C C . SER A 1 545 ? -14.559 -16.334 2.958 1.00 97.94 545 SER A C 1
ATOM 4361 O O . SER A 1 545 ? -15.549 -16.640 3.629 1.00 97.94 545 SER A O 1
ATOM 4363 N N . ARG A 1 546 ? -13.379 -16.065 3.537 1.00 98.19 546 ARG A N 1
ATOM 4364 C CA . ARG A 1 546 ? -13.140 -16.205 4.983 1.00 98.19 546 ARG A CA 1
ATOM 4365 C C . ARG A 1 546 ? -13.965 -15.200 5.800 1.00 98.19 546 ARG A C 1
ATOM 4367 O O . ARG A 1 546 ? -14.556 -15.583 6.807 1.00 98.19 546 ARG A O 1
ATOM 4374 N N . LEU A 1 547 ? -14.085 -13.949 5.345 1.00 98.44 547 LEU A N 1
ATOM 4375 C CA . LEU A 1 547 ? -14.931 -12.936 5.988 1.00 98.44 547 LEU A CA 1
ATOM 4376 C C . LEU A 1 547 ? -16.418 -13.274 5.902 1.00 98.44 547 LEU A C 1
ATOM 4378 O O . LEU A 1 547 ? -17.134 -13.027 6.868 1.00 98.44 547 LEU A O 1
ATOM 4382 N N . SER A 1 548 ? -16.879 -13.838 4.783 1.00 98.50 548 SER A N 1
ATOM 4383 C CA . SER A 1 548 ? -18.272 -14.281 4.635 1.00 98.50 548 SER A CA 1
ATOM 4384 C C . SER A 1 548 ? -18.601 -15.357 5.663 1.00 98.50 548 SER A C 1
ATOM 4386 O O . SER A 1 548 ? -19.569 -15.221 6.407 1.00 98.50 548 SER A O 1
ATOM 4388 N N . LYS A 1 549 ? -17.727 -16.363 5.803 1.00 98.25 549 LYS A N 1
ATOM 4389 C CA . LYS A 1 549 ? -17.877 -17.402 6.830 1.00 98.25 549 LYS A CA 1
ATOM 4390 C C . LYS A 1 549 ? -17.868 -16.825 8.248 1.00 98.25 549 LYS A C 1
ATOM 4392 O O . LYS A 1 549 ? -18.690 -17.223 9.070 1.00 98.25 549 LYS A O 1
ATOM 4397 N N . LEU A 1 550 ? -16.958 -15.896 8.548 1.00 98.00 550 LEU A N 1
ATOM 4398 C CA . LEU A 1 550 ? -16.842 -15.297 9.881 1.00 98.00 550 LEU A CA 1
ATOM 4399 C C . LEU A 1 550 ? -18.054 -14.416 10.227 1.00 98.00 550 LEU A C 1
ATOM 4401 O O . LEU A 1 550 ? -18.551 -14.465 11.352 1.00 98.00 550 LEU A O 1
ATOM 4405 N N . ALA A 1 551 ? -18.546 -13.641 9.256 1.00 98.56 551 ALA A N 1
ATOM 4406 C CA . ALA A 1 551 ? -19.745 -12.823 9.403 1.00 98.56 551 ALA A CA 1
ATOM 4407 C C . ALA A 1 551 ? -20.994 -13.678 9.647 1.00 98.56 551 ALA A C 1
ATOM 4409 O O . ALA A 1 551 ? -21.798 -13.327 10.507 1.00 98.56 551 ALA A O 1
ATOM 4410 N N . ASP A 1 552 ? -21.122 -14.800 8.937 1.00 98.50 552 ASP A N 1
ATOM 4411 C CA . ASP A 1 552 ? -22.229 -15.743 9.101 1.00 98.50 552 ASP A CA 1
ATOM 4412 C C . ASP A 1 552 ? -22.164 -16.490 10.444 1.00 98.50 552 ASP A C 1
ATOM 4414 O O . ASP A 1 552 ? -23.129 -16.497 11.204 1.00 98.50 552 ASP A O 1
ATOM 4418 N N . THR A 1 553 ? -20.989 -17.019 10.804 1.00 98.56 553 THR A N 1
ATOM 4419 C CA . THR A 1 553 ? -20.774 -17.761 12.064 1.00 98.56 553 THR A CA 1
ATOM 4420 C C . THR A 1 553 ? -21.116 -16.915 13.293 1.00 98.56 553 THR A C 1
ATOM 4422 O O . THR A 1 553 ? -21.698 -17.411 14.253 1.00 98.56 553 THR A O 1
ATOM 4425 N N . HIS A 1 554 ? -20.779 -15.623 13.262 1.00 98.38 554 HIS A N 1
ATOM 4426 C CA . HIS A 1 554 ? -21.004 -14.695 14.373 1.00 98.38 554 HIS A CA 1
ATOM 4427 C C . HIS A 1 554 ? -22.126 -13.689 14.112 1.00 98.38 554 HIS A C 1
ATOM 4429 O O . HIS A 1 554 ? -22.164 -12.620 14.734 1.00 98.38 554 HIS A O 1
ATOM 4435 N N . ARG A 1 555 ? -23.053 -14.027 13.209 1.00 98.12 555 ARG A N 1
ATOM 4436 C CA . ARG A 1 555 ? -24.185 -13.195 12.776 1.00 98.12 555 ARG A CA 1
ATOM 4437 C C . ARG A 1 555 ? -24.904 -12.505 13.933 1.00 98.12 555 ARG A C 1
ATOM 4439 O O . ARG A 1 555 ? -25.208 -11.316 13.838 1.00 98.12 555 ARG A O 1
ATOM 4446 N N . THR A 1 556 ? -25.114 -13.232 15.027 1.00 97.69 556 THR A N 1
ATOM 4447 C CA . THR A 1 556 ? -25.873 -12.796 16.206 1.00 97.69 556 THR A CA 1
ATOM 4448 C C . THR A 1 556 ? -25.028 -12.677 17.476 1.00 97.69 556 THR A C 1
ATOM 4450 O O . THR A 1 556 ? -25.575 -12.377 18.530 1.00 97.69 556 THR A O 1
ATOM 4453 N N . THR A 1 557 ? -23.703 -12.874 17.419 1.00 98.50 557 THR A N 1
ATOM 4454 C CA . THR A 1 557 ? -22.835 -12.770 18.608 1.00 98.50 557 THR A CA 1
ATOM 4455 C C . THR A 1 557 ? -22.791 -11.319 19.105 1.00 98.50 557 THR A C 1
ATOM 4457 O O . THR A 1 557 ? -22.225 -10.484 18.397 1.00 98.50 557 THR A O 1
ATOM 4460 N N . PRO A 1 558 ? -23.353 -10.985 20.282 1.00 98.06 558 PRO A N 1
ATOM 4461 C CA . PRO A 1 558 ? -23.460 -9.602 20.735 1.00 98.06 558 PRO A CA 1
ATOM 4462 C C . PRO A 1 558 ? -22.106 -9.061 21.207 1.00 98.06 558 PRO A C 1
ATOM 4464 O O . PRO A 1 558 ? -21.349 -9.748 21.889 1.00 98.06 558 PRO A O 1
ATOM 4467 N N . MET A 1 559 ? -21.817 -7.803 20.881 1.00 98.31 559 MET A N 1
ATOM 4468 C CA . MET A 1 559 ? -20.640 -7.067 21.336 1.00 98.31 559 MET A CA 1
ATOM 4469 C C . MET A 1 559 ? -20.932 -5.569 21.486 1.00 98.31 559 MET A C 1
ATOM 4471 O O . MET A 1 559 ? -21.881 -5.039 20.905 1.00 98.31 559 MET A O 1
ATOM 4475 N N . ALA A 1 560 ? -20.081 -4.850 22.216 1.00 98.31 560 ALA A N 1
ATOM 4476 C CA . ALA A 1 560 ? -20.185 -3.397 22.314 1.00 98.31 560 ALA A CA 1
ATOM 4477 C C . ALA A 1 560 ? -19.713 -2.715 21.015 1.00 98.31 560 ALA A C 1
ATOM 4479 O O . ALA A 1 560 ? -18.576 -2.909 20.568 1.00 98.31 560 ALA A O 1
ATOM 4480 N N . ALA A 1 561 ? -20.548 -1.859 20.418 1.00 97.88 561 ALA A N 1
ATOM 4481 C CA . ALA A 1 561 ? -20.074 -0.902 19.425 1.00 97.88 561 ALA A CA 1
ATOM 4482 C C . ALA A 1 561 ? -19.237 0.178 20.121 1.00 97.88 561 ALA A C 1
ATOM 4484 O O . ALA A 1 561 ? -19.553 0.605 21.234 1.00 97.88 561 ALA A O 1
ATOM 4485 N N . ARG A 1 562 ? -18.177 0.637 19.447 1.00 98.00 562 ARG A N 1
ATOM 4486 C CA . ARG A 1 562 ? -17.276 1.670 19.967 1.00 98.00 562 ARG A CA 1
ATOM 4487 C C . ARG A 1 562 ? -17.256 2.888 19.052 1.00 98.00 562 ARG A C 1
ATOM 4489 O O . ARG A 1 562 ? -16.924 2.752 17.874 1.00 98.00 562 ARG A O 1
ATOM 4496 N N . SER A 1 563 ? -17.568 4.061 19.596 1.00 96.62 563 SER A N 1
ATOM 4497 C CA . SER A 1 563 ? -17.438 5.366 18.935 1.00 96.62 563 SER A CA 1
ATOM 4498 C C . SER A 1 563 ? -16.520 6.254 19.765 1.00 96.62 563 SER A C 1
ATOM 4500 O O . SER A 1 563 ? -16.712 6.350 20.973 1.00 96.62 563 SER A O 1
ATOM 4502 N N . ASN A 1 564 ? -15.508 6.873 19.149 1.00 96.31 564 ASN A N 1
ATOM 4503 C CA . ASN A 1 564 ? -14.449 7.598 19.874 1.00 96.31 564 ASN A CA 1
ATOM 4504 C C . ASN A 1 564 ? -13.808 6.749 20.992 1.00 96.31 564 ASN A C 1
ATOM 4506 O O . ASN A 1 564 ? -13.524 7.238 22.081 1.00 96.31 564 ASN A O 1
ATOM 4510 N N . LEU A 1 565 ? -13.636 5.447 20.724 1.00 96.50 565 LEU A N 1
ATOM 4511 C CA . LEU A 1 565 ? -13.150 4.433 21.671 1.00 96.50 565 LEU A CA 1
ATOM 4512 C C . LEU A 1 565 ? -14.025 4.225 22.929 1.00 96.50 565 LEU A C 1
ATOM 4514 O O . LEU A 1 565 ? -13.627 3.477 23.815 1.00 96.50 565 LEU A O 1
ATOM 4518 N N . GLN A 1 566 ? -15.224 4.811 22.992 1.00 97.06 566 GLN A N 1
ATOM 4519 C CA . GLN A 1 566 ? -16.198 4.619 24.073 1.00 97.06 566 GLN A CA 1
ATOM 4520 C C . GLN A 1 566 ? -17.308 3.655 23.654 1.00 97.06 566 GLN A C 1
ATOM 4522 O O . GLN A 1 566 ? -17.663 3.604 22.475 1.00 97.06 566 GLN A O 1
ATOM 4527 N N . HIS A 1 567 ? -17.879 2.912 24.606 1.00 97.50 567 HIS A N 1
ATOM 4528 C CA . HIS A 1 567 ? -19.080 2.110 24.355 1.00 97.50 567 HIS A CA 1
ATOM 4529 C C . HIS A 1 567 ? -20.243 3.012 23.931 1.00 97.50 567 HIS A C 1
ATOM 4531 O O . HIS A 1 567 ? -20.502 4.027 24.572 1.00 97.50 567 HIS A O 1
ATOM 4537 N N . ALA A 1 568 ? -20.918 2.631 22.847 1.00 96.56 568 ALA A N 1
ATOM 4538 C CA . ALA A 1 568 ? -22.058 3.357 22.297 1.00 96.56 568 ALA A CA 1
ATOM 4539 C C . ALA A 1 568 ? -23.355 2.568 22.515 1.00 96.56 568 ALA A C 1
ATOM 4541 O O . ALA A 1 568 ? -24.058 2.800 23.490 1.00 96.56 568 ALA A O 1
ATOM 4542 N N . VAL A 1 569 ? -23.622 1.595 21.642 1.00 97.44 569 VAL A N 1
ATOM 4543 C CA . VAL A 1 569 ? -24.777 0.685 21.691 1.00 97.44 569 VAL A CA 1
ATOM 4544 C C . VAL A 1 569 ? -24.324 -0.750 21.395 1.00 97.44 569 VAL A C 1
ATOM 4546 O O . VAL A 1 569 ? -23.212 -0.945 20.887 1.00 97.44 569 VAL A O 1
ATOM 4549 N N . PRO A 1 570 ? -25.133 -1.778 21.685 1.00 98.06 570 PRO A N 1
ATOM 4550 C CA . PRO A 1 570 ? -24.840 -3.143 21.265 1.00 98.06 570 PRO A CA 1
ATOM 4551 C C . PRO A 1 570 ? -24.902 -3.306 19.738 1.00 98.06 570 PRO A C 1
ATOM 4553 O O . PRO A 1 570 ? -25.682 -2.661 19.042 1.00 98.06 570 PRO A O 1
ATOM 4556 N N . MET A 1 571 ? -24.077 -4.200 19.202 1.00 98.06 571 MET A N 1
ATOM 4557 C CA . MET A 1 571 ? -24.110 -4.658 17.809 1.00 98.06 571 MET A CA 1
ATOM 4558 C C . MET A 1 571 ? -23.670 -6.123 17.749 1.00 98.06 571 MET A C 1
ATOM 4560 O O . MET A 1 571 ? -23.090 -6.613 18.714 1.00 98.06 571 MET A O 1
ATOM 4564 N N . SER A 1 572 ? -23.860 -6.822 16.627 1.00 98.44 572 SER A N 1
ATOM 4565 C CA . SER A 1 572 ? -23.268 -8.161 16.483 1.00 98.44 572 SER A CA 1
ATOM 4566 C C . SER A 1 572 ? -21.836 -8.126 15.933 1.00 98.44 572 SER A C 1
ATOM 4568 O O . SER A 1 572 ? -21.480 -7.267 15.118 1.00 98.44 572 SER A O 1
ATOM 4570 N N . PHE A 1 573 ? -20.989 -9.079 16.328 1.00 98.69 573 PHE A N 1
ATOM 4571 C CA . PHE A 1 573 ? -19.657 -9.240 15.735 1.00 98.69 573 PHE A CA 1
ATOM 4572 C C . PHE A 1 573 ? -19.750 -9.562 14.238 1.00 98.69 573 PHE A C 1
ATOM 4574 O O . PHE A 1 573 ? -19.000 -8.999 13.437 1.00 98.69 573 PHE A O 1
ATOM 4581 N N . GLY A 1 574 ? -20.745 -10.358 13.837 1.00 98.62 574 GLY A N 1
ATOM 4582 C CA . GLY A 1 574 ? -21.069 -10.618 12.438 1.00 98.62 574 GLY A CA 1
ATOM 4583 C C . GLY A 1 574 ? -21.314 -9.334 11.648 1.00 98.62 574 GLY A C 1
ATOM 4584 O O . GLY A 1 574 ? -20.746 -9.166 10.571 1.00 98.62 574 GLY A O 1
ATOM 4585 N N . PHE A 1 575 ? -22.038 -8.357 12.211 1.00 98.69 575 PHE A N 1
ATOM 4586 C CA . PHE A 1 575 ? -22.227 -7.045 11.581 1.00 98.69 575 PHE A CA 1
ATOM 4587 C C . PHE A 1 575 ? -20.905 -6.283 11.398 1.00 98.69 575 PHE A C 1
ATOM 4589 O O . PHE A 1 575 ? -20.692 -5.642 10.364 1.00 98.69 575 PHE A O 1
ATOM 4596 N N . LYS A 1 576 ? -19.963 -6.382 12.351 1.00 98.62 576 LYS A N 1
ATOM 4597 C CA . LYS A 1 576 ? -18.615 -5.802 12.186 1.00 98.62 576 LYS A CA 1
ATOM 4598 C C . LYS A 1 576 ? -17.895 -6.415 10.986 1.00 98.62 576 LYS A C 1
ATOM 4600 O O . LYS A 1 576 ? -17.297 -5.677 10.200 1.00 98.62 576 LYS A O 1
ATOM 4605 N N . MET A 1 577 ? -17.962 -7.738 10.850 1.00 98.69 577 MET A N 1
ATOM 4606 C CA . MET A 1 577 ? -17.307 -8.469 9.765 1.00 98.69 577 MET A CA 1
ATOM 4607 C C . MET A 1 577 ? -17.997 -8.226 8.420 1.00 98.69 577 MET A C 1
ATOM 4609 O O . MET A 1 577 ? -17.313 -7.967 7.434 1.00 98.69 577 MET A O 1
ATOM 4613 N N . ALA A 1 578 ? -19.330 -8.166 8.375 1.00 98.69 578 ALA A N 1
ATOM 4614 C CA . ALA A 1 578 ? -20.092 -7.832 7.172 1.00 98.69 578 ALA A CA 1
ATOM 4615 C C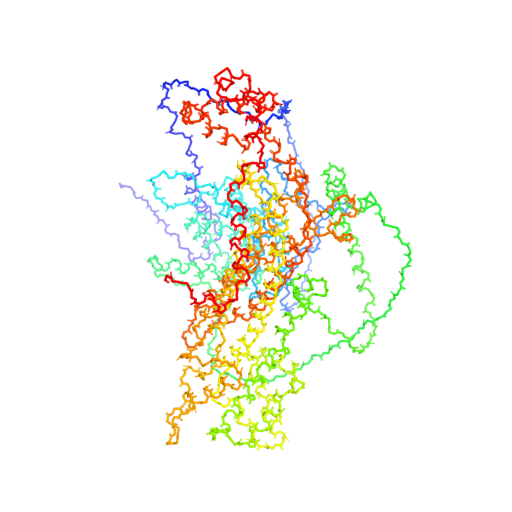 . ALA A 1 578 ? -19.760 -6.425 6.640 1.00 98.69 578 ALA A C 1
ATOM 4617 O O . ALA A 1 578 ? -19.591 -6.229 5.437 1.00 98.69 578 ALA A O 1
ATOM 4618 N N . ARG A 1 579 ? -19.564 -5.431 7.518 1.00 98.50 579 ARG A N 1
ATOM 4619 C CA . ARG A 1 579 ? -19.091 -4.092 7.107 1.00 98.50 579 ARG A CA 1
ATOM 4620 C C . ARG A 1 579 ? -17.720 -4.135 6.423 1.00 98.50 579 ARG A C 1
ATOM 4622 O O . ARG A 1 579 ? -17.477 -3.385 5.472 1.00 98.50 579 ARG A O 1
ATOM 4629 N N . LEU A 1 580 ? -16.820 -4.990 6.910 1.00 98.50 580 LEU A N 1
ATOM 4630 C CA . LEU A 1 580 ? -15.502 -5.186 6.311 1.00 98.50 580 LEU A CA 1
ATOM 4631 C C . LEU A 1 580 ? -15.605 -5.945 4.980 1.00 98.50 580 LEU A C 1
ATOM 4633 O O . LEU A 1 580 ? -15.053 -5.483 3.983 1.00 98.50 580 LEU A O 1
ATOM 4637 N N . LEU A 1 581 ? -16.385 -7.027 4.938 1.00 98.69 581 LEU A N 1
ATOM 4638 C CA . LEU A 1 581 ? -16.691 -7.801 3.733 1.00 98.69 581 LEU A CA 1
ATOM 4639 C C . LEU A 1 581 ? -17.220 -6.904 2.610 1.00 98.69 581 LEU A C 1
ATOM 4641 O O . LEU A 1 581 ? -16.687 -6.921 1.505 1.00 98.69 581 LEU A O 1
ATOM 4645 N N . ALA A 1 582 ? -18.190 -6.035 2.904 1.00 98.31 582 ALA A N 1
ATOM 4646 C CA . ALA A 1 582 ? -18.728 -5.090 1.928 1.00 98.31 582 ALA A CA 1
ATOM 4647 C C . ALA A 1 582 ? -17.650 -4.163 1.331 1.00 98.31 582 ALA A C 1
ATOM 4649 O O . ALA A 1 582 ? -17.751 -3.763 0.171 1.00 98.31 582 ALA A O 1
ATOM 4650 N N . SER A 1 583 ? -16.612 -3.816 2.101 1.00 98.19 583 SER A N 1
ATOM 4651 C CA . SER A 1 583 ? -15.476 -3.030 1.599 1.00 98.19 583 SER A CA 1
ATOM 4652 C C . SER A 1 583 ? -14.613 -3.830 0.627 1.00 98.19 583 SER A C 1
ATOM 4654 O O . SER A 1 583 ? -14.287 -3.315 -0.441 1.00 98.19 583 SER A O 1
ATOM 4656 N N . PHE A 1 584 ? -14.323 -5.094 0.938 1.00 98.38 584 PHE A N 1
ATOM 4657 C CA . PHE A 1 584 ? -13.587 -5.981 0.035 1.00 98.38 584 PHE A CA 1
ATOM 4658 C C . PHE A 1 584 ? -14.369 -6.330 -1.238 1.00 98.38 584 PHE A C 1
ATOM 4660 O O . PHE A 1 584 ? -13.774 -6.372 -2.310 1.00 98.38 584 PHE A O 1
ATOM 4667 N N . LEU A 1 585 ? -15.699 -6.460 -1.173 1.00 97.56 585 LEU A N 1
ATOM 4668 C CA . LEU A 1 585 ? -16.535 -6.614 -2.372 1.00 97.56 585 LEU A CA 1
ATOM 4669 C C . LEU A 1 585 ? -16.428 -5.401 -3.312 1.00 97.56 585 LEU A C 1
ATOM 4671 O O . LEU A 1 585 ? -16.376 -5.571 -4.528 1.00 97.56 585 LEU A O 1
ATOM 4675 N N . ARG A 1 586 ? -16.350 -4.175 -2.770 1.00 97.94 586 ARG A N 1
ATOM 4676 C CA . ARG A 1 586 ? -16.091 -2.971 -3.583 1.00 97.94 586 ARG A CA 1
ATOM 4677 C C . ARG A 1 586 ? -14.674 -2.955 -4.151 1.00 97.94 586 ARG A C 1
ATOM 4679 O O . ARG A 1 586 ? -14.483 -2.496 -5.268 1.00 97.94 586 ARG A O 1
ATOM 4686 N N . HIS A 1 587 ? -13.686 -3.459 -3.414 1.00 98.12 587 HIS A N 1
ATOM 4687 C CA . HIS A 1 587 ? -12.317 -3.576 -3.927 1.00 98.12 587 HIS A CA 1
ATOM 4688 C C . HIS A 1 587 ? -12.183 -4.597 -5.048 1.00 98.12 587 HIS A C 1
ATOM 4690 O O . HIS A 1 587 ? -11.466 -4.326 -6.000 1.00 98.12 587 HIS A O 1
ATOM 4696 N N . ARG A 1 588 ? -12.918 -5.714 -4.990 1.00 96.69 588 ARG A N 1
ATOM 4697 C CA . ARG A 1 588 ? -13.004 -6.669 -6.104 1.00 96.69 588 ARG A CA 1
ATOM 4698 C C . ARG A 1 588 ? -13.493 -5.991 -7.387 1.00 96.69 588 ARG A C 1
ATOM 4700 O O . ARG A 1 588 ? -12.918 -6.224 -8.442 1.00 96.69 588 ARG A O 1
ATOM 4707 N N . GLN A 1 589 ? -14.493 -5.110 -7.286 1.00 95.88 589 GLN A N 1
ATOM 4708 C CA . GLN A 1 589 ? -14.941 -4.308 -8.429 1.00 95.88 589 GLN A CA 1
ATOM 4709 C C . GLN A 1 589 ? -13.845 -3.351 -8.916 1.00 95.88 589 GLN A C 1
ATOM 4711 O O . GLN A 1 589 ? -13.506 -3.374 -10.091 1.00 95.88 589 GLN A O 1
ATOM 4716 N N . ARG A 1 590 ? -13.235 -2.572 -8.010 1.00 97.62 590 ARG A N 1
ATOM 4717 C CA . ARG A 1 590 ? -12.153 -1.634 -8.368 1.00 97.62 590 ARG A CA 1
ATOM 4718 C C . ARG A 1 590 ? -10.977 -2.323 -9.051 1.00 97.62 590 ARG A C 1
ATOM 4720 O O . ARG A 1 590 ? -10.417 -1.761 -9.981 1.00 97.62 590 ARG A O 1
ATOM 4727 N N . LEU A 1 591 ? -10.614 -3.523 -8.595 1.00 97.56 591 LEU A N 1
ATOM 4728 C CA . LEU A 1 591 ? -9.568 -4.326 -9.219 1.00 97.56 591 LEU A CA 1
ATOM 4729 C C . LEU A 1 591 ? -9.919 -4.622 -10.676 1.00 97.56 591 LEU A C 1
ATOM 4731 O O . LEU A 1 591 ? -9.090 -4.372 -11.541 1.00 97.56 591 LEU A O 1
ATOM 4735 N N . LYS A 1 592 ? -11.147 -5.075 -10.959 1.00 95.69 592 LYS A N 1
ATOM 4736 C CA . LYS A 1 592 ? -11.601 -5.331 -12.335 1.00 95.69 592 LYS A CA 1
ATOM 4737 C C . LYS A 1 592 ? -11.668 -4.071 -13.187 1.00 95.69 592 LYS A C 1
ATOM 4739 O O . LYS A 1 592 ? -11.323 -4.117 -14.368 1.00 95.69 592 LYS A O 1
ATOM 4744 N N . ASP A 1 593 ? -12.053 -2.947 -12.595 1.00 96.06 593 ASP A N 1
ATOM 4745 C CA . ASP A 1 593 ? -12.065 -1.662 -13.288 1.00 96.06 593 ASP A CA 1
ATOM 4746 C C . ASP A 1 593 ? -10.636 -1.240 -13.690 1.00 96.06 593 ASP A C 1
ATOM 4748 O O . ASP A 1 593 ? -10.414 -0.855 -14.838 1.00 96.06 593 ASP A O 1
ATOM 4752 N N . VAL A 1 594 ? -9.665 -1.356 -12.774 1.00 97.75 594 VAL A N 1
ATOM 4753 C CA . VAL A 1 594 ? -8.243 -1.056 -13.032 1.00 97.75 594 VAL A CA 1
ATOM 4754 C C . VAL A 1 594 ? -7.641 -2.040 -14.029 1.00 97.75 594 VAL A C 1
ATOM 4756 O O . VAL A 1 594 ? -7.053 -1.601 -15.009 1.00 97.75 594 VAL A O 1
ATOM 4759 N N . GLU A 1 595 ? -7.846 -3.348 -13.850 1.00 95.81 595 GLU A N 1
ATOM 4760 C CA . GLU A 1 595 ? -7.396 -4.387 -14.789 1.00 95.81 595 GLU A CA 1
ATOM 4761 C C . GLU A 1 595 ? -7.873 -4.075 -16.212 1.00 95.81 595 GLU A C 1
ATOM 4763 O O . GLU A 1 595 ? -7.105 -4.148 -17.170 1.00 95.81 595 GLU A O 1
ATOM 4768 N N . THR A 1 596 ? -9.129 -3.641 -16.352 1.00 93.75 596 THR A N 1
ATOM 4769 C CA . THR A 1 596 ? -9.719 -3.299 -17.648 1.00 93.75 596 THR A CA 1
ATOM 4770 C C . THR A 1 596 ? -9.012 -2.123 -18.326 1.00 93.75 596 THR A C 1
ATOM 4772 O O . THR A 1 596 ? -8.882 -2.156 -19.550 1.00 93.75 596 THR A O 1
ATOM 4775 N N . ARG A 1 597 ? -8.577 -1.102 -17.580 1.00 95.56 597 ARG A N 1
ATOM 4776 C CA . ARG A 1 597 ? -7.909 0.090 -18.137 1.00 95.56 597 ARG A CA 1
ATOM 4777 C C . ARG A 1 597 ? -6.402 -0.088 -18.321 1.00 95.56 597 ARG A C 1
ATOM 4779 O O . ARG A 1 597 ? -5.855 0.478 -19.259 1.00 95.56 597 ARG A O 1
ATOM 4786 N N . LEU A 1 598 ? -5.766 -0.864 -17.444 1.00 96.00 598 LEU A N 1
ATOM 4787 C CA . LEU A 1 598 ? -4.316 -1.050 -17.378 1.00 96.00 598 LEU A CA 1
ATOM 4788 C C . LEU A 1 598 ? -3.773 -1.999 -18.455 1.00 96.00 598 LEU A C 1
ATOM 4790 O O . LEU A 1 598 ? -2.651 -1.824 -18.907 1.00 96.00 598 LEU A O 1
ATOM 4794 N N . THR A 1 599 ? -4.555 -3.002 -18.865 1.00 96.56 599 THR A N 1
ATOM 4795 C CA . THR A 1 599 ? -4.121 -4.087 -19.770 1.00 96.56 599 THR A CA 1
ATOM 4796 C C . THR A 1 599 ? -4.105 -3.677 -21.251 1.00 96.56 599 THR A C 1
ATOM 4798 O O . THR A 1 599 ? -4.753 -4.298 -22.098 1.00 96.56 599 THR A O 1
ATOM 4801 N N . VAL A 1 600 ? -3.373 -2.607 -21.571 1.00 97.50 600 VAL A N 1
ATOM 4802 C CA . VAL A 1 600 ? -3.175 -2.067 -22.927 1.00 97.50 600 VAL A CA 1
ATOM 4803 C C . VAL A 1 600 ? -1.710 -2.195 -23.364 1.00 97.50 600 VAL A C 1
ATOM 4805 O O . VAL A 1 600 ? -0.804 -2.152 -22.541 1.00 97.50 600 VAL A O 1
ATOM 4808 N N . LEU A 1 601 ? -1.479 -2.372 -24.663 1.00 98.56 601 LEU A N 1
ATOM 4809 C CA . LEU A 1 601 ? -0.149 -2.358 -25.277 1.00 98.56 601 LEU A CA 1
ATOM 4810 C C . LEU A 1 601 ? 0.442 -0.936 -25.272 1.00 98.56 601 LEU A C 1
ATOM 4812 O O . LEU A 1 601 ? -0.296 0.019 -25.521 1.00 98.56 601 LEU A O 1
ATOM 4816 N N . GLU A 1 602 ? 1.762 -0.803 -25.108 1.00 98.25 602 GLU A N 1
ATOM 4817 C CA . GLU A 1 602 ? 2.504 0.384 -25.559 1.00 98.25 602 GLU A CA 1
ATOM 4818 C C . GLU A 1 602 ? 3.329 0.024 -26.800 1.00 98.25 602 GLU A C 1
ATOM 4820 O O . GLU A 1 602 ? 4.214 -0.829 -26.768 1.00 98.25 602 GLU A O 1
ATOM 4825 N N . PHE A 1 603 ? 2.985 0.633 -27.930 1.00 98.31 603 PHE A N 1
ATOM 4826 C CA . PHE A 1 603 ? 3.734 0.508 -29.175 1.00 98.31 603 PHE A CA 1
ATOM 4827 C C . PHE A 1 603 ? 3.387 1.689 -30.062 1.00 98.31 603 PHE A C 1
ATOM 4829 O O . PHE A 1 603 ? 2.420 1.639 -30.834 1.00 98.31 603 PHE A O 1
ATOM 4836 N N . SER A 1 604 ? 4.168 2.752 -29.921 1.00 96.06 604 SER A N 1
ATOM 4837 C CA . SER A 1 604 ? 3.898 4.024 -30.583 1.00 96.06 604 SER A CA 1
ATOM 4838 C C . SER A 1 604 ? 5.146 4.639 -31.234 1.00 96.06 604 SER A C 1
ATOM 4840 O O . SER A 1 604 ? 5.050 5.644 -31.947 1.00 96.06 604 SER A O 1
ATOM 4842 N N . GLY A 1 605 ? 6.314 4.003 -31.089 1.00 95.88 605 GLY A N 1
ATOM 4843 C CA . GLY A 1 605 ? 7.565 4.430 -31.709 1.00 95.88 605 GLY A CA 1
ATOM 4844 C C . GLY A 1 605 ? 8.153 5.681 -31.052 1.00 95.88 605 GLY A C 1
ATOM 4845 O O . GLY A 1 605 ? 7.671 6.154 -30.034 1.00 95.88 605 GLY A O 1
ATOM 4846 N N . ALA A 1 606 ? 9.213 6.244 -31.634 1.00 95.44 606 ALA A N 1
ATOM 4847 C CA . ALA A 1 606 ? 10.098 7.204 -30.957 1.00 95.44 606 ALA A CA 1
ATOM 4848 C C . ALA A 1 606 ? 9.432 8.399 -30.235 1.00 95.44 606 ALA A C 1
ATOM 4850 O O . ALA A 1 606 ? 9.971 8.844 -29.230 1.00 95.44 606 ALA A O 1
ATOM 4851 N N . ALA A 1 607 ? 8.311 8.914 -30.749 1.00 95.94 607 ALA A N 1
ATOM 4852 C CA . ALA A 1 607 ? 7.583 10.057 -30.183 1.00 95.94 607 ALA A CA 1
ATOM 4853 C C . ALA A 1 607 ? 6.057 9.872 -30.283 1.00 95.94 607 ALA A C 1
ATOM 4855 O O . ALA A 1 607 ? 5.327 10.810 -30.588 1.00 95.94 607 ALA A O 1
ATOM 4856 N N . GLY A 1 608 ? 5.574 8.631 -30.180 1.00 96.12 608 GLY A N 1
ATOM 4857 C CA . GLY A 1 608 ? 4.133 8.360 -30.182 1.00 96.12 608 GLY A CA 1
ATOM 4858 C C . GLY A 1 608 ? 3.426 8.395 -31.550 1.00 96.12 608 GLY A C 1
ATOM 4859 O O . GLY A 1 608 ? 2.200 8.342 -31.611 1.00 96.12 608 GLY A O 1
ATOM 4860 N N . THR A 1 609 ? 4.162 8.504 -32.664 1.00 96.00 609 THR A N 1
ATOM 4861 C CA . THR A 1 609 ? 3.588 8.738 -34.010 1.00 96.00 609 THR A CA 1
ATOM 4862 C C . THR A 1 609 ? 3.662 7.551 -34.970 1.00 96.00 609 THR A C 1
ATOM 4864 O O . THR A 1 609 ? 3.091 7.620 -36.059 1.00 96.00 609 THR A O 1
ATOM 4867 N N . LEU A 1 610 ? 4.393 6.485 -34.622 1.00 96.19 610 LEU A N 1
ATOM 4868 C CA . LEU A 1 610 ? 4.681 5.340 -35.501 1.00 96.19 610 LEU A CA 1
ATOM 4869 C C . LEU A 1 610 ? 5.238 5.730 -36.889 1.00 96.19 610 LEU A C 1
ATOM 4871 O O . LEU A 1 610 ? 5.059 5.001 -37.865 1.00 96.19 610 LEU A O 1
ATOM 4875 N N . ALA A 1 611 ? 5.941 6.864 -36.993 1.00 95.50 611 ALA A N 1
ATOM 4876 C CA . ALA A 1 611 ? 6.392 7.431 -38.271 1.00 95.50 611 ALA A CA 1
ATOM 4877 C C . ALA A 1 611 ? 7.297 6.497 -39.101 1.00 95.50 611 ALA A C 1
ATOM 4879 O O . ALA A 1 611 ? 7.327 6.581 -40.328 1.00 95.50 611 ALA A O 1
ATOM 4880 N N . THR A 1 612 ? 8.021 5.592 -38.443 1.00 93.19 612 THR A N 1
ATOM 4881 C CA . THR A 1 612 ? 8.892 4.583 -39.067 1.00 93.19 612 THR A CA 1
ATOM 4882 C C . THR A 1 612 ? 8.112 3.490 -39.806 1.00 93.19 612 THR A C 1
ATOM 4884 O O . THR A 1 612 ? 8.665 2.838 -40.690 1.00 93.19 612 THR A O 1
ATOM 4887 N N . LEU A 1 613 ? 6.822 3.315 -39.500 1.00 94.81 613 LEU A N 1
ATOM 4888 C CA . LEU A 1 613 ? 5.908 2.370 -40.148 1.00 94.81 613 LEU A CA 1
ATOM 4889 C C . LEU A 1 613 ? 4.905 3.112 -41.039 1.00 94.81 613 LEU A C 1
ATOM 4891 O O . LEU A 1 613 ? 3.687 3.069 -40.832 1.00 94.81 613 LEU A O 1
ATOM 4895 N N . ALA A 1 614 ? 5.446 3.812 -42.035 1.00 90.62 614 ALA A N 1
ATOM 4896 C CA . ALA A 1 614 ? 4.678 4.657 -42.938 1.00 90.62 614 ALA A CA 1
ATOM 4897 C C . ALA A 1 614 ? 3.620 3.871 -43.750 1.00 90.62 614 ALA A C 1
ATOM 4899 O O . ALA A 1 614 ? 3.819 2.694 -44.072 1.00 90.62 614 ALA A O 1
ATOM 4900 N N . PRO A 1 615 ? 2.507 4.523 -44.137 1.00 91.56 615 PRO A N 1
ATOM 4901 C CA . PRO A 1 615 ? 1.513 3.948 -45.037 1.00 91.56 615 PRO A CA 1
ATOM 4902 C C . PRO A 1 615 ? 2.122 3.401 -46.333 1.00 91.56 615 PRO A C 1
ATOM 4904 O O . PRO A 1 615 ? 2.981 4.029 -46.951 1.00 91.56 615 PRO A O 1
ATOM 4907 N N . THR A 1 616 ? 1.608 2.266 -46.800 1.00 89.19 616 THR A N 1
ATOM 4908 C CA . THR A 1 616 ? 1.917 1.711 -48.126 1.00 89.19 616 THR A CA 1
ATOM 4909 C C . THR A 1 616 ? 0.651 1.630 -48.970 1.00 89.19 616 THR A C 1
ATOM 4911 O O . THR A 1 616 ? -0.464 1.673 -48.449 1.00 89.19 616 THR A O 1
ATOM 4914 N N . SER A 1 617 ? 0.791 1.448 -50.286 1.00 88.62 617 SER A N 1
ATOM 4915 C CA . SER A 1 617 ? -0.369 1.259 -51.170 1.00 88.62 617 SER A CA 1
ATOM 4916 C C . SER A 1 617 ? -1.222 0.038 -50.794 1.00 88.62 617 SER A C 1
ATOM 4918 O O . SER A 1 617 ? -2.418 0.030 -51.064 1.00 88.62 617 SER A O 1
ATOM 4920 N N . GLN A 1 618 ? -0.621 -0.987 -50.177 1.00 86.31 618 GLN A N 1
ATOM 4921 C CA . GLN A 1 618 ? -1.324 -2.191 -49.717 1.00 86.31 618 GLN A CA 1
ATOM 4922 C C . GLN A 1 618 ? -1.907 -2.022 -48.303 1.00 86.31 618 GLN A C 1
ATOM 4924 O O . GLN A 1 618 ? -2.933 -2.625 -47.976 1.00 86.31 618 GLN A O 1
ATOM 4929 N N . HIS A 1 619 ? -1.272 -1.197 -47.466 1.00 88.44 619 HIS A N 1
ATOM 4930 C CA . HIS A 1 619 ? -1.617 -0.982 -46.061 1.00 88.44 619 HIS A CA 1
ATOM 4931 C C . HIS A 1 619 ? -1.563 0.519 -45.717 1.00 88.44 619 HIS A C 1
ATOM 4933 O O . HIS A 1 619 ? -0.514 1.008 -45.288 1.00 88.44 619 HIS A O 1
ATOM 4939 N N . PRO A 1 620 ? -2.672 1.265 -45.895 1.00 91.75 620 PRO A N 1
ATOM 4940 C CA . PRO A 1 620 ? -2.708 2.712 -45.656 1.00 91.75 620 PRO A CA 1
ATOM 4941 C C . PRO A 1 620 ? -2.568 3.097 -44.172 1.00 91.75 620 PRO A C 1
ATOM 4943 O O . PRO A 1 620 ? -2.316 4.253 -43.858 1.00 91.75 620 PRO A O 1
ATOM 4946 N N . ASP A 1 621 ? -2.710 2.132 -43.266 1.00 94.38 621 ASP A N 1
ATOM 4947 C CA . ASP A 1 621 ? -2.628 2.262 -41.811 1.00 94.38 621 ASP A CA 1
ATOM 4948 C C . ASP A 1 621 ? -1.594 1.287 -41.209 1.00 94.38 621 ASP A C 1
ATOM 4950 O O . ASP A 1 621 ? -1.791 0.774 -40.107 1.00 94.38 621 ASP A O 1
ATOM 4954 N N . LEU A 1 622 ? -0.509 0.997 -41.944 1.00 95.94 622 LEU A N 1
ATOM 4955 C CA . LEU A 1 622 ? 0.458 -0.067 -41.632 1.00 95.94 622 LEU A CA 1
ATOM 4956 C C . LEU A 1 622 ? 0.927 -0.077 -40.167 1.00 95.94 622 LEU A C 1
ATOM 4958 O O . LEU A 1 622 ? 0.847 -1.126 -39.528 1.00 95.94 622 LEU A O 1
ATOM 4962 N N . GLY A 1 623 ? 1.346 1.068 -39.616 1.00 96.06 623 GLY A N 1
ATOM 4963 C CA . GLY A 1 623 ? 1.740 1.185 -38.206 1.00 96.06 623 GLY A CA 1
ATOM 4964 C C . GLY A 1 623 ? 0.627 0.788 -37.227 1.00 96.06 623 GLY A C 1
ATOM 4965 O O . GLY A 1 623 ? 0.828 -0.086 -36.385 1.00 96.06 623 GLY A O 1
ATOM 4966 N N . LEU A 1 624 ? -0.582 1.338 -37.386 1.00 97.00 624 LEU A N 1
ATOM 4967 C CA . LEU A 1 624 ? -1.742 1.018 -36.536 1.00 97.00 624 LEU A CA 1
ATOM 4968 C C . LEU A 1 624 ? -2.222 -0.429 -36.709 1.00 97.00 624 LEU A C 1
ATOM 4970 O O . LEU A 1 624 ? -2.802 -1.030 -35.802 1.00 97.00 624 LEU A O 1
ATOM 4974 N N . ARG A 1 625 ? -2.026 -1.010 -37.894 1.00 97.00 625 ARG A N 1
ATOM 4975 C CA . ARG A 1 625 ? -2.306 -2.425 -38.142 1.00 97.00 625 ARG A CA 1
ATOM 4976 C C . ARG A 1 625 ? -1.277 -3.323 -37.457 1.00 97.00 625 ARG A C 1
ATOM 4978 O O . ARG A 1 625 ? -1.672 -4.329 -36.874 1.00 97.00 625 ARG A O 1
ATOM 4985 N N . CYS A 1 626 ? -0.001 -2.940 -37.470 1.00 97.88 626 CYS A N 1
ATOM 4986 C CA . CYS A 1 626 ? 1.054 -3.612 -36.714 1.00 97.88 626 CYS A CA 1
ATOM 4987 C C . CYS A 1 626 ? 0.774 -3.567 -35.207 1.00 97.88 626 CYS A C 1
ATOM 4989 O O . CYS A 1 626 ? 0.836 -4.606 -34.558 1.00 97.88 626 CYS A O 1
ATOM 4991 N N . GLN A 1 627 ? 0.360 -2.412 -34.675 1.00 98.25 627 GLN A N 1
ATOM 4992 C CA . GLN A 1 627 ? -0.040 -2.261 -33.270 1.00 98.25 627 GLN A CA 1
ATOM 4993 C C . GLN A 1 627 ? -1.178 -3.222 -32.882 1.00 98.25 627 GLN A C 1
ATOM 4995 O O . GLN A 1 627 ? -1.109 -3.880 -31.847 1.00 98.25 627 GLN A O 1
ATOM 5000 N N . ARG A 1 628 ? -2.198 -3.377 -33.738 1.00 98.06 628 ARG A N 1
ATOM 5001 C CA . ARG A 1 628 ? -3.301 -4.333 -33.521 1.00 98.06 628 ARG A CA 1
ATOM 5002 C C . ARG A 1 628 ? -2.856 -5.794 -33.517 1.00 98.06 628 ARG A C 1
ATOM 5004 O O . ARG A 1 628 ? -3.318 -6.561 -32.675 1.00 98.06 628 ARG A O 1
ATOM 5011 N N . GLU A 1 629 ? -1.999 -6.187 -34.456 1.00 98.06 629 GLU A N 1
ATOM 5012 C CA . GLU A 1 629 ? -1.475 -7.558 -34.515 1.00 98.06 629 GLU A CA 1
ATOM 5013 C C . GLU A 1 629 ? -0.571 -7.867 -33.316 1.00 98.06 629 GLU A C 1
ATOM 5015 O O . GLU A 1 629 ? -0.707 -8.938 -32.722 1.00 98.06 629 GLU A O 1
ATOM 5020 N N . LEU A 1 630 ? 0.262 -6.908 -32.900 1.00 98.38 630 LEU A N 1
ATOM 5021 C CA . LEU A 1 630 ? 1.117 -7.037 -31.722 1.00 98.38 630 LEU A CA 1
ATOM 5022 C C . LEU A 1 630 ? 0.294 -7.161 -30.435 1.00 98.38 630 LEU A C 1
ATOM 5024 O O . LEU A 1 630 ? 0.527 -8.072 -29.642 1.00 98.38 630 LEU A O 1
ATOM 5028 N N . ALA A 1 631 ? -0.713 -6.301 -30.252 1.00 97.62 631 ALA A N 1
ATOM 5029 C CA . ALA A 1 631 ? -1.598 -6.349 -29.088 1.00 97.62 631 ALA A CA 1
ATOM 5030 C C . ALA A 1 631 ? -2.302 -7.710 -28.995 1.00 97.62 631 ALA A C 1
ATOM 5032 O O . ALA A 1 631 ? -2.329 -8.337 -27.939 1.00 97.62 631 ALA A O 1
ATOM 5033 N N . LYS A 1 632 ? -2.791 -8.223 -30.131 1.00 96.56 632 LYS A N 1
ATOM 5034 C CA . LYS A 1 632 ? -3.396 -9.555 -30.223 1.00 96.56 632 LYS A CA 1
ATOM 5035 C C . LYS A 1 632 ? -2.415 -10.673 -29.862 1.00 96.56 632 LYS A C 1
ATOM 5037 O O . LYS A 1 632 ? -2.808 -11.604 -29.165 1.00 96.56 632 LYS A O 1
ATOM 5042 N N . ASP A 1 633 ? -1.172 -10.602 -30.332 1.00 94.69 633 ASP A N 1
ATOM 5043 C CA . ASP A 1 633 ? -0.148 -11.615 -30.050 1.00 94.69 633 ASP A CA 1
ATOM 5044 C C . ASP A 1 633 ? 0.275 -11.644 -28.577 1.00 94.69 633 ASP A C 1
ATOM 5046 O O . ASP A 1 633 ? 0.561 -12.722 -28.056 1.00 94.69 633 ASP A O 1
ATOM 5050 N N . LEU A 1 634 ? 0.267 -10.488 -27.909 1.00 93.88 634 LEU A N 1
ATOM 5051 C CA . LEU A 1 634 ? 0.556 -10.351 -26.478 1.00 93.88 634 LEU A CA 1
ATOM 5052 C C . LEU A 1 634 ? -0.688 -10.481 -25.586 1.00 93.88 634 LEU A C 1
ATOM 5054 O O . LEU A 1 634 ? -0.574 -10.415 -24.366 1.00 93.88 634 LEU A O 1
ATOM 5058 N N . ASN A 1 635 ? -1.871 -10.687 -26.175 1.00 95.94 635 ASN A N 1
ATOM 5059 C CA . ASN A 1 635 ? -3.156 -10.721 -25.474 1.00 95.94 635 ASN A CA 1
ATOM 5060 C C . ASN A 1 635 ? -3.440 -9.449 -24.645 1.00 95.94 635 ASN A C 1
ATOM 5062 O O . ASN A 1 635 ? -4.017 -9.508 -23.560 1.00 95.94 635 ASN A O 1
ATOM 5066 N N . LEU A 1 636 ? -3.036 -8.295 -25.176 1.00 96.44 636 LEU A N 1
ATOM 5067 C CA . LEU A 1 636 ? -3.289 -6.969 -24.622 1.00 96.44 636 LEU A CA 1
ATOM 5068 C C . LEU A 1 636 ? -4.317 -6.222 -25.472 1.00 96.44 636 LEU A C 1
ATOM 5070 O O . LEU A 1 636 ? -4.563 -6.539 -26.640 1.00 96.44 636 LEU A O 1
ATOM 5074 N N . LYS A 1 637 ? -4.932 -5.197 -24.887 1.00 97.62 637 LYS A N 1
ATOM 5075 C CA . LYS A 1 637 ? -5.815 -4.293 -25.626 1.00 97.62 637 LYS A CA 1
ATOM 5076 C C . LYS A 1 637 ? -4.999 -3.307 -26.450 1.00 97.62 637 LYS A C 1
ATOM 5078 O O . LYS A 1 637 ? -3.874 -2.954 -26.111 1.00 97.62 637 LYS A O 1
ATOM 5083 N N . VAL A 1 638 ? -5.607 -2.839 -27.529 1.00 97.88 638 VAL A N 1
ATOM 5084 C CA . VAL A 1 638 ? -5.059 -1.755 -28.345 1.00 97.88 638 VAL A CA 1
ATOM 5085 C C . VAL A 1 638 ? -5.323 -0.442 -27.603 1.00 97.88 638 VAL A C 1
ATOM 5087 O O . VAL A 1 638 ? -6.465 -0.248 -27.174 1.00 97.88 638 VAL A O 1
ATOM 5090 N N . PRO A 1 639 ? -4.318 0.426 -27.407 1.00 96.56 639 PRO A N 1
ATOM 5091 C CA . PRO A 1 639 ? -4.537 1.723 -26.779 1.00 96.56 639 PRO A CA 1
ATOM 5092 C C . PRO A 1 639 ? -5.305 2.667 -27.721 1.00 96.56 639 PRO A C 1
ATOM 5094 O O . PRO A 1 639 ? -5.292 2.489 -28.939 1.00 96.56 639 PRO A O 1
ATOM 5097 N N . ASP A 1 640 ? -5.967 3.683 -27.163 1.00 95.44 640 ASP A N 1
ATOM 5098 C CA . ASP A 1 640 ? -6.668 4.703 -27.963 1.00 95.44 640 ASP A CA 1
ATOM 5099 C C . ASP A 1 640 ? -5.680 5.582 -28.754 1.00 95.44 640 ASP A C 1
ATOM 5101 O O . ASP A 1 640 ? -5.955 5.993 -29.882 1.00 95.44 640 ASP A O 1
ATOM 5105 N N . ILE A 1 641 ? -4.528 5.865 -28.141 1.00 94.94 641 ILE A N 1
ATOM 5106 C CA . ILE A 1 641 ? -3.397 6.638 -28.662 1.00 94.94 641 ILE A CA 1
ATOM 5107 C C . ILE A 1 641 ? -2.138 6.275 -27.850 1.00 94.94 641 ILE A C 1
ATOM 5109 O O . ILE A 1 641 ? -2.245 5.550 -26.858 1.00 94.94 641 ILE A O 1
ATOM 5113 N N . ALA A 1 642 ? -0.962 6.747 -28.270 1.00 95.56 642 ALA A N 1
ATOM 5114 C CA . ALA A 1 642 ? 0.269 6.657 -27.484 1.00 95.56 642 ALA A CA 1
ATOM 5115 C C . ALA A 1 642 ? 0.061 7.190 -26.061 1.00 95.56 642 ALA A C 1
ATOM 5117 O O . ALA A 1 642 ? -0.632 8.191 -25.890 1.00 95.56 642 ALA A O 1
ATOM 5118 N N . TRP A 1 643 ? 0.648 6.525 -25.067 1.00 97.50 643 TRP A N 1
ATOM 5119 C CA . TRP A 1 643 ? 0.523 6.912 -23.661 1.00 97.50 643 TRP A CA 1
ATOM 5120 C C . TRP A 1 643 ? 1.884 6.916 -22.952 1.00 97.50 643 TRP A C 1
ATOM 5122 O O . TRP A 1 643 ? 1.977 6.670 -21.749 1.00 97.50 643 TRP A O 1
ATOM 5132 N N . HIS A 1 644 ? 2.953 7.233 -23.699 1.00 97.69 644 HIS A N 1
ATOM 5133 C CA . HIS A 1 644 ? 4.311 7.361 -23.162 1.00 97.69 644 HIS A CA 1
ATOM 5134 C C . HIS A 1 644 ? 4.349 8.300 -21.953 1.00 97.69 644 HIS A C 1
ATOM 5136 O O . HIS A 1 644 ? 4.896 7.899 -20.931 1.00 97.69 644 HIS A O 1
ATOM 5142 N N . SER A 1 645 ? 3.699 9.467 -22.022 1.00 96.69 645 SER A N 1
ATOM 5143 C CA . SER A 1 645 ? 3.653 10.442 -20.922 1.00 96.69 645 SER A CA 1
ATOM 5144 C C . SER A 1 645 ? 2.302 10.547 -20.204 1.00 96.69 645 SER A C 1
ATOM 5146 O O . SER A 1 645 ? 2.199 11.150 -19.134 1.00 96.69 645 SER A O 1
ATOM 5148 N N . GLU A 1 646 ? 1.259 9.885 -20.704 1.00 97.19 646 GLU A N 1
ATOM 5149 C CA . GLU A 1 646 ? -0.033 9.744 -20.028 1.00 97.19 646 GLU A CA 1
ATOM 5150 C C . GLU A 1 646 ? -0.029 8.564 -19.036 1.00 97.19 646 GLU A C 1
ATOM 5152 O O . GLU A 1 646 ? -0.502 7.459 -19.316 1.00 97.19 646 GLU A O 1
ATOM 5157 N N . ARG A 1 647 ? 0.501 8.807 -17.829 1.00 97.62 647 ARG A N 1
ATOM 5158 C CA . ARG A 1 647 ? 0.719 7.770 -16.795 1.00 97.62 647 ARG A CA 1
ATOM 5159 C C . ARG A 1 647 ? -0.477 7.500 -15.872 1.00 97.62 647 ARG A C 1
ATOM 5161 O O . ARG A 1 647 ? -0.334 6.873 -14.819 1.00 97.62 647 ARG A O 1
ATOM 5168 N N . ASP A 1 648 ? -1.682 7.943 -16.233 1.00 97.75 648 ASP A N 1
ATOM 5169 C CA . ASP A 1 648 ? -2.882 7.818 -15.389 1.00 97.75 648 ASP A CA 1
ATOM 5170 C C . ASP A 1 648 ? -3.223 6.356 -15.059 1.00 97.75 648 ASP A C 1
ATOM 5172 O O . ASP A 1 648 ? -3.601 6.048 -13.929 1.00 97.75 648 ASP A O 1
ATOM 5176 N N . ARG A 1 649 ? -2.995 5.429 -15.999 1.00 97.75 649 ARG A N 1
ATOM 5177 C CA . ARG A 1 649 ? -3.202 3.984 -15.791 1.00 97.75 649 ARG A CA 1
ATOM 5178 C C . ARG A 1 649 ? -2.297 3.409 -14.695 1.00 97.75 649 ARG A C 1
ATOM 5180 O O . ARG A 1 649 ? -2.740 2.562 -13.915 1.00 97.75 649 ARG A O 1
ATOM 5187 N N . ILE A 1 650 ? -1.050 3.876 -14.616 1.00 98.31 650 ILE A N 1
ATOM 5188 C CA . ILE A 1 650 ? -0.075 3.445 -13.605 1.00 98.31 650 ILE A CA 1
ATOM 5189 C C . ILE A 1 650 ? -0.427 4.048 -12.238 1.00 98.31 650 ILE A C 1
ATOM 5191 O O . ILE A 1 650 ? -0.438 3.341 -11.224 1.00 98.31 650 ILE A O 1
ATOM 5195 N N . ALA A 1 651 ? -0.810 5.326 -12.201 1.00 98.19 651 ALA A N 1
ATOM 5196 C CA . ALA A 1 651 ? -1.286 5.971 -10.979 1.00 98.19 651 ALA A CA 1
ATOM 5197 C C . ALA A 1 651 ? -2.576 5.323 -10.435 1.00 98.19 651 ALA A C 1
ATOM 5199 O O . ALA A 1 651 ? -2.698 5.109 -9.224 1.00 98.19 651 ALA A O 1
ATOM 5200 N N . ASP A 1 652 ? -3.502 4.916 -11.311 1.00 98.06 652 ASP A N 1
ATOM 5201 C CA . ASP A 1 652 ? -4.720 4.168 -10.967 1.00 98.06 652 ASP A CA 1
ATOM 5202 C C . ASP A 1 652 ? -4.399 2.848 -10.235 1.00 98.06 652 ASP A C 1
ATOM 5204 O O . ASP A 1 652 ? -5.049 2.499 -9.239 1.00 98.06 652 ASP A O 1
ATOM 5208 N N . PHE A 1 653 ? -3.364 2.125 -10.681 1.00 98.75 653 PHE A N 1
ATOM 5209 C CA . PHE A 1 653 ? -2.867 0.927 -9.997 1.00 98.75 653 PHE A CA 1
ATOM 5210 C C . PHE A 1 653 ? -2.324 1.251 -8.594 1.00 98.75 653 PHE A C 1
ATOM 5212 O O . PHE A 1 653 ? -2.656 0.561 -7.621 1.00 98.75 653 PHE A O 1
ATOM 5219 N N . GLY A 1 654 ? -1.549 2.331 -8.459 1.00 98.62 654 GLY A N 1
ATOM 5220 C CA . GLY A 1 654 ? -1.083 2.836 -7.165 1.00 98.62 654 GLY A CA 1
ATOM 5221 C C . GLY A 1 654 ? -2.235 3.161 -6.211 1.00 98.62 654 GLY A C 1
ATOM 5222 O O . GLY A 1 654 ? -2.255 2.718 -5.058 1.00 98.62 654 GLY A O 1
ATOM 5223 N N . ALA A 1 655 ? -3.254 3.865 -6.706 1.00 98.62 655 ALA A N 1
ATOM 5224 C CA . ALA A 1 655 ? -4.447 4.213 -5.941 1.00 98.62 655 ALA A CA 1
ATOM 5225 C C . ALA A 1 655 ? -5.202 2.966 -5.444 1.00 98.62 655 ALA A C 1
ATOM 5227 O O . ALA A 1 655 ? -5.619 2.909 -4.280 1.00 98.62 655 ALA A O 1
ATOM 5228 N N . LEU A 1 656 ? -5.344 1.937 -6.290 1.00 98.69 656 LEU A N 1
ATOM 5229 C CA . LEU A 1 656 ? -5.916 0.645 -5.901 1.00 98.69 656 LEU A CA 1
ATOM 5230 C C . LEU A 1 656 ? -5.129 0.001 -4.751 1.00 98.69 656 LEU A C 1
ATOM 5232 O O . LEU A 1 656 ? -5.729 -0.386 -3.743 1.00 98.69 656 LEU A O 1
ATOM 5236 N N . CYS A 1 657 ? -3.802 -0.073 -4.869 1.00 98.88 657 CYS A N 1
ATOM 5237 C CA . CYS A 1 657 ? -2.924 -0.651 -3.849 1.00 98.88 657 CYS A CA 1
ATOM 5238 C C . CYS A 1 657 ? -3.027 0.096 -2.509 1.00 98.88 657 CYS A C 1
ATOM 5240 O O . CYS A 1 657 ? -3.196 -0.520 -1.447 1.00 98.88 657 CYS A O 1
ATOM 5242 N N . ALA A 1 658 ? -3.018 1.430 -2.544 1.00 98.75 658 ALA A N 1
ATOM 5243 C CA . ALA A 1 658 ? -3.201 2.269 -1.364 1.00 98.75 658 ALA A CA 1
ATOM 5244 C C . ALA A 1 658 ? -4.562 2.023 -0.684 1.00 98.75 658 ALA A C 1
ATOM 5246 O O . ALA A 1 658 ? -4.632 1.884 0.542 1.00 98.75 658 ALA A O 1
ATOM 5247 N N . MET A 1 659 ? -5.652 1.914 -1.451 1.00 98.62 659 MET A N 1
ATOM 5248 C CA . MET A 1 659 ? -6.996 1.649 -0.917 1.00 98.62 659 MET A CA 1
ATOM 5249 C C . MET A 1 659 ? -7.135 0.247 -0.304 1.00 98.62 659 MET A C 1
ATOM 5251 O O . MET A 1 659 ? -7.721 0.096 0.780 1.00 98.62 659 MET A O 1
ATOM 5255 N N . LEU A 1 660 ? -6.601 -0.772 -0.984 1.00 98.69 660 LEU A N 1
ATOM 5256 C CA . LEU A 1 660 ? -6.595 -2.162 -0.528 1.00 98.69 660 LEU A CA 1
ATOM 5257 C C . LEU A 1 660 ? -5.885 -2.284 0.819 1.00 98.69 660 LEU A C 1
ATOM 5259 O O . LEU A 1 660 ? -6.488 -2.679 1.821 1.00 98.69 660 LEU A O 1
ATOM 5263 N N . THR A 1 661 ? -4.623 -1.862 0.862 1.00 98.81 661 THR A N 1
ATOM 5264 C CA . THR A 1 661 ? -3.783 -1.981 2.056 1.00 98.81 661 THR A CA 1
ATOM 5265 C C . THR A 1 661 ? -4.306 -1.142 3.222 1.00 98.81 661 THR A C 1
ATOM 5267 O O . THR A 1 661 ? -4.253 -1.581 4.370 1.00 98.81 661 THR A O 1
ATOM 5270 N N . SER A 1 662 ? -4.918 0.017 2.960 1.00 98.69 662 SER A N 1
ATOM 5271 C CA . SER A 1 662 ? -5.578 0.825 3.999 1.00 98.69 662 SER A CA 1
ATOM 5272 C C . SER A 1 662 ? -6.758 0.108 4.651 1.00 98.69 662 SER A C 1
ATOM 5274 O O . SER A 1 662 ? -6.958 0.206 5.862 1.00 98.69 662 SER A O 1
ATOM 5276 N N . THR A 1 663 ? -7.527 -0.653 3.871 1.00 98.81 663 THR A N 1
ATOM 5277 C CA . THR A 1 663 ? -8.648 -1.444 4.399 1.00 98.81 663 THR A CA 1
ATOM 5278 C C . THR A 1 663 ? -8.146 -2.592 5.273 1.00 98.81 663 THR A C 1
ATOM 5280 O O . THR A 1 663 ? -8.697 -2.826 6.352 1.00 98.81 663 THR A O 1
ATOM 5283 N N . CYS A 1 664 ? -7.049 -3.240 4.870 1.00 98.88 664 CYS A N 1
ATOM 5284 C CA . CYS A 1 664 ? -6.349 -4.228 5.690 1.00 98.88 664 CYS A CA 1
ATOM 5285 C C . CYS A 1 664 ? -5.822 -3.615 6.997 1.00 98.88 664 CYS A C 1
ATOM 5287 O O . CYS A 1 664 ? -6.054 -4.162 8.073 1.00 98.88 664 CYS A O 1
ATOM 5289 N N . ALA A 1 665 ? -5.185 -2.440 6.937 1.00 98.75 665 ALA A N 1
ATOM 5290 C CA . ALA A 1 665 ? -4.668 -1.735 8.111 1.00 98.75 665 ALA A CA 1
ATOM 5291 C C . ALA A 1 665 ? -5.771 -1.315 9.088 1.00 98.75 665 ALA A C 1
ATOM 5293 O O . ALA A 1 665 ? -5.593 -1.432 10.301 1.00 98.75 665 ALA A O 1
ATOM 5294 N N . LYS A 1 666 ? -6.929 -0.881 8.576 1.00 98.62 666 LYS A N 1
ATOM 5295 C CA . LYS A 1 666 ? -8.116 -0.614 9.395 1.00 98.62 666 LYS A CA 1
ATOM 5296 C C . LYS A 1 666 ? -8.530 -1.870 10.158 1.00 98.62 666 LYS A C 1
ATOM 5298 O O . LYS A 1 666 ? -8.757 -1.800 11.362 1.00 98.62 666 LYS A O 1
ATOM 5303 N N . PHE A 1 667 ? -8.629 -3.015 9.482 1.00 98.69 667 PHE A N 1
ATOM 5304 C CA . PHE A 1 667 ? -8.980 -4.273 10.143 1.00 98.69 667 PHE A CA 1
ATOM 5305 C C . PHE A 1 667 ? -7.926 -4.701 11.173 1.00 98.69 667 PHE A C 1
ATOM 5307 O O . PHE A 1 667 ? -8.278 -5.021 12.304 1.00 98.69 667 PHE A O 1
ATOM 5314 N N . ALA A 1 668 ? -6.641 -4.616 10.828 1.00 98.62 668 ALA A N 1
ATOM 5315 C CA . ALA A 1 668 ? -5.546 -4.881 11.755 1.00 98.62 668 ALA A CA 1
ATOM 5316 C C . ALA A 1 668 ? -5.592 -3.965 12.990 1.00 98.62 668 ALA A C 1
ATOM 5318 O O . ALA A 1 668 ? -5.284 -4.401 14.096 1.00 98.62 668 ALA A O 1
ATOM 5319 N N . LEU A 1 669 ? -5.985 -2.696 12.838 1.00 98.69 669 LEU A N 1
ATOM 5320 C CA . LEU A 1 669 ? -6.184 -1.787 13.966 1.00 98.69 669 LEU A CA 1
ATOM 5321 C C . LEU A 1 669 ? -7.346 -2.226 14.861 1.00 98.69 669 LEU A C 1
ATOM 5323 O O . LEU A 1 669 ? -7.162 -2.298 16.075 1.00 98.69 669 LEU A O 1
ATOM 5327 N N . ASP A 1 670 ? -8.495 -2.573 14.279 1.00 98.62 670 ASP A N 1
ATOM 5328 C CA . ASP A 1 670 ? -9.631 -3.103 15.039 1.00 98.62 670 ASP A CA 1
ATOM 5329 C C . ASP A 1 670 ? -9.231 -4.360 15.830 1.00 98.62 670 ASP A C 1
ATOM 5331 O O . ASP A 1 670 ? -9.553 -4.466 17.011 1.00 98.62 670 ASP A O 1
ATOM 5335 N N . VAL A 1 671 ? -8.498 -5.291 15.208 1.00 98.56 671 VAL A N 1
ATOM 5336 C CA . VAL A 1 671 ? -8.012 -6.514 15.868 1.00 98.56 671 VAL A CA 1
ATOM 5337 C C . VAL A 1 671 ? -7.032 -6.184 16.990 1.00 98.56 671 VAL A C 1
ATOM 5339 O O . VAL A 1 671 ? -7.177 -6.725 18.081 1.00 98.56 671 VAL A O 1
ATOM 5342 N N . LYS A 1 672 ? -6.077 -5.265 16.783 1.00 98.25 672 LYS A N 1
ATOM 5343 C CA . LYS A 1 672 ? -5.152 -4.828 17.847 1.00 98.25 672 LYS A CA 1
ATOM 5344 C C . LYS A 1 672 ? -5.897 -4.299 19.071 1.00 98.25 672 LYS A C 1
ATOM 5346 O O . LYS A 1 672 ? -5.505 -4.629 20.183 1.00 98.25 672 LYS A O 1
ATOM 5351 N N . LEU A 1 673 ? -6.954 -3.511 18.865 1.00 98.62 673 LEU A N 1
ATOM 5352 C CA . LEU A 1 673 ? -7.777 -2.965 19.948 1.00 98.62 673 LEU A CA 1
ATOM 5353 C C . LEU A 1 673 ? -8.610 -4.056 20.636 1.00 98.62 673 LEU A C 1
ATOM 5355 O O . LEU A 1 673 ? -8.650 -4.131 21.859 1.00 98.62 673 LEU A O 1
ATOM 5359 N N . MET A 1 674 ? -9.236 -4.946 19.866 1.00 98.56 674 MET A N 1
ATOM 5360 C CA . MET A 1 674 ? -10.027 -6.052 20.419 1.00 98.56 674 MET A CA 1
ATOM 5361 C C . MET A 1 674 ? -9.164 -7.121 21.116 1.00 98.56 674 MET A C 1
ATOM 5363 O O . MET A 1 674 ? -9.665 -7.811 21.998 1.00 98.56 674 MET A O 1
ATOM 5367 N N . ASN A 1 675 ? -7.878 -7.229 20.764 1.00 97.38 675 ASN A N 1
ATOM 5368 C CA . ASN A 1 675 ? -6.896 -8.136 21.371 1.00 97.38 675 ASN A CA 1
ATOM 5369 C C . ASN A 1 675 ? -6.135 -7.514 22.563 1.00 97.38 675 ASN A C 1
ATOM 5371 O O . ASN A 1 675 ? -5.228 -8.144 23.104 1.00 97.38 675 ASN A O 1
ATOM 5375 N N . GLN A 1 676 ? -6.453 -6.280 22.981 1.00 97.88 676 GLN A N 1
ATOM 5376 C CA . GLN A 1 676 ? -5.893 -5.718 24.218 1.00 97.88 676 GLN A CA 1
ATOM 5377 C C . GLN A 1 676 ? -6.288 -6.581 25.419 1.00 97.88 676 GLN A C 1
ATOM 5379 O O . GLN A 1 676 ? -7.396 -7.110 25.455 1.00 97.88 676 GLN A O 1
ATOM 5384 N N . THR A 1 677 ? -5.409 -6.691 26.416 1.00 96.12 677 THR A N 1
ATOM 5385 C CA . THR A 1 677 ? -5.622 -7.532 27.607 1.00 96.12 677 THR A CA 1
ATOM 5386 C C . THR A 1 677 ? -6.931 -7.203 28.328 1.00 96.12 677 THR A C 1
ATOM 5388 O O . THR A 1 677 ? -7.635 -8.100 28.781 1.00 96.12 677 THR A O 1
ATOM 5391 N N . GLU A 1 678 ? -7.271 -5.919 28.414 1.00 96.75 678 GLU A N 1
ATOM 5392 C CA . GLU A 1 678 ? -8.462 -5.408 29.094 1.00 96.75 678 GLU A CA 1
ATOM 5393 C C . GLU A 1 678 ? -9.748 -5.623 28.280 1.00 96.75 678 GLU A C 1
ATOM 5395 O O . GLU A 1 678 ? -10.842 -5.516 28.828 1.00 96.75 678 GLU A O 1
ATOM 5400 N N . VAL A 1 679 ? -9.623 -5.922 26.981 1.00 98.25 679 VAL A N 1
ATOM 5401 C CA . VAL A 1 679 ? -10.742 -6.125 26.050 1.00 98.25 679 VAL A CA 1
ATOM 5402 C C . VAL A 1 679 ? -10.921 -7.619 25.766 1.00 98.25 679 VAL A C 1
ATOM 5404 O O . VAL A 1 679 ? -11.956 -8.191 26.107 1.00 98.25 679 VAL A O 1
ATOM 5407 N N . GLY A 1 680 ? -9.909 -8.267 25.188 1.00 97.12 680 GLY A N 1
ATOM 5408 C CA . GLY A 1 680 ? -9.840 -9.718 24.999 1.00 97.12 680 GLY A CA 1
ATOM 5409 C C . GLY A 1 680 ? -10.963 -10.317 24.151 1.00 97.12 680 GLY A C 1
ATOM 5410 O O . GLY A 1 680 ? -11.317 -11.469 24.360 1.00 97.12 680 GLY A O 1
ATOM 5411 N N . GLU A 1 681 ? -11.554 -9.552 23.232 1.00 98.69 681 GLU A N 1
ATOM 5412 C CA . GLU A 1 681 ? -12.687 -9.996 22.404 1.00 98.69 681 GLU A CA 1
ATOM 5413 C C . GLU A 1 681 ? -12.253 -10.885 21.241 1.00 98.69 681 GLU A C 1
ATOM 5415 O O . GLU A 1 681 ? -13.019 -11.738 20.795 1.00 98.69 681 GLU A O 1
ATOM 5420 N N . VAL A 1 682 ? -11.032 -10.690 20.742 1.00 98.38 682 VAL A N 1
ATOM 5421 C CA . VAL A 1 682 ? -10.451 -11.530 19.691 1.00 98.38 682 VAL A CA 1
ATOM 5422 C C . VAL A 1 682 ? -8.968 -11.758 19.943 1.00 98.38 682 VAL A C 1
ATOM 5424 O O . VAL A 1 682 ? -8.331 -10.979 20.651 1.00 98.38 682 VAL A O 1
ATOM 5427 N N . SER A 1 683 ? -8.396 -12.762 19.289 1.00 95.94 683 SER A N 1
ATOM 5428 C CA . SER A 1 683 ? -6.948 -12.942 19.186 1.00 95.94 683 SER A CA 1
ATOM 5429 C C . SER A 1 683 ? -6.535 -13.361 17.778 1.00 95.94 683 SER A C 1
ATOM 5431 O O . SER A 1 683 ? -7.300 -13.998 17.058 1.00 95.94 683 SER A O 1
ATOM 5433 N N . GLU A 1 684 ? -5.310 -13.009 17.372 1.00 94.69 684 GLU A N 1
ATOM 5434 C CA . GLU A 1 684 ? -4.709 -13.599 16.163 1.00 94.69 684 GLU A CA 1
ATOM 5435 C C . GLU A 1 684 ? -4.601 -15.121 16.302 1.00 94.69 684 GLU A C 1
ATOM 5437 O O . GLU A 1 684 ? -4.414 -15.565 17.430 1.00 94.69 684 GLU A O 1
ATOM 5442 N N . PRO A 1 685 ? -4.619 -15.908 15.212 1.00 89.50 685 PRO A N 1
ATOM 5443 C CA . PRO A 1 685 ? -4.509 -17.367 15.271 1.00 89.50 685 PRO A CA 1
ATOM 5444 C C . PRO A 1 685 ? -3.368 -17.874 16.154 1.00 89.50 685 PRO A C 1
ATOM 5446 O O . PRO A 1 685 ? -2.244 -17.361 16.098 1.00 89.50 685 PRO A O 1
ATOM 5449 N N . TRP A 1 686 ? -3.646 -18.891 16.972 1.00 85.50 686 TRP A N 1
ATOM 5450 C CA . TRP A 1 686 ? -2.623 -19.492 17.817 1.00 85.50 686 TRP A CA 1
ATOM 5451 C C . TRP A 1 686 ? -1.641 -20.288 16.967 1.00 85.50 686 TRP A C 1
ATOM 5453 O O . TRP A 1 686 ? -2.007 -21.222 16.255 1.00 85.50 686 TRP A O 1
ATOM 5463 N N . VAL A 1 687 ? -0.369 -19.924 17.076 1.00 83.25 687 VAL A N 1
ATOM 5464 C CA . VAL A 1 687 ? 0.746 -20.659 16.487 1.00 83.25 687 VAL A CA 1
ATOM 5465 C C . VAL A 1 687 ? 1.822 -20.756 17.567 1.00 83.25 687 VAL A C 1
ATOM 5467 O O . VAL A 1 687 ? 2.144 -19.722 18.165 1.00 83.25 687 VAL A O 1
ATOM 5470 N N . PRO A 1 688 ? 2.385 -21.951 17.842 1.00 79.75 688 PRO A N 1
ATOM 5471 C CA . PRO A 1 688 ? 3.427 -22.112 18.849 1.00 79.75 688 PRO A CA 1
ATOM 5472 C C . PRO A 1 688 ? 4.525 -21.056 18.692 1.00 79.75 688 PRO A C 1
ATOM 5474 O O . PRO A 1 688 ? 5.030 -20.831 17.594 1.00 79.75 688 PRO A O 1
ATOM 5477 N N . HIS A 1 689 ? 4.869 -20.386 19.792 1.00 78.12 689 HIS A N 1
ATOM 5478 C CA . HIS A 1 689 ? 5.885 -19.326 19.870 1.00 78.12 689 HIS A CA 1
ATOM 5479 C C . HIS A 1 689 ? 5.610 -18.036 19.071 1.00 78.12 689 HIS A C 1
ATOM 5481 O O . HIS A 1 689 ? 6.287 -17.031 19.309 1.00 78.12 689 HIS A O 1
ATOM 5487 N N . ARG A 1 690 ? 4.605 -17.987 18.186 1.00 81.06 690 ARG A N 1
ATOM 5488 C CA . ARG A 1 690 ? 4.285 -16.781 17.411 1.00 81.06 690 ARG A CA 1
ATOM 5489 C C . ARG A 1 690 ? 3.759 -15.685 18.327 1.00 81.06 690 ARG A C 1
ATOM 5491 O O . ARG A 1 690 ? 2.816 -15.876 19.087 1.00 81.06 690 ARG A O 1
ATOM 5498 N N . GLY A 1 691 ? 4.396 -14.519 18.258 1.00 76.12 691 GLY A N 1
ATOM 5499 C CA . GLY A 1 691 ? 4.053 -13.387 19.114 1.00 76.12 691 GLY A CA 1
ATOM 5500 C C . GLY A 1 691 ? 4.356 -13.606 20.597 1.00 76.12 691 GLY A C 1
ATOM 5501 O O . GLY A 1 691 ? 4.056 -12.708 21.382 1.00 76.12 691 GLY A O 1
ATOM 5502 N N . SER A 1 692 ? 4.977 -14.731 20.972 1.00 78.19 692 SER A N 1
ATOM 5503 C CA . SER A 1 692 ? 5.402 -15.016 22.340 1.00 78.19 692 SER A CA 1
ATOM 5504 C C . SER A 1 692 ? 6.650 -14.220 22.698 1.00 78.19 692 SER A C 1
ATOM 5506 O O . SER A 1 692 ? 7.516 -13.963 21.862 1.00 78.19 692 SER A O 1
ATOM 5508 N N . SER A 1 693 ? 6.775 -13.846 23.968 1.00 71.06 693 SER A N 1
ATOM 5509 C CA . SER A 1 693 ? 8.030 -13.328 24.507 1.00 71.06 693 SER A CA 1
ATOM 5510 C C . SER A 1 693 ? 8.800 -14.452 25.187 1.00 71.06 693 SER A C 1
ATOM 5512 O O . SER A 1 693 ? 8.209 -15.257 25.901 1.00 71.06 693 SER A O 1
ATOM 5514 N N . SER A 1 694 ? 10.123 -14.476 25.021 1.00 73.00 694 SER A N 1
ATOM 5515 C CA . SER A 1 694 ? 11.000 -15.416 25.731 1.00 73.00 694 SER A CA 1
ATOM 5516 C C . SER A 1 694 ? 10.972 -15.245 27.256 1.00 73.00 694 SER A C 1
ATOM 5518 O O . SER A 1 694 ? 11.375 -16.155 27.970 1.00 73.00 694 SER A O 1
ATOM 5520 N N . THR A 1 695 ? 10.486 -14.107 27.765 1.00 75.50 695 THR A N 1
ATOM 5521 C CA . THR A 1 695 ? 10.411 -13.807 29.204 1.00 75.50 695 THR A CA 1
ATOM 5522 C C . THR A 1 695 ? 8.991 -13.813 29.774 1.00 75.50 695 THR A C 1
ATOM 5524 O O . THR A 1 695 ? 8.839 -13.831 30.991 1.00 75.50 695 THR A O 1
ATOM 5527 N N . MET A 1 696 ? 7.950 -13.795 28.933 1.00 77.50 696 MET A N 1
ATOM 5528 C CA . MET A 1 696 ? 6.545 -13.726 29.362 1.00 77.50 696 MET A CA 1
ATOM 5529 C C . MET A 1 696 ? 5.707 -14.761 28.597 1.00 77.50 696 MET A C 1
ATOM 5531 O O . MET A 1 696 ? 5.227 -14.445 27.503 1.00 77.50 696 MET A O 1
ATOM 5535 N N . PRO A 1 697 ? 5.517 -15.973 29.155 1.00 76.06 697 PRO A N 1
ATOM 5536 C CA . PRO A 1 697 ? 4.807 -17.073 28.493 1.00 76.06 697 PRO A CA 1
ATOM 5537 C C . PRO A 1 697 ? 3.353 -16.760 28.112 1.00 76.06 697 PRO A C 1
ATOM 5539 O O . PRO A 1 697 ? 2.840 -17.309 27.145 1.00 76.06 697 PRO A O 1
ATOM 5542 N N . GLN A 1 698 ? 2.692 -15.858 28.841 1.00 82.62 698 GLN A N 1
ATOM 5543 C CA . GLN A 1 698 ? 1.320 -15.421 28.566 1.00 82.62 698 GLN A CA 1
ATOM 5544 C C . GLN A 1 698 ? 1.215 -14.374 27.444 1.00 82.62 698 GLN A C 1
ATOM 5546 O O . GLN A 1 698 ? 0.116 -14.073 26.983 1.00 82.62 698 GLN A O 1
ATOM 5551 N N . LYS A 1 699 ? 2.329 -13.738 27.048 1.00 84.19 699 LYS A N 1
ATOM 5552 C CA . LYS A 1 699 ? 2.299 -12.571 26.159 1.00 84.19 699 LYS A CA 1
ATOM 5553 C C . LYS A 1 699 ? 2.053 -13.006 24.718 1.00 84.19 699 LYS A C 1
ATOM 5555 O O . LYS A 1 699 ? 2.951 -13.547 24.087 1.00 84.19 699 LYS A O 1
ATOM 5560 N N . ARG A 1 700 ? 0.875 -12.684 24.184 1.00 85.94 700 ARG A N 1
ATOM 5561 C CA . ARG A 1 700 ? 0.474 -12.977 22.802 1.00 85.94 700 ARG A CA 1
ATOM 5562 C C . ARG A 1 700 ? 0.373 -11.691 21.980 1.00 85.94 700 ARG A C 1
ATOM 5564 O O . ARG A 1 700 ? -0.643 -11.001 22.007 1.00 85.94 700 ARG A O 1
ATOM 5571 N N . ASN A 1 701 ? 1.444 -11.339 21.270 1.00 92.06 701 ASN A N 1
ATOM 5572 C CA . ASN A 1 701 ? 1.466 -10.130 20.441 1.00 92.06 701 ASN A CA 1
ATOM 5573 C C . ASN A 1 701 ? 0.720 -10.331 19.105 1.00 92.06 701 ASN A C 1
ATOM 5575 O O . ASN A 1 701 ? 0.898 -11.378 18.479 1.00 92.06 701 ASN A O 1
ATOM 5579 N N . PRO A 1 702 ? -0.029 -9.324 18.615 1.00 93.94 702 PRO A N 1
ATOM 5580 C CA . PRO A 1 702 ? -0.670 -9.362 17.302 1.00 93.94 702 PRO A CA 1
ATOM 5581 C C . PRO A 1 702 ? 0.342 -9.034 16.185 1.00 93.94 702 PRO A C 1
ATOM 5583 O O . PRO A 1 702 ? 0.432 -7.901 15.701 1.00 93.94 702 PRO A O 1
ATOM 5586 N N . ILE A 1 703 ? 1.175 -10.019 15.835 1.00 94.06 703 ILE A N 1
ATOM 5587 C CA . ILE A 1 703 ? 2.301 -9.857 14.902 1.00 94.06 703 ILE A CA 1
ATOM 5588 C C . ILE A 1 703 ? 1.827 -9.607 13.467 1.00 94.06 703 ILE A C 1
ATOM 5590 O O . ILE A 1 703 ? 2.371 -8.730 12.797 1.00 94.06 703 ILE A O 1
ATOM 5594 N N . SER A 1 704 ? 0.804 -10.322 12.997 1.00 94.69 704 SER A N 1
ATOM 5595 C CA . SER A 1 704 ? 0.263 -10.135 11.641 1.00 94.69 704 SER A CA 1
ATOM 5596 C C . SER A 1 704 ? -0.274 -8.715 11.480 1.00 94.69 704 SER A C 1
ATOM 5598 O O . SER A 1 704 ? 0.028 -8.028 10.507 1.00 94.69 704 SER A O 1
ATOM 5600 N N . CYS A 1 705 ? -0.994 -8.218 12.488 1.00 97.81 705 CYS A N 1
ATOM 5601 C CA . CYS A 1 705 ? -1.497 -6.852 12.511 1.00 97.81 705 CYS A CA 1
ATOM 5602 C C . CYS A 1 705 ? -0.371 -5.812 12.497 1.00 97.81 705 CYS A C 1
ATOM 5604 O O . CYS A 1 705 ? -0.551 -4.736 11.918 1.00 97.81 705 CYS A O 1
ATOM 5606 N N . ALA A 1 706 ? 0.771 -6.097 13.135 1.00 96.19 706 ALA A N 1
ATOM 5607 C CA . ALA A 1 706 ? 1.936 -5.217 13.109 1.00 96.19 706 ALA A CA 1
ATOM 5608 C C . ALA A 1 706 ? 2.509 -5.105 11.688 1.00 96.19 706 ALA A C 1
ATOM 5610 O O . ALA A 1 706 ? 2.660 -3.988 11.190 1.00 96.19 706 ALA A O 1
ATOM 5611 N N . TYR A 1 707 ? 2.722 -6.236 11.007 1.00 96.19 707 TYR A N 1
ATOM 5612 C CA . TYR A 1 707 ? 3.203 -6.248 9.624 1.00 96.19 707 TYR A CA 1
ATOM 5613 C C . TYR A 1 707 ? 2.215 -5.597 8.654 1.00 96.19 707 TYR A C 1
ATOM 5615 O O . TYR A 1 707 ? 2.613 -4.718 7.894 1.00 96.19 707 TYR A O 1
ATOM 5623 N N . ILE A 1 708 ? 0.921 -5.930 8.739 1.00 98.44 708 ILE A N 1
ATOM 5624 C CA . ILE A 1 708 ? -0.131 -5.297 7.926 1.00 98.44 708 ILE A CA 1
ATOM 5625 C C . ILE A 1 708 ? -0.112 -3.773 8.105 1.00 98.44 708 ILE A C 1
ATOM 5627 O O . ILE A 1 708 ? -0.193 -3.035 7.127 1.00 98.44 708 ILE A O 1
ATOM 5631 N N . SER A 1 709 ? 0.015 -3.282 9.344 1.00 98.00 709 SER A N 1
ATOM 5632 C CA . SER A 1 709 ? 0.035 -1.837 9.619 1.00 98.00 709 SER A CA 1
ATOM 5633 C C . SER A 1 709 ? 1.256 -1.149 9.004 1.00 98.00 709 SER A C 1
ATOM 5635 O O . SER A 1 709 ? 1.117 -0.066 8.434 1.00 98.00 709 SER A O 1
ATOM 5637 N N . ALA A 1 710 ? 2.434 -1.770 9.124 1.00 96.56 710 ALA A N 1
ATOM 5638 C CA . ALA A 1 710 ? 3.684 -1.235 8.598 1.00 96.56 710 ALA A CA 1
ATOM 5639 C C . ALA A 1 710 ? 3.667 -1.198 7.064 1.00 96.56 710 ALA A C 1
ATOM 5641 O O . ALA A 1 710 ? 3.770 -0.120 6.481 1.00 96.56 710 ALA A O 1
ATOM 5642 N N . MET A 1 711 ? 3.427 -2.346 6.421 1.00 97.44 711 MET A N 1
ATOM 5643 C CA . MET A 1 711 ? 3.415 -2.459 4.960 1.00 97.44 711 MET A CA 1
ATOM 5644 C C . MET A 1 711 ? 2.365 -1.547 4.327 1.00 97.44 711 MET A C 1
ATOM 5646 O O . MET A 1 711 ? 2.666 -0.835 3.375 1.00 97.44 711 MET A O 1
ATOM 5650 N N . ALA A 1 712 ? 1.154 -1.485 4.890 1.00 97.94 712 ALA A N 1
ATOM 5651 C CA . ALA A 1 712 ? 0.112 -0.608 4.367 1.00 97.94 712 ALA A CA 1
ATOM 5652 C C . ALA A 1 712 ? 0.475 0.878 4.450 1.00 97.94 712 ALA A C 1
ATOM 5654 O O . ALA A 1 712 ? 0.086 1.658 3.585 1.00 97.94 712 ALA A O 1
ATOM 5655 N N . SER A 1 713 ? 1.193 1.293 5.498 1.00 96.19 713 SER A N 1
ATOM 5656 C CA . SER A 1 713 ? 1.672 2.672 5.603 1.00 96.19 713 SER A CA 1
ATOM 5657 C C . SER A 1 713 ? 2.719 2.990 4.543 1.00 96.19 713 SER A C 1
ATOM 5659 O O . SER A 1 713 ? 2.639 4.050 3.924 1.00 96.19 713 SER A O 1
ATOM 5661 N N . THR A 1 714 ? 3.644 2.062 4.299 1.00 97.06 714 THR A N 1
ATOM 5662 C CA . THR A 1 714 ? 4.666 2.189 3.257 1.00 97.06 714 THR A CA 1
ATOM 5663 C C . THR A 1 714 ? 4.041 2.242 1.866 1.00 97.06 714 THR A C 1
ATOM 5665 O O . THR A 1 714 ? 4.322 3.167 1.111 1.00 97.06 714 THR A O 1
ATOM 5668 N N . VAL A 1 715 ? 3.119 1.324 1.548 1.00 98.44 715 VAL A N 1
ATOM 5669 C CA . VAL A 1 715 ? 2.428 1.290 0.246 1.00 98.44 715 VAL A CA 1
ATOM 5670 C C . VAL A 1 715 ? 1.721 2.609 -0.043 1.00 98.44 715 VAL A C 1
ATOM 5672 O O . VAL A 1 715 ? 1.835 3.116 -1.154 1.00 98.44 715 VAL A O 1
ATOM 5675 N N . ARG A 1 716 ? 1.033 3.207 0.939 1.00 97.19 716 ARG A N 1
ATOM 5676 C CA . ARG A 1 716 ? 0.386 4.516 0.746 1.00 97.19 716 ARG A CA 1
ATOM 5677 C C . ARG A 1 716 ? 1.376 5.619 0.374 1.00 97.19 716 ARG A C 1
ATOM 5679 O O . ARG A 1 716 ? 1.052 6.437 -0.476 1.00 97.19 716 ARG A O 1
ATOM 5686 N N . GLN A 1 717 ? 2.543 5.653 1.016 1.00 96.12 717 GLN A N 1
ATOM 5687 C CA . GLN A 1 717 ? 3.561 6.675 0.753 1.00 96.12 717 GLN A CA 1
ATOM 5688 C C . GLN A 1 717 ? 4.202 6.477 -0.621 1.00 96.12 717 GLN A C 1
ATOM 5690 O O . GLN A 1 717 ? 4.289 7.429 -1.384 1.00 96.12 717 GLN A O 1
ATOM 5695 N N . LEU A 1 718 ? 4.550 5.239 -0.977 1.00 97.12 718 LEU A N 1
ATOM 5696 C CA . LEU A 1 718 ? 5.087 4.914 -2.302 1.00 97.12 718 LEU A CA 1
ATOM 5697 C C . LEU A 1 718 ? 4.072 5.192 -3.419 1.00 97.12 718 LEU A C 1
ATOM 5699 O O . LEU A 1 718 ? 4.434 5.696 -4.475 1.00 97.12 718 LEU A O 1
ATOM 5703 N N . SER A 1 719 ? 2.788 4.911 -3.178 1.00 98.06 719 SER A N 1
ATOM 5704 C CA . SER A 1 719 ? 1.726 5.180 -4.157 1.00 98.06 719 SER A CA 1
ATOM 5705 C C . SER A 1 719 ? 1.550 6.676 -4.422 1.00 98.06 719 SER A C 1
ATOM 5707 O O . SER A 1 719 ? 1.113 7.039 -5.506 1.00 98.06 719 SER A O 1
ATOM 5709 N N . ALA A 1 720 ? 1.901 7.547 -3.467 1.00 96.81 720 ALA A N 1
ATOM 5710 C CA . ALA A 1 720 ? 1.887 8.991 -3.688 1.00 96.81 720 ALA A CA 1
ATOM 5711 C C . ALA A 1 720 ? 2.894 9.403 -4.777 1.00 96.81 720 ALA A C 1
ATOM 5713 O O . ALA A 1 720 ? 2.580 10.249 -5.607 1.00 96.81 720 ALA A O 1
ATOM 5714 N N . SER A 1 721 ? 4.059 8.748 -4.833 1.00 96.56 721 SER A N 1
ATOM 5715 C CA . SER A 1 721 ? 5.082 9.002 -5.853 1.00 96.56 721 SER A CA 1
ATOM 5716 C C . SER A 1 721 ? 4.613 8.681 -7.273 1.00 96.56 721 SER A C 1
ATOM 5718 O O . SER A 1 721 ? 5.095 9.299 -8.211 1.00 96.56 721 SER A O 1
ATOM 5720 N N . LEU A 1 722 ? 3.643 7.778 -7.450 1.00 97.94 722 LEU A N 1
ATOM 5721 C CA . LEU A 1 722 ? 3.072 7.503 -8.774 1.00 97.94 722 LEU A CA 1
ATOM 5722 C C . LEU A 1 722 ? 2.202 8.651 -9.302 1.00 97.94 722 LEU A C 1
ATOM 5724 O O . LEU A 1 722 ? 2.032 8.760 -10.507 1.00 97.94 722 LEU A O 1
ATOM 5728 N N . PHE A 1 723 ? 1.683 9.525 -8.435 1.00 97.06 723 PHE A N 1
ATOM 5729 C CA . PHE A 1 723 ? 1.033 10.759 -8.889 1.00 97.06 723 PHE A CA 1
ATOM 5730 C C . PHE A 1 723 ? 2.057 11.817 -9.308 1.00 97.06 723 PHE A C 1
ATOM 5732 O O . PHE A 1 723 ? 1.788 12.581 -10.226 1.00 97.06 723 PHE A O 1
ATOM 5739 N N . GLU A 1 724 ? 3.238 11.835 -8.684 1.00 95.81 724 GLU A N 1
ATOM 5740 C CA . GLU A 1 724 ? 4.354 12.676 -9.139 1.00 95.81 724 GLU A CA 1
ATOM 5741 C C . GLU A 1 724 ? 4.907 12.183 -10.484 1.00 95.81 724 GLU A C 1
ATOM 5743 O O . GLU A 1 724 ? 5.226 12.995 -11.348 1.00 95.81 724 GLU A O 1
ATOM 5748 N N . ALA A 1 725 ? 4.938 10.862 -10.702 1.00 96.19 725 ALA A N 1
ATOM 5749 C CA . ALA A 1 725 ? 5.338 10.256 -11.974 1.00 96.19 725 ALA A CA 1
ATOM 5750 C C . ALA A 1 725 ? 4.433 10.663 -13.154 1.00 96.19 725 ALA A C 1
ATOM 5752 O O . ALA A 1 725 ? 4.875 10.630 -14.292 1.00 96.19 725 ALA A O 1
ATOM 5753 N N . MET A 1 726 ? 3.196 11.114 -12.901 1.00 97.44 726 MET A N 1
ATOM 5754 C CA . MET A 1 726 ? 2.303 11.617 -13.956 1.00 97.44 726 MET A CA 1
ATOM 5755 C C . MET A 1 726 ? 2.727 12.974 -14.533 1.00 97.44 726 MET A C 1
ATOM 5757 O O . MET A 1 726 ? 2.198 13.387 -15.563 1.00 97.44 726 MET A O 1
ATOM 5761 N N . VAL A 1 727 ? 3.607 13.715 -13.854 1.00 96.25 727 VAL A N 1
ATOM 5762 C CA . VAL A 1 727 ? 4.042 15.045 -14.297 1.00 96.25 727 VAL A CA 1
ATOM 5763 C C . VAL A 1 727 ? 5.251 14.888 -15.215 1.00 96.25 727 VAL A C 1
ATOM 5765 O O . VAL A 1 727 ? 6.389 15.128 -14.820 1.00 96.25 727 VAL A O 1
ATOM 5768 N N . GLU A 1 728 ? 4.985 14.451 -16.442 1.00 94.62 728 GLU A N 1
ATOM 5769 C CA . GLU A 1 728 ? 5.993 14.161 -17.464 1.00 94.62 728 GLU A CA 1
ATOM 5770 C C . GLU A 1 728 ? 6.243 15.345 -18.415 1.00 94.62 728 GLU A C 1
ATOM 5772 O O . GLU A 1 728 ? 5.327 16.097 -18.762 1.00 94.62 728 GLU A O 1
ATOM 5777 N N . ASP A 1 729 ? 7.493 15.522 -18.852 1.00 93.12 729 ASP A N 1
ATOM 5778 C CA . ASP A 1 729 ? 7.853 16.441 -19.931 1.00 93.12 729 ASP A CA 1
ATOM 5779 C C . ASP A 1 729 ? 7.636 15.810 -21.315 1.00 93.12 729 ASP A C 1
ATOM 5781 O O . ASP A 1 729 ? 8.208 14.776 -21.650 1.00 93.12 729 ASP A O 1
ATOM 5785 N N . HIS A 1 730 ? 6.848 16.499 -22.148 1.00 96.00 730 HIS A N 1
ATOM 5786 C CA . HIS A 1 730 ? 6.662 16.200 -23.574 1.00 96.00 730 HIS A CA 1
ATOM 5787 C C . HIS A 1 730 ? 6.286 14.727 -23.853 1.00 96.00 730 HIS A C 1
ATOM 5789 O O . HIS A 1 730 ? 5.422 14.172 -23.178 1.00 96.00 730 HIS A O 1
ATOM 5795 N N . GLU A 1 731 ? 6.865 14.114 -24.890 1.00 96.06 731 GLU A N 1
ATOM 5796 C CA . GLU A 1 731 ? 6.523 12.768 -25.374 1.00 96.06 731 GLU A CA 1
ATOM 5797 C C . GLU A 1 731 ? 7.353 11.640 -24.725 1.00 96.06 731 GLU A C 1
ATOM 5799 O O . GLU A 1 731 ? 7.125 10.468 -25.021 1.00 96.06 731 GLU A O 1
ATOM 5804 N N . ARG A 1 732 ? 8.326 11.977 -23.865 1.00 93.31 732 ARG A N 1
ATOM 5805 C CA . ARG A 1 732 ? 9.052 11.050 -22.982 1.00 93.31 732 ARG A CA 1
ATOM 5806 C C . ARG A 1 732 ? 9.730 11.831 -21.867 1.00 93.31 732 ARG A C 1
ATOM 5808 O O . ARG A 1 732 ? 10.592 12.665 -22.140 1.00 93.31 732 ARG A O 1
ATOM 5815 N N . SER A 1 733 ? 9.403 11.465 -20.639 1.00 90.31 733 SER A N 1
ATOM 5816 C CA . SER A 1 733 ? 9.884 12.151 -19.451 1.00 90.31 733 SER A CA 1
ATOM 5817 C C . SER A 1 733 ? 11.369 11.967 -19.140 1.00 90.31 733 SER A C 1
ATOM 5819 O O . SER A 1 733 ? 11.961 10.915 -19.390 1.00 90.31 733 SER A O 1
ATOM 5821 N N . THR A 1 734 ? 11.949 12.998 -18.525 1.00 89.00 734 THR A N 1
ATOM 5822 C CA . THR A 1 734 ? 13.304 13.032 -17.974 1.00 89.00 734 THR A CA 1
ATOM 5823 C C . THR A 1 734 ? 13.250 12.983 -16.440 1.00 89.00 734 THR A C 1
ATOM 5825 O O . THR A 1 734 ? 13.346 14.014 -15.766 1.00 89.00 734 THR A O 1
ATOM 5828 N N . GLY A 1 735 ? 13.121 11.786 -15.856 1.00 89.94 735 GLY A N 1
ATOM 5829 C CA . GLY A 1 735 ? 13.155 11.562 -14.404 1.00 89.94 735 GLY A CA 1
ATOM 5830 C C . GLY A 1 735 ? 11.852 11.017 -13.800 1.00 89.94 735 GLY A C 1
ATOM 5831 O O . GLY A 1 735 ? 11.909 10.025 -13.071 1.00 89.94 735 GLY A O 1
ATOM 5832 N N . PRO A 1 736 ? 10.679 11.644 -14.026 1.00 94.19 736 PRO A N 1
ATOM 5833 C CA . PRO A 1 736 ? 9.405 11.130 -13.519 1.00 94.19 736 PRO A CA 1
ATOM 5834 C C . PRO A 1 736 ? 9.080 9.688 -13.941 1.00 94.19 736 PRO A C 1
ATOM 5836 O O . PRO A 1 736 ? 8.582 8.930 -13.109 1.00 94.19 736 PRO A O 1
ATOM 5839 N N . TRP A 1 737 ? 9.431 9.270 -15.162 1.00 95.25 737 TRP A N 1
ATOM 5840 C CA . TRP A 1 737 ? 9.222 7.888 -15.618 1.00 95.25 737 TRP A CA 1
ATOM 5841 C C . TRP A 1 737 ? 10.027 6.876 -14.783 1.00 95.25 737 TRP A C 1
ATOM 5843 O O . TRP A 1 737 ? 9.514 5.829 -14.381 1.00 95.25 737 TRP A O 1
ATOM 5853 N N . GLU A 1 738 ? 11.268 7.215 -14.420 1.00 94.56 738 GLU A N 1
ATOM 5854 C CA . GLU A 1 738 ? 12.143 6.373 -13.599 1.00 94.56 738 GLU A CA 1
ATOM 5855 C C . GLU A 1 738 ? 11.604 6.144 -12.171 1.00 94.56 738 GLU A C 1
ATOM 5857 O O . GLU A 1 738 ? 11.943 5.137 -11.537 1.00 94.56 738 GLU A O 1
ATOM 5862 N N . ILE A 1 739 ? 10.727 7.022 -11.657 1.00 96.25 739 ILE A N 1
ATOM 5863 C CA . ILE A 1 739 ? 10.052 6.822 -10.360 1.00 96.25 739 ILE A CA 1
ATOM 5864 C C . ILE A 1 739 ? 9.280 5.502 -10.371 1.00 96.25 739 ILE A C 1
ATOM 5866 O O . ILE A 1 739 ? 9.333 4.742 -9.397 1.00 96.25 739 ILE A O 1
ATOM 5870 N N . GLU A 1 740 ? 8.586 5.206 -11.470 1.00 96.88 740 GLU A N 1
ATOM 5871 C CA . GLU A 1 740 ? 7.750 4.015 -11.601 1.00 96.88 740 GLU A CA 1
ATOM 5872 C C . GLU A 1 740 ? 8.566 2.733 -11.430 1.00 96.88 740 GLU A C 1
ATOM 5874 O O . GLU A 1 740 ? 8.140 1.807 -10.733 1.00 96.88 740 GLU A O 1
ATOM 5879 N N . TRP A 1 741 ? 9.774 2.689 -11.992 1.00 92.88 741 TRP A N 1
ATOM 5880 C CA . TRP A 1 741 ? 10.631 1.505 -11.947 1.00 92.88 741 TRP A CA 1
ATOM 5881 C C . TRP A 1 741 ? 11.062 1.158 -10.525 1.00 92.88 741 TRP A C 1
ATOM 5883 O O . TRP A 1 741 ? 11.218 -0.019 -10.196 1.00 92.88 741 TRP A O 1
ATOM 5893 N N . ILE A 1 742 ? 11.231 2.184 -9.687 1.00 92.94 742 ILE A N 1
ATOM 5894 C CA . ILE A 1 742 ? 11.637 2.054 -8.290 1.00 92.94 742 ILE A CA 1
ATOM 5895 C C . ILE A 1 742 ? 10.453 1.602 -7.434 1.00 92.94 742 ILE A C 1
ATOM 5897 O O . ILE A 1 742 ? 10.590 0.696 -6.605 1.00 92.94 742 ILE A O 1
ATOM 5901 N N . VAL A 1 743 ? 9.294 2.251 -7.591 1.00 97.06 743 VAL A N 1
ATOM 5902 C CA . VAL A 1 743 ? 8.191 2.097 -6.632 1.00 97.06 743 VAL A CA 1
ATOM 5903 C C . VAL A 1 743 ? 7.207 0.992 -7.005 1.00 97.06 743 VAL A C 1
ATOM 5905 O O . VAL A 1 743 ? 6.645 0.380 -6.096 1.00 97.06 743 VAL A O 1
ATOM 5908 N N . LEU A 1 744 ? 7.007 0.674 -8.291 1.00 97.75 744 LEU A N 1
ATOM 5909 C CA . LEU A 1 744 ? 6.050 -0.362 -8.704 1.00 97.75 744 LEU A CA 1
ATOM 5910 C C . LEU A 1 744 ? 6.378 -1.761 -8.159 1.00 97.75 744 LEU A C 1
ATOM 5912 O O . LEU A 1 744 ? 5.450 -2.396 -7.640 1.00 97.75 744 LEU A O 1
ATOM 5916 N N . PRO A 1 745 ? 7.641 -2.244 -8.173 1.00 94.94 745 PRO A N 1
ATOM 5917 C CA . PRO A 1 745 ? 7.982 -3.519 -7.545 1.00 94.94 745 PRO A CA 1
ATOM 5918 C C . PRO A 1 745 ? 7.640 -3.525 -6.052 1.00 94.94 745 PRO A C 1
ATOM 5920 O O . PRO A 1 745 ? 6.995 -4.447 -5.553 1.00 94.94 745 PRO A O 1
ATOM 5923 N N . GLN A 1 746 ? 8.008 -2.457 -5.338 1.00 95.56 746 GLN A N 1
ATOM 5924 C CA . GLN A 1 746 ? 7.787 -2.320 -3.896 1.00 95.56 746 GLN A CA 1
ATOM 5925 C C . GLN A 1 746 ? 6.303 -2.282 -3.535 1.00 95.56 746 GLN A C 1
ATOM 5927 O O . GLN A 1 746 ? 5.854 -3.033 -2.666 1.00 95.56 746 GLN A O 1
ATOM 5932 N N . ILE A 1 747 ? 5.521 -1.448 -4.226 1.00 98.06 747 ILE A N 1
ATOM 5933 C CA . ILE A 1 747 ? 4.068 -1.351 -4.051 1.00 98.06 747 ILE A CA 1
ATOM 5934 C C . ILE A 1 747 ? 3.424 -2.717 -4.285 1.00 98.06 747 ILE A C 1
ATOM 5936 O O . ILE A 1 747 ? 2.602 -3.155 -3.474 1.00 98.06 747 ILE A O 1
ATOM 5940 N N . SER A 1 748 ? 3.823 -3.406 -5.352 1.00 97.50 748 SER A N 1
ATOM 5941 C CA . SER A 1 748 ? 3.244 -4.683 -5.760 1.00 97.50 748 SER A CA 1
ATOM 5942 C C . SER A 1 748 ? 3.502 -5.795 -4.747 1.00 97.50 748 SER A C 1
ATOM 5944 O O . SER A 1 748 ? 2.555 -6.440 -4.282 1.00 97.50 748 SER A O 1
ATOM 5946 N N . THR A 1 749 ? 4.758 -5.999 -4.335 1.00 95.81 749 THR A N 1
ATOM 5947 C CA . THR A 1 749 ? 5.094 -7.076 -3.392 1.00 95.81 749 THR A CA 1
ATOM 5948 C C . THR A 1 749 ? 4.526 -6.810 -1.999 1.00 95.81 749 THR A C 1
ATOM 5950 O O . THR A 1 749 ? 3.952 -7.717 -1.396 1.00 95.81 749 THR A O 1
ATOM 5953 N N . LEU A 1 750 ? 4.620 -5.570 -1.499 1.00 97.56 750 LEU A N 1
ATOM 5954 C CA . LEU A 1 750 ? 4.110 -5.204 -0.174 1.00 97.56 750 LEU A CA 1
ATOM 5955 C C . LEU A 1 750 ? 2.582 -5.293 -0.121 1.00 97.56 750 LEU A C 1
ATOM 5957 O O . LEU A 1 750 ? 2.017 -5.711 0.894 1.00 97.56 750 LEU A O 1
ATOM 5961 N N . THR A 1 751 ? 1.894 -4.935 -1.209 1.00 98.69 751 THR A N 1
ATOM 5962 C CA . THR A 1 751 ? 0.435 -5.078 -1.303 1.00 98.69 751 THR A CA 1
ATOM 5963 C C . THR A 1 751 ? 0.033 -6.548 -1.299 1.00 98.69 751 THR A C 1
ATOM 5965 O O . THR A 1 751 ? -0.849 -6.919 -0.521 1.00 98.69 751 THR A O 1
ATOM 5968 N N . HIS A 1 752 ? 0.704 -7.405 -2.080 1.00 98.00 752 HIS A N 1
ATOM 5969 C CA . HIS A 1 752 ? 0.410 -8.841 -2.076 1.00 98.00 752 HIS A CA 1
ATOM 5970 C C . HIS A 1 752 ? 0.634 -9.455 -0.689 1.00 98.00 752 HIS A C 1
ATOM 5972 O O . HIS A 1 752 ? -0.265 -10.107 -0.156 1.00 98.00 752 HIS A O 1
ATOM 5978 N N . ALA A 1 753 ? 1.784 -9.183 -0.063 1.00 97.06 753 ALA A N 1
ATOM 5979 C CA . ALA A 1 753 ? 2.083 -9.648 1.288 1.00 97.06 753 ALA A CA 1
ATOM 5980 C C . ALA A 1 753 ? 1.024 -9.158 2.290 1.00 97.06 753 ALA A C 1
ATOM 5982 O O . ALA A 1 753 ? 0.486 -9.945 3.068 1.00 97.06 753 ALA A O 1
ATOM 5983 N N . THR A 1 754 ? 0.631 -7.882 2.226 1.00 98.56 754 THR A N 1
ATOM 5984 C CA . THR A 1 754 ? -0.432 -7.327 3.080 1.00 98.56 754 THR A CA 1
ATOM 5985 C C . THR A 1 754 ? -1.753 -8.084 2.925 1.00 98.56 754 THR A C 1
ATOM 5987 O O . THR A 1 754 ? -2.411 -8.379 3.928 1.00 98.56 754 THR A O 1
ATOM 5990 N N . LEU A 1 755 ? -2.153 -8.419 1.695 1.00 98.62 755 LEU A N 1
ATOM 5991 C CA . LEU A 1 755 ? -3.361 -9.204 1.436 1.00 98.62 755 LEU A CA 1
ATOM 5992 C C . LEU A 1 755 ? -3.231 -10.632 1.985 1.00 98.62 755 LEU A C 1
ATOM 5994 O O . LEU A 1 755 ? -4.158 -11.097 2.643 1.00 98.62 755 LEU A O 1
ATOM 5998 N N . LYS A 1 756 ? -2.080 -11.291 1.813 1.00 97.69 756 LYS A N 1
ATOM 5999 C CA . LYS A 1 756 ? -1.814 -12.630 2.367 1.00 97.69 756 LYS A CA 1
ATOM 6000 C C . LYS A 1 756 ? -1.882 -12.667 3.892 1.00 97.69 756 LYS A C 1
ATOM 6002 O O . LYS A 1 756 ? -2.669 -13.431 4.443 1.00 97.69 756 LYS A O 1
ATOM 6007 N N . HIS A 1 757 ? -1.170 -11.768 4.575 1.00 97.44 757 HIS A N 1
ATOM 6008 C CA . HIS A 1 757 ? -1.249 -11.651 6.040 1.00 97.44 757 HIS A CA 1
ATOM 6009 C C . HIS A 1 757 ? -2.681 -11.374 6.510 1.00 97.44 757 HIS A C 1
ATOM 6011 O O . HIS A 1 757 ? -3.098 -11.862 7.558 1.00 97.44 757 HIS A O 1
ATOM 6017 N N . THR A 1 758 ? -3.453 -10.604 5.738 1.00 98.56 758 THR A N 1
ATOM 6018 C CA . THR A 1 758 ? -4.863 -10.332 6.051 1.00 98.56 758 THR A CA 1
ATOM 6019 C C . THR A 1 758 ? -5.737 -11.571 5.861 1.00 98.56 758 THR A C 1
ATOM 6021 O O . THR A 1 758 ? -6.587 -11.838 6.709 1.00 98.56 758 THR A O 1
ATOM 6024 N N . ALA A 1 759 ? -5.529 -12.344 4.792 1.00 98.00 759 ALA A N 1
ATOM 6025 C CA . ALA A 1 759 ? -6.241 -13.595 4.544 1.00 98.00 759 ALA A CA 1
ATOM 6026 C C . ALA A 1 759 ? -6.006 -14.606 5.676 1.00 98.00 759 ALA A C 1
ATOM 6028 O O . ALA A 1 759 ? -6.972 -15.155 6.212 1.00 98.00 759 ALA A O 1
ATOM 6029 N N . ASP A 1 760 ? -4.752 -14.774 6.100 1.00 95.88 760 ASP A N 1
ATOM 6030 C CA . ASP A 1 760 ? -4.376 -15.646 7.216 1.00 95.88 760 ASP A CA 1
ATOM 6031 C C . ASP A 1 760 ? -4.977 -15.167 8.540 1.00 95.88 760 ASP A C 1
ATOM 6033 O O . ASP A 1 760 ? -5.542 -15.960 9.298 1.00 95.88 760 ASP A O 1
ATOM 6037 N N . LEU A 1 761 ? -4.910 -13.855 8.801 1.00 97.38 761 LEU A N 1
ATOM 6038 C CA . LEU A 1 761 ? -5.471 -13.250 10.005 1.00 97.38 761 LEU A CA 1
ATOM 6039 C C . LEU A 1 761 ? -6.980 -13.477 10.101 1.00 97.38 761 LEU A C 1
ATOM 6041 O O . LEU A 1 761 ? -7.454 -13.919 11.141 1.00 97.38 761 LEU A O 1
ATOM 6045 N N . VAL A 1 762 ? -7.738 -13.199 9.035 1.00 97.69 762 VAL A N 1
ATOM 6046 C CA . VAL A 1 762 ? -9.187 -13.470 9.002 1.00 97.69 762 VAL A CA 1
ATOM 6047 C C . VAL A 1 762 ? -9.444 -14.969 9.143 1.00 97.69 762 VAL A C 1
ATOM 6049 O O . VAL A 1 762 ? -10.363 -15.386 9.842 1.00 97.69 762 VAL A O 1
ATOM 6052 N N . GLY A 1 763 ? -8.632 -15.779 8.468 1.00 95.88 763 GLY A N 1
ATOM 6053 C CA . GLY A 1 763 ? -8.779 -17.221 8.390 1.00 95.88 763 GLY A CA 1
ATOM 6054 C C . GLY A 1 763 ? -8.628 -17.967 9.704 1.00 95.88 763 GLY A C 1
ATOM 6055 O O . GLY A 1 763 ? -9.236 -19.024 9.856 1.00 95.88 763 GLY A O 1
ATOM 6056 N N . GLY A 1 764 ? -7.826 -17.429 10.618 1.00 95.88 764 GLY A N 1
ATOM 6057 C CA . GLY A 1 764 ? -7.571 -18.023 11.925 1.00 95.88 764 GLY A CA 1
ATOM 6058 C C . GLY A 1 764 ? -7.926 -17.119 13.101 1.00 95.88 764 GLY A C 1
ATOM 6059 O O . GLY A 1 764 ? -7.453 -17.376 14.202 1.00 95.88 764 GLY A O 1
ATOM 6060 N N . LEU A 1 765 ? -8.707 -16.054 12.891 1.00 97.69 765 LEU A N 1
ATOM 6061 C CA . LEU A 1 765 ? -9.105 -15.153 13.971 1.00 97.69 765 LEU A CA 1
ATOM 6062 C C . LEU A 1 765 ? -9.877 -15.927 15.049 1.00 97.69 765 LEU A C 1
ATOM 6064 O O . LEU A 1 765 ? -10.918 -16.522 14.773 1.00 97.69 765 LEU A O 1
ATOM 6068 N N . GLU A 1 766 ? -9.389 -15.888 16.284 1.00 97.44 766 GLU A N 1
ATOM 6069 C CA . GLU A 1 766 ? -10.068 -16.485 17.432 1.00 97.44 766 GLU A CA 1
ATOM 6070 C C . GLU A 1 766 ? -11.034 -15.466 18.028 1.00 97.44 766 GLU A C 1
ATOM 6072 O O . GLU A 1 766 ? -10.628 -14.354 18.365 1.00 97.44 766 GLU A O 1
ATOM 6077 N N . VAL A 1 767 ? -12.309 -15.836 18.146 1.00 98.44 767 VAL A N 1
ATOM 6078 C CA . VAL A 1 767 ? -13.378 -14.964 18.647 1.00 98.44 767 VAL A CA 1
ATOM 6079 C C . VAL A 1 767 ? -13.830 -15.438 20.025 1.00 98.44 767 VAL A C 1
ATOM 6081 O O . VAL A 1 767 ? -14.307 -16.563 20.173 1.00 98.44 767 VAL A O 1
ATOM 6084 N N . HIS A 1 768 ? -13.746 -14.554 21.020 1.00 98.44 768 HIS A N 1
ATOM 6085 C CA . HIS A 1 768 ? -14.061 -14.846 22.422 1.00 98.44 768 HIS A CA 1
ATOM 6086 C C . HIS A 1 768 ? -15.413 -14.227 22.795 1.00 98.44 768 HIS A C 1
ATOM 6088 O O . HIS A 1 768 ? -15.507 -13.113 23.317 1.00 98.44 768 HIS A O 1
ATOM 6094 N N . SER A 1 769 ? -16.498 -14.929 22.453 1.00 98.19 769 SER A N 1
ATOM 6095 C CA . SER A 1 769 ? -17.876 -14.436 22.648 1.00 98.19 769 SER A CA 1
ATOM 6096 C C . SER A 1 769 ? -18.243 -14.168 24.117 1.00 98.19 769 SER A C 1
ATOM 6098 O O . SER A 1 769 ? -19.009 -13.254 24.420 1.00 98.19 769 SER A O 1
ATOM 6100 N N . ASP A 1 770 ? -17.646 -14.917 25.036 1.00 98.06 770 ASP A N 1
ATOM 6101 C CA . ASP A 1 770 ? -17.728 -14.740 26.483 1.00 98.06 770 ASP A CA 1
ATOM 6102 C C . ASP A 1 770 ? -17.085 -13.420 26.933 1.00 98.06 770 ASP A C 1
ATOM 6104 O O . ASP A 1 770 ? -17.671 -12.681 27.728 1.00 98.06 770 ASP A O 1
ATOM 6108 N N . ALA A 1 771 ? -15.927 -13.064 26.370 1.00 98.38 771 ALA A N 1
ATOM 6109 C CA . ALA A 1 771 ? -15.294 -11.771 26.612 1.00 98.38 771 ALA A CA 1
ATOM 6110 C C . ALA A 1 771 ? -16.128 -10.611 26.046 1.00 98.38 771 ALA A C 1
ATOM 6112 O O . ALA A 1 771 ? -16.305 -9.601 26.728 1.00 98.38 771 ALA A O 1
ATOM 6113 N N . MET A 1 772 ? -16.704 -10.765 24.847 1.00 98.69 772 MET A N 1
ATOM 6114 C CA . MET A 1 772 ? -17.623 -9.769 24.276 1.00 98.69 772 MET A CA 1
ATOM 6115 C C . MET A 1 772 ? -18.843 -9.544 25.175 1.00 98.69 772 MET A C 1
ATOM 6117 O O . MET A 1 772 ? -19.220 -8.394 25.419 1.00 98.69 772 MET A O 1
ATOM 6121 N N . ARG A 1 773 ? -19.422 -10.622 25.725 1.00 97.12 773 ARG A N 1
ATOM 6122 C CA . ARG A 1 773 ? -20.528 -10.523 26.684 1.00 97.12 773 ARG A CA 1
ATOM 6123 C C . ARG A 1 773 ? -20.104 -9.805 27.961 1.00 97.12 773 ARG A C 1
ATOM 6125 O O . ARG A 1 773 ? -20.758 -8.845 28.350 1.00 97.12 773 ARG A O 1
ATOM 6132 N N . ARG A 1 774 ? -18.984 -10.205 28.568 1.00 97.56 774 ARG A N 1
ATOM 6133 C CA . ARG A 1 774 ? -18.435 -9.542 29.762 1.00 97.56 774 ARG A CA 1
ATOM 6134 C C . ARG A 1 774 ? -18.223 -8.044 29.534 1.00 97.56 774 ARG A C 1
ATOM 6136 O O . ARG A 1 774 ? -18.505 -7.241 30.419 1.00 97.56 774 ARG A O 1
ATOM 6143 N N . ASN A 1 775 ? -17.735 -7.656 28.358 1.00 98.25 775 ASN A N 1
ATOM 6144 C CA . ASN A 1 775 ? -17.462 -6.255 28.051 1.00 98.25 775 ASN A CA 1
ATOM 6145 C C . ASN A 1 775 ? -18.744 -5.427 27.903 1.00 98.25 775 ASN A C 1
ATOM 6147 O O . ASN A 1 775 ? -18.770 -4.271 28.323 1.00 98.25 775 ASN A O 1
ATOM 6151 N N . LEU A 1 776 ? -19.824 -5.999 27.365 1.00 97.06 776 LEU A N 1
ATOM 6152 C CA . LEU A 1 776 ? -21.138 -5.344 27.343 1.00 97.06 776 LEU A CA 1
ATOM 6153 C C . LEU A 1 776 ? -21.615 -4.972 28.759 1.00 97.06 776 LEU A C 1
ATOM 6155 O O . LEU A 1 776 ? -22.165 -3.884 28.964 1.00 97.06 776 LEU A O 1
ATOM 6159 N N . ASP A 1 777 ? -21.313 -5.821 29.742 1.00 94.75 777 ASP A N 1
ATOM 6160 C CA . ASP A 1 777 ? -21.714 -5.638 31.138 1.00 94.75 777 ASP A CA 1
ATOM 6161 C C . ASP A 1 777 ? -20.874 -4.578 31.894 1.00 94.75 777 ASP A C 1
ATOM 6163 O O . ASP A 1 777 ? -21.269 -4.151 32.980 1.00 94.75 777 ASP A O 1
ATOM 6167 N N . LEU A 1 778 ? -19.765 -4.068 31.325 1.00 95.38 778 LEU A N 1
ATOM 6168 C CA . LEU A 1 778 ? -18.890 -3.066 31.976 1.00 95.38 778 LEU A CA 1
ATOM 6169 C C . LEU A 1 778 ? -19.630 -1.781 32.373 1.00 95.38 778 LEU A C 1
ATOM 6171 O O . LEU A 1 778 ? -19.320 -1.165 33.390 1.00 95.38 778 LEU A O 1
ATOM 6175 N N . SER A 1 779 ? -20.620 -1.386 31.571 1.00 93.06 779 SER A N 1
ATOM 6176 C CA . SER A 1 779 ? -21.461 -0.208 31.818 1.00 93.06 779 SER A CA 1
ATOM 6177 C C . SER A 1 779 ? -22.652 -0.471 32.745 1.00 93.06 779 SER A C 1
ATOM 6179 O O . SER A 1 779 ? -23.438 0.446 32.981 1.00 93.06 779 SER A O 1
ATOM 6181 N N . LYS A 1 780 ? -22.823 -1.710 33.231 1.00 93.31 780 LYS A N 1
ATOM 6182 C CA . LYS A 1 780 ? -23.904 -2.118 34.144 1.00 93.31 780 LYS A CA 1
ATOM 6183 C C . LYS A 1 780 ? -25.312 -1.761 33.647 1.00 93.31 780 LYS A C 1
ATOM 6185 O O . LYS A 1 780 ? -26.150 -1.272 34.401 1.00 93.31 780 LYS A O 1
ATOM 6190 N N . GLY A 1 781 ? -25.544 -1.959 32.348 1.00 92.25 781 GLY A N 1
ATOM 6191 C CA . GLY A 1 781 ? -26.790 -1.604 31.653 1.00 92.25 781 GLY A CA 1
ATOM 6192 C C . GLY A 1 781 ? -26.794 -0.209 31.014 1.00 92.25 781 GLY A C 1
ATOM 6193 O O . GLY A 1 781 ? -27.687 0.096 30.231 1.00 92.25 781 GLY A O 1
ATOM 6194 N N . GLY A 1 782 ? -25.782 0.631 31.258 1.00 93.81 782 GLY A N 1
ATOM 6195 C CA . GLY A 1 782 ? -25.686 1.969 30.658 1.00 93.81 782 GLY A CA 1
ATOM 6196 C C . GLY A 1 782 ? -25.642 1.974 29.124 1.00 93.81 782 GLY A C 1
ATOM 6197 O O . GLY A 1 782 ? -26.207 2.871 28.501 1.00 93.81 782 GLY A O 1
ATOM 6198 N N . ILE A 1 783 ? -25.043 0.952 28.502 1.00 96.50 783 ILE A N 1
ATOM 6199 C CA . ILE A 1 783 ? -24.944 0.808 27.036 1.00 96.50 783 ILE A CA 1
ATOM 6200 C C . ILE A 1 783 ? -26.306 0.654 26.331 1.00 96.50 783 ILE A C 1
ATOM 6202 O O . ILE A 1 783 ? -26.404 0.865 25.128 1.00 96.50 783 ILE A O 1
ATOM 6206 N N . VAL A 1 784 ? -27.365 0.307 27.066 1.00 97.12 784 VAL A N 1
ATOM 6207 C CA . VAL A 1 784 ? -28.746 0.194 26.556 1.00 97.12 784 VAL A CA 1
ATOM 6208 C C . VAL A 1 784 ? -29.684 1.243 27.156 1.00 97.12 784 VAL A C 1
ATOM 6210 O O . VAL A 1 784 ? -30.904 1.135 27.053 1.00 97.12 784 VAL A O 1
ATOM 6213 N N . SER A 1 785 ? -29.129 2.302 27.748 1.00 96.12 785 SER A N 1
ATOM 6214 C CA . SER A 1 785 ? -29.908 3.427 28.280 1.00 96.12 785 SER A CA 1
ATOM 6215 C C . SER A 1 785 ? -30.834 4.061 27.235 1.00 96.12 785 SER A C 1
ATOM 6217 O O . SER A 1 785 ? -31.946 4.465 27.574 1.00 96.12 785 SER A O 1
ATOM 6219 N N . GLU A 1 786 ? -30.439 4.071 25.956 1.00 96.62 786 GLU A N 1
ATOM 6220 C CA . GLU A 1 786 ? -31.300 4.502 24.849 1.00 96.62 786 GLU A CA 1
ATOM 6221 C C . GLU A 1 786 ? -32.566 3.639 24.729 1.00 96.62 786 GLU A C 1
ATOM 6223 O O . GLU A 1 786 ? -33.659 4.185 24.587 1.00 96.62 786 GLU A O 1
ATOM 6228 N N . ALA A 1 787 ? -32.452 2.311 24.843 1.00 96.56 787 ALA A N 1
ATOM 6229 C CA . ALA A 1 787 ? -33.588 1.391 24.759 1.00 96.56 787 ALA A CA 1
ATOM 6230 C C . ALA A 1 787 ? -34.622 1.683 25.856 1.00 96.56 787 ALA A C 1
ATOM 6232 O O . ALA A 1 787 ? -35.818 1.809 25.585 1.00 96.56 787 ALA A O 1
ATOM 6233 N N . VAL A 1 788 ? -34.137 1.863 27.088 1.00 95.62 788 VAL A N 1
ATOM 6234 C CA . VAL A 1 788 ? -34.961 2.208 28.252 1.00 95.62 788 VAL A CA 1
ATOM 6235 C C . VAL A 1 788 ? -35.615 3.580 28.070 1.00 95.62 788 VAL A C 1
ATOM 6237 O O . VAL A 1 788 ? -36.824 3.722 28.255 1.00 95.62 788 VAL A O 1
ATOM 6240 N N . MET A 1 789 ? -34.838 4.587 27.661 1.00 96.94 789 MET A N 1
ATOM 6241 C CA . MET A 1 789 ? -35.331 5.942 27.407 1.00 96.94 789 MET A CA 1
ATOM 6242 C C . MET A 1 789 ? -36.422 5.955 26.331 1.00 96.94 789 MET A C 1
ATOM 6244 O O . MET A 1 789 ? -37.428 6.646 26.488 1.00 96.94 789 MET A O 1
ATOM 6248 N N . MET A 1 790 ? -36.236 5.215 25.237 1.00 97.38 790 MET A N 1
ATOM 6249 C CA . MET A 1 790 ? -37.196 5.169 24.136 1.00 97.38 790 MET A CA 1
ATOM 6250 C C . MET A 1 790 ? -38.509 4.495 24.541 1.00 97.38 790 MET A C 1
ATOM 6252 O O . MET A 1 790 ? -39.567 4.961 24.119 1.00 97.38 790 MET A O 1
ATOM 6256 N N . GLU A 1 791 ? -38.468 3.456 25.379 1.00 96.44 791 GLU A N 1
ATOM 6257 C CA . GLU A 1 791 ? -39.688 2.822 25.888 1.00 96.44 791 GLU A CA 1
ATOM 6258 C C . GLU A 1 791 ? -40.444 3.750 26.848 1.00 96.44 791 GLU A C 1
ATOM 6260 O O . GLU A 1 791 ? -41.629 4.014 26.648 1.00 96.44 791 GLU A O 1
ATOM 6265 N N . LEU A 1 792 ? -39.747 4.336 27.827 1.00 95.38 792 LEU A N 1
ATOM 6266 C CA . LEU A 1 792 ? -40.330 5.303 28.767 1.00 95.38 792 LEU A CA 1
ATOM 6267 C C . LEU A 1 792 ? -40.843 6.569 28.070 1.00 95.38 792 LEU A C 1
ATOM 6269 O O . LEU A 1 792 ? -41.832 7.170 28.489 1.00 95.38 792 LEU A O 1
ATOM 6273 N N . GLY A 1 793 ? -40.197 6.974 26.976 1.00 96.12 793 GLY A N 1
ATOM 6274 C CA . GLY A 1 793 ? -40.586 8.136 26.189 1.00 96.12 793 GLY A CA 1
ATOM 6275 C C . GLY A 1 793 ? -41.991 8.035 25.588 1.00 96.12 793 GLY A C 1
ATOM 6276 O O . GLY A 1 793 ? -42.594 9.077 25.330 1.00 96.12 793 GLY A O 1
ATOM 6277 N N . LYS A 1 794 ? -42.531 6.819 25.408 1.00 95.81 794 LYS A N 1
ATOM 6278 C CA . LYS A 1 794 ? -43.899 6.591 24.910 1.00 95.81 794 LYS A CA 1
ATOM 6279 C C . LYS A 1 794 ? -44.975 7.030 25.906 1.00 95.81 794 LYS A C 1
ATOM 6281 O O . LYS A 1 794 ? -46.070 7.377 25.477 1.00 95.81 794 LYS A O 1
ATOM 6286 N N . THR A 1 795 ? -44.674 7.020 27.206 1.00 93.50 795 THR A N 1
ATOM 6287 C CA . THR A 1 795 ? -45.632 7.357 28.272 1.00 93.50 795 THR A CA 1
ATOM 6288 C C . THR A 1 795 ? -45.295 8.671 28.973 1.00 93.50 795 THR A C 1
ATOM 6290 O O . THR A 1 795 ? -46.190 9.476 29.207 1.00 93.50 795 THR A O 1
ATOM 6293 N N . LEU A 1 796 ? -44.015 8.930 29.261 1.00 92.88 796 LEU A N 1
ATOM 6294 C CA . LEU A 1 796 ? -43.555 10.113 30.005 1.00 92.88 796 LEU A CA 1
ATOM 6295 C C . LEU A 1 796 ? -43.122 11.285 29.106 1.00 92.88 796 LEU A C 1
ATOM 6297 O O . LEU A 1 796 ? -42.900 12.397 29.582 1.00 92.88 796 LEU A O 1
ATOM 6301 N N . GLY A 1 797 ? -42.971 11.043 27.801 1.00 94.56 797 GLY A N 1
ATOM 6302 C CA . GLY A 1 797 ? -42.362 11.979 26.859 1.00 94.56 797 GLY A CA 1
ATOM 6303 C C . GLY A 1 797 ? -40.836 11.851 26.814 1.00 94.56 797 GLY A C 1
ATOM 6304 O O . GLY A 1 797 ? -40.146 11.839 27.834 1.00 94.56 797 GLY A O 1
ATOM 6305 N N . ARG A 1 798 ? -40.281 11.779 25.596 1.00 95.94 798 ARG A N 1
ATOM 6306 C CA . ARG A 1 798 ? -38.860 11.457 25.348 1.00 95.94 798 ARG A CA 1
ATOM 6307 C C . ARG A 1 798 ? -37.872 12.342 26.115 1.00 95.94 798 ARG A C 1
ATOM 6309 O O . ARG A 1 798 ? -36.903 11.834 26.662 1.00 95.94 798 ARG A O 1
ATOM 6316 N N . GLN A 1 799 ? -38.092 13.660 26.135 1.00 95.94 799 GLN A N 1
ATOM 6317 C CA . GLN A 1 799 ? -37.151 14.602 26.754 1.00 95.94 799 GLN A CA 1
ATOM 6318 C C . GLN A 1 799 ? -37.082 14.430 28.274 1.00 95.94 799 GLN A C 1
ATOM 6320 O O . GLN A 1 799 ? -36.003 14.519 28.857 1.00 95.94 799 GLN A O 1
ATOM 6325 N N . TYR A 1 800 ? -38.227 14.164 28.901 1.00 96.44 800 TYR A N 1
ATOM 6326 C CA . TYR A 1 800 ? -38.291 13.906 30.331 1.00 96.44 800 TYR A CA 1
ATOM 6327 C C . TYR A 1 800 ? -37.653 12.554 30.666 1.00 96.44 800 TYR A C 1
ATOM 6329 O O . TYR A 1 800 ? -36.759 12.492 31.507 1.00 96.44 800 TYR A O 1
ATOM 6337 N N . ALA A 1 801 ? -38.014 11.502 29.919 1.00 96.44 801 ALA A N 1
ATOM 6338 C CA . ALA A 1 801 ? -37.408 10.178 30.053 1.00 96.44 801 ALA A CA 1
ATOM 6339 C C . ALA A 1 801 ? -35.876 10.220 29.907 1.00 96.44 801 ALA A C 1
ATOM 6341 O O . ALA A 1 801 ? -35.172 9.577 30.680 1.00 96.44 801 ALA A O 1
ATOM 6342 N N . HIS A 1 802 ? -35.350 11.019 28.971 1.00 97.31 802 HIS A N 1
ATOM 6343 C CA . HIS A 1 802 ? -33.910 11.238 28.829 1.00 97.31 802 HIS A CA 1
ATOM 6344 C C . HIS A 1 802 ? -33.284 11.801 30.108 1.00 97.31 802 HIS A C 1
ATOM 6346 O O . HIS A 1 802 ? -32.273 11.276 30.561 1.00 97.31 802 HIS A O 1
ATOM 6352 N N . GLY A 1 803 ? -33.867 12.854 30.693 1.00 96.19 803 GLY A N 1
ATOM 6353 C CA . GLY A 1 803 ? -33.360 13.454 31.932 1.00 96.19 803 GLY A CA 1
ATOM 6354 C C . GLY A 1 803 ? -33.307 12.449 33.084 1.00 96.19 803 GLY A C 1
ATOM 6355 O O . GLY A 1 803 ? -32.263 12.289 33.711 1.00 96.19 803 GLY A O 1
ATOM 6356 N N . VAL A 1 804 ? -34.397 11.704 33.289 1.00 96.44 804 VAL A N 1
ATOM 6357 C CA . VAL A 1 804 ? -34.484 10.687 34.349 1.00 96.44 804 VAL A CA 1
ATOM 6358 C C . VAL A 1 804 ? -33.460 9.569 34.135 1.00 96.44 804 VAL A C 1
ATOM 6360 O O . VAL A 1 804 ? -32.692 9.250 35.041 1.00 96.44 804 VAL A O 1
ATOM 6363 N N . VAL A 1 805 ? -33.398 8.985 32.934 1.00 96.56 805 VAL A N 1
ATOM 6364 C CA . VAL A 1 805 ? -32.454 7.895 32.635 1.00 96.56 805 VAL A CA 1
ATOM 6365 C C . VAL A 1 805 ? -31.006 8.378 32.731 1.00 96.56 805 VAL A C 1
ATOM 6367 O O . VAL A 1 805 ? -30.169 7.661 33.271 1.00 96.56 805 VAL A O 1
ATOM 6370 N N . TYR A 1 806 ? -30.705 9.601 32.286 1.00 96.81 806 TYR A N 1
ATOM 6371 C CA . TYR A 1 806 ? -29.374 10.201 32.407 1.00 96.81 806 TYR A CA 1
ATOM 6372 C C . TYR A 1 806 ? -28.908 10.288 33.867 1.00 96.81 806 TYR A C 1
ATOM 6374 O O . TYR A 1 806 ? -27.793 9.865 34.192 1.00 96.81 806 TYR A O 1
ATOM 6382 N N . ASP A 1 807 ? -29.765 10.783 34.762 1.00 97.12 807 ASP A N 1
ATOM 6383 C CA . ASP A 1 807 ? -29.440 10.888 36.185 1.00 97.12 807 ASP A CA 1
ATOM 6384 C C . ASP A 1 807 ? -29.283 9.508 36.838 1.00 97.12 807 ASP A C 1
ATOM 6386 O O . ASP A 1 807 ? -28.363 9.303 37.637 1.00 97.12 807 ASP A O 1
ATOM 6390 N N . LEU A 1 808 ? -30.098 8.525 36.444 1.00 97.38 808 LEU A N 1
ATOM 6391 C CA . LEU A 1 808 ? -29.969 7.144 36.916 1.00 97.38 808 LEU A CA 1
ATOM 6392 C C . LEU A 1 808 ? -28.704 6.453 36.388 1.00 97.38 808 LEU A C 1
ATOM 6394 O O . LEU A 1 808 ? -28.057 5.725 37.140 1.00 97.38 808 LEU A O 1
ATOM 6398 N N . CYS A 1 809 ? -28.285 6.712 35.147 1.00 96.19 809 CYS A N 1
ATOM 6399 C CA . CYS A 1 809 ? -27.007 6.230 34.618 1.00 96.19 809 CYS A CA 1
ATOM 6400 C C . CYS A 1 809 ? -25.821 6.829 35.381 1.00 96.19 809 CYS A C 1
ATOM 6402 O O . CYS A 1 809 ? -24.899 6.102 35.756 1.00 96.19 809 CYS A O 1
ATOM 6404 N N . ARG A 1 810 ? -25.854 8.135 35.677 1.00 96.19 810 ARG A N 1
ATOM 6405 C CA . ARG A 1 810 ? -24.842 8.771 36.532 1.00 96.19 810 ARG A CA 1
ATOM 6406 C C . ARG A 1 810 ? -24.808 8.151 37.926 1.00 96.19 810 ARG A C 1
ATOM 6408 O O . ARG A 1 810 ? -23.727 7.847 38.427 1.00 96.19 810 ARG A O 1
ATOM 6415 N N . LYS A 1 811 ? -25.975 7.931 38.534 1.00 96.69 811 LYS A N 1
ATOM 6416 C CA . LYS A 1 811 ? -26.094 7.295 39.851 1.00 96.69 811 LYS A CA 1
ATOM 6417 C C . LYS A 1 811 ? -25.571 5.853 39.837 1.00 96.69 811 LYS A C 1
ATOM 6419 O O . LYS A 1 811 ? -24.819 5.480 40.729 1.00 96.69 811 LYS A O 1
ATOM 6424 N N . SER A 1 812 ? -25.870 5.075 38.792 1.00 96.00 812 SER A N 1
ATOM 6425 C CA . SER A 1 812 ? -25.347 3.712 38.582 1.00 96.00 812 SER A CA 1
ATOM 6426 C C . SER A 1 812 ? -23.820 3.680 38.597 1.00 96.00 812 SER A C 1
ATOM 6428 O O . SER A 1 812 ? -23.231 2.841 39.280 1.00 96.00 812 SER A O 1
ATOM 6430 N N . GLN A 1 813 ? -23.177 4.627 37.908 1.00 93.50 813 GLN A N 1
ATOM 6431 C CA . GLN A 1 813 ? -21.719 4.739 37.884 1.00 93.50 813 GLN A CA 1
ATOM 6432 C C . GLN A 1 813 ? -21.144 5.169 39.239 1.00 93.50 813 GLN A C 1
ATOM 6434 O O . GLN A 1 813 ? -20.188 4.559 39.712 1.00 93.50 813 GLN A O 1
ATOM 6439 N N . GLN A 1 814 ? -21.731 6.187 39.879 1.00 95.56 814 GLN A N 1
ATOM 6440 C CA . GLN A 1 814 ? -21.263 6.711 41.169 1.00 95.56 814 GLN A CA 1
ATOM 6441 C C . GLN A 1 814 ? -21.392 5.688 42.305 1.00 95.56 814 GLN A C 1
ATOM 6443 O O . GLN A 1 814 ? -20.488 5.560 43.126 1.00 95.56 814 GLN A O 1
ATOM 6448 N N . GLU A 1 815 ? -22.501 4.949 42.342 1.00 95.94 815 GLU A N 1
ATOM 6449 C CA . GLU A 1 815 ? -22.791 3.952 43.379 1.00 95.94 815 GLU A CA 1
ATOM 6450 C C . GLU A 1 815 ? -22.303 2.546 43.005 1.00 95.94 815 GLU A C 1
ATOM 6452 O O . GLU A 1 815 ? -22.394 1.620 43.810 1.00 95.94 815 GLU A O 1
ATOM 6457 N N . ASN A 1 816 ? -21.780 2.365 41.789 1.00 94.62 816 ASN A N 1
ATOM 6458 C CA . ASN A 1 816 ? -21.336 1.080 41.257 1.00 94.62 816 ASN A CA 1
ATOM 6459 C C . ASN A 1 816 ? -22.453 0.005 41.244 1.00 94.62 816 ASN A C 1
ATOM 6461 O O . ASN A 1 816 ? -22.191 -1.179 41.485 1.00 94.62 816 ASN A O 1
ATOM 6465 N N . ARG A 1 817 ? -23.695 0.394 40.928 1.00 96.38 817 ARG A N 1
ATOM 6466 C CA . ARG A 1 817 ? -24.903 -0.462 40.946 1.00 96.38 817 ARG A CA 1
ATOM 6467 C C . ARG A 1 817 ? -25.411 -0.787 39.541 1.00 96.38 817 ARG A C 1
ATOM 6469 O O . ARG A 1 817 ? -25.127 -0.045 38.605 1.00 96.38 817 ARG A O 1
ATOM 6476 N N . GLN A 1 818 ? -26.173 -1.873 39.390 1.00 96.31 818 GLN A N 1
ATOM 6477 C CA . GLN A 1 818 ? -26.844 -2.178 38.122 1.00 96.31 818 GLN A CA 1
ATOM 6478 C C . GLN A 1 818 ? -27.913 -1.126 37.814 1.00 96.31 818 GLN A C 1
ATOM 6480 O O . GLN A 1 818 ? -28.698 -0.763 38.692 1.00 96.31 818 GLN A O 1
ATOM 6485 N N . LEU A 1 819 ? -27.965 -0.653 36.565 1.00 96.38 819 LEU A N 1
ATOM 6486 C CA . LEU A 1 819 ? -28.951 0.340 36.136 1.00 96.38 819 LEU A CA 1
ATOM 6487 C C . LEU A 1 819 ? -30.386 -0.169 36.341 1.00 96.38 819 LEU A C 1
ATOM 6489 O O . LEU A 1 819 ? -31.245 0.594 36.772 1.00 96.38 819 LEU A O 1
ATOM 6493 N N . VAL A 1 820 ? -30.630 -1.462 36.102 1.00 96.81 820 VAL A N 1
ATOM 6494 C CA . VAL A 1 820 ? -31.957 -2.076 36.264 1.00 96.81 820 VAL A CA 1
ATOM 6495 C C . VAL A 1 820 ? -32.501 -1.958 37.689 1.00 96.81 820 VAL A C 1
ATOM 6497 O O . VAL A 1 820 ? -33.688 -1.688 37.863 1.00 96.81 820 VAL A O 1
ATOM 6500 N N . ASP A 1 821 ? -31.647 -2.075 38.710 1.00 96.75 821 ASP A N 1
ATOM 6501 C CA . ASP A 1 821 ? -32.079 -1.958 40.105 1.00 96.75 821 ASP A CA 1
ATOM 6502 C C . ASP A 1 821 ? -32.492 -0.515 40.428 1.00 96.75 821 ASP A C 1
ATOM 6504 O O . ASP A 1 821 ? -33.528 -0.288 41.049 1.00 96.75 821 ASP A O 1
ATOM 6508 N N . LEU A 1 822 ? -31.732 0.470 39.935 1.00 97.06 822 LEU A N 1
ATOM 6509 C CA . LEU A 1 822 ? -32.057 1.891 40.098 1.00 97.06 822 LEU A CA 1
ATOM 6510 C C . LEU A 1 822 ? -33.331 2.296 39.345 1.00 97.06 822 LEU A C 1
ATOM 6512 O O . LEU A 1 822 ? -34.099 3.117 39.840 1.00 97.06 822 LEU A O 1
ATOM 6516 N N . LEU A 1 823 ? -33.572 1.709 38.170 1.00 96.69 823 LEU A N 1
ATOM 6517 C CA . LEU A 1 823 ? -34.815 1.897 37.418 1.00 96.69 823 LEU A CA 1
ATOM 6518 C C . LEU A 1 823 ? -36.021 1.323 38.178 1.00 96.69 823 LEU A C 1
ATOM 6520 O O . LEU A 1 823 ? -37.066 1.965 38.222 1.00 96.69 823 LEU A O 1
ATOM 6524 N N . CYS A 1 824 ? -35.871 0.155 38.816 1.00 96.12 824 CYS A N 1
ATOM 6525 C CA . CYS A 1 824 ? -36.928 -0.458 39.630 1.00 96.12 824 CYS A CA 1
ATOM 6526 C C . CYS A 1 824 ? -37.244 0.345 40.903 1.00 96.12 824 CYS A C 1
ATOM 6528 O O . CYS A 1 824 ? -38.387 0.357 41.353 1.00 96.12 824 CYS A O 1
ATOM 6530 N N . GLU A 1 825 ? -36.245 1.011 41.489 1.00 96.38 825 GLU A N 1
ATOM 6531 C CA . GLU A 1 825 ? -36.408 1.867 42.673 1.00 96.38 825 GLU A CA 1
ATOM 6532 C C . GLU A 1 825 ? -37.065 3.217 42.358 1.00 96.38 825 GLU A C 1
ATOM 6534 O O . GLU A 1 825 ? -37.618 3.858 43.253 1.00 96.38 825 GLU A O 1
ATOM 6539 N N . HIS A 1 826 ? -37.014 3.668 41.103 1.00 96.31 826 HIS A N 1
ATOM 6540 C CA . HIS A 1 826 ? -37.585 4.950 40.712 1.00 96.31 826 HIS A CA 1
ATOM 6541 C C . HIS A 1 826 ? -39.116 4.860 40.614 1.00 96.31 826 HIS A C 1
ATOM 6543 O O . HIS A 1 826 ? -39.663 4.170 39.752 1.00 96.31 826 HIS A O 1
ATOM 6549 N N . GLU A 1 827 ? -39.820 5.589 41.483 1.00 93.50 827 GLU A N 1
ATOM 6550 C CA . GLU A 1 827 ? -41.273 5.465 41.684 1.00 93.50 827 GLU A CA 1
ATOM 6551 C C . GLU A 1 827 ? -42.098 5.676 40.402 1.00 93.50 827 GLU A C 1
ATOM 6553 O O . GLU A 1 827 ? -43.059 4.954 40.147 1.00 93.50 827 GLU A O 1
ATOM 6558 N N . GLU A 1 828 ? -41.735 6.647 39.562 1.00 92.88 828 GLU A N 1
ATOM 6559 C CA . GLU A 1 828 ? -42.466 6.891 38.311 1.00 92.88 828 GLU A CA 1
ATOM 6560 C C . GLU A 1 828 ? -42.224 5.811 37.252 1.00 92.88 828 GLU A C 1
ATOM 6562 O O . GLU A 1 828 ? -43.112 5.535 36.450 1.00 92.88 828 GLU A O 1
ATOM 6567 N N . ILE A 1 829 ? -41.045 5.182 37.256 1.00 94.75 829 ILE A N 1
ATOM 6568 C CA . ILE A 1 829 ? -40.678 4.154 36.274 1.00 94.75 829 ILE A CA 1
ATOM 6569 C C . ILE A 1 829 ? -41.332 2.827 36.655 1.00 94.75 829 ILE A C 1
ATOM 6571 O O . ILE A 1 829 ? -41.932 2.180 35.800 1.00 94.75 829 ILE A O 1
ATOM 6575 N N . SER A 1 830 ? -41.296 2.459 37.939 1.00 91.06 830 SER A N 1
ATOM 6576 C CA . SER A 1 830 ? -41.900 1.218 38.446 1.00 91.06 830 SER A CA 1
ATOM 6577 C C . SER A 1 830 ? -43.428 1.182 38.335 1.00 91.06 830 SER A C 1
ATOM 6579 O O . SER A 1 830 ? -44.016 0.104 38.288 1.00 91.06 830 SER A O 1
ATOM 6581 N N . LYS A 1 831 ? -44.086 2.346 38.223 1.00 92.75 831 LYS A N 1
ATOM 6582 C CA . LYS A 1 831 ? -45.517 2.452 37.879 1.00 92.75 831 LYS A CA 1
ATOM 6583 C C . LYS A 1 831 ? -45.816 2.143 36.406 1.00 92.75 831 LYS A C 1
ATOM 6585 O O . LYS A 1 831 ? -46.956 1.817 36.091 1.00 92.75 831 LYS A O 1
ATOM 6590 N N . GLN A 1 832 ? -44.834 2.286 35.514 1.00 92.19 832 GLN A N 1
ATOM 6591 C CA . GLN A 1 832 ? -45.004 2.156 34.060 1.00 92.19 832 GLN A CA 1
ATOM 6592 C C . GLN A 1 832 ? -44.486 0.818 33.524 1.00 92.19 832 GLN A C 1
ATOM 6594 O O . GLN A 1 832 ? -45.092 0.247 32.620 1.00 92.19 832 GLN A O 1
ATOM 6599 N N . LEU A 1 833 ? -43.366 0.328 34.062 1.00 94.62 833 LEU A N 1
ATOM 6600 C CA . LEU A 1 833 ? -42.690 -0.884 33.605 1.00 94.62 833 LEU A CA 1
ATOM 6601 C C . LEU A 1 833 ? -42.423 -1.830 34.777 1.00 94.62 833 LEU A C 1
ATOM 6603 O O . LEU A 1 833 ? -41.959 -1.417 35.840 1.00 94.62 833 LEU A O 1
ATOM 6607 N N . THR A 1 834 ? -42.679 -3.119 34.566 1.00 95.38 834 THR A N 1
ATOM 6608 C CA . THR A 1 834 ? -42.334 -4.172 35.526 1.00 95.38 834 THR A CA 1
ATOM 6609 C C . THR A 1 834 ? -40.830 -4.447 35.527 1.00 95.38 834 THR A C 1
ATOM 6611 O O . THR A 1 834 ? -40.123 -4.131 34.566 1.00 95.38 834 THR A O 1
ATOM 6614 N N . ARG A 1 835 ? -40.333 -5.106 36.584 1.00 94.81 835 ARG A N 1
ATOM 6615 C CA . ARG A 1 835 ? -38.934 -5.560 36.650 1.00 94.81 835 ARG A CA 1
ATOM 6616 C C . ARG A 1 835 ? -38.556 -6.412 35.435 1.00 94.81 835 ARG A C 1
ATOM 6618 O O . ARG A 1 835 ? -37.551 -6.119 34.804 1.00 94.81 835 ARG A O 1
ATOM 6625 N N . ASP A 1 836 ? -39.395 -7.371 35.045 1.00 96.06 836 ASP A N 1
ATOM 6626 C CA . ASP A 1 836 ? -39.146 -8.231 33.877 1.00 96.06 836 ASP A CA 1
ATOM 6627 C C . ASP A 1 836 ? -39.025 -7.433 32.567 1.00 96.06 836 ASP A C 1
ATOM 6629 O O . ASP A 1 836 ? -38.202 -7.749 31.707 1.00 96.06 836 ASP A O 1
ATOM 6633 N N . GLN A 1 837 ? -39.841 -6.385 32.391 1.00 95.75 837 GLN A N 1
ATOM 6634 C CA . GLN A 1 837 ? -39.749 -5.504 31.222 1.00 95.75 837 GLN A CA 1
ATOM 6635 C C . GLN A 1 837 ? -38.438 -4.710 31.234 1.00 95.75 837 GLN A C 1
ATOM 6637 O O . GLN A 1 837 ? -37.767 -4.622 30.206 1.00 95.75 837 GLN A O 1
ATOM 6642 N N . LEU A 1 838 ? -38.051 -4.174 32.394 1.00 95.69 838 LEU A N 1
ATOM 6643 C CA . LEU A 1 838 ? -36.799 -3.437 32.562 1.00 95.69 838 LEU A CA 1
ATOM 6644 C C . LEU A 1 838 ? -35.570 -4.335 32.386 1.00 95.69 838 LEU A C 1
ATOM 6646 O O . LEU A 1 838 ? -34.608 -3.905 31.759 1.00 95.69 838 LEU A O 1
ATOM 6650 N N . GLU A 1 839 ? -35.599 -5.576 32.872 1.00 95.44 839 GLU A N 1
ATOM 6651 C CA . GLU A 1 839 ? -34.526 -6.558 32.678 1.00 95.44 839 GLU A CA 1
ATOM 6652 C C . GLU A 1 839 ? -34.358 -6.913 31.196 1.00 95.44 839 GLU A C 1
ATOM 6654 O O . GLU A 1 839 ? -33.232 -6.947 30.703 1.00 95.44 839 GLU A O 1
ATOM 6659 N N . ARG A 1 840 ? -35.458 -7.075 30.445 1.00 95.69 840 ARG A N 1
ATOM 6660 C CA . ARG A 1 840 ? -35.398 -7.298 28.989 1.00 95.69 840 ARG A CA 1
ATOM 6661 C C . ARG A 1 840 ? -34.825 -6.107 28.225 1.00 95.69 840 ARG A C 1
ATOM 6663 O O . ARG A 1 840 ? -34.032 -6.322 27.311 1.00 95.69 840 ARG A O 1
ATOM 6670 N N . LEU A 1 841 ? -35.219 -4.881 28.579 1.00 95.56 841 LEU A N 1
ATOM 6671 C CA . LEU A 1 841 ? -34.684 -3.650 27.976 1.00 95.56 841 LEU A CA 1
ATOM 6672 C C . LEU A 1 841 ? -33.212 -3.424 28.344 1.00 95.56 841 LEU A C 1
ATOM 6674 O O . LEU A 1 841 ? -32.451 -2.901 27.534 1.00 95.56 841 LEU A O 1
ATOM 6678 N N . CYS A 1 842 ? -32.818 -3.824 29.555 1.00 95.12 842 CYS A N 1
ATOM 6679 C CA . CYS A 1 842 ? -31.449 -3.719 30.045 1.00 95.12 842 CYS A CA 1
ATOM 6680 C C . CYS A 1 842 ? -30.523 -4.838 29.538 1.00 95.12 842 CYS A C 1
ATOM 6682 O O . CYS A 1 842 ? -29.325 -4.770 29.809 1.00 95.12 842 CYS A O 1
ATOM 6684 N N . ASP A 1 843 ? -31.026 -5.845 28.814 1.00 93.81 843 ASP A N 1
ATOM 6685 C CA . ASP A 1 843 ? -30.195 -6.885 28.203 1.00 93.81 843 ASP A CA 1
ATOM 6686 C C . ASP A 1 843 ? -29.660 -6.432 26.829 1.00 93.81 843 ASP A C 1
ATOM 6688 O O . ASP A 1 843 ? -30.433 -6.302 25.873 1.00 93.81 843 ASP A O 1
ATOM 6692 N N . PRO A 1 844 ? -28.333 -6.248 26.674 1.00 94.19 844 PRO A N 1
ATOM 6693 C CA . PRO A 1 844 ? -27.725 -5.799 25.424 1.00 94.19 844 PRO A CA 1
ATOM 6694 C C . PRO A 1 844 ? -28.042 -6.659 24.197 1.00 94.19 844 PRO A C 1
ATOM 6696 O O . PRO A 1 844 ? -28.074 -6.140 23.080 1.00 94.19 844 PRO A O 1
ATOM 6699 N N . ALA A 1 845 ? -28.293 -7.959 24.381 1.00 92.69 845 ALA A N 1
ATOM 6700 C CA . ALA A 1 845 ? -28.624 -8.859 23.278 1.00 92.69 845 ALA A CA 1
ATOM 6701 C C . ALA A 1 845 ? -29.958 -8.497 22.596 1.00 92.69 845 ALA A C 1
ATOM 6703 O O . ALA A 1 845 ? -30.124 -8.753 21.404 1.00 92.69 845 ALA A O 1
ATOM 6704 N N . ASN A 1 846 ? -30.872 -7.833 23.310 1.00 95.00 846 ASN A N 1
ATOM 6705 C CA . ASN A 1 846 ? -32.177 -7.426 22.784 1.00 95.00 846 ASN A CA 1
ATOM 6706 C C . ASN A 1 846 ? -32.143 -6.080 22.040 1.00 95.00 846 ASN A C 1
ATOM 6708 O O . ASN A 1 846 ? -33.167 -5.652 21.508 1.00 95.00 846 ASN A O 1
ATOM 6712 N N . TYR A 1 847 ? -30.987 -5.406 21.977 1.00 96.75 847 TYR A N 1
ATOM 6713 C CA . TYR A 1 847 ? -30.856 -4.062 21.403 1.00 96.75 847 TYR A CA 1
ATOM 6714 C C . TYR A 1 847 ? -29.765 -3.960 20.324 1.00 96.75 847 TYR A C 1
ATOM 6716 O O . TYR A 1 847 ? -29.033 -2.980 20.238 1.00 96.75 847 TYR A O 1
ATOM 6724 N N . MET A 1 848 ? -29.656 -4.983 19.469 1.00 96.25 848 MET A N 1
AT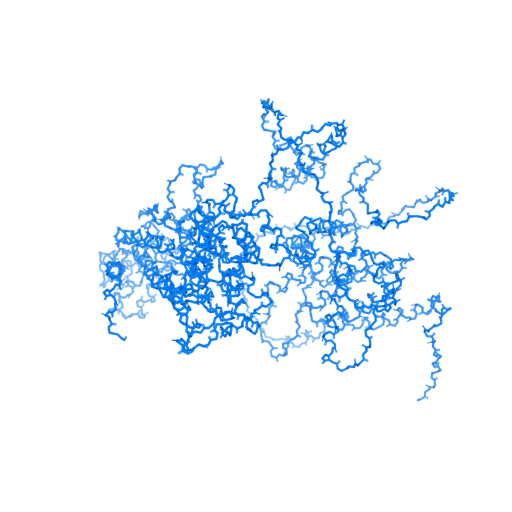OM 6725 C CA . MET A 1 848 ? -28.708 -5.006 18.339 1.00 96.25 848 MET A CA 1
ATOM 6726 C C . MET A 1 848 ? -29.275 -4.428 17.027 1.00 96.25 848 MET A C 1
ATOM 6728 O O . MET A 1 848 ? -28.591 -4.429 15.996 1.00 96.25 848 MET A O 1
ATOM 6732 N N . GLY A 1 849 ? -30.525 -3.952 17.039 1.00 96.12 849 GLY A N 1
ATOM 6733 C CA . GLY A 1 849 ? -31.204 -3.379 15.876 1.00 96.12 849 GLY A CA 1
ATOM 6734 C C . GLY A 1 849 ? -31.211 -4.320 14.665 1.00 96.12 849 GLY A C 1
ATOM 6735 O O . GLY A 1 849 ? -31.444 -5.517 14.788 1.00 96.12 849 GLY A O 1
ATOM 6736 N N . TYR A 1 850 ? -30.907 -3.780 13.485 1.00 97.50 850 TYR A N 1
ATOM 6737 C CA . TYR A 1 850 ? -30.871 -4.533 12.223 1.00 97.50 850 TYR A CA 1
ATOM 6738 C C . TYR A 1 850 ? -29.516 -5.195 11.927 1.00 97.50 850 TYR A C 1
ATOM 6740 O O . TYR A 1 850 ? -29.229 -5.490 10.767 1.00 97.50 850 TYR A O 1
ATOM 6748 N N . SER A 1 851 ? -28.670 -5.420 12.942 1.00 98.00 851 SER A N 1
ATOM 6749 C CA . SER A 1 851 ? -27.336 -6.015 12.752 1.00 98.00 851 SER A CA 1
ATOM 6750 C C . SER A 1 851 ? -27.396 -7.304 11.923 1.00 98.00 851 SER A C 1
ATOM 6752 O O . SER A 1 851 ? -26.675 -7.425 10.938 1.00 98.00 851 SER A O 1
ATOM 6754 N N . GLU A 1 852 ? -28.301 -8.224 12.266 1.00 97.44 852 GLU A N 1
ATOM 6755 C CA . GLU A 1 852 ? -28.477 -9.504 11.568 1.00 97.44 852 GLU A CA 1
ATOM 6756 C C . GLU A 1 852 ? -28.984 -9.335 10.127 1.00 97.44 852 GLU A C 1
ATOM 6758 O O . GLU A 1 852 ? -28.343 -9.808 9.191 1.00 97.44 852 GLU A O 1
ATOM 6763 N N . ALA A 1 853 ? -30.059 -8.570 9.917 1.00 98.00 853 ALA A N 1
ATOM 6764 C CA . ALA A 1 853 ? -30.604 -8.332 8.577 1.00 98.00 853 ALA A CA 1
ATOM 6765 C C . ALA A 1 853 ? -29.587 -7.658 7.632 1.00 98.00 853 ALA A C 1
ATOM 6767 O O . ALA A 1 853 ? -29.563 -7.908 6.425 1.00 98.00 853 ALA A O 1
ATOM 6768 N N . MET A 1 854 ? -28.716 -6.795 8.168 1.00 98.38 854 MET A N 1
ATOM 6769 C CA . MET A 1 854 ? -27.636 -6.181 7.394 1.00 98.38 854 MET A CA 1
ATOM 6770 C C . MET A 1 854 ? -26.505 -7.169 7.075 1.00 98.38 854 MET A C 1
ATOM 6772 O O . MET A 1 854 ? -25.889 -7.037 6.017 1.00 98.38 854 MET A O 1
ATOM 6776 N N . VAL A 1 855 ? -26.243 -8.156 7.940 1.00 98.69 855 VAL A N 1
ATOM 6777 C CA . VAL A 1 855 ? -25.331 -9.272 7.633 1.00 98.69 855 VAL A CA 1
ATOM 6778 C C . VAL A 1 855 ? -25.885 -10.087 6.468 1.00 98.69 855 VAL A C 1
ATOM 6780 O O . VAL A 1 855 ? -25.173 -10.257 5.480 1.00 98.69 855 VAL A O 1
ATOM 6783 N N . ASP A 1 856 ? -27.159 -10.490 6.524 1.00 98.00 856 ASP A N 1
ATOM 6784 C CA . ASP A 1 856 ? -27.819 -11.249 5.450 1.00 98.00 856 ASP A CA 1
ATOM 6785 C C . ASP A 1 856 ? -27.722 -10.546 4.100 1.00 98.00 856 ASP A C 1
ATOM 6787 O O . ASP A 1 856 ? -27.332 -11.147 3.096 1.00 98.00 856 ASP A O 1
ATOM 6791 N N . LYS A 1 857 ? -28.000 -9.237 4.084 1.00 97.56 857 LYS A N 1
ATOM 6792 C CA . LYS A 1 857 ? -27.887 -8.427 2.871 1.00 97.56 857 LYS A CA 1
ATOM 6793 C C . LYS A 1 857 ? -26.481 -8.493 2.275 1.00 97.56 857 LYS A C 1
ATOM 6795 O O . LYS A 1 857 ? -26.344 -8.632 1.065 1.00 97.56 857 LYS A O 1
ATOM 6800 N N . VAL A 1 858 ? -25.431 -8.372 3.088 1.00 97.88 858 VAL A N 1
ATOM 6801 C CA . VAL A 1 858 ? -24.051 -8.401 2.576 1.00 97.88 858 VAL A CA 1
ATOM 6802 C C . VAL A 1 858 ? -23.637 -9.810 2.144 1.00 97.88 858 VAL A C 1
ATOM 6804 O O . VAL A 1 858 ? -22.940 -9.938 1.139 1.00 97.88 858 VAL A O 1
ATOM 6807 N N . LEU A 1 859 ? -24.072 -10.857 2.849 1.00 97.69 859 LEU A N 1
ATOM 6808 C CA . LEU A 1 859 ? -23.798 -12.245 2.462 1.00 97.69 859 LEU A CA 1
ATOM 6809 C C . LEU A 1 859 ? -24.451 -12.598 1.120 1.00 97.69 859 LEU A C 1
ATOM 6811 O O . LEU A 1 859 ? -23.804 -13.216 0.279 1.00 97.69 859 LEU A O 1
ATOM 6815 N N . ALA A 1 860 ? -25.681 -12.136 0.872 1.00 95.88 860 ALA A N 1
ATOM 6816 C CA . ALA A 1 860 ? -26.331 -12.287 -0.430 1.00 95.88 860 ALA A CA 1
ATOM 6817 C C . ALA A 1 860 ? -25.490 -11.656 -1.555 1.00 95.88 860 ALA A C 1
ATOM 6819 O O . ALA A 1 860 ? -25.178 -12.319 -2.540 1.00 95.88 860 ALA A O 1
ATOM 6820 N N . LEU A 1 861 ? -25.010 -10.424 -1.352 1.00 93.19 861 LEU A N 1
ATOM 6821 C CA . LEU A 1 861 ? -24.139 -9.727 -2.307 1.00 93.19 861 LEU A CA 1
ATOM 6822 C C . LEU A 1 861 ? -22.788 -10.423 -2.549 1.00 93.19 861 LEU A C 1
ATOM 6824 O O . LEU A 1 861 ? -22.170 -10.208 -3.591 1.00 93.19 861 LEU A O 1
ATOM 6828 N N . ALA A 1 862 ? -22.279 -11.184 -1.576 1.00 91.56 862 ALA A N 1
ATOM 6829 C CA . ALA A 1 862 ? -21.037 -11.940 -1.727 1.00 91.56 862 ALA A CA 1
ATOM 6830 C C . ALA A 1 862 ? -21.228 -13.200 -2.588 1.00 91.56 862 ALA A C 1
ATOM 6832 O O . ALA A 1 862 ? -20.293 -13.591 -3.290 1.00 91.56 862 ALA A O 1
ATOM 6833 N N . ASN A 1 863 ? -22.430 -13.786 -2.543 1.00 86.62 863 ASN A N 1
ATOM 6834 C CA . ASN A 1 863 ? -22.818 -14.996 -3.271 1.00 86.62 863 ASN A CA 1
ATOM 6835 C C . ASN A 1 863 ? -23.336 -14.722 -4.694 1.00 86.62 863 ASN A C 1
ATOM 6837 O O . ASN A 1 863 ? -23.372 -15.642 -5.507 1.00 86.62 863 ASN A O 1
ATOM 6841 N N . GLU A 1 864 ? -23.732 -13.485 -5.004 1.00 79.44 864 GLU A N 1
ATOM 6842 C CA . GLU A 1 864 ? -24.103 -13.075 -6.363 1.00 79.44 864 GLU A CA 1
ATOM 6843 C C . GLU A 1 864 ? -22.929 -13.253 -7.338 1.00 79.44 864 GLU A C 1
ATOM 6845 O O . GLU A 1 864 ? -21.801 -12.813 -7.078 1.00 79.44 864 GLU A O 1
ATOM 6850 N N . ASN A 1 865 ? -23.204 -13.862 -8.496 1.00 58.50 865 ASN A N 1
ATOM 6851 C CA . ASN A 1 865 ? -22.231 -13.963 -9.575 1.00 58.50 865 ASN A CA 1
ATOM 6852 C C . ASN A 1 865 ? -21.913 -12.544 -10.100 1.00 58.50 865 ASN A C 1
ATOM 6854 O O . ASN A 1 865 ? -22.845 -11.810 -10.442 1.00 58.50 865 ASN A O 1
ATOM 6858 N N . PRO A 1 866 ? -20.635 -12.120 -10.185 1.00 55.78 866 PRO A N 1
ATOM 6859 C CA . PRO A 1 866 ? -20.275 -10.780 -10.654 1.00 55.78 866 PRO A CA 1
ATOM 6860 C C . PRO A 1 866 ? -20.893 -10.387 -12.007 1.00 55.78 866 PRO A C 1
ATOM 6862 O O . PRO A 1 866 ? -21.228 -9.219 -12.194 1.00 55.78 866 PRO A O 1
ATOM 6865 N N . GLU A 1 867 ? -21.113 -11.344 -12.918 1.00 51.00 867 GLU A N 1
ATOM 6866 C CA . GLU A 1 867 ? -21.759 -11.086 -14.216 1.00 51.00 867 GLU A CA 1
ATOM 6867 C C . GLU A 1 867 ? -23.269 -10.800 -14.112 1.00 51.00 867 GLU A C 1
ATOM 6869 O O . GLU A 1 867 ? -23.813 -10.045 -14.919 1.00 51.00 867 GLU A O 1
ATOM 6874 N N . GLU A 1 868 ? -23.957 -11.321 -13.092 1.00 45.41 868 GLU A N 1
ATOM 6875 C CA . GLU A 1 868 ? -25.385 -11.042 -12.859 1.00 45.41 868 GLU A CA 1
ATOM 6876 C C . GLU A 1 868 ? -25.610 -9.641 -12.275 1.00 45.41 868 GLU A C 1
ATOM 6878 O O . GLU A 1 868 ? -26.660 -9.026 -12.480 1.00 45.41 868 GLU A O 1
ATOM 6883 N N . ARG A 1 869 ? -24.584 -9.072 -11.631 1.00 47.25 869 ARG A N 1
ATOM 6884 C CA . ARG A 1 869 ? -24.624 -7.737 -11.021 1.00 47.25 869 ARG A CA 1
ATOM 6885 C C . ARG A 1 869 ? -24.694 -6.580 -12.022 1.00 47.25 869 ARG A C 1
ATOM 6887 O O . ARG A 1 869 ? -24.926 -5.445 -11.612 1.00 47.25 869 ARG A O 1
ATOM 6894 N N . LYS A 1 870 ? -24.562 -6.847 -13.329 1.00 44.50 870 LYS A N 1
ATOM 6895 C CA . LYS A 1 870 ? -24.744 -5.856 -14.411 1.00 44.50 870 LYS A CA 1
ATOM 6896 C C . LYS A 1 870 ? -26.204 -5.452 -14.658 1.00 44.50 870 LYS A C 1
ATOM 6898 O O . LYS A 1 870 ? -26.465 -4.644 -15.546 1.00 44.50 870 LYS A O 1
ATOM 6903 N N . LYS A 1 871 ? -27.171 -5.962 -13.888 1.00 43.19 871 LYS A N 1
ATOM 6904 C CA . LYS A 1 871 ? -28.574 -5.527 -13.965 1.00 43.19 871 LYS A CA 1
ATOM 6905 C C . LYS A 1 871 ? -29.112 -5.118 -12.599 1.00 43.19 871 LYS A C 1
ATOM 6907 O O . LYS A 1 871 ? -29.908 -5.829 -11.998 1.00 43.19 871 LYS A O 1
ATOM 6912 N N . SER A 1 872 ? -28.738 -3.931 -12.136 1.00 32.97 872 SER A N 1
ATOM 6913 C CA . SER A 1 872 ? -29.560 -3.212 -11.165 1.00 32.97 872 SER A CA 1
ATOM 6914 C C . SER A 1 872 ? -29.683 -1.752 -11.569 1.00 32.97 872 SER A C 1
ATOM 6916 O O . SER A 1 872 ? -28.698 -1.032 -11.666 1.00 32.97 872 SER A O 1
ATOM 6918 N N . VAL A 1 873 ? -30.939 -1.388 -11.804 1.00 37.25 873 VAL A N 1
ATOM 6919 C CA . VAL A 1 873 ? -31.501 -0.126 -12.275 1.00 37.25 873 VAL A CA 1
ATOM 6920 C C . VAL A 1 873 ? -31.174 1.024 -11.319 1.00 37.25 873 VAL A C 1
ATOM 6922 O O . VAL A 1 873 ? -31.883 1.203 -10.332 1.00 37.25 873 VAL A O 1
ATOM 6925 N N . VAL A 1 874 ? -30.122 1.785 -11.629 1.00 33.84 874 VAL A N 1
ATOM 6926 C CA . VAL A 1 874 ? -30.026 3.251 -11.477 1.00 33.84 874 VAL A CA 1
ATOM 6927 C C . VAL A 1 874 ? -29.159 3.771 -12.611 1.00 33.84 874 VAL A C 1
ATOM 6929 O O . VAL A 1 874 ? -28.056 3.207 -12.788 1.00 33.84 874 VAL A O 1
#